Protein AF-0000000074149170 (afdb_homodimer)

Sequence (848 aa):
MKIGILGGGQVGQALWNTIYAEKENILNILGEPLEIKKVLVRDLNKKRDIPRDFLTNNPDEIIYDKEISLVVEVMGGEEPAHTYIKKALEEQKFIVTANKEVIALHGDELYKIARKKGVDIAFEASVGGGIPLIKTIKEAMAVDKVKEIWAIVNGTTNYILTKMEEEHRDFEEVLKEAQKLGYAEPDPSKDILGLDTRFKLAILSSFAHHTTIKPNDIYTEGIEKISLRDIQYAKELGYKIKLLAISKFYNGEIEVRVHPTMISLSSPLSSVNGVYNAILLKAEKRGDVLLYGEGAGPYPTAMALLSDILEASHTILYSVPRYYSFAYLYPSKIKKSDEIYTRYYMRLWVKDQPGVLAQIAKILGENNISISSVVQKETSEKEGKAELVILTHKTYEKNMIKAIKEIKLLPILEEWGSLIRIEGMKIGILGGGQVGQALWNTIYAEKENILNILGEPLEIKKVLVRDLNKKRDIPRDFLTNNPDEIIYDKEISLVVEVMGGEEPAHTYIKKALEEQKFIVTANKEVIALHGDELYKIARKKGVDIAFEASVGGGIPLIKTIKEAMAVDKVKEIWAIVNGTTNYILTKMEEEHRDFEEVLKEAQKLGYAEPDPSKDILGLDTRFKLAILSSFAHHTTIKPNDIYTEGIEKISLRDIQYAKELGYKIKLLAISKFYNGEIEVRVHPTMISLSSPLSSVNGVYNAILLKAEKRGDVLLYGEGAGPYPTAMALLSDILEASHTILYSVPRYYSFAYLYPSKIKKSDEIYTRYYMRLWVKDQPGVLAQIAKILGENNISISSVVQKETSEKEGKAELVILTHKTYEKNMIKAIKEIKLLPILEEWGSLIRIEG

Secondary structure (DSSP, 8-state):
-EEEEE--SHHHHHHHHHHHHTHHHHHHHHSS--EEEEEE-S-TTS--SS-GGGEES-THHHHT-TTEEEEEE---SSTTHHHHHHHHHHTT-EEEE--HHHHHHHHHHHHHHHHHHT--EE-GGGSSTTS-HHHIIIIITTTSPEEEEEEE--HHHHHHHHHHHHHT--HHHHHHHHHHHTSS-SS-HHHHTSHHHHHHHHHHHHHHHTS---GGGSEE--STT--HHHHHHHHHTTEEEEEEEEEEEETTEEEEEEEEEEEETTSGGGG--TTEEEEEEEETTTEEEEEEEE---HHHHHHHHHHHHHHHHHHHHHTPPPS--TT-PPP-EEPPGGG-EEEEEEEEEEESSTTHHHHHHHHHHHTT--EEEEEEEE-TTSTTEEEEEEEE-SEEHHHHHHHHHHHHT-TTEEEEEEEEEEE-/-EEEEE--SHHHHHHHHHHHHTHHHHHHHHSS--EEEEEE-S-TTS--SS-GGGEES-THHHHT-TTEEEEEE---SSTTHHHHHHHHHHTT-EEEE--HHHHHHHHHHHHHHHHHHT--EE-GGGSSTTS-HHHIIIIITTTSPEEEEEEE--HHHHHHHHHHHHHT--HHHHHHHHHHHTSS-SS-HHHHTSHHHHHHHHHHHHHHHTS---GGGSEE--STT--HHHHHHHHHTTEEEEEEEEEEEETTEEEEEEEEEEEETTSGGGG--TTEEEEEEEETTTEEEEEEEE---HHHHHHHHHHHHHHHHHHHHHTPPPS--TT-PPP-EEPPGGG-EEEEEEEEEEESSTTHHHHHHHHHHHTT--EEEEEEEE-TTSTTEEEEEEEE-SEEHHHHHHHHHHHHT-TTEEEEEEEEEEE-

Radius of gyration: 28.92 Å; Cα contacts (8 Å, |Δi|>4): 1871; chains: 2; bounding box: 64×80×70 Å

InterPro domains:
  IPR001342 Homoserine dehydrogenase, catalytic [PF00742] (132-310)
  IPR002912 ACT domain [PF01842] (346-407)
  IPR002912 ACT domain [PS51671] (345-424)
  IPR005106 Aspartate/homoserine dehydrogenase, NAD-binding [PF03447] (7-124)
  IPR016204 Homoserine dehydrogenase [PIRSF000098] (1-423)
  IPR019811 Homoserine dehydrogenase, conserved site [PS01042] (178-200)
  IPR036291 NAD(P)-binding domain superfamily [SSF51735] (1-153)
  IPR045865 ACT-like domain [SSF55021] (342-408)

pLDDT: mean 93.55, std 7.26, range [51.25, 98.88]

Solvent-accessible surface area (backbone atoms only — not comparable to full-atom values): 42842 Å² total; per-residue (Å²): 87,35,28,25,32,40,23,60,50,66,42,31,40,35,34,52,52,47,52,62,73,38,43,66,61,46,24,69,41,64,73,43,57,80,42,78,64,40,31,28,36,92,57,88,79,59,90,63,91,64,61,70,90,35,52,39,75,52,66,60,70,47,52,68,32,86,73,39,49,34,38,34,39,54,65,51,62,46,73,65,45,46,60,54,52,51,52,22,27,73,61,51,20,29,38,36,32,42,37,34,57,33,45,21,75,41,34,72,61,52,50,52,48,18,57,75,51,74,36,48,77,40,51,41,22,28,40,43,9,32,32,66,50,55,58,42,48,53,53,63,32,62,88,46,51,51,34,34,39,47,25,35,68,44,26,48,52,36,26,41,49,37,46,28,64,77,66,70,39,47,56,69,61,45,50,52,49,33,34,73,74,64,62,30,53,95,75,40,57,49,55,41,45,28,49,54,43,36,29,38,42,16,42,48,46,16,64,61,62,28,30,89,43,48,44,88,70,38,52,66,40,37,56,80,80,59,46,54,66,56,50,52,52,32,47,76,72,48,24,38,70,41,61,33,33,38,34,38,52,56,94,59,33,32,41,49,38,30,30,46,28,34,28,38,63,77,40,68,71,54,57,61,50,38,52,39,20,35,40,36,36,34,28,75,57,46,37,49,38,34,43,30,23,37,32,53,56,36,42,10,25,21,42,26,43,48,35,46,48,52,55,51,47,48,30,65,77,64,67,50,77,75,61,74,67,84,73,59,65,44,82,67,46,73,55,57,74,52,65,39,73,40,24,38,38,37,35,34,32,26,49,64,54,91,62,47,68,57,55,54,49,49,47,31,48,76,41,65,39,50,75,69,47,76,48,74,45,85,45,87,86,41,84,66,36,26,41,39,37,39,32,36,41,68,30,41,38,48,36,50,53,53,34,49,58,55,51,72,68,36,85,54,50,73,42,85,64,49,78,38,40,40,50,131,88,35,29,26,31,41,24,61,48,67,42,32,39,35,33,52,54,46,53,61,74,39,43,66,61,46,24,68,41,64,74,43,57,79,42,80,62,39,31,26,35,93,58,88,81,59,89,64,91,63,61,69,88,36,52,39,73,53,66,60,70,48,51,69,31,86,72,38,51,33,38,35,39,54,67,52,60,48,73,65,45,45,58,52,51,51,53,22,26,74,62,51,21,29,37,37,32,42,37,34,56,33,46,23,74,41,35,72,62,52,50,54,48,17,58,75,50,74,36,49,78,41,49,41,21,28,42,43,10,32,33,66,52,55,58,42,48,54,51,63,32,61,88,46,50,50,34,34,39,46,26,36,67,46,28,49,51,36,26,41,49,36,46,27,64,77,67,71,38,47,59,69,60,43,50,52,49,32,33,73,73,62,63,30,53,94,75,39,58,49,56,41,43,26,49,54,42,36,30,37,42,17,42,48,48,17,64,61,61,26,31,90,44,46,46,86,70,39,51,67,40,36,56,81,79,58,46,54,66,54,50,52,51,32,47,76,70,48,24,38,71,42,62,35,33,39,34,39,51,56,94,58,32,32,41,49,37,29,30,46,27,34,29,38,61,78,39,68,71,55,56,61,50,38,51,38,20,36,39,37,36,34,28,75,57,46,35,50,38,34,44,30,22,37,34,54,55,38,43,10,25,21,41,26,44,48,35,44,48,50,53,50,47,47,30,66,77,64,67,49,76,73,62,73,70,85,74,58,66,44,82,66,46,73,55,55,72,53,66,41,72,40,23,38,39,38,35,34,32,28,50,64,53,91,62,48,67,56,55,53,49,48,46,32,49,77,42,66,40,49,75,68,48,77,48,75,45,85,45,88,86,40,85,66,36,26,41,39,37,38,31,36,42,68,30,43,41,47,36,52,54,54,33,49,59,55,49,72,67,38,85,53,51,73,40,84,66,48,78,37,41,39,49,131

Organism: Dictyoglomus thermophilum (strain ATCC 35947 / DSM 3960 / H-6-12) (NCBI:txid309799)

Foldseek 3Di:
DEAEEEDQPLLNQLLVVVCVVCQVVLCVLQVDGYYYQAYADCDLPDDGPDDSNRYDPDLCCHLVPPVHQEYEYEHEDQPPRLVSLQSSLQNNHAYEYLYLVNCQACVVVSQVSNVVSVYYYHHQNVFQQLWRQLVCLQPVCQPWAWFKKKKQTFQLQQAQLQCCLPVVDWNVVSNVVCCVVPSAPPPRCCRQQCVSVLSNLQNNQCSRRLAHDHSVLEATGGCVQPTSVNQVVLVVVQWHWGFIWMWGDDPQAIETYTDIATEGCPDPVVPQHHRKMKMWTAIDPVGIDMIIDHNDDSNSSSNSSVVVVSVSSNCVVPVDPDDRPSPDHRRGHYDDLQADKFKKKFKFKFFPDPCLVVVLVVLCVVLVWAWPDKDKDDDPPDPRIIMIITMTGIDGNNSVVVSVVVSVPDPGTDGGRDMHTYDD/DEAEEEDQPLQNQLLVVVCVVCQVVLCVLQVDGYYYQAYADCDLPDDGPDDSNRYDPDLCCHLVPPVHQEYEYEHEDQPPRLVSLQSSLQNNHAYEYLYLQNCQACVVVSQVSNVVSVYYYHHQNVFQQLWRQLVCLQPVCQPWAWFKKKKQTFQLQQAQLQCCLPVVDWNVVSNVVCCVVPSAPPPRCCRQQCVSVLSNLQNNQCSRRLAHDHSVLEATGGCVQPTSVNQVVLVVVQWGWGFIWMWGDDPQAIETYTDIATEGCPDPVVPQHHRKMKMWTAIDPVGIDMIIDHNDDSNSSSNSSVVVVSVSSSCVVPVDPDDHPSPDHRRGHYDDLQADKFKKKFKFKFFPDPCLVVVLVVLCVVLVWAWPDKDKDDDPPDPRIIMIITMTGIDGNNSVVVSVVVSVPDPGTDGGRDMHTYDD

Structure (mmCIF, N/CA/C/O backbone):
data_AF-0000000074149170-model_v1
#
loop_
_entity.id
_entity.type
_entity.pdbx_description
1 polymer 'Homoserine dehydrogenase'
#
loop_
_atom_site.group_PDB
_atom_site.id
_atom_site.type_symbol
_atom_site.label_atom_id
_atom_site.label_alt_id
_atom_site.label_comp_id
_atom_site.label_asym_id
_atom_site.label_entity_id
_atom_site.label_seq_id
_atom_site.pdbx_PDB_ins_code
_atom_site.Cartn_x
_atom_site.Cartn_y
_atom_site.Cartn_z
_atom_site.occupancy
_atom_site.B_iso_or_equiv
_atom_site.auth_seq_id
_atom_site.auth_comp_id
_atom_site.auth_asym_id
_atom_site.auth_atom_id
_atom_site.pdbx_PDB_model_num
ATOM 1 N N . MET A 1 1 ? -7.594 -20.453 -24.484 1 93.75 1 MET A N 1
ATOM 2 C CA . MET A 1 1 ? -8.602 -20.578 -23.438 1 93.75 1 MET A CA 1
ATOM 3 C C . MET A 1 1 ? -9.75 -19.594 -23.656 1 93.75 1 MET A C 1
ATOM 5 O O . MET A 1 1 ? -9.523 -18.453 -24.047 1 93.75 1 MET A O 1
ATOM 9 N N . LYS A 1 2 ? -10.977 -20.094 -23.453 1 97.38 2 LYS A N 1
ATOM 10 C CA . LYS A 1 2 ? -12.156 -19.266 -23.672 1 97.38 2 LYS A CA 1
ATOM 11 C C . LYS A 1 2 ? -12.844 -18.938 -22.344 1 97.38 2 LYS A C 1
ATOM 13 O O . LYS A 1 2 ? -12.961 -19.812 -21.469 1 97.38 2 LYS A O 1
ATOM 18 N N . ILE A 1 3 ? -13.242 -17.656 -22.266 1 98.5 3 ILE A N 1
ATOM 19 C CA . ILE A 1 3 ? -13.93 -17.25 -21.047 1 98.5 3 ILE A CA 1
ATOM 20 C C . ILE A 1 3 ? -15.273 -16.609 -21.391 1 98.5 3 ILE A C 1
ATOM 22 O O . ILE A 1 3 ? -15.492 -16.203 -22.531 1 98.5 3 ILE A O 1
ATOM 26 N N . GLY A 1 4 ? -16.219 -16.656 -20.469 1 98.81 4 GLY A N 1
ATOM 27 C CA . GLY A 1 4 ? -17.469 -15.93 -20.547 1 98.81 4 GLY A CA 1
ATOM 28 C C . GLY A 1 4 ? -17.609 -14.836 -19.516 1 98.81 4 GLY A C 1
ATOM 29 O O . GLY A 1 4 ? -17.094 -14.961 -18.391 1 98.81 4 GLY A O 1
ATOM 30 N N . ILE A 1 5 ? -18.281 -13.75 -19.922 1 98.88 5 ILE A N 1
ATOM 31 C CA . ILE A 1 5 ? -18.469 -12.633 -19 1 98.88 5 ILE A CA 1
ATOM 32 C C . ILE A 1 5 ? -19.969 -12.445 -18.734 1 98.88 5 ILE A C 1
ATOM 34 O O . ILE A 1 5 ? -20.766 -12.367 -19.656 1 98.88 5 ILE A O 1
ATOM 38 N N . LEU A 1 6 ? -20.312 -12.484 -17.453 1 98.88 6 LEU A N 1
ATOM 39 C CA . LEU A 1 6 ? -21.672 -12.133 -17.047 1 98.88 6 LEU A CA 1
ATOM 40 C C . LEU A 1 6 ? -21.75 -10.648 -16.672 1 98.88 6 LEU A C 1
ATOM 42 O O . LEU A 1 6 ? -21.5 -10.281 -15.531 1 98.88 6 LEU A O 1
ATOM 46 N N . GLY A 1 7 ? -22.141 -9.812 -17.625 1 98.31 7 GLY A N 1
ATOM 47 C CA . GLY A 1 7 ? -22.234 -8.375 -17.422 1 98.31 7 GLY A CA 1
ATOM 48 C C . GLY A 1 7 ? -21.469 -7.574 -18.453 1 98.31 7 GLY A C 1
ATOM 49 O O . GLY A 1 7 ? -20.25 -7.711 -18.562 1 98.31 7 GLY A O 1
ATOM 50 N N . GLY A 1 8 ? -22.125 -6.727 -19.172 1 97.38 8 GLY A N 1
ATOM 51 C CA . GLY A 1 8 ? -21.5 -5.887 -20.188 1 97.38 8 GLY A CA 1
ATOM 52 C C . GLY A 1 8 ? -21.625 -4.402 -19.891 1 97.38 8 GLY A C 1
ATOM 53 O O . GLY A 1 8 ? -21.781 -3.592 -20.797 1 97.38 8 GLY A O 1
ATOM 54 N N . GLY A 1 9 ? -21.656 -4.098 -18.578 1 95.88 9 GLY A N 1
ATOM 55 C CA . GLY A 1 9 ? -21.656 -2.703 -18.172 1 95.88 9 GLY A CA 1
ATOM 56 C C . GLY A 1 9 ? -20.297 -2.055 -18.25 1 95.88 9 GLY A C 1
ATOM 57 O O . GLY A 1 9 ? -19.453 -2.447 -19.078 1 95.88 9 GLY A O 1
ATOM 58 N N . GLN A 1 10 ? -20.078 -1.058 -17.453 1 94.44 10 GLN A N 1
ATOM 59 C CA . GLN A 1 10 ? -18.844 -0.275 -17.516 1 94.44 10 GLN A CA 1
ATOM 60 C C . GLN A 1 10 ? -17.625 -1.147 -17.234 1 94.44 10 GLN A C 1
ATOM 62 O O . GLN A 1 10 ? -16.641 -1.102 -17.984 1 94.44 10 GLN A O 1
ATOM 67 N N . VAL A 1 11 ? -17.688 -1.934 -16.203 1 96.5 11 VAL A N 1
ATOM 68 C CA . VAL A 1 11 ? -16.562 -2.783 -15.828 1 96.5 11 VAL A CA 1
ATOM 69 C C . VAL A 1 11 ? -16.375 -3.881 -16.875 1 96.5 11 VAL A C 1
ATOM 71 O O . VAL A 1 11 ? -15.258 -4.176 -17.281 1 96.5 11 VAL A O 1
ATOM 74 N N . GLY A 1 12 ? -17.5 -4.48 -17.281 1 98 12 GLY A N 1
ATOM 75 C CA . GLY A 1 12 ? -17.422 -5.496 -18.328 1 98 12 GLY A CA 1
ATOM 76 C C . GLY A 1 12 ? -16.797 -4.988 -19.609 1 98 12 GLY A C 1
ATOM 77 O O . GLY A 1 12 ? -15.977 -5.676 -20.219 1 98 12 GLY A O 1
ATOM 78 N N . GLN A 1 13 ? -17.172 -3.832 -20.016 1 98 13 GLN A N 1
ATOM 79 C CA . GLN A 1 13 ? -16.625 -3.232 -21.219 1 98 13 GLN A CA 1
ATOM 80 C C . GLN A 1 13 ? -15.148 -2.891 -21.047 1 98 13 GLN A C 1
ATOM 82 O O . GLN A 1 13 ? -14.352 -3.092 -21.969 1 98 13 GLN A O 1
ATOM 87 N N . ALA A 1 14 ? -14.82 -2.365 -19.859 1 97.19 14 ALA A N 1
ATOM 88 C CA . ALA A 1 14 ? -13.422 -2.068 -19.578 1 97.19 14 ALA A CA 1
ATOM 89 C C . ALA A 1 14 ? -12.562 -3.332 -19.672 1 97.19 14 ALA A C 1
ATOM 91 O O . ALA A 1 14 ? -11.453 -3.305 -20.203 1 97.19 14 ALA A O 1
ATOM 92 N N . LEU A 1 15 ? -13.086 -4.391 -19.141 1 97.81 15 LEU A N 1
ATOM 93 C CA . LEU A 1 15 ? -12.391 -5.668 -19.203 1 97.81 15 LEU A CA 1
ATOM 94 C C . LEU A 1 15 ? -12.242 -6.145 -20.641 1 97.81 15 LEU A C 1
ATOM 96 O O . LEU A 1 15 ? -11.156 -6.559 -21.062 1 97.81 15 LEU A O 1
ATOM 100 N N . TRP A 1 16 ? -13.344 -6.043 -21.391 1 97.81 16 TRP A N 1
ATOM 101 C CA . TRP A 1 16 ? -13.32 -6.398 -22.812 1 97.81 16 TRP A CA 1
ATOM 102 C C . TRP A 1 16 ? -12.234 -5.625 -23.547 1 97.81 16 TRP A C 1
ATOM 104 O O . TRP A 1 16 ? -11.398 -6.219 -24.234 1 97.81 16 TRP A O 1
ATOM 114 N N . ASN A 1 17 ? -12.258 -4.348 -23.391 1 97.38 17 ASN A N 1
ATOM 115 C CA . ASN A 1 17 ? -11.305 -3.479 -24.062 1 97.38 17 ASN A CA 1
ATOM 116 C C . ASN A 1 17 ?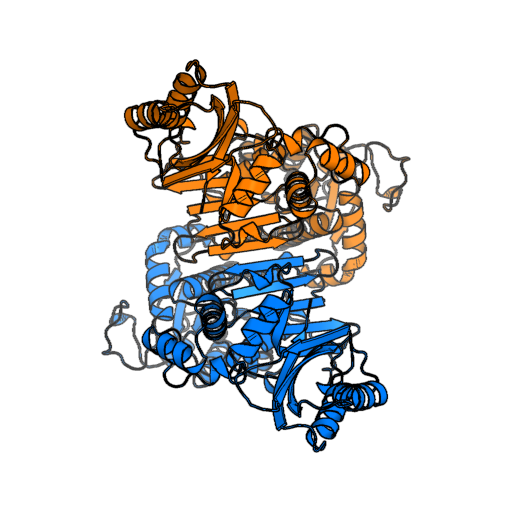 -9.867 -3.797 -23.656 1 97.38 17 ASN A C 1
ATOM 118 O O . ASN A 1 17 ? -8.969 -3.785 -24.5 1 97.38 17 ASN A O 1
ATOM 122 N N . THR A 1 18 ? -9.68 -4.102 -22.438 1 96.06 18 THR A N 1
ATOM 123 C CA . THR A 1 18 ? -8.344 -4.363 -21.922 1 96.06 18 THR A CA 1
ATOM 124 C C . THR A 1 18 ? -7.801 -5.688 -22.469 1 96.06 18 THR A C 1
ATOM 126 O O . THR A 1 18 ? -6.648 -5.762 -22.891 1 96.06 18 THR A O 1
ATOM 129 N N . ILE A 1 19 ? -8.578 -6.711 -22.438 1 96.75 19 ILE A N 1
ATOM 130 C CA . ILE A 1 19 ? -8.148 -8.023 -22.922 1 96.75 19 ILE A CA 1
ATOM 131 C C . ILE A 1 19 ? -7.789 -7.941 -24.406 1 96.75 19 ILE A C 1
ATOM 133 O O . ILE A 1 19 ? -6.785 -8.508 -24.844 1 96.75 19 ILE A O 1
ATOM 137 N N . TYR A 1 20 ? -8.57 -7.199 -25.109 1 95.5 20 TYR A N 1
ATOM 138 C CA . TYR A 1 20 ? -8.297 -7.047 -26.531 1 95.5 20 TYR A CA 1
ATOM 139 C C . TYR A 1 20 ? -7.027 -6.23 -26.766 1 95.5 20 TYR A C 1
ATOM 141 O O . TYR A 1 20 ? -6.184 -6.602 -27.578 1 95.5 20 TYR A O 1
ATOM 149 N N . ALA A 1 21 ? -6.891 -5.176 -26.062 1 94.44 21 ALA A N 1
ATOM 150 C CA . ALA A 1 21 ? -5.738 -4.293 -26.219 1 94.44 21 ALA A CA 1
ATOM 151 C C . ALA A 1 21 ? -4.445 -5 -25.828 1 94.44 21 ALA A C 1
ATOM 153 O O . ALA A 1 21 ? -3.389 -4.746 -26.406 1 94.44 21 ALA A O 1
ATOM 154 N N . GLU A 1 22 ? -4.527 -5.938 -24.859 1 93.44 22 GLU A N 1
ATOM 155 C CA . GLU A 1 22 ? -3.332 -6.559 -24.312 1 93.44 22 GLU A CA 1
ATOM 156 C C . GLU A 1 22 ? -3.207 -8.016 -24.75 1 93.44 22 GLU A C 1
ATOM 158 O O . GLU A 1 22 ? -2.613 -8.836 -24.047 1 93.44 22 GLU A O 1
ATOM 163 N N . LYS A 1 23 ? -3.719 -8.336 -25.859 1 94.69 23 LYS A N 1
ATOM 164 C CA . LYS A 1 23 ? -3.793 -9.719 -26.344 1 94.69 23 LYS A CA 1
ATOM 165 C C . LYS A 1 23 ? -2.402 -10.336 -26.453 1 94.69 23 LYS A C 1
ATOM 167 O O . LYS A 1 23 ? -2.199 -11.492 -26.094 1 94.69 23 LYS A O 1
ATOM 172 N N . GLU A 1 24 ? -1.424 -9.609 -26.906 1 90.62 24 GLU A N 1
ATOM 173 C CA . GLU A 1 24 ? -0.069 -10.117 -27.094 1 90.62 24 GLU A CA 1
ATOM 174 C C . GLU A 1 24 ? 0.613 -10.375 -25.75 1 90.62 24 GLU A C 1
ATOM 176 O O . GLU A 1 24 ? 1.274 -11.398 -25.578 1 90.62 24 GLU A O 1
ATOM 181 N N . ASN A 1 25 ? 0.453 -9.438 -24.891 1 87.62 25 ASN A N 1
ATOM 182 C CA . ASN A 1 25 ? 1.024 -9.602 -23.547 1 87.62 25 ASN A CA 1
ATOM 183 C C . ASN A 1 25 ? 0.426 -10.812 -22.828 1 87.62 25 ASN A C 1
ATOM 185 O O . ASN A 1 25 ? 1.146 -11.57 -22.188 1 87.62 25 ASN A O 1
ATOM 189 N N . ILE A 1 26 ? -0.843 -10.961 -23 1 92.44 26 ILE A N 1
ATOM 190 C CA . ILE A 1 26 ? -1.543 -12.07 -22.359 1 92.44 26 ILE A CA 1
ATOM 191 C C . ILE A 1 26 ? -1.059 -13.391 -22.953 1 92.44 26 ILE A C 1
ATOM 193 O O . ILE A 1 26 ? -0.809 -14.352 -22.219 1 92.44 26 ILE A O 1
ATOM 197 N N . LEU A 1 27 ? -0.872 -13.406 -24.25 1 91.81 27 LEU A N 1
ATOM 198 C CA . LEU A 1 27 ? -0.343 -14.586 -24.922 1 91.81 27 LEU A CA 1
ATOM 199 C C . LEU A 1 27 ? 1.039 -14.945 -24.391 1 91.81 27 LEU A C 1
ATOM 201 O O . LEU A 1 27 ? 1.333 -16.125 -24.156 1 91.81 27 LEU A O 1
ATOM 205 N N . ASN A 1 28 ? 1.82 -13.969 -24.156 1 84.5 28 ASN A N 1
ATOM 206 C CA . ASN A 1 28 ? 3.174 -14.18 -23.656 1 84.5 28 ASN A CA 1
ATOM 207 C C . ASN A 1 28 ? 3.166 -14.734 -22.234 1 84.5 28 ASN A C 1
ATOM 209 O O . ASN A 1 28 ? 4.039 -15.523 -21.859 1 84.5 28 ASN A O 1
ATOM 213 N N . ILE A 1 29 ? 2.24 -14.352 -21.5 1 86.06 29 ILE A N 1
ATOM 214 C CA . ILE A 1 29 ? 2.168 -14.75 -20.094 1 86.06 29 ILE A CA 1
ATOM 215 C C . ILE A 1 29 ? 1.597 -16.172 -20 1 86.06 29 ILE A C 1
ATOM 217 O O . ILE A 1 29 ? 2.135 -17.016 -19.266 1 86.06 29 ILE A O 1
ATOM 221 N N . LEU A 1 30 ? 0.557 -16.406 -20.75 1 89.31 30 LEU A N 1
ATOM 222 C CA . LEU A 1 30 ? -0.173 -17.656 -20.609 1 89.31 30 LEU A CA 1
ATOM 223 C C . LEU A 1 30 ? 0.375 -18.734 -21.547 1 89.31 30 LEU A C 1
ATOM 225 O O . LEU A 1 30 ? 0.136 -19.922 -21.344 1 89.31 30 LEU A O 1
ATOM 229 N N . GLY A 1 31 ? 1.022 -18.312 -22.578 1 88.38 31 GLY A N 1
ATOM 230 C CA . GLY A 1 31 ? 1.447 -19.25 -23.609 1 88.38 31 GLY A CA 1
ATOM 231 C C . GLY A 1 31 ? 0.328 -19.656 -24.547 1 88.38 31 GLY A C 1
ATOM 232 O O . GLY A 1 31 ? 0.55 -20.406 -25.5 1 88.38 31 GLY A O 1
ATOM 233 N N . GLU A 1 32 ? -0.857 -19.219 -24.266 1 91.56 32 GLU A N 1
ATOM 234 C CA . GLU A 1 32 ? -2.047 -19.469 -25.078 1 91.56 32 GLU A CA 1
ATOM 235 C C . GLU A 1 32 ? -2.926 -18.219 -25.156 1 91.56 32 GLU A C 1
ATOM 237 O O . GLU A 1 32 ? -2.934 -17.406 -24.234 1 91.56 32 GLU A O 1
ATOM 242 N N . PRO A 1 33 ? -3.641 -18.125 -26.25 1 94.44 33 PRO A N 1
ATOM 243 C CA . PRO A 1 33 ? -4.543 -16.969 -26.344 1 94.44 33 PRO A CA 1
ATOM 244 C C . PRO A 1 33 ? -5.715 -17.047 -25.359 1 94.44 33 PRO A C 1
ATOM 246 O O . PRO A 1 33 ? -6.199 -18.156 -25.078 1 94.44 33 PRO A O 1
ATOM 249 N N . LEU A 1 34 ? -6.082 -15.875 -24.875 1 96.12 34 LEU A N 1
ATOM 250 C CA . LEU A 1 34 ? -7.285 -15.711 -24.078 1 96.12 34 LEU A CA 1
ATOM 251 C C . LEU A 1 34 ? -8.398 -15.062 -24.891 1 96.12 34 LEU A C 1
ATOM 253 O O . LEU A 1 34 ? -8.242 -13.938 -25.391 1 96.12 34 LEU A O 1
ATOM 257 N N . GLU A 1 35 ? -9.516 -15.789 -25.031 1 96.5 35 GLU A N 1
ATOM 258 C CA . GLU A 1 35 ? -10.594 -15.281 -25.875 1 96.5 35 GLU A CA 1
ATOM 259 C C . GLU A 1 35 ? -11.898 -15.172 -25.078 1 96.5 35 GLU A C 1
ATOM 261 O O . GLU A 1 35 ? -12.258 -16.078 -24.328 1 96.5 35 GLU A O 1
ATOM 266 N N . ILE A 1 36 ? -12.578 -14.031 -25.266 1 98.19 36 ILE A N 1
ATOM 267 C CA . ILE A 1 36 ? -13.93 -13.891 -24.734 1 98.19 36 ILE A CA 1
ATOM 268 C C . ILE A 1 36 ? -14.938 -14.461 -25.734 1 98.19 36 ILE A C 1
ATOM 270 O O . ILE A 1 36 ? -15.055 -13.969 -26.859 1 98.19 36 ILE A O 1
ATOM 274 N N . LYS A 1 37 ? -15.656 -15.414 -25.312 1 98.38 37 LYS A N 1
ATOM 275 C CA . LYS A 1 37 ? -16.578 -16.078 -26.234 1 98.38 37 LYS A CA 1
ATOM 276 C C . LYS A 1 37 ? -17.938 -15.391 -26.25 1 98.38 37 LYS A C 1
ATOM 278 O O . LYS A 1 37 ? -18.516 -15.188 -27.328 1 98.38 37 LYS A O 1
ATOM 283 N N . LYS A 1 38 ? -18.422 -15.133 -25.062 1 98.44 38 LYS A N 1
ATOM 284 C CA . LYS A 1 38 ? -19.734 -14.5 -24.953 1 98.44 38 LYS A CA 1
ATOM 285 C C . LYS A 1 38 ? -19.797 -13.562 -23.75 1 98.44 38 LYS A C 1
ATOM 287 O O . LYS A 1 38 ? -19.125 -13.789 -22.75 1 98.44 38 LYS A O 1
ATOM 292 N N . VAL A 1 39 ? -20.641 -12.531 -23.906 1 98.81 39 VAL A N 1
ATOM 293 C CA . VAL A 1 39 ? -20.906 -11.57 -22.844 1 98.81 39 VAL A CA 1
ATOM 294 C C . VAL A 1 39 ? -22.406 -11.445 -22.609 1 98.81 39 VAL A C 1
ATOM 296 O O . VAL A 1 39 ? -23.172 -11.156 -23.547 1 98.81 39 VAL A O 1
ATOM 299 N N . LEU A 1 40 ? -22.828 -11.641 -21.391 1 98.81 40 LEU A N 1
ATOM 300 C CA . LEU A 1 40 ? -24.234 -11.547 -21.016 1 98.81 40 LEU A CA 1
ATOM 301 C C . LEU A 1 40 ? -24.625 -10.102 -20.766 1 98.81 40 LEU A C 1
ATOM 303 O O . LEU A 1 40 ? -23.938 -9.375 -20.031 1 98.81 40 LEU A O 1
ATOM 307 N N . VAL A 1 41 ? -25.688 -9.664 -21.391 1 98.25 41 VAL A N 1
ATOM 308 C CA . VAL A 1 41 ? -26.266 -8.352 -21.125 1 98.25 41 VAL A CA 1
ATOM 309 C C . VAL A 1 41 ? -27.781 -8.469 -20.984 1 98.25 41 VAL A C 1
ATOM 311 O O . VAL A 1 41 ? -28.375 -9.469 -21.406 1 98.25 41 VAL A O 1
ATOM 314 N N . ARG A 1 42 ? -28.422 -7.5 -20.375 1 95.25 42 ARG A N 1
ATOM 315 C CA . ARG A 1 42 ? -29.875 -7.48 -20.219 1 95.25 42 ARG A CA 1
ATOM 316 C C . ARG A 1 42 ? -30.547 -7 -21.5 1 95.25 42 ARG A C 1
ATOM 318 O O . ARG A 1 42 ? -31.578 -7.535 -21.906 1 95.25 42 ARG A O 1
ATOM 325 N N . ASP A 1 43 ? -29.875 -5.961 -22.047 1 96.56 43 ASP A N 1
ATOM 326 C CA . ASP A 1 43 ? -30.406 -5.324 -23.25 1 96.56 43 ASP A CA 1
ATOM 327 C C . ASP A 1 43 ? -29.375 -5.387 -24.391 1 96.56 43 ASP A C 1
ATOM 329 O O . ASP A 1 43 ? -28.375 -4.68 -24.359 1 96.56 43 ASP A O 1
ATOM 333 N N . LEU A 1 44 ? -29.734 -6.055 -25.422 1 96.25 44 LEU A N 1
ATOM 334 C CA . LEU A 1 44 ? -28.828 -6.281 -26.531 1 96.25 44 LEU A CA 1
ATOM 335 C C . LEU A 1 44 ? -28.688 -5.016 -27.375 1 96.25 44 LEU A C 1
ATOM 337 O O . LEU A 1 44 ? -27.734 -4.898 -28.156 1 96.25 44 LEU A O 1
ATOM 341 N N . ASN A 1 45 ? -29.594 -4.098 -27.219 1 94.25 45 ASN A N 1
ATOM 342 C CA . ASN A 1 45 ? -29.641 -2.967 -28.141 1 94.25 45 ASN A CA 1
ATOM 343 C C . ASN A 1 45 ? -28.938 -1.738 -27.562 1 94.25 45 ASN A C 1
ATOM 345 O O . ASN A 1 45 ? -28.75 -0.746 -28.266 1 94.25 45 ASN A O 1
ATOM 349 N N . LYS A 1 46 ? -28.594 -1.827 -26.328 1 95.25 46 LYS A N 1
ATOM 350 C CA . LYS A 1 46 ? -27.859 -0.711 -25.734 1 95.25 46 LYS A CA 1
ATOM 351 C C . LYS A 1 46 ? -26.469 -0.563 -26.359 1 95.25 46 LYS A C 1
ATOM 353 O O . LYS A 1 46 ? -25.797 -1.559 -26.625 1 95.25 46 LYS A O 1
ATOM 358 N N . LYS A 1 47 ? -26.078 0.595 -26.625 1 93.69 47 LYS A N 1
ATOM 359 C CA . LYS A 1 47 ? -24.766 0.86 -27.203 1 93.69 47 LYS A CA 1
ATOM 360 C C . LYS A 1 47 ? -23.641 0.444 -26.25 1 93.69 47 LYS A C 1
ATOM 362 O O . LYS A 1 47 ? -23.688 0.752 -25.062 1 93.69 47 LYS A O 1
ATOM 367 N N . ARG A 1 48 ? -22.688 -0.343 -26.812 1 95.25 48 ARG A N 1
ATOM 368 C CA . ARG A 1 48 ? -21.531 -0.828 -26.078 1 95.25 48 ARG A CA 1
ATOM 369 C C . ARG A 1 48 ? -20.297 -0.919 -26.969 1 95.25 48 ARG A C 1
ATOM 371 O O . ARG A 1 48 ? -20.422 -0.879 -28.203 1 95.25 48 ARG A O 1
ATOM 378 N N . ASP A 1 49 ? -19.109 -0.975 -26.312 1 94.12 49 ASP A N 1
ATOM 379 C CA . ASP A 1 49 ? -17.875 -1.198 -27.047 1 94.12 49 ASP A CA 1
ATOM 380 C C . ASP A 1 49 ? -17.781 -2.639 -27.547 1 94.12 49 ASP A C 1
ATOM 382 O O . ASP A 1 49 ? -17.016 -2.93 -28.469 1 94.12 49 ASP A O 1
ATOM 386 N N . ILE A 1 50 ? -18.594 -3.498 -27.016 1 96.94 50 ILE A N 1
ATOM 387 C CA . ILE A 1 50 ? -18.547 -4.922 -27.344 1 96.94 50 ILE A CA 1
ATOM 388 C C . ILE A 1 50 ? -19.391 -5.199 -28.578 1 96.94 50 ILE A C 1
ATOM 390 O O . ILE A 1 50 ? -20.578 -4.832 -28.641 1 96.94 50 ILE A O 1
ATOM 394 N N . PRO A 1 51 ? -18.828 -5.84 -29.578 1 96.75 51 PRO A N 1
ATOM 395 C CA . PRO A 1 51 ? -19.594 -6.16 -30.781 1 96.75 51 PRO A CA 1
ATOM 396 C C . PRO A 1 51 ? -20.812 -7.031 -30.5 1 96.75 51 PRO A C 1
ATOM 398 O O . PRO A 1 51 ? -20.75 -7.922 -29.656 1 96.75 51 PRO A O 1
ATOM 401 N N . ARG A 1 52 ? -21.797 -6.871 -31.266 1 96.25 52 ARG A N 1
ATOM 402 C CA . ARG A 1 52 ? -23.094 -7.512 -31.062 1 96.25 52 ARG A CA 1
ATOM 403 C C . ARG A 1 52 ? -22.969 -9.031 -31.141 1 96.25 52 ARG A C 1
ATOM 405 O O . ARG A 1 52 ? -23.672 -9.75 -30.422 1 96.25 52 ARG A O 1
ATOM 412 N N . ASP A 1 53 ? -22.172 -9.57 -31.922 1 96.38 53 ASP A N 1
ATOM 413 C CA . ASP A 1 53 ? -22.031 -11.008 -32.156 1 96.38 53 ASP A CA 1
ATOM 414 C C . ASP A 1 53 ? -21.531 -11.711 -30.891 1 96.38 53 ASP A C 1
ATOM 416 O O . ASP A 1 53 ? -21.672 -12.922 -30.75 1 96.38 53 ASP A O 1
ATOM 420 N N . PHE A 1 54 ? -20.969 -10.938 -29.969 1 97.94 54 PHE A N 1
ATOM 421 C CA . PHE A 1 54 ? -20.438 -11.508 -28.734 1 97.94 54 PHE A CA 1
ATOM 422 C C . PHE A 1 54 ? -21.453 -11.414 -27.609 1 97.94 54 PHE A C 1
ATOM 424 O O . PHE A 1 54 ? -21.266 -11.984 -26.531 1 97.94 54 PHE A O 1
ATOM 431 N N . LEU A 1 55 ? -22.547 -10.75 -27.844 1 98.38 55 LEU A N 1
ATOM 432 C CA . LEU A 1 55 ? -23.516 -10.477 -26.781 1 98.38 55 LEU A CA 1
ATOM 433 C C . LEU A 1 55 ? -24.594 -11.547 -26.75 1 98.38 55 LEU A C 1
ATOM 435 O O . LEU A 1 55 ? -24.938 -12.125 -27.781 1 98.38 55 LEU A O 1
ATOM 439 N N . THR A 1 56 ? -25.094 -11.828 -25.609 1 98.56 56 THR A N 1
ATOM 440 C CA . THR A 1 56 ? -26.25 -12.703 -25.422 1 98.56 56 THR A CA 1
ATOM 441 C C . THR A 1 56 ? -27.094 -12.234 -24.234 1 98.56 56 THR A C 1
ATOM 443 O O . THR A 1 56 ? -26.594 -11.539 -23.344 1 98.56 56 THR A O 1
ATOM 446 N N . ASN A 1 57 ? -28.344 -12.484 -24.266 1 98.19 57 ASN A N 1
ATOM 447 C CA . ASN A 1 57 ? -29.203 -12.227 -23.125 1 98.19 57 ASN A CA 1
ATOM 448 C C . ASN A 1 57 ? -29.641 -13.523 -22.438 1 98.19 57 ASN A C 1
ATOM 450 O O . ASN A 1 57 ? -30.531 -13.516 -21.578 1 98.19 57 ASN A O 1
ATOM 454 N N . ASN A 1 58 ? -28.969 -14.641 -22.859 1 98.44 58 ASN A N 1
ATOM 455 C CA . ASN A 1 58 ? -29.219 -15.953 -22.281 1 98.44 58 ASN A CA 1
ATOM 456 C C . ASN A 1 58 ? -28 -16.469 -21.516 1 98.44 58 ASN A C 1
ATOM 458 O O . ASN A 1 58 ? -27.016 -16.922 -22.109 1 98.44 58 ASN A O 1
ATOM 462 N N . PRO A 1 59 ? -28.109 -16.484 -20.156 1 98.56 59 PRO A N 1
ATOM 463 C CA . PRO A 1 59 ? -26.953 -16.891 -19.359 1 98.56 59 PRO A CA 1
ATOM 464 C C . PRO A 1 59 ? -26.547 -18.344 -19.609 1 98.56 59 PRO A C 1
ATOM 466 O O . PRO A 1 59 ? -25.375 -18.688 -19.438 1 98.56 59 PRO A O 1
ATOM 469 N N . ASP A 1 60 ? -27.438 -19.172 -20.078 1 98.56 60 ASP A N 1
ATOM 470 C CA . ASP A 1 60 ? -27.172 -20.594 -20.297 1 98.56 60 ASP A CA 1
ATOM 471 C C . ASP A 1 60 ? -26.141 -20.797 -21.406 1 98.56 60 ASP A C 1
ATOM 473 O O . ASP A 1 60 ? -25.422 -21.781 -21.406 1 98.56 60 ASP A O 1
ATOM 477 N N . GLU A 1 61 ? -26.078 -19.844 -22.297 1 98.56 61 GLU A N 1
ATOM 478 C CA . GLU A 1 61 ? -25.109 -19.906 -23.391 1 98.56 61 GLU A CA 1
ATOM 479 C C . GLU A 1 61 ? -23.688 -19.766 -22.875 1 98.56 61 GLU A C 1
ATOM 481 O O . GLU A 1 61 ? -22.734 -20.109 -23.578 1 98.56 61 GLU A O 1
ATOM 486 N N . ILE A 1 62 ? -23.547 -19.266 -21.703 1 98.75 62 ILE A N 1
ATOM 487 C CA . ILE A 1 62 ? -22.234 -19.141 -21.094 1 98.75 62 ILE A CA 1
ATOM 488 C C . ILE A 1 62 ? -22.031 -20.25 -20.062 1 98.75 62 ILE A C 1
ATOM 490 O O . ILE A 1 62 ? -21.031 -20.969 -20.125 1 98.75 62 ILE A O 1
ATOM 494 N N . ILE A 1 63 ? -23.016 -20.516 -19.234 1 98.69 63 ILE A N 1
ATOM 495 C CA . ILE A 1 63 ? -22.922 -21.406 -18.094 1 98.69 63 ILE A CA 1
ATOM 496 C C . ILE A 1 63 ? -22.781 -22.844 -18.562 1 98.69 63 ILE A C 1
ATOM 498 O O . ILE A 1 63 ? -22 -23.625 -18 1 98.69 63 ILE A O 1
ATOM 502 N N . TYR A 1 64 ? -23.438 -23.188 -19.656 1 98.44 64 TYR A N 1
ATOM 503 C CA . TYR A 1 64 ? -23.469 -24.594 -20.078 1 98.44 64 TYR A CA 1
ATOM 504 C C . TYR A 1 64 ? -22.609 -24.812 -21.312 1 98.44 64 TYR A C 1
ATOM 506 O O . TYR A 1 64 ? -22.578 -25.906 -21.875 1 98.44 64 TYR A O 1
ATOM 514 N N . ASP A 1 65 ? -21.938 -23.781 -21.797 1 98.44 65 ASP A N 1
ATOM 515 C CA . ASP A 1 65 ? -21.016 -23.938 -22.906 1 98.44 65 ASP A CA 1
ATOM 516 C C . ASP A 1 65 ? -19.75 -24.672 -22.484 1 98.44 65 ASP A C 1
ATOM 518 O O . ASP A 1 65 ? -18.938 -24.125 -21.719 1 98.44 65 ASP A O 1
ATOM 522 N N . LYS A 1 66 ? -19.422 -25.812 -23.016 1 97.31 66 LYS A N 1
ATOM 523 C CA . LYS A 1 66 ? -18.328 -26.672 -22.594 1 97.31 66 LYS A CA 1
ATOM 524 C C . LYS A 1 66 ? -16.984 -26.094 -23.016 1 97.31 66 LYS A C 1
ATOM 526 O O . LYS A 1 66 ? -15.938 -26.5 -22.516 1 97.31 66 LYS A O 1
ATOM 531 N N . GLU A 1 67 ? -17 -25.125 -23.906 1 97.62 67 GLU A N 1
ATOM 532 C CA . GLU A 1 67 ? -15.75 -24.5 -24.344 1 97.62 67 GLU A CA 1
ATOM 533 C C . GLU A 1 67 ? -15.273 -23.453 -23.344 1 97.62 67 GLU A C 1
ATOM 535 O O . GLU A 1 67 ? -14.109 -23.047 -23.359 1 97.62 67 GLU A O 1
ATOM 540 N N . ILE A 1 68 ? -16.188 -22.984 -22.516 1 98.25 68 ILE A N 1
ATOM 541 C CA . ILE A 1 68 ? -15.859 -21.953 -21.531 1 98.25 68 ILE A CA 1
ATOM 542 C C . ILE A 1 68 ? -15.414 -22.594 -20.219 1 98.25 68 ILE A C 1
ATOM 544 O O . ILE A 1 68 ? -16.172 -23.359 -19.609 1 98.25 68 ILE A O 1
ATOM 548 N N . SER A 1 69 ? -14.227 -22.281 -19.797 1 96.81 69 SER A N 1
ATOM 549 C CA . SER A 1 69 ? -13.688 -22.875 -18.578 1 96.81 69 SER A CA 1
ATOM 550 C C . SER A 1 69 ? -13.719 -21.891 -17.422 1 96.81 69 SER A C 1
ATOM 552 O O . SER A 1 69 ? -13.555 -22.281 -16.266 1 96.81 69 SER A O 1
ATOM 554 N N . LEU A 1 70 ? -13.883 -20.641 -17.719 1 98.5 70 LEU A N 1
ATOM 555 C CA . LEU A 1 70 ? -13.828 -19.562 -16.734 1 98.5 70 LEU A CA 1
ATOM 556 C C . LEU A 1 70 ? -14.922 -18.531 -16.984 1 98.5 70 LEU A C 1
ATOM 558 O O . LEU A 1 70 ? -15.117 -18.109 -18.125 1 98.5 70 LEU A O 1
ATOM 562 N N . VAL A 1 71 ? -15.664 -18.266 -15.945 1 98.88 71 VAL A N 1
ATOM 563 C CA . VAL A 1 71 ? -16.734 -17.266 -16.031 1 98.88 71 VAL A CA 1
ATOM 564 C C . VAL A 1 71 ? -16.391 -16.062 -15.164 1 98.88 71 VAL A C 1
ATOM 566 O O . VAL A 1 71 ? -16.016 -16.219 -14 1 98.88 71 VAL A O 1
ATOM 569 N N . VAL A 1 72 ? -16.469 -14.891 -15.766 1 98.88 72 VAL A N 1
ATOM 570 C CA . VAL A 1 72 ? -16.281 -13.633 -15.047 1 98.88 72 VAL A CA 1
ATOM 571 C C . VAL A 1 72 ? -17.641 -13 -14.734 1 98.88 72 VAL A C 1
ATOM 573 O O . VAL A 1 72 ? -18.469 -12.836 -15.625 1 98.88 72 VAL A O 1
ATOM 576 N N . GLU A 1 73 ? -17.859 -12.664 -13.492 1 98.88 73 GLU A N 1
ATOM 577 C CA . GLU A 1 73 ? -19.125 -12.07 -13.102 1 98.88 73 GLU A CA 1
ATOM 578 C C . GLU A 1 73 ? -18.953 -10.625 -12.648 1 98.88 73 GLU A C 1
ATOM 580 O O . GLU A 1 73 ? -18.203 -10.352 -11.703 1 98.88 73 GLU A O 1
ATOM 585 N N . VAL A 1 74 ? -19.609 -9.672 -13.344 1 98.31 74 VAL A N 1
ATOM 586 C CA . VAL A 1 74 ? -19.531 -8.25 -13.023 1 98.31 74 VAL A CA 1
ATOM 587 C C . VAL A 1 74 ? -20.906 -7.602 -13.148 1 98.31 74 VAL A C 1
ATOM 589 O O . VAL A 1 74 ? -21.016 -6.441 -13.547 1 98.31 74 VAL A O 1
ATOM 592 N N . MET A 1 75 ? -21.953 -8.328 -12.852 1 96.88 75 MET A N 1
ATOM 593 C CA . MET A 1 75 ? -23.328 -7.836 -12.945 1 96.88 75 MET A CA 1
ATOM 594 C C . MET A 1 75 ? -23.688 -6.969 -11.742 1 96.88 75 MET A C 1
ATOM 596 O O . MET A 1 75 ? -24.484 -6.035 -11.859 1 96.88 75 MET A O 1
ATOM 600 N N . GLY A 1 76 ? -23.203 -7.312 -10.648 1 92.12 76 GLY A N 1
ATOM 601 C CA . GLY A 1 76 ? -23.578 -6.633 -9.422 1 92.12 76 GLY A CA 1
ATOM 602 C C . GLY A 1 76 ? -24.859 -7.168 -8.812 1 92.12 76 GLY A C 1
ATOM 603 O O . GLY A 1 76 ? -25.609 -7.891 -9.469 1 92.12 76 GLY A O 1
ATOM 604 N N . GLY A 1 77 ? -25.047 -6.891 -7.574 1 93.69 77 GLY A N 1
ATOM 605 C CA . GLY A 1 77 ? -26.234 -7.336 -6.879 1 93.69 77 GLY A CA 1
ATOM 606 C C . GLY A 1 77 ? -26.188 -8.789 -6.461 1 93.69 77 GLY A C 1
ATOM 607 O O . GLY A 1 77 ? -25.312 -9.539 -6.918 1 93.69 77 GLY A O 1
ATOM 608 N N . GLU A 1 78 ? -27.094 -9.188 -5.707 1 96.62 78 GLU A N 1
ATOM 609 C CA . GLU A 1 78 ? -27.125 -10.547 -5.176 1 96.62 78 GLU A CA 1
ATOM 610 C C . GLU A 1 78 ? -27.688 -11.531 -6.199 1 96.62 78 GLU A C 1
ATOM 612 O O . GLU A 1 78 ? -27.047 -12.531 -6.527 1 96.62 78 GLU A O 1
ATOM 617 N N . GLU A 1 79 ? -28.922 -11.273 -6.664 1 97.81 79 GLU A N 1
ATOM 618 C CA . GLU A 1 79 ? -29.531 -12.109 -7.695 1 97.81 79 GLU A CA 1
ATOM 619 C C . GLU A 1 79 ? -29.734 -11.32 -8.992 1 97.81 79 GLU A C 1
ATOM 621 O O . GLU A 1 79 ? -30.047 -10.133 -8.961 1 97.81 79 GLU A O 1
ATOM 626 N N . PRO A 1 80 ? -29.562 -11.969 -10.078 1 98.06 80 PRO A N 1
ATOM 627 C CA . PRO A 1 80 ? -29.359 -13.398 -10.312 1 98.06 80 PRO A CA 1
ATOM 628 C C . PRO A 1 80 ? -27.891 -13.805 -10.273 1 98.06 80 PRO A C 1
ATOM 630 O O . PRO A 1 80 ? -27.547 -14.914 -10.68 1 98.06 80 PRO A O 1
ATOM 633 N N . ALA A 1 81 ? -27.062 -12.945 -9.867 1 98.44 81 ALA A N 1
ATOM 634 C CA . ALA A 1 81 ? -25.625 -13.203 -9.875 1 98.44 81 ALA A CA 1
ATOM 635 C C . ALA A 1 81 ? -25.281 -14.438 -9.055 1 98.44 81 ALA A C 1
ATOM 637 O O . ALA A 1 81 ? -24.531 -15.312 -9.516 1 98.44 81 ALA A O 1
ATOM 638 N N . HIS A 1 82 ? -25.828 -14.508 -7.891 1 98.62 82 HIS A N 1
ATOM 639 C CA . HIS A 1 82 ? -25.578 -15.648 -7.02 1 98.62 82 HIS A CA 1
ATOM 640 C C . HIS A 1 82 ? -25.969 -16.953 -7.703 1 98.62 82 HIS A C 1
ATOM 642 O O . HIS A 1 82 ? -25.188 -17.906 -7.715 1 98.62 82 HIS A O 1
ATOM 648 N N . THR A 1 83 ? -27.125 -16.953 -8.281 1 98.69 83 THR A N 1
ATOM 649 C CA . THR A 1 83 ? -27.625 -18.141 -8.953 1 98.69 83 THR A CA 1
ATOM 650 C C . THR A 1 83 ? -26.719 -18.531 -10.109 1 98.69 83 THR A C 1
ATOM 652 O O . THR A 1 83 ? -26.375 -19.703 -10.273 1 98.69 83 THR A O 1
ATOM 655 N N . TYR A 1 84 ? -26.328 -17.562 -10.914 1 98.81 84 TYR A N 1
ATOM 656 C CA . TYR A 1 84 ? -25.5 -17.828 -12.078 1 98.81 84 TYR A CA 1
ATOM 657 C C . TYR A 1 84 ? -24.125 -18.344 -11.656 1 98.81 84 TYR A C 1
ATOM 659 O O . TYR A 1 84 ? -23.578 -19.281 -12.266 1 98.81 84 TYR A O 1
ATOM 667 N N . ILE A 1 85 ? -23.547 -17.766 -10.625 1 98.81 85 ILE A N 1
ATOM 668 C CA . ILE A 1 85 ? -22.25 -18.203 -10.109 1 98.81 85 ILE A CA 1
ATOM 669 C C . ILE A 1 85 ? -22.344 -19.656 -9.625 1 98.81 85 ILE A C 1
ATOM 671 O O . ILE A 1 85 ? -21.5 -20.484 -9.969 1 98.81 85 ILE A O 1
ATOM 675 N N . LYS A 1 86 ? -23.391 -19.891 -8.883 1 98.62 86 LYS A N 1
ATOM 676 C CA . LYS A 1 86 ? -23.594 -21.234 -8.344 1 98.62 86 LYS A CA 1
ATOM 677 C C . LYS A 1 86 ? -23.703 -22.266 -9.453 1 98.62 86 LYS A C 1
ATOM 679 O O . LYS A 1 86 ? -23.031 -23.297 -9.414 1 98.62 86 LYS A O 1
ATOM 684 N N . LYS A 1 87 ? -24.484 -21.984 -10.445 1 98.69 87 LYS A N 1
ATOM 685 C CA . LYS A 1 87 ? -24.672 -22.906 -11.57 1 98.69 87 LYS A CA 1
ATOM 686 C C . LYS A 1 87 ? -23.344 -23.109 -12.32 1 98.69 87 LYS A C 1
ATOM 688 O O . LYS A 1 87 ? -23.031 -24.234 -12.711 1 98.69 87 LYS A O 1
ATOM 693 N N . ALA A 1 88 ? -22.625 -22.062 -12.516 1 98.81 88 ALA A N 1
ATOM 694 C CA . ALA A 1 88 ? -21.344 -22.156 -13.219 1 98.81 88 ALA A CA 1
ATOM 695 C C . ALA A 1 88 ? -20.359 -23.047 -12.453 1 98.81 88 ALA A C 1
ATOM 697 O O . ALA A 1 88 ? -19.656 -23.844 -13.055 1 98.81 88 ALA A O 1
ATOM 698 N N . LEU A 1 89 ? -20.328 -22.859 -11.148 1 98.44 89 LEU A N 1
ATOM 699 C CA . LEU A 1 89 ? -19.484 -23.703 -10.32 1 98.44 89 LEU A CA 1
ATOM 700 C C . LEU A 1 89 ? -19.891 -25.172 -10.438 1 98.44 89 LEU A C 1
ATOM 702 O O . LEU A 1 89 ? -19.031 -26.047 -10.555 1 98.44 89 LEU A O 1
ATOM 706 N N . GLU A 1 90 ? -21.172 -25.422 -10.438 1 98.19 90 GLU A N 1
ATOM 707 C CA . GLU A 1 90 ? -21.688 -26.781 -10.57 1 98.19 90 GLU A CA 1
ATOM 708 C C . GLU A 1 90 ? -21.281 -27.391 -11.906 1 98.19 90 GLU A C 1
ATOM 710 O O . GLU A 1 90 ? -21.109 -28.609 -12.008 1 98.19 90 GLU A O 1
ATOM 715 N N . GLU A 1 91 ? -21.109 -26.594 -12.891 1 98.25 91 GLU A N 1
ATOM 716 C CA . GLU A 1 91 ? -20.672 -27.031 -14.219 1 98.25 91 GLU A CA 1
ATOM 717 C C . GLU A 1 91 ? -19.156 -27.031 -14.328 1 98.25 91 GLU A C 1
ATOM 719 O O . GLU A 1 91 ? -18.609 -27.094 -15.43 1 98.25 91 GLU A O 1
ATOM 724 N N . GLN A 1 92 ? -18.438 -26.891 -13.188 1 97.44 92 GLN A N 1
ATOM 725 C CA . GLN A 1 92 ? -17 -27 -13.062 1 97.44 92 GLN A CA 1
ATOM 726 C C . GLN A 1 92 ? -16.281 -25.875 -13.805 1 97.44 92 GLN A C 1
ATOM 728 O O . GLN A 1 92 ? -15.305 -26.109 -14.508 1 97.44 92 GLN A O 1
ATOM 733 N N . LYS A 1 93 ? -16.844 -24.734 -13.719 1 98.25 93 LYS A N 1
ATOM 734 C CA . LYS A 1 93 ? -16.172 -23.547 -14.25 1 98.25 93 LYS A CA 1
ATOM 735 C C . LYS A 1 93 ? -15.531 -22.734 -13.141 1 98.25 93 LYS A C 1
ATOM 737 O O . LYS A 1 93 ? -16.109 -22.578 -12.055 1 98.25 93 LYS A O 1
ATOM 742 N N . PHE A 1 94 ? -14.32 -22.219 -13.367 1 97.69 94 PHE A N 1
ATOM 743 C CA . PHE A 1 94 ? -13.719 -21.25 -12.461 1 97.69 94 PHE A CA 1
ATOM 744 C C . PHE A 1 94 ? -14.5 -19.938 -12.477 1 97.69 94 PHE A C 1
ATOM 746 O O . PHE A 1 94 ? -15.086 -19.562 -13.5 1 97.69 94 PHE A O 1
ATOM 753 N N . ILE A 1 95 ? -14.516 -19.281 -11.312 1 98.62 95 ILE A N 1
ATOM 754 C CA . ILE A 1 95 ? -15.234 -18.016 -11.227 1 98.62 95 ILE A CA 1
ATOM 755 C C . ILE A 1 95 ? -14.266 -16.906 -10.844 1 98.62 95 ILE A C 1
ATOM 757 O O . ILE A 1 95 ? -13.422 -17.078 -9.961 1 98.62 95 ILE A O 1
ATOM 761 N N . VAL A 1 96 ? -14.305 -15.812 -11.562 1 98.44 96 VAL A N 1
ATOM 762 C CA . VAL A 1 96 ? -13.711 -14.539 -11.172 1 98.44 96 VAL A CA 1
ATOM 763 C C . VAL A 1 96 ? -14.812 -13.484 -11.031 1 98.44 96 VAL A C 1
ATOM 765 O O . VAL A 1 96 ? -15.617 -13.289 -11.945 1 98.44 96 VAL A O 1
ATOM 768 N N . THR A 1 97 ? -14.859 -12.805 -9.898 1 98.5 97 THR A N 1
ATOM 769 C CA . THR A 1 97 ? -16 -11.914 -9.703 1 98.5 97 THR A CA 1
ATOM 770 C C . THR A 1 97 ? -15.578 -10.625 -9.023 1 98.5 97 THR A C 1
ATOM 772 O O . THR A 1 97 ? -14.586 -10.602 -8.289 1 98.5 97 THR A O 1
ATOM 775 N N . ALA A 1 98 ? -16.328 -9.547 -9.281 1 97.69 98 ALA A N 1
ATOM 776 C CA . ALA A 1 98 ? -16.188 -8.281 -8.57 1 97.69 98 ALA A CA 1
ATOM 777 C C . ALA A 1 98 ? -17.359 -8.055 -7.621 1 97.69 98 ALA A C 1
ATOM 779 O O . ALA A 1 98 ? -17.578 -6.934 -7.152 1 97.69 98 ALA A O 1
ATOM 780 N N . ASN A 1 99 ? -18.125 -9.078 -7.367 1 97.38 99 ASN A N 1
ATOM 781 C CA . ASN A 1 99 ? -19.391 -8.93 -6.66 1 97.38 99 ASN A CA 1
ATOM 782 C C . ASN A 1 99 ? -19.203 -9.055 -5.148 1 97.38 99 ASN A C 1
ATOM 784 O O . ASN A 1 99 ? -19.203 -10.156 -4.605 1 97.38 99 ASN A O 1
ATOM 788 N N . LYS A 1 100 ? -19.188 -7.93 -4.539 1 96.06 100 LYS A N 1
ATOM 789 C CA . LYS A 1 100 ? -18.953 -7.906 -3.098 1 96.06 100 LYS A CA 1
ATOM 790 C C . LYS A 1 100 ? -20.141 -8.469 -2.336 1 96.06 100 LYS A C 1
ATOM 792 O O . LYS A 1 100 ? -19.984 -9.141 -1.317 1 96.06 100 LYS A O 1
ATOM 797 N N . GLU A 1 101 ? -21.312 -8.234 -2.768 1 96.5 101 GLU A N 1
ATOM 798 C CA . GLU A 1 101 ? -22.516 -8.672 -2.062 1 96.5 101 GLU A CA 1
ATOM 799 C C . GLU A 1 101 ? -22.625 -10.195 -2.047 1 96.5 101 GLU A C 1
ATOM 801 O O . GLU A 1 101 ? -22.859 -10.789 -0.993 1 96.5 101 GLU A O 1
ATOM 806 N N . VAL A 1 102 ? -22.422 -10.773 -3.219 1 97.62 102 VAL A N 1
ATOM 807 C CA . VAL A 1 102 ? -22.531 -12.219 -3.324 1 97.62 102 VAL A CA 1
ATOM 808 C C . VAL A 1 102 ? -21.469 -12.891 -2.457 1 97.62 102 VAL A C 1
ATOM 810 O O . VAL A 1 102 ? -21.766 -13.828 -1.716 1 97.62 102 VAL A O 1
ATOM 813 N N . ILE A 1 103 ? -20.266 -12.398 -2.49 1 96.94 103 ILE A N 1
ATOM 814 C CA . ILE A 1 103 ? -19.156 -13.023 -1.758 1 96.94 103 ILE A CA 1
ATOM 815 C C . ILE A 1 103 ? -19.375 -12.844 -0.257 1 96.94 103 ILE A C 1
ATOM 817 O O . ILE A 1 103 ? -19.156 -13.773 0.523 1 96.94 103 ILE A O 1
ATOM 821 N N . ALA A 1 104 ? -19.828 -11.68 0.152 1 96.62 104 ALA A N 1
ATOM 822 C CA . ALA A 1 104 ? -20.016 -11.406 1.572 1 96.62 104 ALA A CA 1
ATOM 823 C C . ALA A 1 104 ? -21.141 -12.273 2.146 1 96.62 104 ALA A C 1
ATOM 825 O O . ALA A 1 104 ? -21.047 -12.75 3.279 1 96.62 104 ALA A O 1
ATOM 826 N N . LEU A 1 105 ? -22.172 -12.477 1.388 1 96.44 105 LEU A N 1
ATOM 827 C CA . LEU A 1 105 ? -23.375 -13.141 1.892 1 96.44 105 LEU A CA 1
ATOM 828 C C . LEU A 1 105 ? -23.281 -14.648 1.707 1 96.44 105 LEU A C 1
ATOM 830 O O . LEU A 1 105 ? -23.75 -15.414 2.549 1 96.44 105 LEU A O 1
ATOM 834 N N . HIS A 1 106 ? -22.641 -15.07 0.588 1 95.81 106 HIS A N 1
ATOM 835 C CA . HIS A 1 106 ? -22.75 -16.469 0.202 1 95.81 106 HIS A CA 1
ATOM 836 C C . HIS A 1 106 ? -21.375 -17.094 -0.024 1 95.81 106 HIS A C 1
ATOM 838 O O . HIS A 1 106 ? -21.281 -18.203 -0.548 1 95.81 106 HIS A O 1
ATOM 844 N N . GLY A 1 107 ? -20.375 -16.453 0.329 1 93.56 107 GLY A N 1
ATOM 845 C CA . GLY A 1 107 ? -19.016 -16.938 0.062 1 93.56 107 GLY A CA 1
ATOM 846 C C . GLY A 1 107 ? -18.766 -18.344 0.584 1 93.56 107 GLY A C 1
ATOM 847 O O . GLY A 1 107 ? -18.219 -19.172 -0.124 1 93.56 107 GLY A O 1
ATOM 848 N N . ASP A 1 108 ? -19.203 -18.609 1.77 1 89.31 108 ASP A N 1
ATOM 849 C CA . ASP A 1 108 ? -18.969 -19.891 2.412 1 89.31 108 ASP A CA 1
ATOM 850 C C . ASP A 1 108 ? -19.594 -21.031 1.601 1 89.31 108 ASP A C 1
ATOM 852 O O . ASP A 1 108 ? -18.953 -22.062 1.368 1 89.31 108 ASP A O 1
ATOM 856 N N . GLU A 1 109 ? -20.766 -20.812 1.187 1 93.44 109 GLU A N 1
ATOM 857 C CA . GLU A 1 109 ? -21.469 -21.797 0.364 1 93.44 109 GLU A CA 1
ATOM 858 C C . GLU A 1 109 ? -20.766 -22 -0.975 1 93.44 109 GLU A C 1
ATOM 860 O O . GLU A 1 109 ? -20.562 -23.125 -1.408 1 93.44 109 GLU A O 1
ATOM 865 N N . LEU A 1 110 ? -20.422 -20.953 -1.58 1 95.94 110 LEU A N 1
ATOM 866 C CA . LEU A 1 110 ? -19.844 -21 -2.918 1 95.94 110 LEU A CA 1
ATOM 867 C C . LEU A 1 110 ? -18.469 -21.641 -2.887 1 95.94 110 LEU A C 1
ATOM 869 O O . LEU A 1 110 ? -18.109 -22.391 -3.791 1 95.94 110 LEU A O 1
ATOM 873 N N . TYR A 1 111 ? -17.734 -21.375 -1.85 1 91.62 111 TYR A N 1
ATOM 874 C CA . TYR A 1 111 ? -16.406 -21.969 -1.709 1 91.62 111 TYR A CA 1
ATOM 875 C C . TYR A 1 111 ? -16.5 -23.484 -1.539 1 91.62 111 TYR A C 1
ATOM 877 O O . TYR A 1 111 ? -15.68 -24.234 -2.076 1 91.62 111 TYR A O 1
ATOM 885 N N . LYS A 1 112 ? -17.453 -23.906 -0.807 1 91.12 112 LYS A N 1
ATOM 886 C CA . LYS A 1 112 ? -17.672 -25.344 -0.611 1 91.12 112 LYS A CA 1
ATOM 887 C C . LYS A 1 112 ? -17.984 -26.031 -1.934 1 91.12 112 LYS A C 1
ATOM 889 O O . LYS A 1 112 ? -17.453 -27.109 -2.217 1 91.12 112 LYS A O 1
ATOM 894 N N . ILE A 1 113 ? -18.812 -25.422 -2.689 1 95.94 113 ILE A N 1
ATOM 895 C CA . ILE A 1 113 ? -19.156 -25.984 -3.992 1 95.94 113 ILE A CA 1
ATOM 896 C C . ILE A 1 113 ? -17.906 -26.031 -4.879 1 95.94 113 ILE A C 1
ATOM 898 O O . ILE A 1 113 ? -17.641 -27.031 -5.535 1 95.94 113 ILE A O 1
ATOM 902 N N . ALA A 1 114 ? -17.172 -24.938 -4.93 1 94.81 114 ALA A N 1
ATOM 903 C CA . ALA A 1 114 ? -15.969 -24.859 -5.742 1 94.81 114 ALA A CA 1
ATOM 904 C C . ALA A 1 114 ? -15 -25.984 -5.383 1 94.81 114 ALA A C 1
ATOM 906 O O . ALA A 1 114 ? -14.477 -26.672 -6.266 1 94.81 114 ALA A O 1
ATOM 907 N N . ARG A 1 115 ? -14.805 -26.234 -4.117 1 89.69 115 ARG A N 1
ATOM 908 C CA . ARG A 1 115 ? -13.914 -27.281 -3.643 1 89.69 115 ARG A CA 1
ATOM 909 C C . ARG A 1 115 ? -14.406 -28.656 -4.086 1 89.69 115 ARG A C 1
ATOM 911 O O . ARG A 1 115 ? -13.625 -29.469 -4.574 1 89.69 115 ARG A O 1
ATOM 918 N N . LYS A 1 116 ? -15.641 -28.875 -3.902 1 93.06 116 LYS A N 1
ATOM 919 C CA . LYS A 1 116 ? -16.234 -30.156 -4.258 1 93.06 116 LYS A CA 1
ATOM 920 C C . LYS A 1 116 ? -16.109 -30.422 -5.754 1 93.06 116 LYS A C 1
ATOM 922 O O . LYS A 1 116 ? -15.914 -31.578 -6.168 1 93.06 116 LYS A O 1
ATOM 927 N N . LYS A 1 117 ? -16.172 -29.422 -6.531 1 95.06 117 LYS A N 1
ATOM 928 C CA . LYS A 1 117 ? -16.188 -29.562 -7.984 1 95.06 117 LYS A CA 1
ATOM 929 C C . LYS A 1 117 ? -14.773 -29.422 -8.555 1 95.06 117 LYS A C 1
ATOM 931 O O . LYS A 1 117 ? -14.57 -29.562 -9.766 1 95.06 117 LYS A O 1
ATOM 936 N N . GLY A 1 118 ? -13.758 -29.125 -7.723 1 91.19 118 GLY A N 1
ATOM 937 C CA . GLY A 1 118 ? -12.367 -29.031 -8.141 1 91.19 118 GLY A CA 1
ATOM 938 C C . GLY A 1 118 ? -12.055 -27.766 -8.891 1 91.19 118 GLY A C 1
ATOM 939 O O . GLY A 1 118 ? -11.211 -27.75 -9.797 1 91.19 118 GLY A O 1
ATOM 940 N N . VAL A 1 119 ? -12.852 -26.688 -8.68 1 94.81 119 VAL A N 1
ATOM 941 C CA . VAL A 1 119 ? -12.609 -25.391 -9.281 1 94.81 119 VAL A CA 1
ATOM 942 C C . VAL A 1 119 ? -12.414 -24.344 -8.188 1 94.81 119 VAL A C 1
ATOM 944 O O . VAL A 1 119 ? -12.266 -24.688 -7.012 1 94.81 119 VAL A O 1
ATOM 947 N N . ASP A 1 120 ? -12.297 -23.016 -8.594 1 93.62 120 ASP A N 1
ATOM 948 C CA . ASP A 1 120 ? -12.008 -21.984 -7.602 1 93.62 120 ASP A CA 1
ATOM 949 C C . ASP A 1 120 ? -12.758 -20.688 -7.914 1 93.62 120 ASP A C 1
ATOM 951 O O . ASP A 1 120 ? -13.312 -20.531 -9 1 93.62 120 ASP A O 1
ATOM 955 N N . ILE A 1 121 ? -12.797 -19.859 -6.867 1 95.69 121 ILE A N 1
ATOM 956 C CA . ILE A 1 121 ? -13.391 -18.531 -6.98 1 95.69 121 ILE A CA 1
ATOM 957 C C . ILE A 1 121 ? -12.359 -17.469 -6.602 1 95.69 121 ILE A C 1
ATOM 959 O O . ILE A 1 121 ? -11.75 -17.547 -5.531 1 95.69 121 ILE A O 1
ATOM 963 N N . ALA A 1 122 ? -12.133 -16.562 -7.531 1 95.56 122 ALA A N 1
ATOM 964 C CA . ALA A 1 122 ? -11.289 -15.414 -7.258 1 95.56 122 ALA A CA 1
ATOM 965 C C . ALA A 1 122 ? -12.117 -14.133 -7.191 1 95.56 122 ALA A C 1
ATOM 967 O O . ALA A 1 122 ? -13.062 -13.953 -7.969 1 95.56 122 ALA A O 1
ATOM 968 N N . PHE A 1 123 ? -11.758 -13.234 -6.242 1 96.94 123 PHE A N 1
ATOM 969 C CA . PHE A 1 123 ? -12.633 -12.086 -6.004 1 96.94 123 PHE A CA 1
ATOM 970 C C . PHE A 1 123 ? -11.812 -10.859 -5.625 1 96.94 123 PHE A C 1
ATOM 972 O O . PHE A 1 123 ? -12.227 -10.07 -4.77 1 96.94 123 PHE A O 1
ATOM 979 N N . GLU A 1 124 ? -10.641 -10.672 -6.176 1 95.75 124 GLU A N 1
ATOM 980 C CA . GLU A 1 124 ? -9.789 -9.516 -5.926 1 95.75 124 GLU A CA 1
ATOM 981 C C . GLU A 1 124 ? -10.562 -8.211 -6.129 1 95.75 124 GLU A C 1
ATOM 983 O O . GLU A 1 124 ? -10.438 -7.281 -5.328 1 95.75 124 GLU A O 1
ATOM 988 N N . ALA A 1 125 ? -11.383 -8.188 -7.102 1 95.94 125 ALA A N 1
ATOM 989 C CA . ALA A 1 125 ? -12.055 -6.957 -7.523 1 95.94 125 ALA A CA 1
ATOM 990 C C . ALA A 1 125 ? -13.258 -6.652 -6.633 1 95.94 125 ALA A C 1
ATOM 992 O O . ALA A 1 125 ? -13.867 -5.59 -6.75 1 95.94 125 ALA A O 1
ATOM 993 N N . SER A 1 126 ? -13.547 -7.566 -5.723 1 96.06 126 SER A N 1
ATOM 994 C CA . SER A 1 126 ? -14.727 -7.379 -4.883 1 96.06 126 SER A CA 1
ATOM 995 C C . SER A 1 126 ? -14.438 -6.418 -3.734 1 96.06 126 SER A C 1
ATOM 997 O O . SER A 1 126 ? -15.359 -5.91 -3.098 1 96.06 126 SER A O 1
ATOM 999 N N . VAL A 1 127 ? -13.164 -6.273 -3.438 1 94.44 127 VAL A N 1
ATOM 1000 C CA . VAL A 1 127 ? -12.797 -5.379 -2.344 1 94.44 127 VAL A CA 1
ATOM 1001 C C . VAL A 1 127 ? -11.633 -4.488 -2.771 1 94.44 127 VAL A C 1
ATOM 1003 O O . VAL A 1 127 ? -10.617 -4.98 -3.26 1 94.44 127 VAL A O 1
ATOM 1006 N N . GLY A 1 128 ? -11.758 -3.213 -2.73 1 91.5 128 GLY A N 1
ATOM 1007 C CA . GLY A 1 128 ? -10.656 -2.285 -2.916 1 91.5 128 GLY A CA 1
ATOM 1008 C C . GLY A 1 128 ? -10.422 -1.92 -4.371 1 91.5 128 GLY A C 1
ATOM 1009 O O . GLY A 1 128 ? -9.352 -1.42 -4.727 1 91.5 128 GLY A O 1
ATOM 1010 N N . GLY A 1 129 ? -11.297 -2.297 -5.258 1 90.62 129 GLY A N 1
ATOM 1011 C CA . GLY A 1 129 ? -11.141 -1.913 -6.652 1 90.62 129 GLY A CA 1
ATOM 1012 C C . GLY A 1 129 ? -9.883 -2.48 -7.289 1 90.62 129 GLY A C 1
ATOM 1013 O O . GLY A 1 129 ? -9.711 -3.699 -7.344 1 90.62 129 GLY A O 1
ATOM 1014 N N . GLY A 1 130 ? -8.992 -1.533 -7.617 1 91.38 130 GLY A N 1
ATOM 1015 C CA . GLY A 1 130 ? -7.758 -1.942 -8.273 1 91.38 130 GLY A CA 1
ATOM 1016 C C . GLY A 1 130 ? -6.637 -2.25 -7.305 1 91.38 130 GLY A C 1
ATOM 1017 O O . GLY A 1 130 ? -5.559 -2.684 -7.711 1 91.38 130 GLY A O 1
ATOM 1018 N N . ILE A 1 131 ? -6.836 -2.062 -6.016 1 94.75 131 ILE A N 1
ATOM 1019 C CA . ILE A 1 131 ? -5.816 -2.322 -5.008 1 94.75 131 ILE A CA 1
ATOM 1020 C C . ILE A 1 131 ? -5.617 -3.826 -4.852 1 94.75 131 ILE A C 1
ATOM 1022 O O . ILE A 1 131 ? -6.578 -4.57 -4.641 1 94.75 131 ILE A O 1
ATOM 1026 N N . PRO A 1 132 ? -4.438 -4.316 -5.016 1 94.19 132 PRO A N 1
ATOM 1027 C CA . PRO A 1 132 ? -4.195 -5.758 -4.902 1 94.19 132 PRO A CA 1
ATOM 1028 C C . PRO A 1 132 ? -4.199 -6.246 -3.453 1 94.19 132 PRO A C 1
ATOM 1030 O O . PRO A 1 132 ? -3.164 -6.68 -2.941 1 94.19 132 PRO A O 1
ATOM 1033 N N . LEU A 1 133 ? -5.348 -6.293 -2.924 1 94.44 133 LEU A N 1
ATOM 1034 C CA . LEU A 1 133 ? -5.516 -6.562 -1.5 1 94.44 133 LEU A CA 1
ATOM 1035 C C . LEU A 1 133 ? -5.547 -8.062 -1.228 1 94.44 133 LEU A C 1
ATOM 1037 O O . LEU A 1 133 ? -4.754 -8.57 -0.43 1 94.44 133 LEU A O 1
ATOM 1041 N N . ILE A 1 134 ? -6.422 -8.781 -1.904 1 92.62 134 ILE A N 1
ATOM 1042 C CA . ILE A 1 134 ? -6.613 -10.211 -1.675 1 92.62 134 ILE A CA 1
ATOM 1043 C C . ILE A 1 134 ? -5.332 -10.969 -2.021 1 92.62 134 ILE A C 1
ATOM 1045 O O . ILE A 1 134 ? -4.891 -11.836 -1.268 1 92.62 134 ILE A O 1
ATOM 1049 N N . LYS A 1 135 ? -4.746 -10.578 -3.047 1 90.38 135 LYS A N 1
ATOM 1050 C CA . LYS A 1 135 ? -3.508 -11.227 -3.48 1 90.38 135 LYS A CA 1
ATOM 1051 C C . LYS A 1 135 ? -2.387 -11 -2.471 1 90.38 135 LYS A C 1
ATOM 1053 O O . LYS A 1 135 ? -1.562 -11.883 -2.242 1 90.38 135 LYS A O 1
ATOM 1058 N N . THR A 1 136 ? -2.326 -9.789 -1.962 1 91.19 136 THR A N 1
ATOM 1059 C CA . THR A 1 136 ? -1.314 -9.484 -0.956 1 91.19 136 THR A CA 1
ATOM 1060 C C . THR A 1 136 ? -1.491 -10.375 0.274 1 91.19 136 THR A C 1
ATOM 1062 O O . THR A 1 136 ? -0.526 -10.961 0.766 1 91.19 136 THR A O 1
ATOM 1065 N N . ILE A 1 137 ? -2.693 -10.508 0.695 1 90.44 137 ILE A N 1
ATOM 1066 C CA . ILE A 1 137 ? -2.955 -11.328 1.869 1 90.44 137 ILE A CA 1
ATOM 1067 C C . ILE A 1 137 ? -2.645 -12.789 1.554 1 90.44 137 ILE A C 1
ATOM 1069 O O . ILE A 1 137 ? -1.977 -13.477 2.334 1 90.44 137 ILE A O 1
ATOM 1073 N N . LYS A 1 138 ? -3.002 -13.211 0.393 1 87.19 138 LYS A N 1
ATOM 1074 C CA . LYS A 1 138 ? -2.867 -14.602 -0.025 1 87.19 138 LYS A CA 1
ATOM 1075 C C . LYS A 1 138 ? -1.401 -14.984 -0.196 1 87.19 138 LYS A C 1
ATOM 1077 O O . LYS A 1 138 ? -0.979 -16.062 0.244 1 87.19 138 LYS A O 1
ATOM 1082 N N . GLU A 1 139 ? -0.632 -14.148 -0.739 1 84.12 139 GLU A N 1
ATOM 1083 C CA . GLU A 1 139 ? 0.722 -14.523 -1.137 1 84.12 139 GLU A CA 1
ATOM 1084 C C . GLU A 1 139 ? 1.749 -14.039 -0.115 1 84.12 139 GLU A C 1
ATOM 1086 O O . GLU A 1 139 ? 2.635 -14.797 0.284 1 84.12 139 GLU A O 1
ATOM 1091 N N . ALA A 1 140 ? 1.584 -12.797 0.289 1 85.38 140 ALA A N 1
ATOM 1092 C CA . ALA A 1 140 ? 2.602 -12.211 1.154 1 85.38 140 ALA A CA 1
ATOM 1093 C C . ALA A 1 140 ? 2.359 -12.578 2.615 1 85.38 140 ALA A C 1
ATOM 1095 O O . ALA A 1 140 ? 3.293 -12.578 3.424 1 85.38 140 ALA A O 1
ATOM 1096 N N . MET A 1 141 ? 1.156 -12.906 2.949 1 86.06 141 MET A N 1
ATOM 1097 C CA . MET A 1 141 ? 0.841 -13.18 4.348 1 86.06 141 MET A CA 1
ATOM 1098 C C . MET A 1 141 ? 0.399 -14.625 4.531 1 86.06 141 MET A C 1
ATOM 1100 O O . MET A 1 141 ? -0.3 -14.953 5.492 1 86.06 141 MET A O 1
ATOM 1104 N N . ALA A 1 142 ? 0.865 -15.438 3.66 1 80.62 142 ALA A N 1
ATOM 1105 C CA . ALA A 1 142 ? 0.42 -16.828 3.635 1 80.62 142 ALA A CA 1
ATOM 1106 C C . ALA A 1 142 ? 0.747 -17.531 4.949 1 80.62 142 ALA A C 1
ATOM 1108 O O . ALA A 1 142 ? -0.03 -18.359 5.426 1 80.62 142 ALA A O 1
ATOM 1109 N N . VAL A 1 143 ? 1.89 -17.219 5.539 1 83.56 143 VAL A N 1
ATOM 1110 C CA . VAL A 1 143 ? 2.281 -17.906 6.762 1 83.56 143 VAL A CA 1
ATOM 1111 C C . VAL A 1 143 ? 2.334 -16.906 7.922 1 83.56 143 VAL A C 1
ATOM 1113 O O . VAL A 1 143 ? 2.836 -17.234 9 1 83.56 143 VAL A O 1
ATOM 1116 N N . ASP A 1 144 ? 1.911 -15.75 7.621 1 89.19 144 ASP A N 1
ATOM 1117 C CA . ASP A 1 144 ? 1.839 -14.742 8.672 1 89.19 144 ASP A CA 1
ATOM 1118 C C . ASP A 1 144 ? 0.404 -14.562 9.156 1 89.19 144 ASP A C 1
ATOM 1120 O O . ASP A 1 144 ? -0.547 -14.906 8.453 1 89.19 144 ASP A O 1
ATOM 1124 N N . LYS A 1 145 ? 0.262 -14.188 10.406 1 88.94 145 LYS A N 1
ATOM 1125 C CA . LYS A 1 145 ? -1.067 -13.961 10.961 1 88.94 145 LYS A CA 1
ATOM 1126 C C . LYS A 1 145 ? -1.428 -12.484 10.938 1 88.94 145 LYS A C 1
ATOM 1128 O O . LYS A 1 145 ? -0.756 -11.664 11.57 1 88.94 145 LYS A O 1
ATOM 1133 N N . VAL A 1 146 ? -2.475 -12.203 10.172 1 93.94 146 VAL A N 1
ATOM 1134 C CA . VAL A 1 146 ? -3.006 -10.844 10.211 1 93.94 146 VAL A CA 1
ATOM 1135 C C . VAL A 1 146 ? -3.814 -10.641 11.484 1 93.94 146 VAL A C 1
ATOM 1137 O O . VAL A 1 146 ? -4.832 -11.305 11.695 1 93.94 146 VAL A O 1
ATOM 1140 N N . LYS A 1 147 ? -3.404 -9.688 12.266 1 95.94 147 LYS A N 1
ATOM 1141 C CA . LYS A 1 147 ? -4.047 -9.477 13.562 1 95.94 147 LYS A CA 1
ATOM 1142 C C . LYS A 1 147 ? -5.102 -8.375 13.477 1 95.94 147 LYS A C 1
ATOM 1144 O O . LYS A 1 147 ? -6.129 -8.445 14.156 1 95.94 147 LYS A O 1
ATOM 1149 N N . GLU A 1 148 ? -4.852 -7.398 12.719 1 97.31 148 GLU A N 1
ATOM 1150 C CA . GLU A 1 148 ? -5.77 -6.27 12.609 1 97.31 148 GLU A CA 1
ATOM 1151 C C . GLU A 1 148 ? -5.875 -5.773 11.172 1 97.31 148 GLU A C 1
ATOM 1153 O O . GLU A 1 148 ? -4.914 -5.859 10.406 1 97.31 148 GLU A O 1
ATOM 1158 N N . ILE A 1 149 ? -7.027 -5.285 10.859 1 97.5 149 ILE A N 1
ATOM 1159 C CA . ILE A 1 149 ? -7.32 -4.598 9.609 1 97.5 149 ILE A CA 1
ATOM 1160 C C . ILE A 1 149 ? -7.938 -3.232 9.898 1 97.5 149 ILE A C 1
ATOM 1162 O O . ILE A 1 149 ? -8.891 -3.129 10.68 1 97.5 149 ILE A O 1
ATOM 1166 N N . TRP A 1 150 ? -7.418 -2.182 9.406 1 97.94 150 TRP A N 1
ATOM 1167 C CA . TRP A 1 150 ? -7.941 -0.821 9.43 1 97.94 150 TRP A CA 1
ATOM 1168 C C . TRP A 1 150 ? -8.109 -0.279 8.016 1 97.94 150 TRP A C 1
ATOM 1170 O O . TRP A 1 150 ? -7.121 -0.006 7.324 1 97.94 150 TRP A O 1
ATOM 1180 N N . ALA A 1 151 ? -9.383 -0.041 7.637 1 98 151 ALA A N 1
ATOM 1181 C CA . ALA A 1 151 ? -9.555 0.147 6.195 1 98 151 ALA A CA 1
ATOM 1182 C C . ALA A 1 151 ? -10.492 1.312 5.898 1 98 151 ALA A C 1
ATOM 1184 O O . ALA A 1 151 ? -11.5 1.495 6.586 1 98 151 ALA A O 1
ATOM 1185 N N . ILE A 1 152 ? -10.078 2.18 5.055 1 97.94 152 ILE A N 1
ATOM 1186 C CA . ILE A 1 152 ? -10.93 3.102 4.32 1 97.94 152 ILE A CA 1
ATOM 1187 C C . ILE A 1 152 ? -11.258 2.518 2.945 1 97.94 152 ILE A C 1
ATOM 1189 O O . ILE A 1 152 ? -10.422 2.539 2.041 1 97.94 152 ILE A O 1
ATOM 1193 N N . VAL A 1 153 ? -12.539 1.995 2.793 1 97.5 153 VAL A N 1
ATOM 1194 C CA . VAL A 1 153 ? -12.773 1.192 1.599 1 97.5 153 VAL A CA 1
ATOM 1195 C C . VAL A 1 153 ? -14.008 1.716 0.861 1 97.5 153 VAL A C 1
ATOM 1197 O O . VAL A 1 153 ? -14.578 1.017 0.022 1 97.5 153 VAL A O 1
ATOM 1200 N N . ASN A 1 154 ? -14.484 2.879 1.275 1 96.94 154 ASN A N 1
ATOM 1201 C CA . ASN A 1 154 ? -15.578 3.537 0.566 1 96.94 154 ASN A CA 1
ATOM 1202 C C . ASN A 1 154 ? -15.18 4.938 0.104 1 96.94 154 ASN A C 1
ATOM 1204 O O . ASN A 1 154 ? -15.109 5.863 0.913 1 96.94 154 ASN A O 1
ATOM 1208 N N . GLY A 1 155 ? -15.039 5.082 -1.189 1 95.31 155 GLY A N 1
ATOM 1209 C CA . GLY A 1 155 ? -14.57 6.336 -1.753 1 95.31 155 GLY A CA 1
ATOM 1210 C C . GLY A 1 155 ? -15.562 7.469 -1.595 1 95.31 155 GLY A C 1
ATOM 1211 O O . GLY A 1 155 ? -15.172 8.625 -1.42 1 95.31 155 GLY A O 1
ATOM 1212 N N . THR A 1 156 ? -16.812 7.195 -1.661 1 95.88 156 THR A N 1
ATOM 1213 C CA . THR A 1 156 ? -17.859 8.219 -1.573 1 95.88 156 THR A CA 1
ATOM 1214 C C . THR A 1 156 ? -17.828 8.906 -0.21 1 95.88 156 THR A C 1
ATOM 1216 O O . THR A 1 156 ? -17.766 10.133 -0.129 1 95.88 156 THR A O 1
ATOM 1219 N N . THR A 1 157 ? -17.844 8.117 0.831 1 97.81 157 THR A N 1
ATOM 1220 C CA . THR A 1 157 ? -17.844 8.703 2.166 1 97.81 157 THR A CA 1
ATOM 1221 C C . THR A 1 157 ? -16.516 9.422 2.436 1 97.81 157 THR A C 1
ATOM 1223 O O . THR A 1 157 ? -16.5 10.469 3.084 1 97.81 157 THR A O 1
ATOM 1226 N N . ASN A 1 158 ? -15.461 8.844 1.964 1 97.44 158 ASN A N 1
ATOM 1227 C CA . ASN A 1 158 ? -14.172 9.492 2.166 1 97.44 158 ASN A CA 1
ATOM 1228 C C . ASN A 1 158 ? -14.094 10.828 1.44 1 97.44 158 ASN A C 1
ATOM 1230 O O . ASN A 1 158 ? -13.508 11.781 1.95 1 97.44 158 ASN A O 1
ATOM 1234 N N . TYR A 1 159 ? -14.648 10.844 0.267 1 96.69 159 TYR A N 1
ATOM 1235 C CA . TYR A 1 159 ? -14.734 12.094 -0.483 1 96.69 159 TYR A CA 1
ATOM 1236 C C . TYR A 1 159 ? -15.531 13.141 0.291 1 96.69 159 TYR A C 1
ATOM 1238 O O . TYR A 1 159 ? -15.086 14.289 0.432 1 96.69 159 TYR A O 1
ATOM 1246 N N . ILE A 1 160 ? -16.641 12.773 0.72 1 97.88 160 ILE A N 1
ATOM 1247 C CA . ILE A 1 160 ? -17.531 13.695 1.427 1 97.88 160 ILE A CA 1
ATOM 1248 C C . ILE A 1 160 ? -16.812 14.242 2.664 1 97.88 160 ILE A C 1
ATOM 1250 O O . ILE A 1 160 ? -16.766 15.461 2.865 1 97.88 160 ILE A O 1
ATOM 1254 N N . LEU A 1 161 ? -16.25 13.367 3.488 1 98.12 161 LEU A N 1
ATOM 1255 C CA . LEU A 1 161 ? -15.562 13.797 4.703 1 98.12 161 LEU A CA 1
ATOM 1256 C C . LEU A 1 161 ? -14.375 14.695 4.367 1 98.12 161 LEU A C 1
ATOM 1258 O O . LEU A 1 161 ? -14.102 15.664 5.078 1 98.12 161 LEU A O 1
ATOM 1262 N N . THR A 1 162 ? -13.688 14.359 3.27 1 96.44 162 THR A N 1
ATOM 1263 C CA . THR A 1 162 ? -12.562 15.164 2.816 1 96.44 162 THR A CA 1
ATOM 1264 C C . THR A 1 162 ? -13.023 16.578 2.447 1 96.44 162 THR A C 1
ATOM 1266 O O . THR A 1 162 ? -12.43 17.562 2.893 1 96.44 162 THR A O 1
ATOM 1269 N N . LYS A 1 163 ? -14.062 16.656 1.681 1 97.19 163 LYS A N 1
ATOM 1270 C CA . LYS A 1 163 ? -14.57 17.938 1.207 1 97.19 163 LYS A CA 1
ATOM 1271 C C . LYS A 1 163 ? -15.117 18.766 2.363 1 97.19 163 LYS A C 1
ATOM 1273 O O . LYS A 1 163 ? -14.906 19.984 2.408 1 97.19 163 LYS A O 1
ATOM 1278 N N . MET A 1 164 ? -15.812 18.125 3.229 1 97.81 164 MET A N 1
ATOM 1279 C CA . MET A 1 164 ? -16.312 18.844 4.402 1 97.81 164 MET A CA 1
ATOM 1280 C C . MET A 1 164 ? -15.156 19.484 5.168 1 97.81 164 MET A C 1
ATOM 1282 O O . MET A 1 164 ? -15.273 20.641 5.605 1 97.81 164 MET A O 1
ATOM 1286 N N . GLU A 1 165 ? -14.117 18.766 5.328 1 96.25 165 GLU A N 1
ATOM 1287 C CA . GLU A 1 165 ? -12.969 19.25 6.094 1 96.25 165 GLU A CA 1
ATOM 1288 C C . GLU A 1 165 ? -12.227 20.359 5.34 1 96.25 165 GLU A C 1
ATOM 1290 O O . GLU A 1 165 ? -11.922 21.406 5.906 1 96.25 165 GLU A O 1
ATOM 1295 N N . GLU A 1 166 ? -11.977 20.172 4.082 1 94.06 166 GLU A N 1
ATOM 1296 C CA . GLU A 1 166 ? -11.133 21.078 3.295 1 94.06 166 GLU A CA 1
ATOM 1297 C C . GLU A 1 166 ? -11.875 22.359 2.947 1 94.06 166 GLU A C 1
ATOM 1299 O O . GLU A 1 166 ? -11.281 23.438 2.916 1 94.06 166 GLU A O 1
ATOM 1304 N N . GLU A 1 167 ? -13.156 22.234 2.73 1 96.25 167 GLU A N 1
ATOM 1305 C CA . GLU A 1 167 ? -13.898 23.391 2.227 1 96.25 167 GLU A CA 1
ATOM 1306 C C . GLU A 1 167 ? -14.852 23.938 3.285 1 96.25 167 GLU A C 1
ATOM 1308 O O . GLU A 1 167 ? -15.555 24.922 3.043 1 96.25 167 GLU A O 1
ATOM 1313 N N . HIS A 1 168 ? -14.922 23.297 4.398 1 96.56 168 HIS A N 1
ATOM 1314 C CA . HIS A 1 168 ? -15.766 23.75 5.5 1 96.56 168 HIS A CA 1
ATOM 1315 C C . HIS A 1 168 ? -17.219 23.859 5.074 1 96.56 168 HIS A C 1
ATOM 1317 O O . HIS A 1 168 ? -17.859 24.906 5.254 1 96.56 168 HIS A O 1
ATOM 1323 N N . ARG A 1 169 ? -17.703 22.781 4.504 1 96.69 169 ARG A N 1
ATOM 1324 C CA . ARG A 1 169 ? -19.078 22.688 4.043 1 96.69 169 ARG A CA 1
ATOM 1325 C C . ARG A 1 169 ? -19.844 21.594 4.797 1 96.69 169 ARG A C 1
ATOM 1327 O O . ARG A 1 169 ? -19.234 20.625 5.254 1 96.69 169 ARG A O 1
ATOM 1334 N N . ASP A 1 170 ? -21.125 21.797 4.828 1 96.44 170 ASP A N 1
ATOM 1335 C CA . ASP A 1 170 ? -21.953 20.844 5.562 1 96.44 170 ASP A CA 1
ATOM 1336 C C . ASP A 1 170 ? -22.172 19.562 4.758 1 96.44 170 ASP A C 1
ATOM 1338 O O . ASP A 1 170 ? -22.031 19.562 3.533 1 96.44 170 ASP A O 1
ATOM 1342 N N . PHE A 1 171 ? -22.641 18.594 5.492 1 96.81 171 PHE A N 1
ATOM 1343 C CA . PHE A 1 171 ? -22.828 17.25 4.945 1 96.81 171 PHE A CA 1
ATOM 1344 C C . PHE A 1 171 ? -23.781 17.266 3.766 1 96.81 171 PHE A C 1
ATOM 1346 O O . PHE A 1 171 ? -23.469 16.734 2.695 1 96.81 171 PHE A O 1
ATOM 1353 N N . GLU A 1 172 ? -24.828 17.859 3.9 1 96.5 172 GLU A N 1
ATOM 1354 C CA . GLU A 1 172 ? -25.875 17.844 2.887 1 96.5 172 GLU A CA 1
ATOM 1355 C C . GLU A 1 172 ? -25.422 18.516 1.596 1 96.5 172 GLU A C 1
ATOM 1357 O O . GLU A 1 172 ? -25.703 18.031 0.5 1 96.5 172 GLU A O 1
ATOM 1362 N N . GLU A 1 173 ? -24.75 19.531 1.757 1 96.62 173 GLU A N 1
ATOM 1363 C CA . GLU A 1 173 ? -24.25 20.266 0.598 1 96.62 173 GLU A CA 1
ATOM 1364 C C . GLU A 1 173 ? -23.234 19.422 -0.179 1 96.62 173 GLU A C 1
ATOM 1366 O O . GLU A 1 173 ? -23.297 19.344 -1.408 1 96.62 173 GLU A O 1
ATOM 1371 N N . VAL A 1 174 ? -22.359 18.859 0.542 1 97.06 174 VAL A N 1
ATOM 1372 C CA . VAL A 1 174 ? -21.297 18.078 -0.091 1 97.06 174 VAL A CA 1
ATOM 1373 C C . VAL A 1 174 ? -21.906 16.828 -0.723 1 97.06 174 VAL A C 1
ATOM 1375 O O . VAL A 1 174 ? -21.484 16.406 -1.802 1 97.06 174 VAL A O 1
ATOM 1378 N N . LEU A 1 175 ? -22.891 16.203 -0.057 1 97.12 175 LEU A N 1
ATOM 1379 C CA . LEU A 1 175 ? -23.562 15.031 -0.604 1 97.12 175 LEU A CA 1
ATOM 1380 C C . LEU A 1 175 ? -24.203 15.344 -1.946 1 97.12 175 LEU A C 1
ATOM 1382 O O . LEU A 1 175 ? -24.094 14.57 -2.895 1 97.12 175 LEU A O 1
ATOM 1386 N N . LYS A 1 176 ? -24.812 16.469 -2.018 1 96.69 176 LYS A N 1
ATOM 1387 C CA . LYS A 1 176 ? -25.453 16.891 -3.26 1 96.69 176 LYS A CA 1
ATOM 1388 C C . LYS A 1 176 ? -24.422 17.047 -4.375 1 96.69 176 LYS A C 1
ATOM 1390 O O . LYS A 1 176 ? -24.672 16.656 -5.516 1 96.69 176 LYS A O 1
ATOM 1395 N N . GLU A 1 177 ? -23.375 17.609 -4.027 1 96.25 177 GLU A N 1
ATOM 1396 C CA . GLU A 1 177 ? -22.281 17.766 -4.996 1 96.25 177 GLU A CA 1
ATOM 1397 C C . GLU A 1 177 ? -21.766 16.406 -5.453 1 96.25 177 GLU A C 1
ATOM 1399 O O . GLU A 1 177 ? -21.531 16.188 -6.641 1 96.25 177 GLU A O 1
ATOM 1404 N N . ALA A 1 178 ? -21.531 15.516 -4.473 1 94.81 178 ALA A N 1
ATOM 1405 C CA . ALA A 1 178 ? -21.078 14.172 -4.793 1 94.81 178 ALA A CA 1
ATOM 1406 C C . ALA A 1 178 ? -22.031 13.469 -5.746 1 94.81 178 ALA A C 1
ATOM 1408 O O . ALA A 1 178 ? -21.609 12.742 -6.645 1 94.81 178 ALA A O 1
ATOM 1409 N N . GLN A 1 179 ? -23.266 13.695 -5.551 1 95 179 GLN A N 1
ATOM 1410 C CA . GLN A 1 179 ? -24.281 13.117 -6.426 1 95 179 GLN A CA 1
ATOM 1411 C C . GLN A 1 179 ? -24.203 13.719 -7.824 1 95 179 GLN A C 1
ATOM 1413 O O . GLN A 1 179 ? -24.266 13 -8.82 1 95 179 GLN A O 1
ATOM 1418 N N . LYS A 1 180 ? -24 14.969 -7.91 1 94.88 180 LYS A N 1
ATOM 1419 C CA . LYS A 1 180 ? -23.891 15.672 -9.188 1 94.88 180 LYS A CA 1
ATOM 1420 C C . LYS A 1 180 ? -22.656 15.195 -9.961 1 94.88 180 LYS A C 1
ATOM 1422 O O . LYS A 1 180 ? -22.703 15.062 -11.188 1 94.88 180 LYS A O 1
ATOM 1427 N N . LEU A 1 181 ? -21.641 14.93 -9.25 1 91.81 181 LEU A N 1
ATOM 1428 C CA . LEU A 1 181 ? -20.375 14.531 -9.867 1 91.81 181 LEU A CA 1
ATOM 1429 C C . LEU A 1 181 ? -20.375 13.039 -10.195 1 91.81 181 LEU A C 1
ATOM 1431 O O . LEU A 1 181 ? -19.453 12.539 -10.844 1 91.81 181 LEU A O 1
ATOM 1435 N N . GLY A 1 182 ? -21.359 12.273 -9.641 1 88.62 182 GLY A N 1
ATOM 1436 C CA . GLY A 1 182 ? -21.469 10.852 -9.93 1 88.62 182 GLY A CA 1
ATOM 1437 C C . GLY A 1 182 ? -20.734 9.984 -8.922 1 88.62 182 GLY A C 1
ATOM 1438 O O . GLY A 1 182 ? -20.625 8.773 -9.117 1 88.62 182 GLY A O 1
ATOM 1439 N N . TYR A 1 183 ? -20.219 10.578 -7.914 1 88.19 183 TYR A N 1
ATOM 1440 C CA . TYR A 1 183 ? -19.562 9.812 -6.867 1 88.19 183 TYR A CA 1
ATOM 1441 C C . TYR A 1 183 ? -20.578 9.094 -5.988 1 88.19 183 TYR A C 1
ATOM 1443 O O . TYR A 1 183 ? -20.297 8.031 -5.441 1 88.19 183 TYR A O 1
ATOM 1451 N N . ALA A 1 184 ? -21.672 9.781 -5.82 1 92.12 184 ALA A N 1
ATOM 1452 C CA . ALA A 1 184 ? -22.766 9.195 -5.055 1 92.12 184 ALA A CA 1
ATOM 1453 C C . ALA A 1 184 ? -24 8.977 -5.93 1 92.12 184 ALA A C 1
ATOM 1455 O O . ALA A 1 184 ? -24.328 9.812 -6.777 1 92.12 184 ALA A O 1
ATOM 1456 N N . GLU A 1 185 ? -24.703 7.895 -5.68 1 91.19 185 GLU A N 1
ATOM 1457 C CA . GLU A 1 185 ? -25.953 7.617 -6.387 1 91.19 185 GLU A CA 1
ATOM 1458 C C . GLU A 1 185 ? -27.094 8.477 -5.855 1 91.19 185 GLU A C 1
ATOM 1460 O O . GLU A 1 185 ? -26.984 9.07 -4.777 1 91.19 185 GLU A O 1
ATOM 1465 N N . PRO A 1 186 ? -28.141 8.492 -6.688 1 91.88 186 PRO A N 1
ATOM 1466 C CA . PRO A 1 186 ? -29.281 9.234 -6.164 1 91.88 186 PRO A CA 1
ATOM 1467 C C . PRO A 1 186 ? -29.734 8.734 -4.797 1 91.88 186 PRO A C 1
ATOM 1469 O O . PRO A 1 186 ? -29.984 9.539 -3.891 1 91.88 186 PRO A O 1
ATOM 1472 N N . ASP A 1 187 ? -29.797 7.496 -4.648 1 94.69 187 ASP A N 1
ATOM 1473 C CA . ASP A 1 187 ? -29.922 6.91 -3.318 1 94.69 187 ASP A CA 1
ATOM 1474 C C . ASP A 1 187 ? -28.562 6.512 -2.758 1 94.69 187 ASP A C 1
ATOM 1476 O O . ASP A 1 187 ? -28.031 5.449 -3.092 1 94.69 187 ASP A O 1
ATOM 1480 N N . PRO A 1 188 ? -28.031 7.32 -1.918 1 95.31 188 PRO A N 1
ATOM 1481 C CA . PRO A 1 188 ? -26.656 7.098 -1.452 1 95.31 188 PRO A CA 1
ATOM 1482 C C . PRO A 1 188 ? -26.594 6.25 -0.182 1 95.31 188 PRO A C 1
ATOM 1484 O O . PRO A 1 188 ? -25.547 6.141 0.439 1 95.31 188 PRO A O 1
ATOM 1487 N N . SER A 1 189 ? -27.672 5.598 0.258 1 95.06 189 SER A N 1
ATOM 1488 C CA . SER A 1 189 ? -27.812 4.93 1.549 1 95.06 189 SER A CA 1
ATOM 1489 C C . SER A 1 189 ? -26.734 3.863 1.736 1 95.06 189 SER A C 1
ATOM 1491 O O . SER A 1 189 ? -26.156 3.746 2.814 1 95.06 189 SER A O 1
ATOM 1493 N N . LYS A 1 190 ? -26.422 3.104 0.729 1 93.94 190 LYS A N 1
ATOM 1494 C CA . LYS A 1 190 ? -25.453 2.027 0.828 1 93.94 190 LYS A CA 1
ATOM 1495 C C . LYS A 1 190 ? -24.078 2.566 1.225 1 93.94 190 LYS A C 1
ATOM 1497 O O . LYS A 1 190 ? -23.312 1.893 1.923 1 93.94 190 LYS A O 1
ATOM 1502 N N . ASP A 1 191 ? -23.844 3.785 0.74 1 95.69 191 ASP A N 1
ATOM 1503 C CA . ASP A 1 191 ? -22.562 4.406 1.046 1 95.69 191 ASP A CA 1
ATOM 1504 C C . ASP A 1 191 ? -22.609 5.133 2.391 1 95.69 191 ASP A C 1
ATOM 1506 O O . ASP A 1 191 ? -21.859 4.793 3.311 1 95.69 191 ASP A O 1
ATOM 1510 N N . ILE A 1 192 ? -23.531 6.004 2.627 1 97.44 192 ILE A N 1
ATOM 1511 C CA . ILE A 1 192 ? -23.469 6.965 3.723 1 97.44 192 ILE A CA 1
ATOM 1512 C C . ILE A 1 192 ? -23.859 6.281 5.031 1 97.44 192 ILE A C 1
ATOM 1514 O O . ILE A 1 192 ? -23.547 6.777 6.117 1 97.44 192 ILE A O 1
ATOM 1518 N N . LEU A 1 193 ? -24.531 5.09 4.914 1 97.62 193 LEU A N 1
ATOM 1519 C CA . LEU A 1 193 ? -24.906 4.352 6.113 1 97.62 193 LEU A CA 1
ATOM 1520 C C . LEU A 1 193 ? -23.859 3.281 6.438 1 97.62 193 LEU A C 1
ATOM 1522 O O . LEU A 1 193 ? -24 2.559 7.426 1 97.62 193 LEU A O 1
ATOM 1526 N N . GLY A 1 194 ? -22.844 3.129 5.598 1 97.75 194 GLY A N 1
ATOM 1527 C CA . GLY A 1 194 ? -21.734 2.232 5.871 1 97.75 194 GLY A CA 1
ATOM 1528 C C . GLY A 1 194 ? -21.984 0.811 5.406 1 97.75 194 GLY A C 1
ATOM 1529 O O . GLY A 1 194 ? -21.219 -0.101 5.742 1 97.75 194 GLY A O 1
ATOM 1530 N N . LEU A 1 195 ? -23.031 0.587 4.637 1 96.88 195 LEU A N 1
ATOM 1531 C CA . LEU A 1 195 ? -23.406 -0.766 4.242 1 96.88 195 LEU A CA 1
ATOM 1532 C C . LEU A 1 195 ? -22.406 -1.349 3.26 1 96.88 195 LEU A C 1
ATOM 1534 O O . LEU A 1 195 ? -22.031 -2.518 3.367 1 96.88 195 LEU A O 1
ATOM 1538 N N . ASP A 1 196 ? -22.031 -0.586 2.301 1 96.44 196 ASP A N 1
ATOM 1539 C CA . ASP A 1 196 ? -21 -1.023 1.36 1 96.44 196 ASP A CA 1
ATOM 1540 C C . ASP A 1 196 ? -19.719 -1.42 2.092 1 96.44 196 ASP A C 1
ATOM 1542 O O . ASP A 1 196 ? -19.125 -2.467 1.807 1 96.44 196 ASP A O 1
ATOM 1546 N N . THR A 1 197 ? -19.328 -0.585 3.008 1 97.94 197 THR A N 1
ATOM 1547 C CA . THR A 1 197 ? -18.141 -0.828 3.814 1 97.94 197 THR A CA 1
ATOM 1548 C C . THR A 1 197 ? -18.297 -2.105 4.637 1 97.94 197 THR A C 1
ATOM 1550 O O . THR A 1 197 ? -17.344 -2.873 4.781 1 97.94 197 THR A O 1
ATOM 1553 N N . ARG A 1 198 ? -19.453 -2.311 5.098 1 98.12 198 ARG A N 1
ATOM 1554 C CA . ARG A 1 198 ? -19.766 -3.498 5.891 1 98.12 198 ARG A CA 1
ATOM 1555 C C . ARG A 1 198 ? -19.562 -4.77 5.074 1 98.12 198 ARG A C 1
ATOM 1557 O O . ARG A 1 198 ? -18.969 -5.734 5.566 1 98.12 198 ARG A O 1
ATOM 1564 N N . PHE A 1 199 ? -20.031 -4.812 3.857 1 97.62 199 PHE A N 1
ATOM 1565 C CA . PHE A 1 199 ? -19.844 -5.965 2.982 1 97.62 199 PHE A CA 1
ATOM 1566 C C . PHE A 1 199 ? -18.375 -6.234 2.732 1 97.62 199 PHE A C 1
ATOM 1568 O O . PHE A 1 199 ? -17.922 -7.375 2.828 1 97.62 199 PHE A O 1
ATOM 1575 N N . LYS A 1 200 ? -17.656 -5.211 2.479 1 97.5 200 LYS A N 1
ATOM 1576 C CA . LYS A 1 200 ? -16.234 -5.344 2.166 1 97.5 200 LYS A CA 1
ATOM 1577 C C . LYS A 1 200 ? -15.453 -5.82 3.383 1 97.5 200 LYS A C 1
ATOM 1579 O O . LYS A 1 200 ? -14.539 -6.641 3.256 1 97.5 200 LYS A O 1
ATOM 1584 N N . LEU A 1 201 ? -15.844 -5.328 4.539 1 98.12 201 LEU A N 1
ATOM 1585 C CA . LEU A 1 201 ? -15.156 -5.77 5.75 1 98.12 201 LEU A CA 1
ATOM 1586 C C . LEU A 1 201 ? -15.438 -7.246 6.027 1 98.12 201 LEU A C 1
ATOM 1588 O O . LEU A 1 201 ? -14.555 -7.965 6.508 1 98.12 201 LEU A O 1
ATOM 1592 N N . ALA A 1 202 ? -16.625 -7.645 5.75 1 97.06 202 ALA A N 1
ATOM 1593 C CA . ALA A 1 202 ? -16.969 -9.055 5.941 1 97.06 202 ALA A CA 1
ATOM 1594 C C . ALA A 1 202 ? -16.062 -9.953 5.105 1 97.06 202 ALA A C 1
ATOM 1596 O O . ALA A 1 202 ? -15.531 -10.945 5.609 1 97.06 202 ALA A O 1
ATOM 1597 N N . ILE A 1 203 ? -15.859 -9.586 3.904 1 96.31 203 ILE A N 1
ATOM 1598 C CA . ILE A 1 203 ? -15.016 -10.352 2.992 1 96.31 203 ILE A CA 1
ATOM 1599 C C . ILE A 1 203 ? -13.57 -10.336 3.492 1 96.31 203 ILE A C 1
ATOM 1601 O O . ILE A 1 203 ? -12.953 -11.391 3.641 1 96.31 203 ILE A O 1
ATOM 1605 N N . LEU A 1 204 ? -13.109 -9.164 3.826 1 95.5 204 LEU A N 1
ATOM 1606 C CA . LEU A 1 204 ? -11.719 -8.992 4.23 1 95.5 204 LEU A CA 1
ATOM 1607 C C . LEU A 1 204 ? -11.422 -9.758 5.516 1 95.5 204 LEU A C 1
ATOM 1609 O O . LEU A 1 204 ? -10.406 -10.453 5.605 1 95.5 204 LEU A O 1
ATOM 1613 N N . SER A 1 205 ? -12.258 -9.602 6.469 1 95.12 205 SER A N 1
ATOM 1614 C CA . SER A 1 205 ? -12.055 -10.242 7.762 1 95.12 205 SER A CA 1
ATOM 1615 C C . SER A 1 205 ? -12.109 -11.758 7.645 1 95.12 205 SER A C 1
ATOM 1617 O O . SER A 1 205 ? -11.289 -12.469 8.234 1 95.12 205 SER A O 1
ATOM 1619 N N . SER A 1 206 ? -13.086 -12.227 6.871 1 92.75 206 SER A N 1
ATOM 1620 C CA . SER A 1 206 ? -13.203 -13.672 6.672 1 92.75 206 SER A CA 1
ATOM 1621 C C . SER A 1 206 ? -11.953 -14.242 6.008 1 92.75 206 SER A C 1
ATOM 1623 O O . SER A 1 206 ? -11.422 -15.266 6.445 1 92.75 206 SER A O 1
ATOM 1625 N N . PHE A 1 207 ? -11.531 -13.562 5.074 1 90.62 207 PHE A N 1
ATOM 1626 C CA . PHE A 1 207 ? -10.391 -14.047 4.305 1 90.62 207 PHE A CA 1
ATOM 1627 C C . PHE A 1 207 ? -9.109 -13.961 5.121 1 90.62 207 PHE A C 1
ATOM 1629 O O . PHE A 1 207 ? -8.352 -14.93 5.203 1 90.62 207 PHE A O 1
ATOM 1636 N N . ALA A 1 208 ? -8.906 -12.828 5.77 1 91.38 208 ALA A N 1
ATOM 1637 C CA . ALA A 1 208 ? -7.645 -12.555 6.445 1 91.38 208 ALA A CA 1
ATOM 1638 C C . ALA A 1 208 ? -7.516 -13.375 7.727 1 91.38 208 ALA A C 1
ATOM 1640 O O . ALA A 1 208 ? -6.418 -13.812 8.078 1 91.38 208 ALA A O 1
ATOM 1641 N N . HIS A 1 209 ? -8.609 -13.578 8.438 1 90.69 209 HIS A N 1
ATOM 1642 C CA . HIS A 1 209 ? -8.562 -14.266 9.727 1 90.69 209 HIS A CA 1
ATOM 1643 C C . HIS A 1 209 ? -8.953 -15.734 9.578 1 90.69 209 HIS A C 1
ATOM 1645 O O . HIS A 1 209 ? -9 -16.469 10.57 1 90.69 209 HIS A O 1
ATOM 1651 N N . HIS A 1 210 ? -9.258 -16.156 8.398 1 85.81 210 HIS A N 1
ATOM 1652 C CA . HIS A 1 210 ? -9.648 -17.531 8.109 1 85.81 210 HIS A CA 1
ATOM 1653 C C . HIS A 1 210 ? -10.844 -17.953 8.953 1 85.81 210 HIS A C 1
ATOM 1655 O O . HIS A 1 210 ? -10.805 -18.984 9.625 1 85.81 210 HIS A O 1
ATOM 1661 N N . THR A 1 211 ? -11.836 -17.125 8.867 1 88.12 211 THR A N 1
ATOM 1662 C CA . THR A 1 211 ? -13.094 -17.406 9.562 1 88.12 211 THR A CA 1
ATOM 1663 C C . THR A 1 211 ? -14.281 -16.906 8.75 1 88.12 211 THR A C 1
ATOM 1665 O O . THR A 1 211 ? -14.109 -16.344 7.66 1 88.12 211 THR A O 1
ATOM 1668 N N . THR A 1 212 ? -15.477 -17.25 9.242 1 88.62 212 THR A N 1
ATOM 1669 C CA . THR A 1 212 ? -16.672 -16.797 8.547 1 88.62 212 THR A CA 1
ATOM 1670 C C . THR A 1 212 ? -17.328 -15.633 9.289 1 88.62 212 THR A C 1
ATOM 1672 O O . THR A 1 212 ? -17.766 -15.781 10.43 1 88.62 212 THR A O 1
ATOM 1675 N N . ILE A 1 213 ? -17.328 -14.516 8.656 1 93.12 213 ILE A N 1
ATOM 1676 C CA . ILE A 1 213 ? -18 -13.328 9.164 1 93.12 213 ILE A CA 1
ATOM 1677 C C . ILE A 1 213 ? -19.109 -12.898 8.195 1 93.12 213 ILE A C 1
ATOM 1679 O O . ILE A 1 213 ? -18.859 -12.758 6.996 1 93.12 213 ILE A O 1
ATOM 1683 N N . LYS A 1 214 ? -20.297 -12.742 8.703 1 93.81 214 LYS A N 1
ATOM 1684 C CA . LYS A 1 214 ? -21.406 -12.242 7.895 1 93.81 214 LYS A CA 1
ATOM 1685 C C . LYS A 1 214 ? -21.609 -10.742 8.109 1 93.81 214 LYS A C 1
ATOM 1687 O O . LYS A 1 214 ? -21.266 -10.211 9.172 1 93.81 214 LYS A O 1
ATOM 1692 N N . PRO A 1 215 ? -22.156 -10.094 7.055 1 96.38 215 PRO A N 1
ATOM 1693 C CA . PRO A 1 215 ? -22.375 -8.656 7.184 1 96.38 215 PRO A CA 1
ATOM 1694 C C . PRO A 1 215 ? -23.203 -8.297 8.414 1 96.38 215 PRO A C 1
ATOM 1696 O O . PRO A 1 215 ? -22.906 -7.305 9.086 1 96.38 215 PRO A O 1
ATOM 1699 N N . ASN A 1 216 ? -24.109 -9.117 8.758 1 94.56 216 ASN A N 1
ATOM 1700 C CA . ASN A 1 216 ? -25.016 -8.812 9.867 1 94.56 216 ASN A CA 1
ATOM 1701 C C . ASN A 1 216 ? -24.297 -8.953 11.211 1 94.56 216 ASN A C 1
ATOM 1703 O O . ASN A 1 216 ? -24.812 -8.5 12.242 1 94.56 216 ASN A O 1
ATOM 1707 N N . ASP A 1 217 ? -23.141 -9.516 11.234 1 93.5 217 ASP A N 1
ATOM 1708 C CA . ASP A 1 217 ? -22.344 -9.656 12.445 1 93.5 217 ASP A CA 1
ATOM 1709 C C . ASP A 1 217 ? -21.562 -8.375 12.742 1 93.5 217 ASP A C 1
ATOM 1711 O O . ASP A 1 217 ? -21 -8.227 13.828 1 93.5 217 ASP A O 1
ATOM 1715 N N . ILE A 1 218 ? -21.578 -7.449 11.852 1 96.88 218 ILE A N 1
ATOM 1716 C CA . ILE A 1 218 ? -20.703 -6.293 11.93 1 96.88 218 ILE A CA 1
ATOM 1717 C C . ILE A 1 218 ? -21.484 -5.07 12.391 1 96.88 218 ILE A C 1
ATOM 1719 O O . ILE A 1 218 ? -22.438 -4.652 11.734 1 96.88 218 ILE A O 1
ATOM 1723 N N . TYR A 1 219 ? -21.109 -4.566 13.539 1 96.44 219 TYR A N 1
ATOM 1724 C CA . TYR A 1 219 ? -21.672 -3.285 13.961 1 96.44 219 TYR A CA 1
ATOM 1725 C C . TYR A 1 219 ? -21.375 -2.201 12.93 1 96.44 219 TYR A C 1
ATOM 1727 O O . TYR A 1 219 ? -20.25 -2.055 12.469 1 96.44 219 TYR A O 1
ATOM 1735 N N . THR A 1 220 ? -22.422 -1.4 12.562 1 97.62 220 THR A N 1
ATOM 1736 C CA . THR A 1 220 ? -22.25 -0.456 11.461 1 97.62 220 THR A CA 1
ATOM 1737 C C . THR A 1 220 ? -22.922 0.875 11.773 1 97.62 220 THR A C 1
ATOM 1739 O O . THR A 1 220 ? -24.094 0.91 12.125 1 97.62 220 THR A O 1
ATOM 1742 N N . GLU A 1 221 ? -22.141 1.876 11.75 1 97 221 GLU A N 1
ATOM 1743 C CA . GLU A 1 221 ? -22.609 3.258 11.797 1 97 221 GLU A CA 1
ATOM 1744 C C . GLU A 1 221 ? -22.094 4.059 10.609 1 97 221 GLU A C 1
ATOM 1746 O O . GLU A 1 221 ? -20.922 3.932 10.234 1 97 221 GLU A O 1
ATOM 1751 N N . GLY A 1 222 ? -22.953 4.824 9.977 1 97.56 222 GLY A N 1
ATOM 1752 C CA . GLY A 1 222 ? -22.562 5.621 8.828 1 97.56 222 GLY A CA 1
ATOM 1753 C C . GLY A 1 222 ? -22.094 7.016 9.203 1 97.56 222 GLY A C 1
ATOM 1754 O O . GLY A 1 222 ? -21.75 7.27 10.359 1 97.56 222 GLY A O 1
ATOM 1755 N N . ILE A 1 223 ? -21.984 7.902 8.18 1 98.31 223 ILE A N 1
ATOM 1756 C CA . ILE A 1 223 ? -21.406 9.219 8.414 1 98.31 223 ILE A CA 1
ATOM 1757 C C . ILE A 1 223 ? -22.5 10.281 8.406 1 98.31 223 ILE A C 1
ATOM 1759 O O . ILE A 1 223 ? -22.219 11.477 8.445 1 98.31 223 ILE A O 1
ATOM 1763 N N . GLU A 1 224 ? -23.734 9.867 8.359 1 95.44 224 GLU A N 1
ATOM 1764 C CA . GLU A 1 224 ? -24.859 10.797 8.172 1 95.44 224 GLU A CA 1
ATOM 1765 C C . GLU A 1 224 ? -25 11.734 9.367 1 95.44 224 GLU A C 1
ATOM 1767 O O . GLU A 1 224 ? -25.594 12.805 9.258 1 95.44 224 GLU A O 1
ATOM 1772 N N . LYS A 1 225 ? -24.469 11.375 10.5 1 94.69 225 LYS A N 1
ATOM 1773 C CA . LYS A 1 225 ? -24.641 12.18 11.703 1 94.69 225 LYS A CA 1
ATOM 1774 C C . LYS A 1 225 ? -23.406 13.039 11.977 1 94.69 225 LYS A C 1
ATOM 1776 O O . LYS A 1 225 ? -23.359 13.781 12.961 1 94.69 225 LYS A O 1
ATOM 1781 N N . ILE A 1 226 ? -22.422 12.945 11.203 1 97.25 226 ILE A N 1
ATOM 1782 C CA . ILE A 1 226 ? -21.203 13.719 11.406 1 97.25 226 ILE A CA 1
ATOM 1783 C C . ILE A 1 226 ? -21.453 15.172 10.984 1 97.25 226 ILE A C 1
ATOM 1785 O O . ILE A 1 226 ? -21.891 15.438 9.867 1 97.25 226 ILE A O 1
ATOM 1789 N N . SER A 1 227 ? -21.156 16.109 11.828 1 96.38 227 SER A N 1
ATOM 1790 C CA . SER A 1 227 ? -21.359 17.531 11.547 1 96.38 227 SER A CA 1
ATOM 1791 C C . SER A 1 227 ? -20.031 18.219 11.227 1 96.38 227 SER A C 1
ATOM 1793 O O . SER A 1 227 ? -18.969 17.703 11.539 1 96.38 227 SER A O 1
ATOM 1795 N N . LEU A 1 228 ? -20.219 19.344 10.617 1 96.31 228 LEU A N 1
ATOM 1796 C CA . LEU A 1 228 ? -19.062 20.172 10.352 1 96.31 228 LEU A CA 1
ATOM 1797 C C . LEU A 1 228 ? -18.344 20.547 11.648 1 96.31 228 LEU A C 1
ATOM 1799 O O . LEU A 1 228 ? -17.125 20.625 11.688 1 96.31 228 LEU A O 1
ATOM 1803 N N . ARG A 1 229 ? -19.125 20.75 12.664 1 94.31 229 ARG A N 1
ATOM 1804 C CA . ARG A 1 229 ? -18.578 21.094 13.969 1 94.31 229 ARG A CA 1
ATOM 1805 C C . ARG A 1 229 ? -17.672 19.984 14.492 1 94.31 229 ARG A C 1
ATOM 1807 O O . ARG A 1 229 ? -16.594 20.25 15.039 1 94.31 229 ARG A O 1
ATOM 1814 N N . ASP A 1 230 ? -18.094 18.797 14.328 1 96.94 230 ASP A N 1
ATOM 1815 C CA . ASP A 1 230 ? -17.281 17.656 14.758 1 96.94 230 ASP A CA 1
ATOM 1816 C C . ASP A 1 230 ? -15.945 17.641 14.016 1 96.94 230 ASP A C 1
ATOM 1818 O O . ASP A 1 230 ? -14.906 17.359 14.617 1 96.94 230 ASP A O 1
ATOM 1822 N N . ILE A 1 231 ? -15.992 17.891 12.781 1 97.56 231 ILE A N 1
ATOM 1823 C CA . ILE A 1 231 ? -14.797 17.859 11.938 1 97.56 231 ILE A CA 1
ATOM 1824 C C . ILE A 1 231 ? -13.836 18.953 12.391 1 97.56 231 ILE A C 1
ATOM 1826 O O . ILE A 1 231 ? -12.625 18.734 12.469 1 97.56 231 ILE A O 1
ATOM 1830 N N . GLN A 1 232 ? -14.344 20.094 12.672 1 95.38 232 GLN A N 1
ATOM 1831 C CA . GLN A 1 232 ? -13.523 21.219 13.109 1 95.38 232 GLN A CA 1
ATOM 1832 C C . GLN A 1 232 ? -12.844 20.922 14.445 1 95.38 232 GLN A C 1
ATOM 1834 O O . GLN A 1 232 ? -11.648 21.156 14.617 1 95.38 232 GLN A O 1
ATOM 1839 N N . TYR A 1 233 ? -13.625 20.406 15.398 1 95.56 233 TYR A N 1
ATOM 1840 C CA . TYR A 1 233 ? -13.055 20.047 16.688 1 95.56 233 TYR A CA 1
ATOM 1841 C C . TYR A 1 233 ? -12 18.953 16.531 1 95.56 233 TYR A C 1
ATOM 1843 O O . TYR A 1 233 ? -10.969 18.984 17.203 1 95.56 233 TYR A O 1
ATOM 1851 N N . ALA A 1 234 ? -12.305 17.922 15.695 1 96.56 234 ALA A N 1
ATOM 1852 C CA . ALA A 1 234 ? -11.32 16.859 15.461 1 96.56 234 ALA A CA 1
ATOM 1853 C C . ALA A 1 234 ? -9.992 17.453 14.992 1 96.56 234 ALA A C 1
ATOM 1855 O O . ALA A 1 234 ? -8.938 17.125 15.539 1 96.56 234 ALA A O 1
ATOM 1856 N N . LYS A 1 235 ? -10.078 18.297 14.062 1 94.25 235 LYS A N 1
ATOM 1857 C CA . LYS A 1 235 ? -8.875 18.922 13.523 1 94.25 235 LYS A CA 1
ATOM 1858 C C . LYS A 1 235 ? -8.117 19.688 14.617 1 94.25 235 LYS A C 1
ATOM 1860 O O . LYS A 1 235 ? -6.898 19.562 14.734 1 94.25 235 LYS A O 1
ATOM 1865 N N . GLU A 1 236 ? -8.844 20.484 15.344 1 93.44 236 GLU A N 1
ATOM 1866 C CA . GLU A 1 236 ? -8.242 21.281 16.422 1 93.44 236 GLU A CA 1
ATOM 1867 C C . GLU A 1 236 ? -7.555 20.375 17.438 1 93.44 236 GLU A C 1
ATOM 1869 O O . GLU A 1 236 ? -6.539 20.75 18.031 1 93.44 236 GLU A O 1
ATOM 1874 N N . LEU A 1 237 ? -8.117 19.219 17.594 1 94.19 237 LEU A N 1
ATOM 1875 C CA . LEU A 1 237 ? -7.625 18.297 18.625 1 94.19 237 LEU A CA 1
ATOM 1876 C C . LEU A 1 237 ? -6.566 17.359 18.047 1 94.19 237 LEU A C 1
ATOM 1878 O O . LEU A 1 237 ? -6.082 16.469 18.734 1 94.19 237 LEU A O 1
ATOM 1882 N N . GLY A 1 238 ? -6.215 17.453 16.781 1 92.25 238 GLY A N 1
ATOM 1883 C CA . GLY A 1 238 ? -5.141 16.688 16.172 1 92.25 238 GLY A CA 1
ATOM 1884 C C . GLY A 1 238 ? -5.617 15.383 15.562 1 92.25 238 GLY A C 1
ATOM 1885 O O . GLY A 1 238 ? -4.852 14.414 15.469 1 92.25 238 GLY A O 1
ATOM 1886 N N . TYR A 1 239 ? -6.902 15.406 15.172 1 96.12 239 TYR A N 1
ATOM 1887 C CA . TYR A 1 239 ? -7.473 14.195 14.586 1 96.12 239 TYR A CA 1
ATOM 1888 C C . TYR A 1 239 ? -8.141 14.492 13.25 1 96.12 239 TYR A C 1
ATOM 1890 O O . TYR A 1 239 ? -8.352 15.656 12.898 1 96.12 239 TYR A O 1
ATOM 1898 N N . LYS A 1 240 ? -8.367 13.484 12.547 1 96.06 240 LYS A N 1
ATOM 1899 C CA . LYS A 1 240 ? -9.211 13.469 11.359 1 96.06 240 LYS A CA 1
ATOM 1900 C C . LYS A 1 240 ? -10.312 12.422 11.477 1 96.06 240 LYS A C 1
ATOM 1902 O O . LYS A 1 240 ? -10.109 11.359 12.07 1 96.06 240 LYS A O 1
ATOM 1907 N N . ILE A 1 241 ? -11.477 12.703 10.891 1 98.19 241 ILE A N 1
ATOM 1908 C CA . ILE A 1 241 ? -12.578 11.742 10.953 1 98.19 241 ILE A CA 1
ATOM 1909 C C . ILE A 1 241 ? -12.625 10.938 9.656 1 98.19 241 ILE A C 1
ATOM 1911 O O . ILE A 1 241 ? -12.648 11.5 8.562 1 98.19 241 ILE A O 1
ATOM 1915 N N . LYS A 1 242 ? -12.617 9.672 9.781 1 98.25 242 LYS A N 1
ATOM 1916 C CA . LYS A 1 242 ? -12.75 8.734 8.672 1 98.25 242 LYS A CA 1
ATOM 1917 C C . LYS A 1 242 ? -13.797 7.664 8.969 1 98.25 242 LYS A C 1
ATOM 1919 O O . LYS A 1 242 ? -14.023 7.328 10.133 1 98.25 242 LYS A O 1
ATOM 1924 N N . LEU A 1 243 ? -14.492 7.223 7.961 1 98.69 243 LEU A N 1
ATOM 1925 C CA . LEU A 1 243 ? -15.25 5.984 8.125 1 98.69 243 LEU A CA 1
ATOM 1926 C C . LEU A 1 243 ? -14.336 4.77 8.039 1 98.69 243 LEU A C 1
ATOM 1928 O O . LEU A 1 243 ? -13.883 4.398 6.949 1 98.69 243 LEU A O 1
ATOM 1932 N N . LEU A 1 244 ? -14.109 4.105 9.141 1 98.31 244 LEU A N 1
ATOM 1933 C CA . LEU A 1 244 ? -13.156 3 9.18 1 98.31 244 LEU A CA 1
ATOM 1934 C C . LEU A 1 244 ? -13.883 1.663 9.297 1 98.31 244 LEU A C 1
ATOM 1936 O O . LEU A 1 244 ? -14.875 1.552 10.023 1 98.31 244 LEU A O 1
ATOM 1940 N N . ALA A 1 245 ? -13.438 0.76 8.539 1 98.56 245 ALA A N 1
ATOM 1941 C CA . ALA A 1 245 ? -13.688 -0.658 8.789 1 98.56 245 ALA A CA 1
ATOM 1942 C C . ALA A 1 245 ? -12.562 -1.273 9.617 1 98.56 245 ALA A C 1
ATOM 1944 O O . ALA A 1 245 ? -11.398 -1.244 9.219 1 98.56 245 ALA A O 1
ATOM 1945 N N . ILE A 1 246 ? -12.906 -1.806 10.742 1 98 246 ILE A N 1
ATOM 1946 C CA . ILE A 1 246 ? -11.906 -2.285 11.688 1 98 246 ILE A CA 1
ATOM 1947 C C . ILE A 1 246 ? -12.156 -3.758 12.008 1 98 246 ILE A C 1
ATOM 1949 O O . ILE A 1 246 ? -13.289 -4.148 12.297 1 98 246 ILE A O 1
ATOM 1953 N N . SER A 1 247 ? -11.172 -4.539 11.914 1 97.44 247 SER A N 1
ATOM 1954 C CA . SER A 1 247 ? -11.195 -5.938 12.328 1 97.44 247 SER A CA 1
ATOM 1955 C C . SER A 1 247 ? -9.977 -6.285 13.18 1 97.44 247 SER A C 1
ATOM 1957 O O . SER A 1 247 ? -8.852 -5.961 12.812 1 97.44 247 SER A O 1
ATOM 1959 N N . LYS A 1 248 ? -10.188 -6.875 14.336 1 96.19 248 LYS A N 1
ATOM 1960 C CA . LYS A 1 248 ? -9.141 -7.352 15.227 1 96.19 248 LYS A CA 1
ATOM 1961 C C . LYS A 1 248 ? -9.367 -8.805 15.617 1 96.19 248 LYS A C 1
ATOM 1963 O O . LYS A 1 248 ? -10.484 -9.188 15.984 1 96.19 248 LYS A O 1
ATOM 1968 N N . PHE A 1 249 ? -8.391 -9.586 15.523 1 93.62 249 PHE A N 1
ATOM 1969 C CA . PHE A 1 249 ? -8.492 -11 15.875 1 93.62 249 PHE A CA 1
ATOM 1970 C C . PHE A 1 249 ? -7.41 -11.391 16.875 1 93.62 249 PHE A C 1
ATOM 1972 O O . PHE A 1 249 ? -6.23 -11.445 16.516 1 93.62 249 PHE A O 1
ATOM 1979 N N . TYR A 1 250 ? -7.801 -11.594 18.109 1 90.38 250 TYR A N 1
ATOM 1980 C CA . TYR A 1 250 ? -6.895 -12 19.172 1 90.38 250 TYR A CA 1
ATOM 1981 C C . TYR A 1 250 ? -7.488 -13.141 19.984 1 90.38 250 TYR A C 1
ATOM 1983 O O . TYR A 1 250 ? -8.656 -13.086 20.375 1 90.38 250 TYR A O 1
ATOM 1991 N N . ASN A 1 251 ? -6.711 -14.133 20.219 1 87.75 251 ASN A N 1
ATOM 1992 C CA . ASN A 1 251 ? -7.051 -15.227 21.125 1 87.75 251 ASN A CA 1
ATOM 1993 C C . ASN A 1 251 ? -8.383 -15.867 20.75 1 87.75 251 ASN A C 1
ATOM 1995 O O . ASN A 1 251 ? -9.242 -16.062 21.609 1 87.75 251 ASN A O 1
ATOM 1999 N N . GLY A 1 252 ? -8.664 -16 19.484 1 87.25 252 GLY A N 1
ATOM 2000 C CA . GLY A 1 252 ? -9.852 -16.688 19 1 87.25 252 GLY A CA 1
ATOM 2001 C C . GLY A 1 252 ? -11.086 -15.812 19 1 87.25 252 GLY A C 1
ATOM 2002 O O . GLY A 1 252 ? -12.18 -16.281 18.672 1 87.25 252 GLY A O 1
ATOM 2003 N N . GLU A 1 253 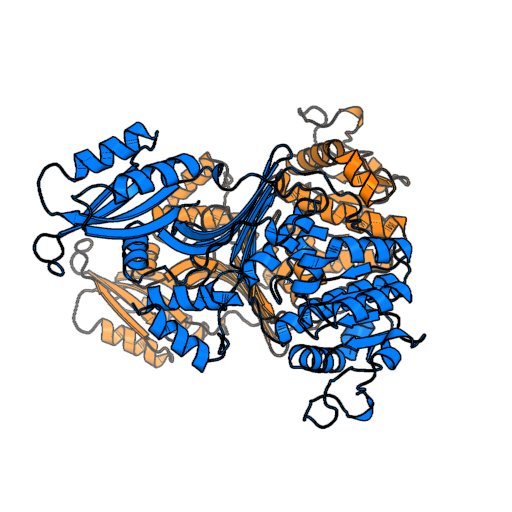? -10.938 -14.602 19.344 1 92.94 253 GLU A N 1
ATOM 2004 C CA . GLU A 1 253 ? -12.039 -13.641 19.328 1 92.94 253 GLU A CA 1
ATOM 2005 C C . GLU A 1 253 ? -11.828 -12.578 18.25 1 92.94 253 GLU A C 1
ATOM 2007 O O . GLU A 1 253 ? -10.711 -12.094 18.062 1 92.94 253 GLU A O 1
ATOM 2012 N N . ILE A 1 254 ? -12.992 -12.266 17.609 1 94.38 254 ILE A N 1
ATOM 2013 C CA . ILE A 1 254 ? -12.859 -11.312 16.516 1 94.38 254 ILE A CA 1
ATOM 2014 C C . ILE A 1 254 ? -13.75 -10.094 16.797 1 94.38 254 ILE A C 1
ATOM 2016 O O . ILE A 1 254 ? -14.883 -10.242 17.25 1 94.38 254 ILE A O 1
ATOM 2020 N N . GLU A 1 255 ? -13.164 -8.961 16.672 1 96.06 255 GLU A N 1
ATOM 2021 C CA . GLU A 1 255 ? -13.859 -7.676 16.672 1 96.06 255 GLU A CA 1
ATOM 2022 C C . GLU A 1 255 ? -14.031 -7.133 15.258 1 96.06 255 GLU A C 1
ATOM 2024 O O . GLU A 1 255 ? -13.062 -7.035 14.508 1 96.06 255 GLU A O 1
ATOM 2029 N N . VAL A 1 256 ? -15.25 -6.883 14.836 1 97.25 256 VAL A N 1
ATOM 2030 C CA . VAL A 1 256 ? -15.539 -6.332 13.516 1 97.25 256 VAL A CA 1
ATOM 2031 C C . VAL A 1 256 ? -16.531 -5.188 13.633 1 97.25 256 VAL A C 1
ATOM 2033 O O . VAL A 1 256 ? -17.609 -5.352 14.219 1 97.25 256 VAL A O 1
ATOM 2036 N N . ARG A 1 257 ? -16.188 -4.035 13.086 1 97.88 257 ARG A N 1
ATOM 2037 C CA . ARG A 1 257 ? -17.047 -2.867 13.219 1 97.88 257 ARG A CA 1
ATOM 2038 C C . ARG A 1 257 ? -16.734 -1.83 12.148 1 97.88 257 ARG A C 1
ATOM 2040 O O . ARG A 1 257 ? -15.594 -1.724 11.695 1 97.88 257 ARG A O 1
ATOM 2047 N N . VAL A 1 258 ? -17.75 -1.088 11.789 1 98.44 258 VAL A N 1
ATOM 2048 C CA . VAL A 1 258 ? -17.688 0.024 10.844 1 98.44 258 VAL A CA 1
ATOM 2049 C C . VAL A 1 258 ? -18.297 1.275 11.469 1 98.44 258 VAL A C 1
ATOM 2051 O O . VAL A 1 258 ? -19.453 1.264 11.891 1 98.44 258 VAL A O 1
ATOM 2054 N N . HIS A 1 259 ? -17.516 2.316 11.555 1 98 259 HIS A N 1
ATOM 2055 C CA . HIS A 1 259 ? -18.062 3.555 12.102 1 98 259 HIS A CA 1
ATOM 2056 C C . HIS A 1 259 ? -17.125 4.73 11.836 1 98 259 HIS A C 1
ATOM 2058 O O . HIS A 1 259 ? -15.938 4.535 11.562 1 98 259 HIS A O 1
ATOM 2064 N N . PRO A 1 260 ? -17.672 5.949 11.906 1 98.38 260 PRO A N 1
ATOM 2065 C CA . PRO A 1 260 ? -16.781 7.109 11.922 1 98.38 260 PRO A CA 1
ATOM 2066 C C . PRO A 1 260 ? -15.789 7.074 13.078 1 98.38 260 PRO A C 1
ATOM 2068 O O . PRO A 1 260 ? -16.156 6.699 14.195 1 98.38 260 PRO A O 1
ATOM 2071 N N . THR A 1 261 ? -14.602 7.391 12.758 1 98.44 261 THR A N 1
ATOM 2072 C CA . THR A 1 261 ? -13.516 7.277 13.727 1 98.44 261 THR A CA 1
ATOM 2073 C C . THR A 1 261 ? -12.586 8.477 13.633 1 98.44 261 THR A C 1
ATOM 2075 O O . THR A 1 261 ? -12.211 8.898 12.539 1 98.44 261 THR A O 1
ATOM 2078 N N . MET A 1 262 ? -12.289 9.039 14.781 1 98.06 262 MET A N 1
ATOM 2079 C CA . MET A 1 262 ? -11.203 10.016 14.852 1 98.06 262 MET A CA 1
ATOM 2080 C C . MET A 1 262 ? -9.852 9.312 14.906 1 98.06 262 MET A C 1
ATOM 2082 O O . MET A 1 262 ? -9.609 8.477 15.773 1 98.06 262 MET A O 1
ATOM 2086 N N . ILE A 1 263 ? -9.07 9.625 13.961 1 96.69 263 ILE A N 1
ATOM 2087 C CA . ILE A 1 263 ? -7.73 9.062 13.93 1 96.69 263 ILE A CA 1
ATOM 2088 C C . ILE A 1 263 ? -6.695 10.188 13.992 1 96.69 263 ILE A C 1
ATOM 2090 O O . ILE A 1 263 ? -6.914 11.266 13.445 1 96.69 263 ILE A O 1
ATOM 2094 N N . SER A 1 264 ? -5.594 9.867 14.617 1 93.38 264 SER A N 1
ATOM 2095 C CA . SER A 1 264 ? -4.539 10.867 14.75 1 93.38 264 SER A CA 1
ATOM 2096 C C . SER A 1 264 ? -4.055 11.352 13.391 1 93.38 264 SER A C 1
ATOM 2098 O O . SER A 1 264 ? -3.961 10.562 12.445 1 93.38 264 SER A O 1
ATOM 2100 N N . LEU A 1 265 ? -3.596 12.562 13.328 1 88.88 265 LEU A N 1
ATOM 2101 C CA . LEU A 1 265 ? -3.047 13.133 12.109 1 88.88 265 LEU A CA 1
ATOM 2102 C C . LEU A 1 265 ? -1.73 12.461 11.734 1 88.88 265 LEU A C 1
ATOM 2104 O O . LEU A 1 265 ? -1.283 12.555 10.586 1 88.88 265 LEU A O 1
ATOM 2108 N N . SER A 1 266 ? -1.12 11.805 12.617 1 83.56 266 SER A N 1
ATOM 2109 C CA . SER A 1 266 ? 0.146 11.125 12.359 1 83.56 266 SER A CA 1
ATOM 2110 C C . SER A 1 266 ? -0.08 9.742 11.758 1 83.56 266 SER A C 1
ATOM 2112 O O . SER A 1 266 ? 0.857 9.117 11.258 1 83.56 266 SER A O 1
ATOM 2114 N N . SER A 1 267 ? -1.3 9.32 11.797 1 89.5 267 SER A N 1
ATOM 2115 C CA . SER A 1 267 ? -1.623 8.031 11.203 1 89.5 267 SER A CA 1
ATOM 2116 C C . SER A 1 267 ? -1.492 8.078 9.68 1 89.5 267 SER A C 1
ATOM 2118 O O . SER A 1 267 ? -1.878 9.07 9.055 1 89.5 267 SER A O 1
ATOM 2120 N N . PRO A 1 268 ? -0.945 7.031 9.109 1 88.75 268 PRO A N 1
ATOM 2121 C CA . PRO A 1 268 ? -0.891 7 7.645 1 88.75 268 PRO A CA 1
ATOM 2122 C C . PRO A 1 268 ? -2.275 7.035 7 1 88.75 268 PRO A C 1
ATOM 2124 O O . PRO A 1 268 ? -2.414 7.461 5.852 1 88.75 268 PRO A O 1
ATOM 2127 N N . LEU A 1 269 ? -3.311 6.703 7.684 1 94.38 269 LEU A N 1
ATOM 2128 C CA . LEU A 1 269 ? -4.664 6.688 7.141 1 94.38 269 LEU A CA 1
ATOM 2129 C C . LEU A 1 269 ? -5.242 8.102 7.086 1 94.38 269 LEU A C 1
ATOM 2131 O O . LEU A 1 269 ? -6.227 8.344 6.387 1 94.38 269 LEU A O 1
ATOM 2135 N N . SER A 1 270 ? -4.652 9.008 7.875 1 92.25 270 SER A N 1
ATOM 2136 C CA . SER A 1 270 ? -5.184 10.367 7.941 1 92.25 270 SER A CA 1
ATOM 2137 C C . SER A 1 270 ? -4.969 11.102 6.621 1 92.25 270 SER A C 1
ATOM 2139 O O . SER A 1 270 ? -5.715 12.031 6.297 1 92.25 270 SER A O 1
ATOM 2141 N N . SER A 1 271 ? -3.98 10.688 5.805 1 89 271 SER A N 1
ATOM 2142 C CA . SER A 1 271 ? -3.629 11.391 4.574 1 89 271 SER A CA 1
ATOM 2143 C C . SER A 1 271 ? -4.348 10.789 3.369 1 89 271 SER A C 1
ATOM 2145 O O . SER A 1 271 ? -4.098 11.195 2.23 1 89 271 SER A O 1
ATOM 2147 N N . VAL A 1 272 ? -5.238 9.82 3.613 1 94.25 272 VAL A N 1
ATOM 2148 C CA . VAL A 1 272 ? -6.039 9.242 2.541 1 94.25 272 VAL A CA 1
ATOM 2149 C C . VAL A 1 272 ? -7.25 10.125 2.262 1 94.25 272 VAL A C 1
ATOM 2151 O O . VAL A 1 272 ? -8.18 10.188 3.068 1 94.25 272 VAL A O 1
ATOM 2154 N N . ASN A 1 273 ? -7.285 10.812 1.146 1 94.06 273 ASN A N 1
ATOM 2155 C CA . ASN A 1 273 ? -8.32 11.805 0.884 1 94.06 273 ASN A CA 1
ATOM 2156 C C . ASN A 1 273 ? -9.039 11.531 -0.434 1 94.06 273 ASN A C 1
ATOM 2158 O O . ASN A 1 273 ? -8.602 10.703 -1.226 1 94.06 273 ASN A O 1
ATOM 2162 N N . GLY A 1 274 ? -10.109 12.242 -0.575 1 93.31 274 GLY A N 1
ATOM 2163 C CA . GLY A 1 274 ? -10.875 12.102 -1.805 1 93.31 274 GLY A CA 1
ATOM 2164 C C . GLY A 1 274 ? -11.5 10.727 -1.969 1 93.31 274 GLY A C 1
ATOM 2165 O O . GLY A 1 274 ? -12.109 10.203 -1.037 1 93.31 274 GLY A O 1
ATOM 2166 N N . VAL A 1 275 ? -11.32 10.164 -3.172 1 93.06 275 VAL A N 1
ATOM 2167 C CA . VAL A 1 275 ? -12.023 8.922 -3.479 1 93.06 275 VAL A CA 1
ATOM 2168 C C . VAL A 1 275 ? -11.094 7.73 -3.242 1 93.06 275 VAL A C 1
ATOM 2170 O O . VAL A 1 275 ? -11.453 6.59 -3.553 1 93.06 275 VAL A O 1
ATOM 2173 N N . TYR A 1 276 ? -9.922 7.922 -2.682 1 94.06 276 TYR A N 1
ATOM 2174 C CA . TYR A 1 276 ? -8.922 6.871 -2.523 1 94.06 276 TYR A CA 1
ATOM 2175 C C . TYR A 1 276 ? -9.266 5.969 -1.346 1 94.06 276 TYR A C 1
ATOM 2177 O O . TYR A 1 276 ? -9.914 6.402 -0.391 1 94.06 276 TYR A O 1
ATOM 2185 N N . ASN A 1 277 ? -8.883 4.719 -1.466 1 96.94 277 ASN A N 1
ATOM 2186 C CA . ASN A 1 277 ? -8.984 3.701 -0.424 1 96.94 277 ASN A CA 1
ATOM 2187 C C . ASN A 1 277 ? -7.621 3.363 0.163 1 96.94 277 ASN A C 1
ATOM 2189 O O . ASN A 1 277 ? -6.594 3.588 -0.477 1 96.94 277 ASN A O 1
ATOM 2193 N N . ALA A 1 278 ? -7.656 2.92 1.329 1 97.12 278 ALA A N 1
ATOM 2194 C CA . ALA A 1 278 ? -6.445 2.422 1.978 1 97.12 278 ALA A CA 1
ATOM 2195 C C . ALA A 1 278 ? -6.773 1.322 2.982 1 97.12 278 ALA A C 1
ATOM 2197 O O . ALA A 1 278 ? -7.777 1.404 3.695 1 97.12 278 ALA A O 1
ATOM 2198 N N . ILE A 1 279 ? -5.949 0.323 3.035 1 97.62 279 ILE A N 1
ATOM 2199 C CA . ILE A 1 279 ? -6.105 -0.786 3.969 1 97.62 279 ILE A CA 1
ATOM 2200 C C . ILE A 1 279 ? -4.785 -1.042 4.691 1 97.62 279 ILE A C 1
ATOM 2202 O O . ILE A 1 279 ? -3.777 -1.363 4.059 1 97.62 279 ILE A O 1
ATOM 2206 N N . LEU A 1 280 ? -4.789 -0.862 5.957 1 96.75 280 LEU A N 1
ATOM 2207 C CA . LEU A 1 280 ? -3.648 -1.16 6.816 1 96.75 280 LEU A CA 1
ATOM 2208 C C . LEU A 1 280 ? -3.793 -2.541 7.449 1 96.75 280 LEU A C 1
ATOM 2210 O O . LEU A 1 280 ? -4.754 -2.795 8.18 1 96.75 280 LEU A O 1
ATOM 2214 N N . LEU A 1 281 ? -2.893 -3.416 7.117 1 96.5 281 LEU A N 1
ATOM 2215 C CA . LEU A 1 281 ? -2.809 -4.746 7.707 1 96.5 281 LEU A CA 1
ATOM 2216 C C . LEU A 1 281 ? -1.704 -4.809 8.758 1 96.5 281 LEU A C 1
ATOM 2218 O O . LEU A 1 281 ? -0.567 -4.41 8.492 1 96.5 281 LEU A O 1
ATOM 2222 N N . LYS A 1 282 ? -2.08 -5.258 9.906 1 95.75 282 LYS A N 1
ATOM 2223 C CA . LYS A 1 282 ? -1.084 -5.516 10.938 1 95.75 282 LYS A CA 1
ATOM 2224 C C . LYS A 1 282 ? -0.845 -7.012 11.109 1 95.75 282 LYS A C 1
ATOM 2226 O O . LYS A 1 282 ? -1.713 -7.734 11.609 1 95.75 282 LYS A O 1
ATOM 2231 N N . ALA A 1 283 ? 0.316 -7.414 10.727 1 94.38 283 ALA A N 1
ATOM 2232 C CA . ALA A 1 283 ? 0.659 -8.828 10.781 1 94.38 283 ALA A CA 1
ATOM 2233 C C . ALA A 1 283 ? 1.619 -9.117 11.938 1 94.38 283 ALA A C 1
ATOM 2235 O O . ALA A 1 283 ? 2.377 -8.234 12.352 1 94.38 283 ALA A O 1
ATOM 2236 N N . GLU A 1 284 ? 1.619 -10.289 12.406 1 92.94 284 GLU A N 1
ATOM 2237 C CA . GLU A 1 284 ? 2.365 -10.688 13.594 1 92.94 284 GLU A CA 1
ATOM 2238 C C . GLU A 1 284 ? 3.871 -10.57 13.367 1 92.94 284 GLU A C 1
ATOM 2240 O O . GLU A 1 284 ? 4.59 -10.023 14.203 1 92.94 284 GLU A O 1
ATOM 2245 N N . LYS A 1 285 ? 4.422 -11 12.289 1 92.31 285 LYS A N 1
ATOM 2246 C CA . LYS A 1 285 ? 5.863 -11.047 12.055 1 92.31 285 LYS A CA 1
ATOM 2247 C C . LYS A 1 285 ? 6.293 -9.984 11.055 1 92.31 285 LYS A C 1
ATOM 2249 O O . LYS A 1 285 ? 7.305 -9.305 11.258 1 92.31 285 LYS A O 1
ATOM 2254 N N . ARG A 1 286 ? 5.535 -9.758 10.07 1 92.38 286 ARG A N 1
ATOM 2255 C CA . ARG A 1 286 ? 5.867 -8.828 8.992 1 92.38 286 ARG A CA 1
ATOM 2256 C C . ARG A 1 286 ? 5.688 -7.383 9.453 1 92.38 286 ARG A C 1
ATOM 2258 O O . ARG A 1 286 ? 6.359 -6.48 8.945 1 92.38 286 ARG A O 1
ATOM 2265 N N . GLY A 1 287 ? 4.766 -7.203 10.391 1 92.62 287 GLY A N 1
ATOM 2266 C CA . GLY A 1 287 ? 4.445 -5.848 10.812 1 92.62 287 GLY A CA 1
ATOM 2267 C C . GLY A 1 287 ? 3.387 -5.188 9.945 1 92.62 287 GLY A C 1
ATOM 2268 O O . GLY A 1 287 ? 2.531 -5.867 9.383 1 92.62 287 GLY A O 1
ATOM 2269 N N . ASP A 1 288 ? 3.43 -3.865 9.859 1 93.56 288 ASP A N 1
ATOM 2270 C CA . ASP A 1 288 ? 2.4 -3.082 9.18 1 93.56 288 ASP A CA 1
ATOM 2271 C C . ASP A 1 288 ? 2.629 -3.066 7.672 1 93.56 288 ASP A C 1
ATOM 2273 O O . ASP A 1 288 ? 3.754 -2.873 7.211 1 93.56 288 ASP A O 1
ATOM 2277 N N . VAL A 1 289 ? 1.585 -3.332 6.988 1 94.81 289 VAL A N 1
ATOM 2278 C CA . VAL A 1 289 ? 1.56 -3.168 5.539 1 94.81 289 VAL A CA 1
ATOM 2279 C C . VAL A 1 289 ? 0.336 -2.352 5.133 1 94.81 289 VAL A C 1
ATOM 2281 O O . VAL A 1 289 ? -0.794 -2.693 5.488 1 94.81 289 VAL A O 1
ATOM 2284 N N . LEU A 1 290 ? 0.562 -1.253 4.484 1 96.19 290 LEU A N 1
ATOM 2285 C CA . LEU A 1 290 ? -0.528 -0.412 4.004 1 96.19 290 LEU A CA 1
ATOM 2286 C C . LEU A 1 290 ? -0.602 -0.436 2.482 1 96.19 290 LEU A C 1
ATOM 2288 O O . LEU A 1 290 ? 0.421 -0.316 1.805 1 96.19 290 LEU A O 1
ATOM 2292 N N . LEU A 1 291 ? -1.796 -0.694 1.978 1 96.19 291 LEU A N 1
ATOM 2293 C CA . LEU A 1 291 ? -2.109 -0.597 0.556 1 96.19 291 LEU A CA 1
ATOM 2294 C C . LEU A 1 291 ? -3.055 0.569 0.287 1 96.19 291 LEU A C 1
ATOM 2296 O O . LEU A 1 291 ? -4.02 0.775 1.026 1 96.19 291 LEU A O 1
ATOM 2300 N N . TYR A 1 292 ? -2.707 1.325 -0.709 1 95.31 292 TYR A N 1
ATOM 2301 C CA . TYR A 1 292 ? -3.439 2.537 -1.055 1 95.31 292 TYR A CA 1
ATOM 2302 C C . TYR A 1 292 ? -3.652 2.637 -2.561 1 95.31 292 TYR A C 1
ATOM 2304 O O . TYR A 1 292 ? -2.758 2.307 -3.342 1 95.31 292 TYR A O 1
ATOM 2312 N N . GLY A 1 293 ? -4.84 3.127 -2.973 1 93.5 293 GLY A N 1
ATOM 2313 C CA . GLY A 1 293 ? -5.133 3.33 -4.383 1 93.5 293 GLY A CA 1
ATOM 2314 C C . GLY A 1 293 ? -6.578 3.713 -4.641 1 93.5 293 GLY A C 1
ATOM 2315 O O . GLY A 1 293 ? -7.324 4.016 -3.707 1 93.5 293 GLY A O 1
ATOM 2316 N N . GLU A 1 294 ? -6.867 3.65 -5.895 1 89.5 294 GLU A N 1
ATOM 2317 C CA . GLU A 1 294 ? -8.25 3.926 -6.277 1 89.5 294 GLU A CA 1
ATOM 2318 C C . GLU A 1 294 ? -9.156 2.746 -5.945 1 89.5 294 GLU A C 1
ATOM 2320 O O . GLU A 1 294 ? -8.938 1.631 -6.422 1 89.5 294 GLU A O 1
ATOM 2325 N N . GLY A 1 295 ? -10.188 3.039 -5.242 1 86.38 295 GLY A N 1
ATOM 2326 C CA . GLY A 1 295 ? -11.039 1.974 -4.742 1 86.38 295 GLY A CA 1
ATOM 2327 C C . GLY A 1 295 ? -12.141 1.591 -5.711 1 86.38 295 GLY A C 1
ATOM 2328 O O . GLY A 1 295 ? -12.906 0.655 -5.453 1 86.38 295 GLY A O 1
ATOM 2329 N N . ALA A 1 296 ? -12.227 2.363 -6.758 1 85.5 296 ALA A N 1
ATOM 2330 C CA . ALA A 1 296 ? -13.266 2.105 -7.754 1 85.5 296 ALA A CA 1
ATOM 2331 C C . ALA A 1 296 ? -12.836 2.598 -9.133 1 85.5 296 ALA A C 1
ATOM 2333 O O . ALA A 1 296 ? -11.664 2.912 -9.352 1 85.5 296 ALA A O 1
ATOM 2334 N N . GLY A 1 297 ? -13.773 2.355 -10.109 1 89.75 297 GLY A N 1
ATOM 2335 C CA . GLY A 1 297 ? -13.523 2.738 -11.492 1 89.75 297 GLY A CA 1
ATOM 2336 C C . GLY A 1 297 ? -13.492 1.557 -12.438 1 89.75 297 GLY A C 1
ATOM 2337 O O . GLY A 1 297 ? -13.039 0.469 -12.07 1 89.75 297 GLY A O 1
ATOM 2338 N N . PRO A 1 298 ? -13.883 1.772 -13.555 1 94.06 298 PRO A N 1
ATOM 2339 C CA . PRO A 1 298 ? -13.992 0.656 -14.5 1 94.06 298 PRO A CA 1
ATOM 2340 C C . PRO A 1 298 ? -12.648 0.004 -14.805 1 94.06 298 PRO A C 1
ATOM 2342 O O . PRO A 1 298 ? -12.523 -1.221 -14.742 1 94.06 298 PRO A O 1
ATOM 2345 N N . TYR A 1 299 ? -11.625 0.738 -15.047 1 94.88 299 TYR A N 1
ATOM 2346 C CA . TYR A 1 299 ? -10.352 0.162 -15.477 1 94.88 299 TYR A CA 1
ATOM 2347 C C . TYR A 1 299 ? -9.594 -0.408 -14.281 1 94.88 299 TYR A C 1
ATOM 2349 O O . TYR A 1 299 ? -9.07 -1.522 -14.352 1 94.88 299 TYR A O 1
ATOM 2357 N N . PRO A 1 300 ? -9.539 0.362 -13.164 1 94.25 300 PRO A N 1
ATOM 2358 C CA . PRO A 1 300 ? -8.914 -0.271 -11.992 1 94.25 300 PRO A CA 1
ATOM 2359 C C . PRO A 1 300 ? -9.555 -1.612 -11.641 1 94.25 300 PRO A C 1
ATOM 2361 O O . PRO A 1 300 ? -8.844 -2.588 -11.391 1 94.25 300 PRO A O 1
ATOM 2364 N N . THR A 1 301 ? -10.844 -1.689 -11.664 1 95.31 301 THR A N 1
ATOM 2365 C CA . THR A 1 301 ? -11.562 -2.926 -11.367 1 95.31 301 THR A CA 1
ATOM 2366 C C . THR A 1 301 ? -11.266 -3.99 -12.422 1 95.31 301 THR A C 1
ATOM 2368 O O . THR A 1 301 ? -11.047 -5.156 -12.086 1 95.31 301 THR A O 1
ATOM 2371 N N . ALA A 1 302 ? -11.234 -3.551 -13.672 1 96.75 302 ALA A N 1
ATOM 2372 C CA . ALA A 1 302 ? -10.938 -4.473 -14.758 1 96.75 302 ALA A CA 1
ATOM 2373 C C . ALA A 1 302 ? -9.547 -5.082 -14.602 1 96.75 302 ALA A C 1
ATOM 2375 O O . ALA A 1 302 ? -9.344 -6.266 -14.883 1 96.75 302 ALA A O 1
ATOM 2376 N N . MET A 1 303 ? -8.648 -4.305 -14.148 1 95.62 303 MET A N 1
ATOM 2377 C CA . MET A 1 303 ? -7.285 -4.797 -13.977 1 95.62 303 MET A CA 1
ATOM 2378 C C . MET A 1 303 ? -7.219 -5.824 -12.852 1 95.62 303 MET A C 1
ATOM 2380 O O . MET A 1 303 ? -6.461 -6.793 -12.938 1 95.62 303 MET A O 1
ATOM 2384 N N . ALA A 1 304 ? -7.938 -5.562 -11.805 1 95.81 304 ALA A N 1
ATOM 2385 C CA . ALA A 1 304 ? -8.016 -6.551 -10.734 1 95.81 304 ALA A CA 1
ATOM 2386 C C . ALA A 1 304 ? -8.609 -7.863 -11.242 1 95.81 304 ALA A C 1
ATOM 2388 O O . ALA A 1 304 ? -8.117 -8.945 -10.906 1 95.81 304 ALA A O 1
ATOM 2389 N N . LEU A 1 305 ? -9.641 -7.75 -12.047 1 97.56 305 LEU A N 1
ATOM 2390 C CA . LEU A 1 305 ? -10.258 -8.922 -12.648 1 97.56 305 LEU A CA 1
ATOM 2391 C C . LEU A 1 305 ? -9.266 -9.664 -13.539 1 97.56 305 LEU A C 1
ATOM 2393 O O . LEU A 1 305 ? -9.148 -10.891 -13.461 1 97.56 305 LEU A O 1
ATOM 2397 N N . LEU A 1 306 ? -8.617 -8.914 -14.352 1 96.69 306 LEU A N 1
ATOM 2398 C CA . LEU A 1 306 ? -7.688 -9.531 -15.289 1 96.69 306 LEU A CA 1
ATOM 2399 C C . LEU A 1 306 ? -6.57 -10.258 -14.555 1 96.69 306 LEU A C 1
ATOM 2401 O O . LEU A 1 306 ? -6.141 -11.336 -14.977 1 96.69 306 LEU A O 1
ATOM 2405 N N . SER A 1 307 ? -6.113 -9.672 -13.484 1 94 307 SER A N 1
ATOM 2406 C CA . SER A 1 307 ? -5.109 -10.344 -12.672 1 94 307 SER A CA 1
ATOM 2407 C C . SER A 1 307 ? -5.609 -11.703 -12.188 1 94 307 SER A C 1
ATOM 2409 O O . SER A 1 307 ? -4.883 -12.695 -12.242 1 94 307 SER A O 1
ATOM 2411 N N . ASP A 1 308 ? -6.809 -11.742 -11.734 1 95.75 308 ASP A N 1
ATOM 2412 C CA . ASP A 1 308 ? -7.418 -12.992 -11.289 1 95.75 308 ASP A CA 1
ATOM 2413 C C . ASP A 1 308 ? -7.613 -13.953 -12.461 1 95.75 308 ASP A C 1
ATOM 2415 O O . ASP A 1 308 ? -7.418 -15.164 -12.312 1 95.75 308 ASP A O 1
ATOM 2419 N N . ILE A 1 309 ? -8 -13.398 -13.562 1 97.12 309 ILE A N 1
ATOM 2420 C CA . ILE A 1 309 ? -8.227 -14.211 -14.75 1 97.12 309 ILE A CA 1
ATOM 2421 C C . ILE A 1 309 ? -6.926 -14.891 -15.172 1 97.12 309 ILE A C 1
ATOM 2423 O O . ILE A 1 309 ? -6.91 -16.078 -15.477 1 97.12 309 ILE A O 1
ATOM 2427 N N . LEU A 1 310 ? -5.879 -14.18 -15.18 1 93.62 310 LEU A N 1
ATOM 2428 C CA . LEU A 1 310 ? -4.582 -14.719 -15.578 1 93.62 310 LEU A CA 1
ATOM 2429 C C . LEU A 1 310 ? -4.152 -15.836 -14.633 1 93.62 310 LEU A C 1
ATOM 2431 O O . LEU A 1 310 ? -3.709 -16.891 -15.078 1 93.62 310 LEU A O 1
ATOM 2435 N N . GLU A 1 311 ? -4.281 -15.609 -13.391 1 90.94 311 GLU A N 1
ATOM 2436 C CA . GLU A 1 311 ? -3.914 -16.625 -12.406 1 90.94 311 GLU A CA 1
ATOM 2437 C C . GLU A 1 311 ? -4.777 -17.875 -12.57 1 90.94 311 GLU A C 1
ATOM 2439 O O . GLU A 1 311 ? -4.262 -19 -12.555 1 90.94 311 GLU A O 1
ATOM 2444 N N . ALA A 1 312 ? -6.062 -17.656 -12.68 1 93.75 312 ALA A N 1
ATOM 2445 C CA . ALA A 1 312 ? -6.98 -18.781 -12.867 1 93.75 312 ALA A CA 1
ATOM 2446 C C . ALA A 1 312 ? -6.668 -19.531 -14.164 1 93.75 312 ALA A C 1
ATOM 2448 O O . ALA A 1 312 ? -6.676 -20.766 -14.18 1 93.75 312 ALA A O 1
ATOM 2449 N N . SER A 1 313 ? -6.43 -18.812 -15.211 1 94.38 313 SER A N 1
ATOM 2450 C CA . SER A 1 313 ? -6.102 -19.422 -16.5 1 94.38 313 SER A CA 1
ATOM 2451 C C . SER A 1 313 ? -4.828 -20.25 -16.406 1 94.38 313 SER A C 1
ATOM 2453 O O . SER A 1 313 ? -4.758 -21.344 -16.953 1 94.38 313 SER A O 1
ATOM 2455 N N . HIS A 1 314 ? -3.904 -19.703 -15.75 1 90.44 314 HIS A N 1
ATOM 2456 C CA . HIS A 1 314 ? -2.664 -20.453 -15.531 1 90.44 314 HIS A CA 1
ATOM 2457 C C . HIS A 1 314 ? -2.924 -21.766 -14.797 1 90.44 314 HIS A C 1
ATOM 2459 O O . HIS A 1 314 ? -2.375 -22.797 -15.164 1 90.44 314 HIS A O 1
ATOM 2465 N N . THR A 1 315 ? -3.738 -21.703 -13.789 1 89.88 315 THR A N 1
ATOM 2466 C CA . THR A 1 315 ? -4.102 -22.875 -13.008 1 89.88 315 THR A CA 1
ATOM 2467 C C . THR A 1 315 ? -4.812 -23.906 -13.891 1 89.88 315 THR A C 1
ATOM 2469 O O . THR A 1 315 ? -4.523 -25.109 -13.82 1 89.88 315 THR A O 1
ATOM 2472 N N . ILE A 1 316 ? -5.672 -23.438 -14.727 1 92.62 316 ILE A N 1
ATOM 2473 C CA . ILE A 1 316 ? -6.473 -24.312 -15.578 1 92.62 316 ILE A CA 1
ATOM 2474 C C . ILE A 1 316 ? -5.582 -24.953 -16.641 1 92.62 316 ILE A C 1
ATOM 2476 O O . ILE A 1 316 ? -5.613 -26.172 -16.828 1 92.62 316 ILE A O 1
ATOM 2480 N N . LEU A 1 317 ? -4.797 -24.188 -17.266 1 90.62 317 LEU A N 1
ATOM 2481 C CA . LEU A 1 317 ? -3.996 -24.625 -18.391 1 90.62 317 LEU A CA 1
ATOM 2482 C C . LEU A 1 317 ? -2.918 -25.609 -17.953 1 90.62 317 LEU A C 1
ATOM 2484 O O . LEU A 1 317 ? -2.609 -26.562 -18.672 1 90.62 317 LEU A O 1
ATOM 2488 N N . TYR A 1 318 ? -2.395 -25.438 -16.703 1 87.94 318 TYR A N 1
ATOM 2489 C CA . TYR A 1 318 ? -1.229 -26.219 -16.312 1 87.94 318 TYR A CA 1
ATOM 2490 C C . TYR A 1 318 ? -1.546 -27.094 -15.109 1 87.94 318 TYR A C 1
ATOM 2492 O O . TYR A 1 318 ? -0.65 -27.719 -14.531 1 87.94 318 TYR A O 1
ATOM 2500 N N . SER A 1 319 ? -2.75 -27.203 -14.688 1 85.81 319 SER A N 1
ATOM 2501 C CA . SER A 1 319 ? -3.219 -28.031 -13.586 1 85.81 319 SER A CA 1
ATOM 2502 C C . SER A 1 319 ? -2.393 -27.797 -12.328 1 85.81 319 SER A C 1
ATOM 2504 O O . SER A 1 319 ? -1.906 -28.75 -11.711 1 85.81 319 SER A O 1
ATOM 2506 N N . VAL A 1 320 ? -2.205 -26.594 -12.062 1 81.19 320 VAL A N 1
ATOM 2507 C CA . VAL A 1 320 ? -1.396 -26.219 -10.914 1 81.19 320 VAL A CA 1
ATOM 2508 C C . VAL A 1 320 ? -2.193 -26.438 -9.625 1 81.19 320 VAL A C 1
ATOM 2510 O O . VAL A 1 320 ? -3.32 -25.953 -9.5 1 81.19 320 VAL A O 1
ATOM 2513 N N . PRO A 1 321 ? -1.595 -27.203 -8.734 1 75 321 PRO A N 1
ATOM 2514 C CA . PRO A 1 321 ? -2.297 -27.312 -7.449 1 75 321 PRO A CA 1
ATOM 2515 C C . PRO A 1 321 ? -2.393 -25.969 -6.727 1 75 321 PRO A C 1
ATOM 2517 O O . PRO A 1 321 ? -1.495 -25.125 -6.852 1 75 321 PRO A O 1
ATOM 2520 N N . ARG A 1 322 ? -3.418 -25.844 -6.074 1 67.25 322 ARG A N 1
ATOM 2521 C CA . ARG A 1 322 ? -3.645 -24.547 -5.441 1 67.25 322 ARG A CA 1
ATOM 2522 C C . ARG A 1 322 ? -2.707 -24.344 -4.258 1 67.25 322 ARG A C 1
ATOM 2524 O O . ARG A 1 322 ? -2.457 -25.281 -3.49 1 67.25 322 ARG A O 1
ATOM 2531 N N . TYR A 1 323 ? -2.088 -23.172 -4.309 1 61.5 323 TYR A N 1
ATOM 2532 C CA . TYR A 1 323 ? -1.137 -22.688 -3.314 1 61.5 323 TYR A CA 1
ATOM 2533 C C . TYR A 1 323 ? -1.827 -22.438 -1.979 1 61.5 323 TYR A C 1
ATOM 2535 O O . TYR A 1 323 ? -1.293 -22.781 -0.922 1 61.5 323 TYR A O 1
ATOM 2543 N N . TYR A 1 324 ? -2.926 -21.594 -1.938 1 57.97 324 TYR A N 1
ATOM 2544 C CA . TYR A 1 324 ? -3.564 -21.031 -0.752 1 57.97 324 TYR A CA 1
ATOM 2545 C C . TYR A 1 324 ? -4.961 -21.609 -0.56 1 57.97 324 TYR A C 1
ATOM 2547 O O . TYR A 1 324 ? -5.75 -21.672 -1.506 1 57.97 324 TYR A O 1
ATOM 2555 N N . SER A 1 325 ? -5.027 -22.734 0.324 1 52.41 325 SER A N 1
ATOM 2556 C CA . SER A 1 325 ? -6.367 -23.281 0.541 1 52.41 325 SER A CA 1
ATOM 2557 C C . SER A 1 325 ? -7.062 -22.578 1.702 1 52.41 325 SER A C 1
ATOM 2559 O O . SER A 1 325 ? -6.496 -22.453 2.791 1 52.41 325 SER A O 1
ATOM 2561 N N . PHE A 1 326 ? -7.93 -21.594 1.428 1 53.91 326 PHE A N 1
ATOM 2562 C CA . PHE A 1 326 ? -8.891 -21.203 2.451 1 53.91 326 PHE A CA 1
ATOM 2563 C C . PHE A 1 326 ? -9.414 -22.406 3.209 1 53.91 326 PHE A C 1
ATOM 2565 O O . PHE A 1 326 ? -10.531 -22.391 3.729 1 53.91 326 PHE A O 1
ATOM 2572 N N . ALA A 1 327 ? -8.641 -23.422 3.189 1 51.25 327 ALA A N 1
ATOM 2573 C CA . ALA A 1 327 ? -9.203 -24.719 3.562 1 51.25 327 ALA A CA 1
ATOM 2574 C C . ALA A 1 327 ? -9.555 -24.75 5.047 1 51.25 327 ALA A C 1
ATOM 2576 O O . ALA A 1 327 ? -10.422 -25.516 5.465 1 51.25 327 ALA A O 1
ATOM 2577 N N . TYR A 1 328 ? -8.836 -23.797 5.762 1 58.41 328 TYR A 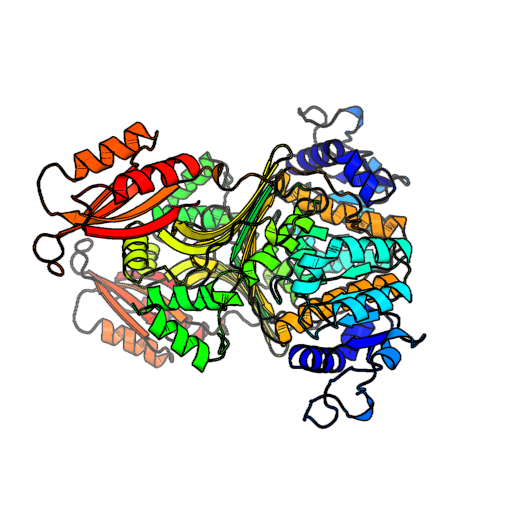N 1
ATOM 2578 C CA . TYR A 1 328 ? -9.164 -24.031 7.164 1 58.41 328 TYR A CA 1
ATOM 2579 C C . TYR A 1 328 ? -9.828 -22.797 7.781 1 58.41 328 TYR A C 1
ATOM 2581 O O . TYR A 1 328 ? -9.281 -21.703 7.727 1 58.41 328 TYR A O 1
ATOM 2589 N N . LEU A 1 329 ? -11.047 -23.047 7.988 1 65.5 329 LEU A N 1
ATOM 2590 C CA . LEU A 1 329 ? -11.766 -22.016 8.734 1 65.5 329 LEU A CA 1
ATOM 2591 C C . LEU A 1 329 ? -11.633 -22.25 10.242 1 65.5 329 LEU A C 1
ATOM 2593 O O . LEU A 1 329 ? -11.758 -23.375 10.711 1 65.5 329 LEU A O 1
ATOM 2597 N N . TYR A 1 330 ? -11.125 -21.188 10.883 1 71 330 TYR A N 1
ATOM 2598 C CA . TYR A 1 330 ? -11.055 -21.203 12.336 1 71 330 TYR A CA 1
ATOM 2599 C C . TYR A 1 330 ? -12.375 -20.75 12.953 1 71 330 TYR A C 1
ATOM 2601 O O . TYR A 1 330 ? -12.984 -19.797 12.484 1 71 330 TYR A O 1
ATOM 2609 N N . PRO A 1 331 ? -12.805 -21.609 13.859 1 73.69 331 PRO A N 1
ATOM 2610 C CA . PRO A 1 331 ? -13.945 -21.078 14.617 1 73.69 331 PRO A CA 1
ATOM 2611 C C . PRO A 1 331 ? -13.609 -19.797 15.367 1 73.69 331 PRO A C 1
ATOM 2613 O O . PRO A 1 331 ? -12.5 -19.641 15.875 1 73.69 331 PRO A O 1
ATOM 2616 N N . SER A 1 332 ? -14.422 -18.828 15.242 1 81.56 332 SER A N 1
ATOM 2617 C CA . SER A 1 332 ? -14.188 -17.578 15.977 1 81.56 332 SER A CA 1
ATOM 2618 C C . SER A 1 332 ? -15.461 -17.078 16.641 1 81.56 332 SER A C 1
ATOM 2620 O O . SER A 1 332 ? -16.562 -17.344 16.172 1 81.56 332 SER A O 1
ATOM 2622 N N . LYS A 1 333 ? -15.211 -16.516 17.844 1 90.5 333 LYS A N 1
ATOM 2623 C CA . LYS A 1 333 ? -16.281 -15.82 18.547 1 90.5 333 LYS A CA 1
ATOM 2624 C C . LYS A 1 333 ? -16.297 -14.336 18.219 1 90.5 333 LYS A C 1
ATOM 2626 O O . LYS A 1 333 ? -15.266 -13.664 18.328 1 90.5 333 LYS A O 1
ATOM 2631 N N . ILE A 1 334 ? -17.406 -13.906 17.781 1 92.88 334 ILE A N 1
ATOM 2632 C CA . ILE A 1 334 ? -17.516 -12.484 17.453 1 92.88 334 ILE A CA 1
ATOM 2633 C C . ILE A 1 334 ? -17.781 -11.68 18.734 1 92.88 334 ILE A C 1
ATOM 2635 O O . ILE A 1 334 ? -18.719 -11.992 19.484 1 92.88 334 ILE A O 1
ATOM 2639 N N . LYS A 1 335 ? -17.031 -10.695 18.938 1 93.31 335 LYS A N 1
ATOM 2640 C CA . LYS A 1 335 ? -17.188 -9.812 20.094 1 93.31 335 LYS A CA 1
ATOM 2641 C C . LYS A 1 335 ? -18.453 -8.969 19.953 1 93.31 335 LYS A C 1
ATOM 2643 O O . LYS A 1 335 ? -18.75 -8.461 18.859 1 93.31 335 LYS A O 1
ATOM 2648 N N . LYS A 1 336 ? -19.141 -8.875 21.125 1 91.19 336 LYS A N 1
ATOM 2649 C CA . LYS A 1 336 ? -20.312 -8 21.141 1 91.19 336 LYS A CA 1
ATOM 2650 C C . LYS A 1 336 ? -19.891 -6.531 21.109 1 91.19 336 LYS A C 1
ATOM 2652 O O . LYS A 1 336 ? -18.844 -6.164 21.625 1 91.19 336 LYS A O 1
ATOM 2657 N N . SER A 1 337 ? -20.734 -5.75 20.469 1 88.75 337 SER A N 1
ATOM 2658 C CA . SER A 1 337 ? -20.438 -4.332 20.312 1 88.75 337 SER A CA 1
ATOM 2659 C C . SER A 1 337 ? -20.219 -3.656 21.656 1 88.75 337 SER A C 1
ATOM 2661 O O . SER A 1 337 ? -19.406 -2.736 21.781 1 88.75 337 SER A O 1
ATOM 2663 N N . ASP A 1 338 ? -20.906 -4.086 22.656 1 92.69 338 ASP A N 1
ATOM 2664 C CA . ASP A 1 338 ? -20.812 -3.471 23.969 1 92.69 338 ASP A CA 1
ATOM 2665 C C . ASP A 1 338 ? -19.469 -3.773 24.625 1 92.69 338 ASP A C 1
ATOM 2667 O O . ASP A 1 338 ? -19.109 -3.146 25.625 1 92.69 338 ASP A O 1
ATOM 2671 N N . GLU A 1 339 ? -18.719 -4.621 24.047 1 93.06 339 GLU A N 1
ATOM 2672 C CA . GLU A 1 339 ? -17.438 -5.023 24.609 1 93.06 339 GLU A CA 1
ATOM 2673 C C . GLU A 1 339 ? -16.281 -4.297 23.938 1 93.06 339 GLU A C 1
ATOM 2675 O O . GLU A 1 339 ? -15.117 -4.484 24.297 1 93.06 339 GLU A O 1
ATOM 2680 N N . ILE A 1 340 ? -16.656 -3.482 23.062 1 91.44 340 ILE A N 1
ATOM 2681 C CA . ILE A 1 340 ? -15.617 -2.699 22.406 1 91.44 340 ILE A CA 1
ATOM 2682 C C . ILE A 1 340 ? -14.93 -1.792 23.422 1 91.44 340 ILE A C 1
ATOM 2684 O O . ILE A 1 340 ? -15.586 -1.157 24.234 1 91.44 340 ILE A O 1
ATOM 2688 N N . TYR A 1 341 ? -13.562 -1.799 23.391 1 95.19 341 TYR A N 1
ATOM 2689 C CA . TYR A 1 341 ? -12.734 -1.02 24.312 1 95.19 341 TYR A CA 1
ATOM 2690 C C . TYR A 1 341 ? -11.914 0.018 23.562 1 95.19 341 TYR A C 1
ATOM 2692 O O . TYR A 1 341 ? -10.93 -0.322 22.891 1 95.19 341 TYR A O 1
ATOM 2700 N N . THR A 1 342 ? -12.344 1.237 23.625 1 96.12 342 THR A N 1
ATOM 2701 C CA . THR A 1 342 ? -11.688 2.303 22.875 1 96.12 342 THR A CA 1
ATOM 2702 C C . THR A 1 342 ? -11.898 3.652 23.562 1 96.12 342 THR A C 1
ATOM 2704 O O . THR A 1 342 ? -12.406 3.713 24.688 1 96.12 342 THR A O 1
ATOM 2707 N N . ARG A 1 343 ? -11.375 4.762 22.969 1 97.75 343 ARG A N 1
ATOM 2708 C CA . ARG A 1 343 ? -11.57 6.129 23.422 1 97.75 343 ARG A CA 1
ATOM 2709 C C . ARG A 1 343 ? -12.75 6.785 22.703 1 97.75 343 ARG A C 1
ATOM 2711 O O . ARG A 1 343 ? -13.164 6.324 21.641 1 97.75 343 ARG A O 1
ATOM 2718 N N . TYR A 1 344 ? -13.219 7.898 23.344 1 97.88 344 TYR A N 1
ATOM 2719 C CA . TYR A 1 344 ? -14.398 8.531 22.766 1 97.88 344 TYR A CA 1
ATOM 2720 C C . TYR A 1 344 ? -14.258 10.047 22.766 1 97.88 344 TYR A C 1
ATOM 2722 O O . TYR A 1 344 ? -13.641 10.625 23.672 1 97.88 344 TYR A O 1
ATOM 2730 N N . TYR A 1 345 ? -14.781 10.609 21.734 1 97.81 345 TYR A N 1
ATOM 2731 C CA . TYR A 1 345 ? -15.125 12.023 21.609 1 97.81 345 TYR A CA 1
ATOM 2732 C C . TYR A 1 345 ? -16.609 12.25 21.844 1 97.81 345 TYR A C 1
ATOM 2734 O O . TYR A 1 345 ? -17.453 11.578 21.219 1 97.81 345 TYR A O 1
ATOM 2742 N N . MET A 1 346 ? -16.906 13.188 22.719 1 97.19 346 MET A N 1
ATOM 2743 C CA . MET A 1 346 ? -18.297 13.531 23.016 1 97.19 346 MET A CA 1
ATOM 2744 C C . MET A 1 346 ? -18.5 15.039 22.969 1 97.19 346 MET A C 1
ATOM 2746 O O . MET A 1 346 ? -17.734 15.805 23.547 1 97.19 346 MET A O 1
ATOM 2750 N N . ARG A 1 347 ? -19.516 15.422 22.266 1 96.81 347 ARG A N 1
ATOM 2751 C CA . ARG A 1 347 ? -19.875 16.828 22.156 1 96.81 347 ARG A CA 1
ATOM 2752 C C . ARG A 1 347 ? -21.312 17.078 22.609 1 96.81 347 ARG A C 1
ATOM 2754 O O . ARG A 1 347 ? -22.219 16.344 22.203 1 96.81 347 ARG A O 1
ATOM 2761 N N . LEU A 1 348 ? -21.516 18.078 23.469 1 94.81 348 LEU A N 1
ATOM 2762 C CA . LEU A 1 348 ? -22.844 18.391 23.953 1 94.81 348 LEU A CA 1
ATOM 2763 C C . LEU A 1 348 ? -22.984 19.891 24.203 1 94.81 348 LEU A C 1
ATOM 2765 O O . LEU A 1 348 ? -21.984 20.578 24.438 1 94.81 348 LEU A O 1
ATOM 2769 N N . TRP A 1 349 ? -24.172 20.297 24.094 1 93.5 349 TRP A N 1
ATOM 2770 C CA . TRP A 1 349 ? -24.547 21.656 24.5 1 93.5 349 TRP A CA 1
ATOM 2771 C C . TRP A 1 349 ? -25.188 21.641 25.875 1 93.5 349 TRP A C 1
ATOM 2773 O O . TRP A 1 349 ? -26.156 20.922 26.125 1 93.5 349 TRP A O 1
ATOM 2783 N N . VAL A 1 350 ? -24.656 22.531 26.734 1 93.56 350 VAL A N 1
ATOM 2784 C CA . VAL A 1 350 ? -25.141 22.562 28.109 1 93.56 350 VAL A CA 1
ATOM 2785 C C . VAL A 1 350 ? -25.438 24 28.516 1 93.56 350 VAL A C 1
ATOM 2787 O O . VAL A 1 350 ? -25.016 24.953 27.844 1 93.56 350 VAL A O 1
ATOM 2790 N N . LYS A 1 351 ? -26.203 24.078 29.594 1 92.06 351 LYS A N 1
ATOM 2791 C CA . LYS A 1 351 ? -26.422 25.406 30.172 1 92.06 351 LYS A CA 1
ATOM 2792 C C . LYS A 1 351 ? -25.109 26.016 30.656 1 92.06 351 LYS A C 1
ATOM 2794 O O . LYS A 1 351 ? -24.281 25.328 31.219 1 92.06 351 LYS A O 1
ATOM 2799 N N . ASP A 1 352 ? -24.953 27.266 30.359 1 89.31 352 ASP A N 1
ATOM 2800 C CA . ASP A 1 352 ? -23.75 27.969 30.797 1 89.31 352 ASP A CA 1
ATOM 2801 C C . ASP A 1 352 ? -23.875 28.422 32.25 1 89.31 352 ASP A C 1
ATOM 2803 O O . ASP A 1 352 ? -24.094 29.609 32.531 1 89.31 352 ASP A O 1
ATOM 2807 N N . GLN A 1 353 ? -23.719 27.5 33.219 1 88.19 353 GLN A N 1
ATOM 2808 C CA . GLN A 1 353 ? -23.812 27.766 34.625 1 88.19 353 GLN A CA 1
ATOM 2809 C C . GLN A 1 353 ? -22.797 26.938 35.406 1 88.19 353 GLN A C 1
ATOM 2811 O O . GLN A 1 353 ? -22.359 25.891 34.969 1 88.19 353 GLN A O 1
ATOM 2816 N N . PRO A 1 354 ? -22.422 27.453 36.5 1 89.06 354 PRO A N 1
ATOM 2817 C CA . PRO A 1 354 ? -21.438 26.734 37.344 1 89.06 354 PRO A CA 1
ATOM 2818 C C . PRO A 1 354 ? -21.922 25.344 37.719 1 89.06 354 PRO A C 1
ATOM 2820 O O . PRO A 1 354 ? -23.109 25.141 38 1 89.06 354 PRO A O 1
ATOM 2823 N N . GLY A 1 355 ? -21 24.406 37.719 1 90.69 355 GLY A N 1
ATOM 2824 C CA . GLY A 1 355 ? -21.312 23.078 38.219 1 90.69 355 GLY A CA 1
ATOM 2825 C C . GLY A 1 355 ? -21.672 22.094 37.125 1 90.69 355 GLY A C 1
ATOM 2826 O O . GLY A 1 355 ? -21.734 20.891 37.375 1 90.69 355 GLY A O 1
ATOM 2827 N N . VAL A 1 356 ? -21.875 22.547 36 1 90 356 VAL A N 1
ATOM 2828 C CA . VAL A 1 356 ? -22.328 21.719 34.875 1 90 356 VAL A CA 1
ATOM 2829 C C . VAL A 1 356 ? -21.281 20.641 34.562 1 90 356 VAL A C 1
ATOM 2831 O O . VAL A 1 356 ? -21.609 19.453 34.5 1 90 356 VAL A O 1
ATOM 2834 N N . LEU A 1 357 ? -20.062 21.062 34.406 1 91.31 357 LEU A N 1
ATOM 2835 C CA . LEU A 1 357 ? -19 20.109 34.125 1 91.31 357 LEU A CA 1
ATOM 2836 C C . LEU A 1 357 ? -18.875 19.062 35.219 1 91.31 357 LEU A C 1
ATOM 2838 O O . LEU A 1 357 ? -18.625 17.891 34.969 1 91.31 357 LEU A O 1
ATOM 2842 N N . ALA A 1 358 ? -19.062 19.516 36.406 1 93.44 358 ALA A N 1
ATOM 2843 C CA . ALA A 1 358 ? -18.953 18.609 37.562 1 93.44 358 ALA A CA 1
ATOM 2844 C C . ALA A 1 358 ? -20.031 17.516 37.5 1 93.44 358 ALA A C 1
ATOM 2846 O O . ALA A 1 358 ? -19.766 16.359 37.844 1 93.44 358 ALA A O 1
ATOM 2847 N N . GLN A 1 359 ? -21.203 17.828 37.094 1 95.12 359 GLN A N 1
ATOM 2848 C CA . GLN A 1 359 ? -22.297 16.875 36.969 1 95.12 359 GLN A CA 1
ATOM 2849 C C . GLN A 1 359 ? -22 15.828 35.906 1 95.12 359 GLN A C 1
ATOM 2851 O O . GLN A 1 359 ? -22.219 14.633 36.125 1 95.12 359 GLN A O 1
ATOM 2856 N N . ILE A 1 360 ? -21.516 16.297 34.844 1 95.75 360 ILE A N 1
ATOM 2857 C CA . ILE A 1 360 ? -21.188 15.391 33.75 1 95.75 360 ILE A CA 1
ATOM 2858 C C . ILE A 1 360 ? -20.031 14.484 34.156 1 95.75 360 ILE A C 1
ATOM 2860 O O . ILE A 1 360 ? -20.078 13.273 33.938 1 95.75 360 ILE A O 1
ATOM 2864 N N . ALA A 1 361 ? -19 15.062 34.75 1 95.62 361 ALA A N 1
ATOM 2865 C CA . ALA A 1 361 ? -17.828 14.312 35.188 1 95.62 361 ALA A CA 1
ATOM 2866 C C . ALA A 1 361 ? -18.203 13.25 36.219 1 95.62 361 ALA A C 1
ATOM 2868 O O . ALA A 1 361 ? -17.641 12.156 36.219 1 95.62 361 ALA A O 1
ATOM 2869 N N . LYS A 1 362 ? -19.094 13.633 37.031 1 96.5 362 LYS A N 1
ATOM 2870 C CA . LYS A 1 362 ? -19.562 12.688 38.031 1 96.5 362 LYS A CA 1
ATOM 2871 C C . LYS A 1 362 ? -20.188 11.453 37.406 1 96.5 362 LYS A C 1
ATOM 2873 O O . LYS A 1 362 ? -19.875 10.32 37.781 1 96.5 362 LYS A O 1
ATOM 2878 N N . ILE A 1 363 ? -21.047 11.656 36.438 1 97.5 363 ILE A N 1
ATOM 2879 C CA . ILE A 1 363 ? -21.703 10.555 35.75 1 97.5 363 ILE A CA 1
ATOM 2880 C C . ILE A 1 363 ? -20.656 9.68 35.062 1 97.5 363 ILE A C 1
ATOM 2882 O O . ILE A 1 363 ? -20.703 8.453 35.156 1 97.5 363 ILE A O 1
ATOM 2886 N N . LEU A 1 364 ? -19.703 10.273 34.375 1 97.94 364 LEU A N 1
ATOM 2887 C CA . LEU A 1 364 ? -18.641 9.531 33.688 1 97.94 364 LEU A CA 1
ATOM 2888 C C . LEU A 1 364 ? -17.828 8.719 34.688 1 97.94 364 LEU A C 1
ATOM 2890 O O . LEU A 1 364 ? -17.547 7.535 34.469 1 97.94 364 LEU A O 1
ATOM 2894 N N . GLY A 1 365 ? -17.5 9.32 35.781 1 97.56 365 GLY A N 1
ATOM 2895 C CA . GLY A 1 365 ? -16.75 8.633 36.812 1 97.56 365 GLY A CA 1
ATOM 2896 C C . GLY A 1 365 ? -17.5 7.43 37.375 1 97.56 365 GLY A C 1
ATOM 2897 O O . GLY A 1 365 ? -16.906 6.371 37.594 1 97.56 365 GLY A O 1
ATOM 2898 N N . GLU A 1 366 ? -18.734 7.66 37.594 1 97.69 366 GLU A N 1
ATOM 2899 C CA . GLU A 1 366 ? -19.578 6.605 38.156 1 97.69 366 GLU A CA 1
ATOM 2900 C C . GLU A 1 366 ? -19.703 5.434 37.188 1 97.69 366 GLU A C 1
ATOM 2902 O O . GLU A 1 366 ? -20.031 4.316 37.594 1 97.69 366 GLU A O 1
ATOM 2907 N N . ASN A 1 367 ? -19.5 5.699 36 1 98.06 367 ASN A N 1
ATOM 2908 C CA . ASN A 1 367 ? -19.562 4.656 34.969 1 98.06 367 ASN A CA 1
ATOM 2909 C C . ASN A 1 367 ? -18.172 4.211 34.531 1 98.06 367 ASN A C 1
ATOM 2911 O O . ASN A 1 367 ? -18.016 3.678 33.438 1 98.06 367 ASN A O 1
ATOM 2915 N N . ASN A 1 368 ? -17.156 4.551 35.25 1 97.44 368 ASN A N 1
ATOM 2916 C CA . ASN A 1 368 ? -15.781 4.109 35.031 1 97.44 368 ASN A CA 1
ATOM 2917 C C . ASN A 1 368 ? -15.195 4.672 33.75 1 97.44 368 ASN A C 1
ATOM 2919 O O . ASN A 1 368 ? -14.57 3.947 32.969 1 97.44 368 ASN A O 1
ATOM 2923 N N . ILE A 1 369 ? -15.555 5.855 33.5 1 98 369 ILE A N 1
ATOM 2924 C CA . ILE A 1 369 ? -15.008 6.555 32.312 1 98 369 ILE A CA 1
ATOM 2925 C C . ILE A 1 369 ? -14.094 7.688 32.781 1 98 369 ILE A C 1
ATOM 2927 O O . ILE A 1 369 ? -14.531 8.586 33.5 1 98 369 ILE A O 1
ATOM 2931 N N . SER A 1 370 ? -12.836 7.625 32.406 1 97.38 370 SER A N 1
ATOM 2932 C CA . SER A 1 370 ? -11.875 8.672 32.719 1 97.38 370 SER A CA 1
ATOM 2933 C C . SER A 1 370 ? -11.781 9.703 31.609 1 97.38 370 SER A C 1
ATOM 2935 O O . SER A 1 370 ? -11.719 9.352 30.438 1 97.38 370 SER A O 1
ATOM 2937 N N . ILE A 1 371 ? -11.758 10.945 32.031 1 95.94 371 ILE A N 1
ATOM 2938 C CA . ILE A 1 371 ? -11.664 12.047 31.062 1 95.94 371 ILE A CA 1
ATOM 2939 C C . ILE A 1 371 ? -10.195 12.312 30.734 1 95.94 371 ILE A C 1
ATOM 2941 O O . ILE A 1 371 ? -9.359 12.422 31.641 1 95.94 371 ILE A O 1
ATOM 2945 N N . SER A 1 372 ? -9.898 12.367 29.5 1 95.62 372 SER A N 1
ATOM 2946 C CA . SER A 1 372 ? -8.539 12.664 29.062 1 95.62 372 SER A CA 1
ATOM 2947 C C . SER A 1 372 ? -8.367 14.156 28.797 1 95.62 372 SER A C 1
ATOM 2949 O O . SER A 1 372 ? -7.297 14.719 29.062 1 95.62 372 SER A O 1
ATOM 2951 N N . SER A 1 373 ? -9.414 14.812 28.25 1 93.94 373 SER A N 1
ATOM 2952 C CA . SER A 1 373 ? -9.367 16.234 27.922 1 93.94 373 SER A CA 1
ATOM 2953 C C . SER A 1 373 ? -10.766 16.828 27.875 1 93.94 373 SER A C 1
ATOM 2955 O O . SER A 1 373 ? -11.742 16.125 27.609 1 93.94 373 SER A O 1
ATOM 2957 N N . VAL A 1 374 ? -10.898 18.141 28.234 1 93.69 374 VAL A N 1
ATOM 2958 C CA . VAL A 1 374 ? -12.156 18.875 28.172 1 93.69 374 VAL A CA 1
ATOM 2959 C C . VAL A 1 374 ? -11.922 20.234 27.531 1 93.69 374 VAL A C 1
ATOM 2961 O O . VAL A 1 374 ? -10.93 20.906 27.828 1 93.69 374 VAL A O 1
ATOM 2964 N N . VAL A 1 375 ? -12.703 20.484 26.562 1 90.5 375 VAL A N 1
ATOM 2965 C CA . VAL A 1 375 ? -12.711 21.812 25.953 1 90.5 375 VAL A CA 1
ATOM 2966 C C . VAL A 1 375 ? -14.102 22.422 26.062 1 90.5 375 VAL A C 1
ATOM 2968 O O . VAL A 1 375 ? -15.094 21.797 25.688 1 90.5 375 VAL A O 1
ATOM 2971 N N . GLN A 1 376 ? -14.133 23.562 26.625 1 87.75 376 GLN A N 1
ATOM 2972 C CA . GLN A 1 376 ? -15.383 24.328 26.688 1 87.75 376 GLN A CA 1
ATOM 2973 C C . GLN A 1 376 ? -15.266 25.641 25.922 1 87.75 376 GLN A C 1
ATOM 2975 O O . GLN A 1 376 ? -14.312 26.391 26.125 1 87.75 376 GLN A O 1
ATOM 2980 N N . LYS A 1 377 ? -16.062 25.797 24.984 1 82 377 LYS A N 1
ATOM 2981 C CA . LYS A 1 377 ? -16.047 27.031 24.219 1 82 377 LYS A CA 1
ATOM 2982 C C . LYS A 1 377 ? -17.344 27.812 24.406 1 82 377 LYS A C 1
ATOM 2984 O O . LYS A 1 377 ? -18.438 27.234 24.391 1 82 377 LYS A O 1
ATOM 2989 N N . GLU A 1 378 ? -17.109 29.156 24.75 1 72.25 378 GLU A N 1
ATOM 2990 C CA . GLU A 1 378 ? -18.266 30.047 24.766 1 72.25 378 GLU A CA 1
ATOM 2991 C C . GLU A 1 378 ? -18.672 30.438 23.344 1 72.25 378 GLU A C 1
ATOM 2993 O O . GLU A 1 378 ? -17.828 30.719 22.5 1 72.25 378 GLU A O 1
ATOM 2998 N N . THR A 1 379 ? -19.828 29.938 22.969 1 65 379 THR A N 1
ATOM 2999 C CA . THR A 1 379 ? -20.188 30.344 21.625 1 65 379 THR A CA 1
ATOM 3000 C C . THR A 1 379 ? -21.266 31.422 21.656 1 65 379 THR A C 1
ATOM 3002 O O . THR A 1 379 ? -22.109 31.438 22.562 1 65 379 THR A O 1
ATOM 3005 N N . SER A 1 380 ? -21.078 32.438 20.906 1 59.34 380 SER A N 1
ATOM 3006 C CA . SER A 1 380 ? -22.078 33.5 20.734 1 59.34 380 SER A CA 1
ATOM 3007 C C . SER A 1 380 ? -23.359 32.969 20.125 1 59.34 380 SER A C 1
ATOM 3009 O O . SER A 1 380 ? -24.375 33.656 20.094 1 59.34 380 SER A O 1
ATOM 3011 N N . GLU A 1 381 ? -23.281 31.781 19.594 1 59.59 381 GLU A N 1
ATOM 3012 C CA . GLU A 1 381 ? -24.375 31.266 18.766 1 59.59 381 GLU A CA 1
ATOM 3013 C C . GLU A 1 381 ? -25.625 31.016 19.609 1 59.59 381 GLU A C 1
ATOM 3015 O O . GLU A 1 381 ? -26.75 31.203 19.125 1 59.59 381 GLU A O 1
ATOM 3020 N N . LYS A 1 382 ? -25.516 30.609 20.844 1 65.81 382 LYS A N 1
ATOM 3021 C CA . LYS A 1 382 ? -26.672 30.312 21.688 1 65.81 382 LYS A CA 1
ATOM 3022 C C . LYS A 1 382 ? -26.562 31.016 23.031 1 65.81 382 LYS A C 1
ATOM 3024 O O . LYS A 1 382 ? -25.719 30.656 23.859 1 65.81 382 LYS A O 1
ATOM 3029 N N . GLU A 1 383 ? -27.25 31.984 23.141 1 73 383 GLU A N 1
ATOM 3030 C CA . GLU A 1 383 ? -27.234 32.75 24.391 1 73 383 GLU A CA 1
ATOM 3031 C C . GLU A 1 383 ? -27.469 31.828 25.594 1 73 383 GLU A C 1
ATOM 3033 O O . GLU A 1 383 ? -28.391 31 25.578 1 73 383 GLU A O 1
ATOM 3038 N N . GLY A 1 384 ? -26.594 31.781 26.531 1 80.81 384 GLY A N 1
ATOM 3039 C CA . GLY A 1 384 ? -26.75 31.047 27.781 1 80.81 384 GLY A CA 1
ATOM 3040 C C . GLY A 1 384 ? -26.359 29.594 27.656 1 80.81 384 GLY A C 1
ATOM 3041 O O . GLY A 1 384 ? -26.641 28.797 28.562 1 80.81 384 GLY A O 1
ATOM 3042 N N . LYS A 1 385 ? -25.812 29.25 26.469 1 88.44 385 LYS A N 1
ATOM 3043 C CA . LYS A 1 385 ? -25.406 27.859 26.25 1 88.44 385 LYS A CA 1
ATOM 3044 C C . LYS A 1 385 ? -23.906 27.766 26 1 88.44 385 LYS A C 1
ATOM 3046 O O . LYS A 1 385 ? -23.281 28.703 25.5 1 88.44 385 LYS A O 1
ATOM 3051 N N . ALA A 1 386 ? -23.344 26.703 26.484 1 91.19 386 ALA A N 1
ATOM 3052 C CA . ALA A 1 386 ? -21.938 26.422 26.25 1 91.19 386 ALA A CA 1
ATOM 3053 C C . ALA A 1 386 ? -21.766 25.062 25.562 1 91.19 386 ALA A C 1
ATOM 3055 O O . ALA A 1 386 ? -22.5 24.125 25.828 1 91.19 386 ALA A O 1
ATOM 3056 N N . GLU A 1 387 ? -20.844 25.062 24.656 1 92.75 387 GLU A N 1
ATOM 3057 C CA . GLU A 1 387 ? -20.5 23.812 24.016 1 92.75 387 GLU A CA 1
ATOM 3058 C C . GLU A 1 387 ? -19.375 23.094 24.766 1 92.75 387 GLU A C 1
ATOM 3060 O O . GLU A 1 387 ? -18.344 23.688 25.078 1 92.75 387 GLU A O 1
ATOM 3065 N N . LEU A 1 388 ? -19.641 21.875 25.109 1 93.94 388 LEU A N 1
ATOM 3066 C CA . LEU A 1 388 ? -18.688 21.062 25.844 1 93.94 388 LEU A CA 1
ATOM 3067 C C . LEU A 1 388 ? -18.188 19.891 25 1 93.94 388 LEU A C 1
ATOM 3069 O O . LEU A 1 388 ? -18.984 19.156 24.406 1 93.94 388 LEU A O 1
ATOM 3073 N N . VAL A 1 389 ? -16.859 19.797 24.875 1 96.38 389 VAL A N 1
ATOM 3074 C CA . VAL A 1 389 ? -16.219 18.688 24.188 1 96.38 389 VAL A CA 1
ATOM 3075 C C . VAL A 1 389 ? -15.352 17.906 25.156 1 96.38 389 VAL A C 1
ATOM 3077 O O . VAL A 1 389 ? -14.469 18.469 25.812 1 96.38 389 VAL A O 1
ATOM 3080 N N . ILE A 1 390 ? -15.602 16.594 25.219 1 96.81 390 ILE A N 1
ATOM 3081 C CA . ILE A 1 390 ? -14.883 15.742 26.156 1 96.81 390 ILE A CA 1
ATOM 3082 C C . ILE A 1 390 ? -14.242 14.578 25.422 1 96.81 390 ILE A C 1
ATOM 3084 O O . ILE A 1 390 ? -14.891 13.93 24.594 1 96.81 390 ILE A O 1
ATOM 3088 N N . LEU A 1 391 ? -12.992 14.312 25.656 1 97.62 391 LEU A N 1
ATOM 3089 C CA . LEU A 1 391 ? -12.312 13.094 25.234 1 97.62 391 LEU A CA 1
ATOM 3090 C C . LEU A 1 391 ? -12.094 12.164 26.422 1 97.62 391 LEU A C 1
ATOM 3092 O O . LEU A 1 391 ? -11.766 12.617 27.531 1 97.62 391 LEU A O 1
ATOM 3096 N N . THR A 1 392 ? -12.258 10.938 26.188 1 97.81 392 THR A N 1
ATOM 3097 C CA . THR A 1 392 ? -12.094 9.984 27.281 1 97.81 392 THR A CA 1
ATOM 3098 C C . THR A 1 392 ? -10.828 9.156 27.094 1 97.81 392 THR A C 1
ATOM 3100 O O . THR A 1 392 ? -10.273 9.094 25.984 1 97.81 392 THR A O 1
ATOM 3103 N N . HIS A 1 393 ? -10.336 8.547 28.172 1 96.94 393 HIS A N 1
ATOM 3104 C CA . HIS A 1 393 ? -9.461 7.387 28.047 1 96.94 393 HIS A CA 1
ATOM 3105 C C . HIS A 1 393 ? -10.234 6.164 27.562 1 96.94 393 HIS A C 1
ATOM 3107 O O . HIS A 1 393 ? -11.43 6.254 27.281 1 96.94 393 HIS A O 1
ATOM 3113 N N . LYS A 1 394 ? -9.5 5.07 27.375 1 97.62 394 LYS A N 1
ATOM 3114 C CA . LYS A 1 394 ? -10.172 3.865 26.906 1 97.62 394 LYS A CA 1
ATOM 3115 C C . LYS A 1 394 ? -11.211 3.379 27.906 1 97.62 394 LYS A C 1
ATOM 3117 O O . LYS A 1 394 ? -10.969 3.418 29.125 1 97.62 394 LYS A O 1
ATOM 3122 N N . THR A 1 395 ? -12.312 3.045 27.438 1 97.44 395 THR A N 1
ATOM 3123 C CA . THR A 1 395 ? -13.398 2.475 28.234 1 97.44 395 THR A CA 1
ATOM 3124 C C . THR A 1 395 ? -14.25 1.538 27.375 1 97.44 395 THR A C 1
ATOM 3126 O O . THR A 1 395 ? -14.133 1.521 26.156 1 97.44 395 THR A O 1
ATOM 3129 N N . TYR A 1 396 ? -15.023 0.758 28.047 1 96.94 396 TYR A N 1
ATOM 3130 C CA . TYR A 1 396 ? -15.922 -0.133 27.328 1 96.94 396 TYR A CA 1
ATOM 3131 C C . TYR A 1 396 ? -17.125 0.633 26.781 1 96.94 396 TYR A C 1
ATOM 3133 O O . TYR A 1 396 ? -17.641 1.542 27.422 1 96.94 396 TYR A O 1
ATOM 3141 N N . GLU A 1 397 ? -17.594 0.202 25.609 1 96.12 397 GLU A N 1
ATOM 3142 C CA . GLU A 1 397 ? -18.734 0.866 24.969 1 96.12 397 GLU A CA 1
ATOM 3143 C C . GLU A 1 397 ? -19.969 0.804 25.859 1 96.12 397 GLU A C 1
ATOM 3145 O O . GLU A 1 397 ? -20.766 1.747 25.875 1 96.12 397 GLU A O 1
ATOM 3150 N N . LYS A 1 398 ? -20.172 -0.302 26.547 1 96.75 398 LYS A N 1
ATOM 3151 C CA . LYS A 1 398 ? -21.328 -0.437 27.422 1 96.75 398 LYS A CA 1
ATOM 3152 C C . LYS A 1 398 ? -21.328 0.659 28.484 1 96.75 398 LYS A C 1
ATOM 3154 O O . LYS A 1 398 ? -22.391 1.172 28.844 1 96.75 398 LYS A O 1
ATOM 3159 N N . ASN A 1 399 ? -20.172 0.999 28.984 1 97.88 399 ASN A N 1
ATOM 3160 C CA . ASN A 1 399 ? -20.078 2.07 29.969 1 97.88 399 ASN A CA 1
ATOM 3161 C C . ASN A 1 399 ? -20.453 3.42 29.375 1 97.88 399 ASN A C 1
ATOM 3163 O O . ASN A 1 399 ? -21.172 4.203 30 1 97.88 399 ASN A O 1
ATOM 3167 N N . MET A 1 400 ? -20.016 3.67 28.234 1 97.19 400 MET A N 1
ATOM 3168 C CA . MET A 1 400 ? -20.297 4.93 27.547 1 97.19 400 MET A CA 1
ATOM 3169 C C . MET A 1 400 ? -21.781 5.07 27.266 1 97.19 400 MET A C 1
ATOM 3171 O O . MET A 1 400 ? -22.359 6.141 27.453 1 97.19 400 MET A O 1
ATOM 3175 N N . ILE A 1 401 ? -22.359 4.02 26.781 1 95.94 401 ILE A N 1
ATOM 3176 C CA . ILE A 1 401 ? -23.766 4.039 26.422 1 95.94 401 ILE A CA 1
ATOM 3177 C C . ILE A 1 401 ? -24.609 4.316 27.672 1 95.94 401 ILE A C 1
ATOM 3179 O O . ILE A 1 401 ? -25.531 5.121 27.641 1 95.94 401 ILE A O 1
ATOM 3183 N N . LYS A 1 402 ? -24.25 3.658 28.703 1 97.56 402 LYS A N 1
ATOM 3184 C CA . LYS A 1 402 ? -24.938 3.887 29.969 1 97.56 402 LYS A CA 1
ATOM 3185 C C . LYS A 1 402 ? -24.797 5.336 30.422 1 97.56 402 LYS A C 1
ATOM 3187 O O . LYS A 1 402 ? -25.766 5.973 30.812 1 97.56 402 LYS A O 1
ATOM 3192 N N . ALA A 1 403 ? -23.641 5.801 30.375 1 98 403 ALA A N 1
ATOM 3193 C CA . ALA A 1 403 ? -23.359 7.176 30.781 1 98 403 ALA A CA 1
ATOM 3194 C C . ALA A 1 403 ? -24.156 8.172 29.938 1 98 403 ALA A C 1
ATOM 3196 O O . ALA A 1 403 ? -24.719 9.141 30.469 1 98 403 ALA A O 1
ATOM 3197 N N . ILE A 1 404 ? -24.203 7.949 28.688 1 97.12 404 ILE A N 1
ATOM 3198 C CA . ILE A 1 404 ? -24.906 8.844 27.766 1 97.12 404 ILE A CA 1
ATOM 3199 C C . ILE A 1 404 ? -26.391 8.883 28.109 1 97.12 404 ILE A C 1
ATOM 3201 O O . ILE A 1 404 ? -27 9.945 28.094 1 97.12 404 ILE A O 1
ATOM 3205 N N . LYS A 1 405 ? -26.906 7.707 28.406 1 97.19 405 LYS A N 1
ATOM 3206 C CA . LYS A 1 405 ? -28.312 7.648 28.797 1 97.19 405 LYS A CA 1
ATOM 3207 C C . LYS A 1 405 ? -28.578 8.5 30.031 1 97.19 405 LYS A C 1
ATOM 3209 O O . LYS A 1 405 ? -29.578 9.203 30.109 1 97.19 405 LYS A O 1
ATOM 3214 N N . GLU A 1 406 ? -27.719 8.461 30.922 1 97.62 406 GLU A N 1
ATOM 3215 C CA . GLU A 1 406 ? -27.844 9.242 32.156 1 97.62 406 GLU A CA 1
ATOM 3216 C C . GLU A 1 406 ? -27.656 10.727 31.875 1 97.62 406 GLU A C 1
ATOM 3218 O O . GLU A 1 406 ? -28.391 11.555 32.438 1 97.62 406 GLU A O 1
ATOM 3223 N N . ILE A 1 407 ? -26.75 11.062 31.078 1 97.06 407 ILE A N 1
ATOM 3224 C CA . ILE A 1 407 ? -26.469 12.453 30.75 1 97.06 407 ILE A CA 1
ATOM 3225 C C . ILE A 1 407 ? -27.672 13.078 30.047 1 97.06 407 ILE A C 1
ATOM 3227 O O . ILE A 1 407 ? -28.016 14.234 30.297 1 97.06 407 ILE A O 1
ATOM 3231 N N . LYS A 1 408 ? -28.25 12.305 29.188 1 96.19 408 LYS A N 1
ATOM 3232 C CA . LYS A 1 408 ? -29.375 12.805 28.391 1 96.19 408 LYS A CA 1
ATOM 3233 C C . LYS A 1 408 ? -30.578 13.125 29.297 1 96.19 408 LYS A C 1
ATOM 3235 O O . LYS A 1 408 ? -31.469 13.875 28.891 1 96.19 408 LYS A O 1
ATOM 3240 N N . LEU A 1 409 ? -30.547 12.664 30.531 1 95.5 409 LEU A N 1
ATOM 3241 C CA . LEU A 1 409 ? -31.625 12.898 31.484 1 95.5 409 LEU A CA 1
ATOM 3242 C C . LEU A 1 409 ? -31.344 14.133 32.344 1 95.5 409 LEU A C 1
ATOM 3244 O O . LEU A 1 409 ? -32.219 14.617 33.062 1 95.5 409 LEU A O 1
ATOM 3248 N N . LEU A 1 410 ? -30.25 14.672 32.219 1 94.75 410 LEU A N 1
ATOM 3249 C CA . LEU A 1 410 ? -29.875 15.828 33.031 1 94.75 410 LEU A CA 1
ATOM 3250 C C . LEU A 1 410 ? -30.594 17.094 32.531 1 94.75 410 LEU A C 1
ATOM 3252 O O . LEU A 1 410 ? -30.562 17.375 31.344 1 94.75 410 LEU A O 1
ATOM 3256 N N . PRO A 1 411 ? -31.078 17.859 33.406 1 94.25 411 PRO A N 1
ATOM 3257 C CA . PRO A 1 411 ? -31.75 19.109 33 1 94.25 411 PRO A CA 1
ATOM 3258 C C . PRO A 1 411 ? -30.781 20.125 32.406 1 94.25 411 PRO A C 1
ATOM 3260 O O . PRO A 1 411 ? -31.188 21.016 31.656 1 94.25 411 PRO A O 1
ATOM 3263 N N . ILE A 1 412 ? -29.594 19.984 32.719 1 92.81 412 ILE A N 1
ATOM 3264 C CA . ILE A 1 412 ? -28.594 20.953 32.25 1 92.81 412 ILE A CA 1
ATOM 3265 C C . ILE A 1 412 ? -28.266 20.703 30.781 1 92.81 412 ILE A C 1
ATOM 3267 O O . ILE A 1 412 ? -27.625 21.547 30.141 1 92.81 412 ILE A O 1
ATOM 3271 N N . LEU A 1 413 ? -28.594 19.547 30.281 1 94.56 413 LEU A N 1
ATOM 3272 C CA . LEU A 1 413 ? -28.312 19.234 28.891 1 94.56 413 LEU A CA 1
ATOM 3273 C C . LEU A 1 413 ? -29.297 19.969 27.969 1 94.56 413 LEU A C 1
ATOM 3275 O O . LEU A 1 413 ? -30.5 19.797 28.094 1 94.56 413 LEU A O 1
ATOM 3279 N N . GLU A 1 414 ? -28.828 20.719 27.094 1 93.56 414 GLU A N 1
ATOM 3280 C CA . GLU A 1 414 ? -29.672 21.453 26.141 1 93.56 414 GLU A CA 1
ATOM 3281 C C . GLU A 1 414 ? -29.844 20.656 24.844 1 93.56 414 GLU A C 1
ATOM 3283 O O . GLU A 1 414 ? -30.953 20.578 24.312 1 93.56 414 GLU A O 1
ATOM 3288 N N . GLU A 1 415 ? -28.703 20.156 24.391 1 93.56 415 GLU A N 1
ATOM 3289 C CA . GLU A 1 415 ? -28.734 19.406 23.125 1 93.56 415 GLU A CA 1
ATOM 3290 C C . GLU A 1 415 ? -27.578 18.406 23.062 1 93.56 415 GLU A C 1
ATOM 3292 O O . GLU A 1 415 ? -26.438 18.734 23.406 1 93.56 415 GLU A O 1
ATOM 3297 N N . TRP A 1 416 ? -27.953 17.203 22.656 1 94.12 416 TRP A N 1
ATOM 3298 C CA . TRP A 1 416 ? -26.922 16.203 22.406 1 94.12 416 TRP A CA 1
ATOM 3299 C C . TRP A 1 416 ? -26.219 16.453 21.078 1 94.12 416 TRP A C 1
ATOM 3301 O O . TRP A 1 416 ? -26.875 16.703 20.062 1 94.12 416 TRP A O 1
ATOM 3311 N N . GLY A 1 417 ? -24.953 16.406 21.047 1 93.81 417 GLY A N 1
ATOM 3312 C CA . GLY A 1 417 ? -24.188 16.625 19.828 1 93.81 417 GLY A CA 1
ATOM 3313 C C . GLY A 1 417 ? -23.812 15.344 19.109 1 93.81 417 GLY A C 1
ATOM 3314 O O . GLY A 1 417 ? -24.531 14.891 18.219 1 93.81 417 GLY A O 1
ATOM 3315 N N . SER A 1 418 ? -22.641 14.781 19.609 1 96.25 418 SER A N 1
ATOM 3316 C CA . SER A 1 418 ? -22.156 13.609 18.891 1 96.25 418 SER A CA 1
ATOM 3317 C C . SER A 1 418 ? -21.281 12.734 19.797 1 96.25 418 SER A C 1
ATOM 3319 O O . SER A 1 418 ? -20.797 13.195 20.828 1 96.25 418 SER A O 1
ATOM 3321 N N . LEU A 1 419 ? -21.266 11.531 19.438 1 96.94 419 LEU A N 1
ATOM 3322 C CA . LEU A 1 419 ? -20.328 10.555 19.984 1 96.94 419 LEU A CA 1
ATOM 3323 C C . LEU A 1 419 ? -19.516 9.906 18.859 1 96.94 419 LEU A C 1
ATOM 3325 O O . LEU A 1 419 ? -20.078 9.312 17.938 1 96.94 419 LEU A O 1
ATOM 3329 N N . ILE A 1 420 ? -18.188 10.039 18.906 1 98.06 420 ILE A N 1
ATOM 3330 C CA . ILE A 1 420 ? -17.328 9.453 17.891 1 98.06 420 ILE A CA 1
ATOM 3331 C C . ILE A 1 420 ? -16.172 8.703 18.562 1 98.06 420 ILE A C 1
ATOM 3333 O O . ILE A 1 420 ? -15.555 9.203 19.484 1 98.06 420 ILE A O 1
ATOM 3337 N N . ARG A 1 421 ? -15.938 7.523 18.125 1 97.94 421 ARG A N 1
ATOM 3338 C CA . ARG A 1 421 ? -14.828 6.73 18.656 1 97.94 421 ARG A CA 1
ATOM 3339 C C . ARG A 1 421 ? -13.484 7.289 18.188 1 97.94 421 ARG A C 1
ATOM 3341 O O . ARG A 1 421 ? -13.383 7.824 17.078 1 97.94 421 ARG A O 1
ATOM 3348 N N . ILE A 1 422 ? -12.445 7.164 19 1 97.56 422 ILE A N 1
ATOM 3349 C CA . ILE A 1 422 ? -11.078 7.559 18.688 1 97.56 422 ILE A CA 1
ATOM 3350 C C . ILE A 1 422 ? -10.18 6.328 18.641 1 97.56 422 ILE A C 1
ATOM 3352 O O . ILE A 1 422 ? -10.195 5.508 19.547 1 97.56 422 ILE A O 1
ATOM 3356 N N . GLU A 1 423 ? -9.523 6.227 17.484 1 93.38 423 GLU A N 1
ATOM 3357 C CA . GLU A 1 423 ? -8.617 5.094 17.344 1 93.38 423 GLU A CA 1
ATOM 3358 C C . GLU A 1 423 ? -7.203 5.559 17 1 93.38 423 GLU A C 1
ATOM 3360 O O . GLU A 1 423 ? -7.016 6.652 16.469 1 93.38 423 GLU A O 1
ATOM 3365 N N . GLY A 1 424 ? -6.199 4.707 17.109 1 74.56 424 GLY A N 1
ATOM 3366 C CA . GLY A 1 424 ? -4.809 4.957 16.766 1 74.56 424 GLY A CA 1
ATOM 3367 C C . GLY A 1 424 ? -3.93 5.242 17.969 1 74.56 424 GLY A C 1
ATOM 3368 O O . GLY A 1 424 ? -4.434 5.5 19.062 1 74.56 424 GLY A O 1
ATOM 3369 N N . MET B 1 1 ? 10.914 -31.094 0.889 1 93.69 1 MET B N 1
ATOM 3370 C CA . MET B 1 1 ? 11.883 -30.281 0.15 1 93.69 1 MET B CA 1
ATOM 3371 C C . MET B 1 1 ? 12.953 -29.719 1.084 1 93.69 1 MET B C 1
ATOM 3373 O O . MET B 1 1 ? 12.641 -29.297 2.197 1 93.69 1 MET B O 1
ATOM 3377 N N . LYS B 1 2 ? 14.203 -29.781 0.621 1 97.31 2 LYS B N 1
ATOM 3378 C CA . LYS B 1 2 ? 15.32 -29.297 1.436 1 97.31 2 LYS B CA 1
ATOM 3379 C C . LYS B 1 2 ? 15.922 -28.031 0.843 1 97.31 2 LYS B C 1
ATOM 3381 O O . LYS B 1 2 ? 16.078 -27.922 -0.375 1 97.31 2 LYS B O 1
ATOM 3386 N N . ILE B 1 3 ? 16.203 -27.094 1.783 1 98.5 3 ILE B N 1
ATOM 3387 C CA . ILE B 1 3 ? 16.797 -25.844 1.323 1 98.5 3 ILE B CA 1
ATOM 3388 C C . ILE B 1 3 ? 18.094 -25.594 2.09 1 98.5 3 ILE B C 1
ATOM 3390 O O . ILE B 1 3 ? 18.312 -26.172 3.154 1 98.5 3 ILE B O 1
ATOM 3394 N N . GLY B 1 4 ? 19 -24.812 1.481 1 98.81 4 GLY B N 1
ATOM 3395 C CA . GLY B 1 4 ? 20.188 -24.297 2.135 1 98.81 4 GLY B CA 1
ATOM 3396 C C . GLY B 1 4 ? 20.172 -22.797 2.295 1 98.81 4 GLY B C 1
ATOM 3397 O O . GLY B 1 4 ? 19.625 -22.078 1.451 1 98.81 4 GLY B O 1
ATOM 3398 N N . ILE B 1 5 ? 20.766 -22.344 3.412 1 98.88 5 ILE B N 1
ATOM 3399 C CA . ILE B 1 5 ? 20.828 -20.906 3.666 1 98.88 5 ILE B CA 1
ATOM 3400 C C . ILE B 1 5 ? 22.281 -20.453 3.691 1 98.88 5 ILE B C 1
ATOM 3402 O O . ILE B 1 5 ? 23.109 -21.031 4.387 1 98.88 5 ILE B O 1
ATOM 3406 N N . LEU B 1 6 ? 22.578 -19.484 2.838 1 98.88 6 LEU B N 1
ATOM 3407 C CA . LEU B 1 6 ? 23.875 -18.812 2.893 1 98.88 6 LEU B CA 1
ATOM 3408 C C . LEU B 1 6 ? 23.812 -17.578 3.773 1 98.88 6 LEU B C 1
ATOM 3410 O O . LEU B 1 6 ? 23.469 -16.484 3.295 1 98.88 6 LEU B O 1
ATOM 3414 N N . GLY B 1 7 ? 24.172 -17.719 5.047 1 98.31 7 GLY B N 1
ATOM 3415 C CA . GLY B 1 7 ? 24.125 -16.625 6.004 1 98.31 7 GLY B CA 1
ATOM 3416 C C . GLY B 1 7 ? 23.328 -16.953 7.25 1 98.31 7 GLY B C 1
ATOM 3417 O O . GLY B 1 7 ? 22.125 -17.234 7.172 1 98.31 7 GLY B O 1
ATOM 3418 N N . GLY B 1 8 ? 23.938 -16.891 8.391 1 97.38 8 GLY B N 1
ATOM 3419 C CA . GLY B 1 8 ? 23.297 -17.172 9.656 1 97.38 8 GLY B CA 1
ATOM 3420 C C . GLY B 1 8 ? 23.266 -15.977 10.594 1 97.38 8 GLY B C 1
ATOM 3421 O O . GLY B 1 8 ? 23.391 -16.125 11.805 1 97.38 8 GLY B O 1
ATOM 3422 N N . GLY B 1 9 ? 23.219 -14.789 9.961 1 95.88 9 GLY B N 1
ATOM 3423 C CA . GLY B 1 9 ? 23.078 -13.578 10.758 1 95.88 9 GLY B CA 1
ATOM 3424 C C . GLY B 1 9 ? 21.656 -13.336 11.242 1 95.88 9 GLY B C 1
ATOM 3425 O O . GLY B 1 9 ? 20.906 -14.281 11.445 1 95.88 9 GLY B O 1
ATOM 3426 N N . GLN B 1 10 ? 21.328 -12.102 11.469 1 94.44 10 GLN B N 1
ATOM 3427 C CA . GLN B 1 10 ? 20.031 -11.75 12.047 1 94.44 10 GLN B CA 1
ATOM 3428 C C . GLN B 1 10 ? 18.891 -12.211 11.156 1 94.44 10 GLN B C 1
ATOM 3430 O O . GLN B 1 10 ? 17.938 -12.828 11.633 1 94.44 10 GLN B O 1
ATOM 3435 N N . VAL B 1 11 ? 18.984 -11.938 9.883 1 96.5 11 VAL B N 1
ATOM 3436 C CA . VAL B 1 11 ? 17.922 -12.305 8.953 1 96.5 11 VAL B CA 1
ATOM 3437 C C . VAL B 1 11 ? 17.875 -13.828 8.797 1 96.5 11 VAL B C 1
ATOM 3439 O O . VAL B 1 11 ? 16.797 -14.422 8.797 1 96.5 11 VAL B O 1
ATOM 3442 N N . GLY B 1 12 ? 19.047 -14.422 8.656 1 98 12 GLY B N 1
ATOM 3443 C CA . GLY B 1 12 ? 19.109 -15.875 8.562 1 98 12 GLY B CA 1
ATOM 3444 C C . GLY B 1 12 ? 18.5 -16.578 9.766 1 98 12 GLY B C 1
ATOM 3445 O O . GLY B 1 12 ? 17.766 -17.547 9.609 1 98 12 GLY B O 1
ATOM 3446 N N . GLN B 1 13 ? 18.797 -16.094 10.914 1 98 13 GLN B N 1
ATOM 3447 C CA . GLN B 1 13 ? 18.25 -16.672 12.133 1 98 13 GLN B CA 1
ATOM 3448 C C . GLN B 1 13 ? 16.75 -16.453 12.227 1 98 13 GLN B C 1
ATOM 3450 O O . GLN B 1 13 ? 16 -17.344 12.641 1 98 13 GLN B O 1
ATOM 3455 N N . ALA B 1 14 ? 16.328 -15.234 11.828 1 97.19 14 ALA B N 1
ATOM 3456 C CA . ALA B 1 14 ? 14.891 -14.961 11.82 1 97.19 14 ALA B CA 1
ATOM 3457 C C . ALA B 1 14 ? 14.156 -15.922 10.883 1 97.19 14 ALA B C 1
ATOM 3459 O O . ALA B 1 14 ? 13.07 -16.406 11.203 1 97.19 14 ALA B O 1
ATOM 3460 N N . LEU B 1 15 ? 14.75 -16.172 9.758 1 97.81 15 LEU B N 1
ATOM 3461 C CA . LEU B 1 15 ? 14.164 -17.109 8.805 1 97.81 15 LEU B CA 1
ATOM 3462 C C . LEU B 1 15 ? 14.117 -18.516 9.383 1 97.81 15 LEU B C 1
ATOM 3464 O O . LEU B 1 15 ? 13.094 -19.188 9.297 1 97.81 15 LEU B O 1
ATOM 3468 N N . TRP B 1 16 ? 15.242 -18.922 9.992 1 97.88 16 TRP B N 1
ATOM 3469 C CA . TRP B 1 16 ? 15.312 -20.219 10.641 1 97.88 16 TRP B CA 1
ATOM 3470 C C . TRP B 1 16 ? 14.195 -20.375 11.672 1 97.88 16 TRP B C 1
ATOM 3472 O O . TRP B 1 16 ? 13.445 -21.359 11.633 1 97.88 16 TRP B O 1
ATOM 3482 N N . ASN B 1 17 ? 14.094 -19.422 12.531 1 97.31 17 ASN B N 1
ATOM 3483 C CA . ASN B 1 17 ? 13.102 -19.453 13.594 1 97.31 17 ASN B CA 1
ATOM 3484 C C . ASN B 1 17 ? 11.68 -19.484 13.031 1 97.31 17 ASN B C 1
ATOM 3486 O O . ASN B 1 17 ? 10.812 -20.188 13.555 1 97.31 17 ASN B O 1
ATOM 3490 N N . THR B 1 18 ? 11.469 -18.781 11.992 1 96.06 18 THR B N 1
ATOM 3491 C CA . THR B 1 18 ? 10.133 -18.672 11.398 1 96.06 18 THR B CA 1
ATOM 3492 C C . THR B 1 18 ? 9.734 -19.984 10.734 1 96.06 18 THR B C 1
ATOM 3494 O O . THR B 1 18 ? 8.609 -20.453 10.914 1 96.06 18 THR B O 1
ATOM 3497 N N . ILE B 1 19 ? 10.602 -20.562 9.984 1 96.75 19 ILE B N 1
ATOM 3498 C CA . ILE B 1 19 ? 10.305 -21.812 9.289 1 96.75 19 ILE B CA 1
ATOM 3499 C C . ILE B 1 19 ? 10 -22.906 10.305 1 96.75 19 ILE B C 1
ATOM 3501 O O . ILE B 1 19 ? 9.07 -23.703 10.117 1 96.75 19 ILE B O 1
ATOM 3505 N N . TYR B 1 20 ? 10.75 -22.891 11.352 1 95.5 20 TYR B N 1
ATOM 3506 C CA . TYR B 1 20 ? 10.523 -23.891 12.391 1 95.5 20 TYR B CA 1
ATOM 3507 C C . TYR B 1 20 ? 9.195 -23.656 13.102 1 95.5 20 TYR B C 1
ATOM 3509 O O . TYR B 1 20 ? 8.422 -24.578 13.32 1 95.5 20 TYR B O 1
ATOM 3517 N N . ALA B 1 21 ? 8.93 -22.453 13.43 1 94.44 21 ALA B N 1
ATOM 3518 C CA . ALA B 1 21 ? 7.711 -22.109 14.156 1 94.44 21 ALA B CA 1
ATOM 3519 C C . ALA B 1 21 ? 6.469 -22.375 13.312 1 94.44 21 ALA B C 1
ATOM 3521 O O . ALA B 1 21 ? 5.418 -22.75 13.836 1 94.44 21 ALA B O 1
ATOM 3522 N N . GLU B 1 22 ? 6.598 -22.25 11.984 1 93.38 22 GLU B N 1
ATOM 3523 C CA . GLU B 1 22 ? 5.441 -22.344 11.102 1 93.38 22 GLU B CA 1
ATOM 3524 C C . GLU B 1 22 ? 5.465 -23.641 10.289 1 93.38 22 GLU B C 1
ATOM 3526 O O . GLU B 1 22 ? 4.914 -23.703 9.188 1 93.38 22 GLU B O 1
ATOM 3531 N N . LYS B 1 23 ? 6.043 -24.641 10.789 1 94.69 23 LYS B N 1
ATOM 3532 C CA . LYS B 1 23 ? 6.262 -25.891 10.062 1 94.69 23 LYS B CA 1
ATOM 3533 C C . LYS B 1 23 ? 4.938 -26.5 9.617 1 94.69 23 LYS B C 1
ATOM 3535 O O . LYS B 1 23 ? 4.82 -26.984 8.492 1 94.69 23 LYS B O 1
ATOM 3540 N N . GLU B 1 24 ? 3.92 -26.469 10.422 1 90.75 24 GLU B N 1
ATOM 3541 C CA . GLU B 1 24 ? 2.625 -27.062 10.102 1 90.75 24 GLU B CA 1
ATOM 3542 C C . GLU B 1 24 ? 1.913 -26.266 9.008 1 90.75 24 GLU B C 1
ATOM 3544 O O . GLU B 1 24 ? 1.34 -26.859 8.086 1 90.75 24 GLU B O 1
ATOM 3549 N N . ASN B 1 25 ? 1.952 -24.984 9.156 1 87.69 25 ASN B N 1
ATOM 3550 C CA . ASN B 1 25 ? 1.344 -24.141 8.141 1 87.69 25 ASN B CA 1
ATOM 3551 C C . ASN B 1 25 ? 2.016 -24.328 6.781 1 87.69 25 ASN B C 1
ATOM 3553 O O . ASN B 1 25 ? 1.341 -24.391 5.754 1 87.69 25 ASN B O 1
ATOM 3557 N N . ILE B 1 26 ? 3.297 -24.438 6.82 1 92.5 26 ILE B N 1
ATOM 3558 C CA . ILE B 1 26 ? 4.066 -24.609 5.594 1 92.5 26 ILE B CA 1
ATOM 3559 C C . ILE B 1 26 ? 3.727 -25.953 4.957 1 92.5 26 ILE B C 1
ATOM 3561 O O . ILE B 1 26 ? 3.531 -26.031 3.744 1 92.5 26 ILE B O 1
ATOM 3565 N N . LEU B 1 27 ? 3.605 -26.953 5.793 1 91.88 27 LEU B N 1
ATOM 3566 C CA . LEU B 1 27 ? 3.211 -28.281 5.316 1 91.88 27 LEU B CA 1
ATOM 3567 C C . LEU B 1 27 ? 1.845 -28.234 4.641 1 91.88 27 LEU B C 1
ATOM 3569 O O . LEU B 1 27 ? 1.646 -28.828 3.584 1 91.88 27 LEU B O 1
ATOM 3573 N N . ASN B 1 28 ? 0.969 -27.484 5.191 1 84.62 28 ASN B N 1
ATOM 3574 C CA . ASN B 1 28 ? -0.379 -27.375 4.648 1 84.62 28 ASN B CA 1
ATOM 3575 C C . ASN B 1 28 ? -0.381 -26.656 3.303 1 84.62 28 ASN B C 1
ATOM 3577 O O . ASN B 1 28 ? -1.192 -26.969 2.428 1 84.62 28 ASN B O 1
ATOM 3581 N N . ILE B 1 29 ? 0.477 -25.766 3.156 1 86.06 29 ILE B N 1
ATOM 3582 C CA . ILE B 1 29 ? 0.527 -24.969 1.942 1 86.06 29 ILE B CA 1
ATOM 3583 C C . ILE B 1 29 ? 1.216 -25.75 0.829 1 86.06 29 ILE B C 1
ATOM 3585 O O . ILE B 1 29 ? 0.725 -25.797 -0.302 1 86.06 29 ILE B O 1
ATOM 3589 N N . LEU B 1 30 ? 2.303 -26.391 1.181 1 89.44 30 LEU B N 1
ATOM 3590 C CA . LEU B 1 30 ? 3.133 -27.031 0.16 1 89.44 30 LEU B CA 1
ATOM 3591 C C . LEU B 1 30 ? 2.719 -28.484 -0.058 1 89.44 30 LEU B C 1
ATOM 3593 O O . LEU B 1 30 ? 3.053 -29.078 -1.083 1 89.44 30 LEU B O 1
ATOM 3597 N N . GLY B 1 31 ? 2.08 -29.047 0.905 1 88.5 31 GLY B N 1
ATOM 3598 C CA . GLY B 1 31 ? 1.78 -30.469 0.846 1 88.5 31 GLY B CA 1
ATOM 3599 C C . GLY B 1 31 ? 2.967 -31.344 1.206 1 88.5 31 GLY B C 1
ATOM 3600 O O . GLY B 1 31 ? 2.85 -32.562 1.25 1 88.5 31 GLY B O 1
ATOM 3601 N N . GLU B 1 32 ? 4.098 -30.75 1.41 1 91.5 32 GLU B N 1
ATOM 3602 C CA . GLU B 1 32 ? 5.332 -31.406 1.812 1 91.5 32 GLU B CA 1
ATOM 3603 C C . GLU B 1 32 ? 6.098 -30.578 2.838 1 91.5 32 GLU B C 1
ATOM 3605 O O . GLU B 1 32 ? 5.992 -29.359 2.854 1 91.5 32 GLU B O 1
ATOM 3610 N N . PRO B 1 33 ? 6.852 -31.266 3.648 1 94.38 33 PRO B N 1
ATOM 3611 C CA . PRO B 1 33 ? 7.648 -30.516 4.617 1 94.38 33 PRO B CA 1
ATOM 3612 C C . PRO B 1 33 ? 8.781 -29.734 3.961 1 94.38 33 PRO B C 1
ATOM 3614 O O . PRO B 1 33 ? 9.344 -30.172 2.961 1 94.38 33 PRO B O 1
ATOM 3617 N N . LEU B 1 34 ? 9.023 -28.578 4.555 1 96.12 34 LEU B N 1
ATOM 3618 C CA . LEU B 1 34 ? 10.18 -27.75 4.199 1 96.12 34 LEU B CA 1
ATOM 3619 C C . LEU B 1 34 ? 11.258 -27.844 5.266 1 96.12 34 LEU B C 1
ATOM 3621 O O . LEU B 1 34 ? 11.023 -27.5 6.43 1 96.12 34 LEU B O 1
ATOM 3625 N N . GLU B 1 35 ? 12.445 -28.312 4.844 1 96.44 35 GLU B N 1
ATOM 3626 C CA . GLU B 1 35 ? 13.516 -28.531 5.816 1 96.44 35 GLU B CA 1
ATOM 3627 C C . GLU B 1 35 ? 14.766 -27.734 5.441 1 96.44 35 GLU B C 1
ATOM 3629 O O . GLU B 1 35 ? 15.164 -27.719 4.273 1 96.44 35 GLU B O 1
ATOM 3634 N N . ILE B 1 36 ? 15.344 -27.094 6.453 1 98.12 36 ILE B N 1
ATOM 3635 C CA . ILE B 1 36 ? 16.656 -26.469 6.27 1 98.12 36 ILE B CA 1
ATOM 3636 C C . ILE B 1 36 ? 17.75 -27.516 6.531 1 98.12 36 ILE B C 1
ATOM 3638 O O . ILE B 1 36 ? 17.875 -28.031 7.645 1 98.12 36 ILE B O 1
ATOM 3642 N N . LYS B 1 37 ? 18.531 -27.75 5.559 1 98.38 37 LYS B N 1
ATOM 3643 C CA . LYS B 1 37 ? 19.531 -28.797 5.688 1 98.38 37 LYS B CA 1
ATOM 3644 C C . LYS B 1 37 ? 20.828 -28.234 6.281 1 98.38 37 LYS B C 1
ATOM 3646 O O . LYS B 1 37 ? 21.438 -28.859 7.152 1 98.38 37 LYS B O 1
ATOM 3651 N N . LYS B 1 38 ? 21.25 -27.125 5.723 1 98.44 38 LYS B N 1
ATOM 3652 C CA . LYS B 1 38 ? 22.5 -26.516 6.18 1 98.44 38 LYS B CA 1
ATOM 3653 C C . LYS B 1 38 ? 22.422 -25 6.113 1 98.44 38 LYS B C 1
ATOM 3655 O O . LYS B 1 38 ? 21.734 -24.438 5.254 1 98.44 38 LYS B O 1
ATOM 3660 N N . VAL B 1 39 ? 23.188 -24.375 7.035 1 98.81 39 VAL B N 1
ATOM 3661 C CA . VAL B 1 39 ? 23.312 -22.922 7.07 1 98.81 39 VAL B CA 1
ATOM 3662 C C . VAL B 1 39 ? 24.797 -22.531 7.078 1 98.81 39 VAL B C 1
ATOM 3664 O O . VAL B 1 39 ? 25.562 -22.984 7.938 1 98.81 39 VAL B O 1
ATOM 3667 N N . LEU B 1 40 ? 25.156 -21.688 6.145 1 98.81 40 LEU B N 1
ATOM 3668 C CA . LEU B 1 40 ? 26.547 -21.219 6.035 1 98.81 40 LEU B CA 1
ATOM 3669 C C . LEU B 1 40 ? 26.812 -20.062 6.977 1 98.81 40 LEU B C 1
ATOM 3671 O O . LEU B 1 40 ? 26.031 -19.094 7.02 1 98.81 40 LEU B O 1
ATOM 3675 N N . VAL B 1 41 ? 27.859 -20.156 7.75 1 98.25 41 VAL B N 1
ATOM 3676 C CA . VAL B 1 41 ? 28.297 -19.062 8.594 1 98.25 41 VAL B CA 1
ATOM 3677 C C . VAL B 1 41 ? 29.812 -18.891 8.469 1 98.25 41 VAL B C 1
ATOM 3679 O O . VAL B 1 41 ? 30.5 -19.797 8 1 98.25 41 VAL B O 1
ATOM 3682 N N . ARG B 1 42 ? 30.328 -17.734 8.828 1 95.25 42 ARG B N 1
ATOM 3683 C CA . ARG B 1 42 ? 31.766 -17.484 8.805 1 95.25 42 ARG B CA 1
ATOM 3684 C C . ARG B 1 42 ? 32.438 -18.078 10.031 1 95.25 42 ARG B C 1
ATOM 3686 O O . ARG B 1 42 ? 33.562 -18.625 9.93 1 95.25 42 ARG B O 1
ATOM 3693 N N . ASP B 1 43 ? 31.703 -17.891 11.141 1 96.56 43 ASP B N 1
ATOM 3694 C CA . ASP B 1 43 ? 32.219 -18.344 12.43 1 96.56 43 ASP B CA 1
ATOM 3695 C C . ASP B 1 43 ? 31.266 -19.328 13.086 1 96.56 43 ASP B C 1
ATOM 3697 O O . ASP B 1 43 ? 30.188 -18.953 13.562 1 96.56 43 ASP B O 1
ATOM 3701 N N . LEU B 1 44 ? 31.719 -20.516 13.266 1 96.25 44 LEU B N 1
ATOM 3702 C CA . LEU B 1 44 ? 30.891 -21.594 13.789 1 96.25 44 LEU B CA 1
ATOM 3703 C C . LEU B 1 44 ? 30.656 -21.422 15.289 1 96.25 44 LEU B C 1
ATOM 3705 O O . LEU B 1 44 ? 29.734 -22.016 15.852 1 96.25 44 LEU B O 1
ATOM 3709 N N . ASN B 1 45 ? 31.469 -20.609 15.914 1 94.25 45 ASN B N 1
ATOM 3710 C CA . ASN B 1 45 ? 31.469 -20.578 17.375 1 94.25 45 ASN B CA 1
ATOM 3711 C C . ASN B 1 45 ? 30.641 -19.406 17.906 1 94.25 45 ASN B C 1
ATOM 3713 O O . ASN B 1 45 ? 30.375 -19.312 19.109 1 94.25 45 ASN B O 1
ATOM 3717 N N . LYS B 1 46 ? 30.219 -18.562 17.016 1 95.25 46 LYS B N 1
ATOM 3718 C CA . LYS B 1 46 ? 29.375 -17.453 17.453 1 95.25 46 LYS B CA 1
ATOM 3719 C C . LYS B 1 46 ? 28.016 -17.953 17.906 1 95.25 46 LYS B C 1
ATOM 3721 O O . LYS B 1 46 ? 27.438 -18.859 17.297 1 95.25 46 LYS B O 1
ATOM 3726 N N . LYS B 1 47 ? 27.531 -17.438 18.938 1 93.75 47 LYS B N 1
ATOM 3727 C CA . LYS B 1 47 ? 26.219 -17.828 19.469 1 93.75 47 LYS B CA 1
ATOM 3728 C C . LYS B 1 47 ? 25.109 -17.469 18.484 1 93.75 47 LYS B C 1
ATOM 3730 O O . LYS B 1 47 ? 25.078 -16.359 17.938 1 93.75 47 LYS B O 1
ATOM 3735 N N . ARG B 1 48 ? 24.25 -18.5 18.234 1 95.25 48 ARG B N 1
ATOM 3736 C CA . ARG B 1 48 ? 23.109 -18.359 17.328 1 95.25 48 ARG B CA 1
ATOM 3737 C C . ARG B 1 48 ? 21.922 -19.203 17.797 1 95.25 48 ARG B C 1
ATOM 3739 O O . ARG B 1 48 ? 22.094 -20.094 18.641 1 95.25 48 ARG B O 1
ATOM 3746 N N . ASP B 1 49 ? 20.734 -18.859 17.281 1 94.25 49 ASP B N 1
ATOM 3747 C CA . ASP B 1 49 ? 19.547 -19.656 17.531 1 94.25 49 ASP B CA 1
ATOM 3748 C C . ASP B 1 49 ? 19.609 -20.984 16.766 1 94.25 49 ASP B C 1
ATOM 3750 O O . ASP B 1 49 ? 18.922 -21.938 17.125 1 94.25 49 ASP B O 1
ATOM 3754 N N . ILE B 1 50 ? 20.469 -21.062 15.812 1 97 50 ILE B N 1
ATOM 3755 C CA . ILE B 1 50 ? 20.562 -22.219 14.938 1 97 50 ILE B CA 1
ATOM 3756 C C . ILE B 1 50 ? 21.484 -23.266 15.57 1 97 50 ILE B C 1
ATOM 3758 O O . ILE B 1 50 ? 22.625 -22.969 15.93 1 97 50 ILE B O 1
ATOM 3762 N N . PRO B 1 51 ? 21.016 -24.484 15.703 1 96.75 51 PRO B N 1
ATOM 3763 C CA . PRO B 1 51 ? 21.859 -25.547 16.281 1 96.75 51 PRO B CA 1
ATOM 3764 C C . PRO B 1 51 ? 23.141 -25.781 15.484 1 96.75 51 PRO B C 1
ATOM 3766 O O . PRO B 1 51 ? 23.125 -25.719 14.258 1 96.75 51 PRO B O 1
ATOM 3769 N N . ARG B 1 52 ? 24.141 -26.172 16.156 1 96.25 52 ARG B N 1
ATOM 3770 C CA . ARG B 1 52 ? 25.469 -26.312 15.586 1 96.25 52 ARG B CA 1
ATOM 3771 C C . ARG B 1 52 ? 25.484 -27.375 14.484 1 96.25 52 ARG B C 1
ATOM 3773 O O . ARG B 1 52 ? 26.219 -27.234 13.5 1 96.25 52 ARG B O 1
ATOM 3780 N N . ASP B 1 53 ? 24.766 -28.375 14.555 1 96.31 53 ASP B N 1
ATOM 3781 C CA . ASP B 1 53 ? 24.766 -29.484 13.609 1 96.31 53 ASP B CA 1
ATOM 3782 C C . ASP B 1 53 ? 24.266 -29.031 12.242 1 96.31 53 ASP B C 1
ATOM 3784 O O . ASP B 1 53 ? 24.516 -29.703 11.234 1 96.31 53 ASP B O 1
ATOM 3788 N N . PHE B 1 54 ? 23.609 -27.875 12.203 1 97.94 54 PHE B N 1
ATOM 3789 C CA . PHE B 1 54 ? 23.078 -27.359 10.945 1 97.94 54 PHE B CA 1
ATOM 3790 C C . PHE B 1 54 ? 24.047 -26.359 10.32 1 97.94 54 PHE B C 1
ATOM 3792 O O . PHE B 1 54 ? 23.859 -25.953 9.18 1 97.94 54 PHE B O 1
ATOM 3799 N N . LEU B 1 55 ? 25.078 -26.016 11.016 1 98.38 55 LEU B N 1
ATOM 3800 C CA . LEU B 1 55 ? 25.984 -24.953 10.578 1 98.38 55 LEU B CA 1
ATOM 3801 C C . LEU B 1 55 ? 27.156 -25.531 9.789 1 98.38 55 LEU B C 1
ATOM 3803 O O . LEU B 1 55 ? 27.594 -26.656 10.047 1 98.38 55 LEU B O 1
ATOM 3807 N N . THR B 1 56 ? 27.625 -24.797 8.844 1 98.56 56 THR B N 1
ATOM 3808 C CA . THR B 1 56 ? 28.844 -25.125 8.109 1 98.56 56 THR B CA 1
ATOM 3809 C C . THR B 1 56 ? 29.594 -23.844 7.73 1 98.56 56 THR B C 1
ATOM 3811 O O . THR B 1 56 ? 29 -22.766 7.66 1 98.56 56 THR B O 1
ATOM 3814 N N . ASN B 1 57 ? 30.859 -23.922 7.594 1 98.25 57 ASN B N 1
ATOM 3815 C CA . ASN B 1 57 ? 31.656 -22.812 7.074 1 98.25 57 ASN B CA 1
ATOM 3816 C C . ASN B 1 57 ? 32.156 -23.094 5.668 1 98.25 57 ASN B C 1
ATOM 3818 O O . ASN B 1 57 ? 33 -22.359 5.152 1 98.25 57 ASN B O 1
ATOM 3822 N N . ASN B 1 58 ? 31.609 -24.203 5.074 1 98.44 58 ASN B N 1
ATOM 3823 C CA . ASN B 1 58 ? 31.938 -24.594 3.709 1 98.44 58 ASN B CA 1
ATOM 3824 C C . ASN B 1 58 ? 30.75 -24.453 2.773 1 98.44 58 ASN B C 1
ATOM 3826 O O . ASN B 1 58 ? 29.844 -25.281 2.783 1 98.44 58 ASN B O 1
ATOM 3830 N N . PRO B 1 59 ? 30.812 -23.422 1.881 1 98.56 59 PRO B N 1
ATOM 3831 C CA . PRO B 1 59 ? 29.656 -23.188 1.005 1 98.56 59 PRO B CA 1
ATOM 3832 C C . PRO B 1 59 ? 29.391 -24.359 0.056 1 98.56 59 PRO B C 1
ATOM 3834 O O . PRO B 1 59 ? 28.25 -24.562 -0.376 1 98.56 59 PRO B O 1
ATOM 3837 N N . ASP B 1 60 ? 30.375 -25.172 -0.224 1 98.56 60 ASP B N 1
ATOM 3838 C CA . ASP B 1 60 ? 30.234 -26.281 -1.169 1 98.56 60 ASP B CA 1
ATOM 3839 C C . ASP B 1 60 ? 29.281 -27.344 -0.641 1 98.56 60 ASP B C 1
ATOM 3841 O O . ASP B 1 60 ? 28.641 -28.047 -1.421 1 98.56 60 ASP B O 1
ATOM 3845 N N . GLU B 1 61 ? 29.156 -27.391 0.654 1 98.56 61 GLU B N 1
ATOM 3846 C CA . GLU B 1 61 ? 28.25 -28.359 1.272 1 98.56 61 GLU B CA 1
ATOM 3847 C C . GLU B 1 61 ? 26.797 -28.016 0.987 1 98.56 61 GLU B C 1
ATOM 3849 O O . GLU B 1 61 ? 25.906 -28.844 1.136 1 98.56 61 GLU B O 1
ATOM 3854 N N . ILE B 1 62 ? 26.562 -26.812 0.598 1 98.75 62 ILE B N 1
ATOM 3855 C CA . ILE B 1 62 ? 25.219 -26.375 0.242 1 98.75 62 ILE B CA 1
ATOM 3856 C C . ILE B 1 62 ? 25.078 -26.344 -1.277 1 98.75 62 ILE B C 1
ATOM 3858 O O . ILE B 1 62 ? 24.141 -26.922 -1.829 1 98.75 62 ILE B O 1
ATOM 3862 N N . ILE B 1 63 ? 26.047 -25.797 -1.968 1 98.69 63 ILE B N 1
ATOM 3863 C CA . ILE B 1 63 ? 25.984 -25.516 -3.398 1 98.69 63 ILE B CA 1
ATOM 3864 C C . ILE B 1 63 ? 25.984 -26.828 -4.184 1 98.69 63 ILE B C 1
ATOM 3866 O O . ILE B 1 63 ? 25.266 -26.969 -5.168 1 98.69 63 ILE B O 1
ATOM 3870 N N . TYR B 1 64 ? 26.719 -27.828 -3.697 1 98.44 64 TYR B N 1
ATOM 3871 C CA . TYR B 1 64 ? 26.891 -29.047 -4.488 1 98.44 64 TYR B CA 1
ATOM 3872 C C . TYR B 1 64 ? 26.094 -30.203 -3.879 1 98.44 64 TYR B C 1
ATOM 3874 O O . TYR B 1 64 ? 26.203 -31.328 -4.344 1 98.44 64 TYR B O 1
ATOM 3882 N N . ASP B 1 65 ? 25.375 -29.938 -2.814 1 98.44 65 ASP B N 1
ATOM 3883 C CA . ASP B 1 65 ? 24.5 -30.969 -2.24 1 98.44 65 ASP B CA 1
ATOM 3884 C C . ASP B 1 65 ? 23.297 -31.234 -3.131 1 98.44 65 ASP B C 1
ATOM 3886 O O . ASP B 1 65 ? 22.406 -30.375 -3.25 1 98.44 65 ASP B O 1
ATOM 3890 N N . LYS B 1 66 ? 23.094 -32.406 -3.648 1 97.31 66 LYS B N 1
ATOM 3891 C CA . LYS B 1 66 ? 22.062 -32.75 -4.621 1 97.31 66 LYS B CA 1
ATOM 3892 C C . LYS B 1 66 ? 20.688 -32.812 -3.959 1 97.31 66 LYS B C 1
ATOM 3894 O O . LYS B 1 66 ? 19.656 -32.781 -4.641 1 97.31 66 LYS B O 1
ATOM 3899 N N . GLU B 1 67 ? 20.656 -32.844 -2.643 1 97.62 67 GLU B N 1
ATOM 3900 C CA . GLU B 1 67 ? 19.375 -32.875 -1.942 1 97.62 67 GLU B CA 1
ATOM 3901 C C . GLU B 1 67 ? 18.766 -31.484 -1.826 1 97.62 67 GLU B C 1
ATOM 3903 O O . GLU B 1 67 ? 17.578 -31.344 -1.554 1 97.62 67 GLU B O 1
ATOM 3908 N N . ILE B 1 68 ? 19.594 -30.484 -1.977 1 98.25 68 ILE B N 1
ATOM 3909 C CA . ILE B 1 68 ? 19.141 -29.109 -1.841 1 98.25 68 ILE B CA 1
ATOM 3910 C C . ILE B 1 68 ? 18.703 -28.562 -3.203 1 98.25 68 ILE B C 1
ATOM 3912 O O . ILE B 1 68 ? 19.5 -28.531 -4.148 1 98.25 68 ILE B O 1
ATOM 3916 N N . SER B 1 69 ? 17.469 -28.141 -3.289 1 96.75 69 SER B N 1
ATOM 3917 C CA . SER B 1 69 ? 16.938 -27.656 -4.559 1 96.75 69 SER B CA 1
ATOM 3918 C C . SER B 1 69 ? 16.844 -26.125 -4.57 1 96.75 69 SER B C 1
ATOM 3920 O O . SER B 1 69 ? 16.656 -25.531 -5.629 1 96.75 69 SER B O 1
ATOM 3922 N N . LEU B 1 70 ? 16.906 -25.531 -3.422 1 98.5 70 LEU B N 1
ATOM 3923 C CA . LEU B 1 70 ? 16.734 -24.094 -3.258 1 98.5 70 LEU B CA 1
ATOM 3924 C C . LEU B 1 70 ? 17.734 -23.531 -2.262 1 98.5 70 LEU B C 1
ATOM 3926 O O . LEU B 1 70 ? 17.938 -24.094 -1.188 1 98.5 70 LEU B O 1
ATOM 3930 N N . VAL B 1 71 ? 18.406 -22.484 -2.705 1 98.88 71 VAL B N 1
ATOM 3931 C CA . VAL B 1 71 ? 19.375 -21.828 -1.85 1 98.88 71 VAL B CA 1
ATOM 3932 C C . VAL B 1 71 ? 18.891 -20.406 -1.517 1 98.88 71 VAL B C 1
ATOM 3934 O O . VAL B 1 71 ? 18.484 -19.672 -2.406 1 98.88 71 VAL B O 1
ATOM 3937 N N . VAL B 1 72 ? 18.906 -20.109 -0.241 1 98.88 72 VAL B N 1
ATOM 3938 C CA . VAL B 1 72 ? 18.562 -18.766 0.235 1 98.88 72 VAL B CA 1
ATOM 3939 C C . VAL B 1 72 ? 19.844 -18 0.564 1 98.88 72 VAL B C 1
ATOM 3941 O O . VAL B 1 72 ? 20.703 -18.484 1.307 1 98.88 72 VAL B O 1
ATOM 3944 N N . GLU B 1 73 ? 19.984 -16.812 0.01 1 98.88 73 GLU B N 1
ATOM 3945 C CA . GLU B 1 73 ? 21.188 -16.031 0.257 1 98.88 73 GLU B CA 1
ATOM 3946 C C . GLU B 1 73 ? 20.859 -14.766 1.048 1 98.88 73 GLU B C 1
ATOM 3948 O O . GLU B 1 73 ? 20.047 -13.938 0.606 1 98.88 73 GLU B O 1
ATOM 3953 N N . VAL B 1 74 ? 21.469 -14.609 2.254 1 98.31 74 VAL B N 1
ATOM 3954 C CA . VAL B 1 74 ? 21.234 -13.453 3.115 1 98.31 74 VAL B CA 1
ATOM 3955 C C . VAL B 1 74 ? 22.562 -13.008 3.74 1 98.31 74 VAL B C 1
ATOM 3957 O O . VAL B 1 74 ? 22.578 -12.547 4.883 1 98.31 74 VAL B O 1
ATOM 3960 N N . MET B 1 75 ? 23.656 -13.148 3.033 1 96.88 75 MET B N 1
ATOM 3961 C CA . MET B 1 75 ? 24.984 -12.781 3.523 1 96.88 75 MET B CA 1
ATOM 3962 C C . MET B 1 75 ? 25.219 -11.281 3.402 1 96.88 75 MET B C 1
ATOM 3964 O O . MET B 1 75 ? 25.938 -10.695 4.207 1 96.88 75 MET B O 1
ATOM 3968 N N . GLY B 1 76 ? 24.703 -10.719 2.416 1 92.06 76 GLY B N 1
ATOM 3969 C CA . GLY B 1 76 ? 24.969 -9.32 2.139 1 92.06 76 GLY B CA 1
ATOM 3970 C C . GLY B 1 76 ? 26.266 -9.094 1.387 1 92.06 76 GLY B C 1
ATOM 3971 O O . GLY B 1 76 ? 27.109 -10 1.293 1 92.06 76 GLY B O 1
ATOM 3972 N N . GLY B 1 77 ? 26.391 -7.973 0.794 1 93.56 77 GLY B N 1
ATOM 3973 C CA . GLY B 1 77 ? 27.594 -7.629 0.058 1 93.56 77 GLY B CA 1
ATOM 3974 C C . GLY B 1 77 ? 27.656 -8.266 -1.32 1 93.56 77 GLY B C 1
ATOM 3975 O O . GLY B 1 77 ? 26.891 -9.18 -1.62 1 93.56 77 GLY B O 1
ATOM 3976 N N . GLU B 1 78 ? 28.547 -7.855 -2.072 1 96.56 78 GLU B N 1
ATOM 3977 C CA . GLU B 1 78 ? 28.688 -8.336 -3.445 1 96.56 78 GLU B CA 1
ATOM 3978 C C . GLU B 1 78 ? 29.375 -9.695 -3.492 1 96.56 78 GLU B C 1
ATOM 3980 O O . GLU B 1 78 ? 28.828 -10.648 -4.059 1 96.56 78 GLU B O 1
ATOM 3985 N N . GLU B 1 79 ? 30.594 -9.781 -2.941 1 97.81 79 GLU B N 1
ATOM 3986 C CA . GLU B 1 79 ? 31.312 -11.047 -2.871 1 97.81 79 GLU B CA 1
ATOM 3987 C C . GLU B 1 79 ? 31.5 -11.492 -1.425 1 97.81 79 GLU B C 1
ATOM 3989 O O . GLU B 1 79 ? 31.703 -10.664 -0.533 1 97.81 79 GLU B O 1
ATOM 3994 N N . PRO B 1 80 ? 31.438 -12.75 -1.217 1 98.06 80 PRO B N 1
ATOM 3995 C CA . PRO B 1 80 ? 31.375 -13.875 -2.156 1 98.06 80 PRO B CA 1
ATOM 3996 C C . PRO B 1 80 ? 29.953 -14.242 -2.547 1 98.06 80 PRO B C 1
ATOM 3998 O O . PRO B 1 80 ? 29.719 -15.297 -3.133 1 98.06 80 PRO B O 1
ATOM 4001 N N . ALA B 1 81 ? 29.016 -13.445 -2.195 1 98.44 81 ALA B N 1
ATOM 4002 C CA . ALA B 1 81 ? 27.609 -13.75 -2.439 1 98.44 81 ALA B CA 1
ATOM 4003 C C . ALA B 1 81 ? 27.344 -13.961 -3.926 1 98.44 81 ALA B C 1
ATOM 4005 O O . ALA B 1 81 ? 26.703 -14.945 -4.316 1 98.44 81 ALA B O 1
ATOM 4006 N N . HIS B 1 82 ? 27.844 -13.078 -4.711 1 98.62 82 HIS B N 1
ATOM 4007 C CA . HIS B 1 82 ? 27.672 -13.18 -6.156 1 98.62 82 HIS B CA 1
ATOM 4008 C C . HIS B 1 82 ? 28.188 -14.516 -6.684 1 98.62 82 HIS B C 1
ATOM 4010 O O . HIS B 1 82 ? 27.5 -15.211 -7.43 1 98.62 82 HIS B O 1
ATOM 4016 N N . THR B 1 83 ? 29.375 -14.844 -6.258 1 98.69 83 THR B N 1
ATOM 4017 C CA . THR B 1 83 ? 30.016 -16.078 -6.695 1 98.69 83 THR B CA 1
ATOM 4018 C C . THR B 1 83 ? 29.188 -17.297 -6.277 1 98.69 83 THR B C 1
ATOM 4020 O O . THR B 1 83 ? 28.953 -18.203 -7.074 1 98.69 83 THR B O 1
ATOM 4023 N N . TYR B 1 84 ? 28.75 -17.297 -5.039 1 98.81 84 TYR B N 1
ATOM 4024 C CA . TYR B 1 84 ? 27.984 -18.438 -4.516 1 98.81 84 TYR B CA 1
ATOM 4025 C C . TYR B 1 84 ? 26.641 -18.562 -5.238 1 98.81 84 TYR B C 1
ATOM 4027 O O . TYR B 1 84 ? 26.219 -19.672 -5.566 1 98.81 84 TYR B O 1
ATOM 4035 N N . ILE B 1 85 ? 25.984 -17.469 -5.496 1 98.81 85 ILE B N 1
ATOM 4036 C CA . ILE B 1 85 ? 24.703 -17.469 -6.211 1 98.81 85 ILE B CA 1
ATOM 4037 C C . ILE B 1 85 ? 24.906 -18.031 -7.613 1 98.81 85 ILE B C 1
ATOM 4039 O O . ILE B 1 85 ? 24.156 -18.891 -8.055 1 98.81 85 ILE B O 1
ATOM 4043 N N . LYS B 1 86 ? 25.938 -17.531 -8.242 1 98.62 86 LYS B N 1
ATOM 4044 C CA . LYS B 1 86 ? 26.25 -17.969 -9.602 1 98.62 86 LYS B CA 1
ATOM 4045 C C . LYS B 1 86 ? 26.484 -19.484 -9.648 1 98.62 86 LYS B C 1
ATOM 4047 O O . LYS B 1 86 ? 25.906 -20.172 -10.492 1 98.62 86 LYS B O 1
ATOM 4052 N N . LYS B 1 87 ? 27.281 -19.984 -8.766 1 98.69 87 LYS B N 1
ATOM 4053 C CA . LYS B 1 87 ? 27.594 -21.406 -8.711 1 98.69 87 LYS B CA 1
ATOM 4054 C C . LYS B 1 87 ? 26.328 -22.219 -8.438 1 98.69 87 LYS B C 1
ATOM 4056 O O . LYS B 1 87 ? 26.125 -23.281 -9.039 1 98.69 87 LYS B O 1
ATOM 4061 N N . ALA B 1 88 ? 25.516 -21.75 -7.535 1 98.81 88 ALA B N 1
ATOM 4062 C CA . ALA B 1 88 ? 24.281 -22.469 -7.203 1 98.81 88 ALA B CA 1
ATOM 4063 C C . ALA B 1 88 ? 23.359 -22.547 -8.414 1 98.81 88 ALA B C 1
ATOM 4065 O O . ALA B 1 88 ? 22.75 -23.578 -8.656 1 98.81 88 ALA B O 1
ATOM 4066 N N . LEU B 1 89 ? 23.266 -21.438 -9.133 1 98.38 89 LEU B N 1
ATOM 4067 C CA . LEU B 1 89 ? 22.453 -21.438 -10.344 1 98.38 89 LEU B CA 1
ATOM 4068 C C . LEU B 1 89 ? 22.984 -22.438 -11.359 1 98.38 89 LEU B C 1
ATOM 4070 O O . LEU B 1 89 ? 22.219 -23.172 -11.984 1 98.38 89 LEU B O 1
ATOM 4074 N N . GLU B 1 90 ? 24.297 -22.484 -11.484 1 98.19 90 GLU B N 1
ATOM 4075 C CA . GLU B 1 90 ? 24.922 -23.422 -12.414 1 98.19 90 GLU B CA 1
ATOM 4076 C C . GLU B 1 90 ? 24.641 -24.859 -12.023 1 98.19 90 GLU B C 1
ATOM 4078 O O . GLU B 1 90 ? 24.562 -25.75 -12.883 1 98.19 90 GLU B O 1
ATOM 4083 N N . GLU B 1 91 ? 24.422 -25.094 -10.781 1 98.25 91 GLU B N 1
ATOM 4084 C CA . GLU B 1 91 ? 24.094 -26.422 -10.266 1 98.25 91 GLU B CA 1
ATOM 4085 C C . GLU B 1 91 ? 22.578 -26.656 -10.266 1 98.25 91 GLU B C 1
ATOM 4087 O O . GLU B 1 91 ? 22.094 -27.578 -9.617 1 98.25 91 GLU B O 1
ATOM 4092 N N . GLN B 1 92 ? 21.812 -25.766 -10.922 1 97.44 92 GLN B N 1
ATOM 4093 C CA . GLN B 1 92 ? 20.375 -25.859 -11.148 1 97.44 92 GLN B CA 1
ATOM 4094 C C . GLN B 1 92 ? 19.609 -25.766 -9.844 1 97.44 92 GLN B C 1
ATOM 4096 O O . GLN B 1 92 ? 18.688 -26.547 -9.602 1 97.44 92 GLN B O 1
ATOM 4101 N N . LYS B 1 93 ? 20.062 -24.906 -9.008 1 98.25 93 LYS B N 1
ATOM 4102 C CA . LYS B 1 93 ? 19.312 -24.594 -7.793 1 98.25 93 LYS B CA 1
ATOM 4103 C C . LYS B 1 93 ? 18.547 -23.281 -7.93 1 98.25 93 LYS B C 1
ATOM 4105 O O . LYS B 1 93 ? 19.062 -22.312 -8.5 1 98.25 93 LYS B O 1
ATOM 4110 N N . PHE B 1 94 ? 17.312 -23.234 -7.438 1 97.69 94 PHE B N 1
ATOM 4111 C CA . PHE B 1 94 ? 16.594 -21.969 -7.316 1 97.69 94 PHE B CA 1
ATOM 4112 C C . PHE B 1 94 ? 17.25 -21.062 -6.285 1 97.69 94 PHE B C 1
ATOM 4114 O O . PHE B 1 94 ? 17.844 -21.547 -5.32 1 97.69 94 PHE B O 1
ATOM 4121 N N . ILE B 1 95 ? 17.156 -19.766 -6.551 1 98.69 95 ILE B N 1
ATOM 4122 C CA . ILE B 1 95 ? 17.75 -18.812 -5.621 1 98.69 95 ILE B CA 1
ATOM 4123 C C . ILE B 1 95 ? 16.672 -17.891 -5.062 1 98.69 95 ILE B C 1
ATOM 4125 O O . ILE B 1 95 ? 15.812 -17.406 -5.809 1 98.69 95 ILE B O 1
ATOM 4129 N N . VAL B 1 96 ? 16.656 -17.719 -3.764 1 98.44 96 VAL B N 1
ATOM 4130 C CA . VAL B 1 96 ? 15.938 -16.641 -3.08 1 98.44 96 VAL B CA 1
ATOM 4131 C C . VAL B 1 96 ? 16.922 -15.766 -2.332 1 98.44 96 VAL B C 1
ATOM 4133 O O . VAL B 1 96 ? 17.75 -16.25 -1.559 1 98.44 96 VAL B O 1
ATOM 4136 N N . THR B 1 97 ? 16.875 -14.461 -2.561 1 98.5 97 THR B N 1
ATOM 4137 C CA . THR B 1 97 ? 17.922 -13.641 -1.969 1 98.5 97 THR B CA 1
ATOM 4138 C C . THR B 1 97 ? 17.344 -12.32 -1.452 1 98.5 97 THR B C 1
ATOM 4140 O O . THR B 1 97 ? 16.328 -11.836 -1.956 1 98.5 97 THR B O 1
ATOM 4143 N N . ALA B 1 98 ? 18.016 -11.75 -0.445 1 97.69 98 ALA B N 1
ATOM 4144 C CA . ALA B 1 98 ? 17.734 -10.406 0.049 1 97.69 98 ALA B CA 1
ATOM 4145 C C . ALA B 1 98 ? 18.844 -9.438 -0.349 1 97.69 98 ALA B C 1
ATOM 4147 O O . ALA B 1 98 ? 18.938 -8.336 0.206 1 97.69 98 ALA B O 1
ATOM 4148 N N . ASN B 1 99 ? 19.672 -9.836 -1.267 1 97.31 99 ASN B N 1
ATOM 4149 C CA . ASN B 1 99 ? 20.891 -9.086 -1.562 1 97.31 99 ASN B CA 1
ATOM 4150 C C . ASN B 1 99 ? 20.656 -8.039 -2.646 1 97.31 99 ASN B C 1
ATOM 4152 O O . ASN B 1 99 ? 20.734 -8.344 -3.838 1 97.31 99 ASN B O 1
ATOM 4156 N N . LYS B 1 100 ? 20.5 -6.859 -2.193 1 96 100 LYS B N 1
ATOM 4157 C CA . LYS B 1 100 ? 20.219 -5.773 -3.125 1 96 100 LYS B CA 1
ATOM 4158 C C . LYS B 1 100 ? 21.422 -5.457 -3.998 1 96 100 LYS B C 1
ATOM 4160 O O . LYS B 1 100 ? 21.281 -5.133 -5.18 1 96 100 LYS B O 1
ATOM 4165 N N . GLU B 1 101 ? 22.594 -5.527 -3.498 1 96.44 101 GLU B N 1
ATOM 4166 C CA . GLU B 1 101 ? 23.797 -5.168 -4.242 1 96.44 101 GLU B CA 1
ATOM 4167 C C . GLU B 1 101 ? 24.031 -6.133 -5.398 1 96.44 101 GLU B C 1
ATOM 4169 O O . GLU B 1 101 ? 24.266 -5.707 -6.531 1 96.44 101 GLU B O 1
ATOM 4174 N N . VAL B 1 102 ? 23.922 -7.414 -5.082 1 97.62 102 VAL B N 1
ATOM 4175 C CA . VAL B 1 102 ? 24.172 -8.422 -6.105 1 97.62 102 VAL B CA 1
ATOM 4176 C C . VAL B 1 102 ? 23.125 -8.297 -7.219 1 97.62 102 VAL B C 1
ATOM 4178 O O . VAL B 1 102 ? 23.469 -8.312 -8.398 1 97.62 102 VAL B O 1
ATOM 4181 N N . ILE B 1 103 ? 21.891 -8.109 -6.875 1 96.88 103 ILE B N 1
ATOM 4182 C CA . ILE B 1 103 ? 20.828 -8.055 -7.867 1 96.88 103 ILE B CA 1
ATOM 4183 C C . ILE B 1 103 ? 20.969 -6.785 -8.703 1 96.88 103 ILE B C 1
ATOM 4185 O O . ILE B 1 103 ? 20.797 -6.82 -9.93 1 96.88 103 ILE B O 1
ATOM 4189 N N . ALA B 1 104 ? 21.297 -5.691 -8.078 1 96.56 104 ALA B N 1
ATOM 4190 C CA . ALA B 1 104 ? 21.406 -4.418 -8.789 1 96.56 104 ALA B CA 1
ATOM 4191 C C . ALA B 1 104 ? 22.578 -4.449 -9.773 1 96.56 104 ALA B C 1
ATOM 4193 O O . ALA B 1 104 ? 22.469 -3.91 -10.875 1 96.56 104 ALA B O 1
ATOM 4194 N N . LEU B 1 105 ? 23.656 -5.062 -9.391 1 96.38 105 LEU B N 1
ATOM 4195 C CA . LEU B 1 105 ? 24.875 -5.008 -10.172 1 96.38 105 LEU B CA 1
ATOM 4196 C C . LEU B 1 105 ? 24.922 -6.133 -11.195 1 96.38 105 LEU B C 1
ATOM 4198 O O . LEU B 1 105 ? 25.438 -5.949 -12.305 1 96.38 105 LEU B O 1
ATOM 4202 N N . HIS B 1 106 ? 24.375 -7.309 -10.805 1 95.75 106 HIS B N 1
ATOM 4203 C CA . HIS B 1 106 ? 24.625 -8.5 -11.609 1 95.75 106 HIS B CA 1
ATOM 4204 C C . HIS B 1 106 ? 23.328 -9.195 -11.992 1 95.75 106 HIS B C 1
ATOM 4206 O O . HIS B 1 106 ? 23.344 -10.32 -12.492 1 95.75 106 HIS B O 1
ATOM 4212 N N . GLY B 1 107 ? 22.25 -8.602 -11.781 1 93.5 107 GLY B N 1
ATOM 4213 C CA . GLY B 1 107 ? 20.953 -9.234 -12.023 1 93.5 107 GLY B CA 1
ATOM 4214 C C . GLY B 1 107 ? 20.812 -9.773 -13.438 1 93.5 107 GLY B C 1
ATOM 4215 O O . GLY B 1 107 ? 20.375 -10.906 -13.633 1 93.5 107 GLY B O 1
ATOM 4216 N N . ASP B 1 108 ? 21.234 -9.016 -14.398 1 89.25 108 ASP B N 1
ATOM 4217 C CA . ASP B 1 108 ? 21.094 -9.391 -15.797 1 89.25 108 ASP B CA 1
ATOM 4218 C C . ASP B 1 108 ? 21.844 -10.68 -16.109 1 89.25 108 ASP B C 1
ATOM 4220 O O . ASP B 1 108 ? 21.312 -11.578 -16.75 1 89.25 108 ASP B O 1
ATOM 4224 N N . GLU B 1 109 ? 23 -10.75 -15.609 1 93.31 109 GLU B N 1
ATOM 4225 C CA . GLU B 1 109 ? 23.828 -11.945 -15.789 1 93.31 109 GLU B CA 1
ATOM 4226 C C . GLU B 1 109 ? 23.203 -13.148 -15.094 1 93.31 109 GLU B C 1
ATOM 4228 O O . GLU B 1 109 ? 23.109 -14.234 -15.68 1 93.31 109 GLU B O 1
ATOM 4233 N N . LEU B 1 110 ? 22.781 -12.969 -13.93 1 95.81 110 LEU B N 1
ATOM 4234 C CA . LEU B 1 110 ? 22.266 -14.062 -13.117 1 95.81 110 LEU B CA 1
ATOM 4235 C C . LEU B 1 110 ? 20.938 -14.578 -13.672 1 95.81 110 LEU B C 1
ATOM 4237 O O . LEU B 1 110 ? 20.688 -15.781 -13.672 1 95.81 110 LEU B O 1
ATOM 4241 N N . TYR B 1 111 ? 20.156 -13.68 -14.188 1 91.62 111 TYR B N 1
ATOM 4242 C CA . TYR B 1 111 ? 18.891 -14.078 -14.781 1 91.62 111 TYR B CA 1
ATOM 4243 C C . TYR B 1 111 ? 19.109 -14.922 -16.031 1 91.62 111 TYR B C 1
ATOM 4245 O O . TYR B 1 111 ? 18.375 -15.883 -16.281 1 91.62 111 TYR B O 1
ATOM 4253 N N . LYS B 1 112 ? 20.078 -14.562 -16.797 1 91 112 LYS B N 1
ATOM 4254 C CA . LYS B 1 112 ? 20.406 -15.32 -18 1 91 112 LYS B CA 1
ATOM 4255 C C . LYS B 1 112 ? 20.828 -16.75 -17.641 1 91 112 LYS B C 1
ATOM 4257 O O . LYS B 1 112 ? 20.406 -17.703 -18.297 1 91 112 LYS B O 1
ATOM 4262 N N . ILE B 1 113 ? 21.625 -16.844 -16.656 1 95.81 113 ILE B N 1
ATOM 4263 C CA . ILE B 1 113 ? 22.062 -18.172 -16.203 1 95.81 113 ILE B CA 1
ATOM 4264 C C . ILE B 1 113 ? 20.875 -18.969 -15.719 1 95.81 113 ILE B C 1
ATOM 4266 O O . ILE B 1 113 ? 20.719 -20.141 -16.062 1 95.81 113 ILE B O 1
ATOM 4270 N N . ALA B 1 114 ? 20.047 -18.359 -14.883 1 94.69 114 ALA B N 1
ATOM 4271 C CA . ALA B 1 114 ? 18.859 -19.031 -14.352 1 94.69 114 ALA B CA 1
ATOM 4272 C C . ALA B 1 114 ? 17.984 -19.578 -15.484 1 94.69 114 ALA B C 1
ATOM 4274 O O . ALA B 1 114 ? 17.562 -20.734 -15.445 1 94.69 114 ALA B O 1
ATOM 4275 N N . ARG B 1 115 ? 17.766 -18.797 -16.5 1 89.56 115 ARG B N 1
ATOM 4276 C CA . ARG B 1 115 ? 16.969 -19.203 -17.641 1 89.56 115 ARG B CA 1
ATOM 4277 C C . ARG B 1 115 ? 17.594 -20.391 -18.375 1 89.56 115 ARG B C 1
ATOM 4279 O O . ARG B 1 115 ? 16.906 -21.344 -18.703 1 89.56 115 ARG B O 1
ATOM 4286 N N . LYS B 1 116 ? 18.844 -20.281 -18.594 1 92.81 116 LYS B N 1
ATOM 4287 C CA . LYS B 1 116 ? 19.562 -21.328 -19.297 1 92.81 116 LYS B CA 1
ATOM 4288 C C . LYS B 1 116 ? 19.516 -22.641 -18.531 1 92.81 116 LYS B C 1
ATOM 4290 O O . LYS B 1 116 ? 19.453 -23.719 -19.141 1 92.81 116 LYS B O 1
ATOM 4295 N N . LYS B 1 117 ? 19.516 -22.562 -17.266 1 94.88 117 LYS B N 1
ATOM 4296 C CA . LYS B 1 117 ? 19.594 -23.75 -16.422 1 94.88 117 LYS B CA 1
ATOM 4297 C C . LYS B 1 117 ? 18.203 -24.219 -16.016 1 94.88 117 LYS B C 1
ATOM 4299 O O . LYS B 1 117 ? 18.062 -25.25 -15.328 1 94.88 117 LYS B O 1
ATOM 4304 N N . GLY B 1 118 ? 17.141 -23.5 -16.375 1 90.94 118 GLY B N 1
ATOM 4305 C CA . GLY B 1 118 ? 15.766 -23.875 -16.094 1 90.94 118 GLY B CA 1
ATOM 4306 C C . GLY B 1 118 ? 15.367 -23.656 -14.641 1 90.94 118 GLY B C 1
ATOM 4307 O O . GLY B 1 118 ? 14.57 -24.406 -14.086 1 90.94 118 GLY B O 1
ATOM 4308 N N . VAL B 1 119 ? 16.062 -22.719 -13.938 1 94.75 119 VAL B N 1
ATOM 4309 C CA . VAL B 1 119 ? 15.719 -22.344 -12.57 1 94.75 119 VAL B CA 1
ATOM 4310 C C . VAL B 1 119 ? 15.391 -20.859 -12.508 1 94.75 119 VAL B C 1
ATOM 4312 O O . VAL B 1 119 ? 15.227 -20.203 -13.539 1 94.75 119 VAL B O 1
ATOM 4315 N N . ASP B 1 120 ? 15.172 -20.312 -11.234 1 93.56 120 ASP B N 1
ATOM 4316 C CA . ASP B 1 120 ? 14.758 -18.922 -11.117 1 93.56 120 ASP B CA 1
ATOM 4317 C C . ASP B 1 120 ? 15.398 -18.25 -9.898 1 93.56 120 ASP B C 1
ATOM 4319 O O . ASP B 1 120 ? 15.984 -18.938 -9.055 1 93.56 120 ASP B O 1
ATOM 4323 N N . ILE B 1 121 ? 15.32 -16.922 -9.961 1 95.69 121 ILE B N 1
ATOM 4324 C CA . ILE B 1 121 ? 15.797 -16.109 -8.852 1 95.69 121 ILE B CA 1
ATOM 4325 C C . ILE B 1 121 ? 14.656 -15.219 -8.344 1 95.69 121 ILE B C 1
ATOM 4327 O O . ILE B 1 121 ? 14.016 -14.516 -9.125 1 95.69 121 ILE B O 1
ATOM 4331 N N . ALA B 1 122 ? 14.391 -15.359 -7.062 1 95.5 122 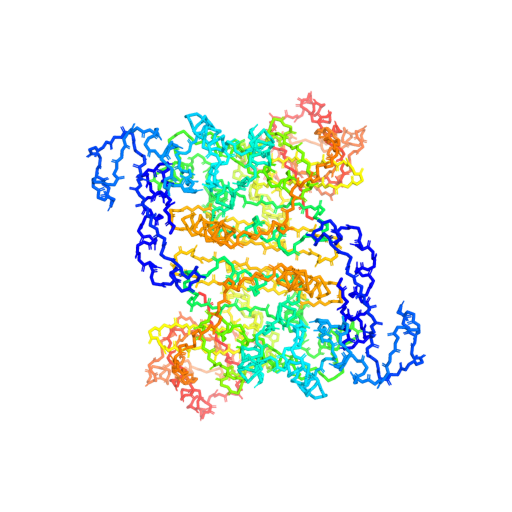ALA B N 1
ATOM 4332 C CA . ALA B 1 122 ? 13.438 -14.477 -6.402 1 95.5 122 ALA B CA 1
ATOM 4333 C C . ALA B 1 122 ? 14.141 -13.523 -5.441 1 95.5 122 ALA B C 1
ATOM 4335 O O . ALA B 1 122 ? 15.094 -13.914 -4.762 1 95.5 122 ALA B O 1
ATOM 4336 N N . PHE B 1 123 ? 13.672 -12.258 -5.402 1 96.88 123 PHE B N 1
ATOM 4337 C CA . PHE B 1 123 ? 14.422 -11.258 -4.652 1 96.88 123 PHE B CA 1
ATOM 4338 C C . PHE B 1 123 ? 13.484 -10.242 -4.004 1 96.88 123 PHE B C 1
ATOM 4340 O O . PHE B 1 123 ? 13.789 -9.055 -3.951 1 96.88 123 PHE B O 1
ATOM 4347 N N . GLU B 1 124 ? 12.32 -10.641 -3.547 1 95.75 124 GLU B N 1
ATOM 4348 C CA . GLU B 1 124 ? 11.359 -9.781 -2.865 1 95.75 124 GLU B CA 1
ATOM 4349 C C . GLU B 1 124 ? 12.023 -9.023 -1.716 1 95.75 124 GLU B C 1
ATOM 4351 O O . GLU B 1 124 ? 11.781 -7.824 -1.536 1 95.75 124 GLU B O 1
ATOM 4356 N N . ALA B 1 125 ? 12.883 -9.664 -1.033 1 95.94 125 ALA B N 1
ATOM 4357 C CA . ALA B 1 125 ? 13.461 -9.133 0.198 1 95.94 125 ALA B CA 1
ATOM 4358 C C . ALA B 1 125 ? 14.594 -8.156 -0.105 1 95.94 125 ALA B C 1
ATOM 4360 O O . ALA B 1 125 ? 15.109 -7.5 0.8 1 95.94 125 ALA B O 1
ATOM 4361 N N . SER B 1 126 ? 14.922 -8.031 -1.383 1 96.06 126 SER B N 1
ATOM 4362 C CA . SER B 1 126 ? 16.047 -7.168 -1.741 1 96.06 126 SER B CA 1
ATOM 4363 C C . SER B 1 126 ? 15.625 -5.703 -1.774 1 96.06 126 SER B C 1
ATOM 4365 O O . SER B 1 126 ? 16.469 -4.809 -1.768 1 96.06 126 SER B O 1
ATOM 4367 N N . VAL B 1 127 ? 14.336 -5.488 -1.9 1 94.56 127 VAL B N 1
ATOM 4368 C CA . VAL B 1 127 ? 13.844 -4.117 -1.949 1 94.56 127 VAL B CA 1
ATOM 4369 C C . VAL B 1 127 ? 12.625 -3.971 -1.042 1 94.56 127 VAL B C 1
ATOM 4371 O O . VAL B 1 127 ? 11.672 -4.75 -1.137 1 94.56 127 VAL B O 1
ATOM 4374 N N . GLY B 1 128 ? 12.633 -3.096 -0.097 1 91.69 128 GLY B N 1
ATOM 4375 C CA . GLY B 1 128 ? 11.461 -2.736 0.682 1 91.69 128 GLY B CA 1
ATOM 4376 C C . GLY B 1 128 ? 11.258 -3.625 1.895 1 91.69 128 GLY B C 1
ATOM 4377 O O . GLY B 1 128 ? 10.164 -3.672 2.459 1 91.69 128 GLY B O 1
ATOM 4378 N N . GLY B 1 129 ? 12.203 -4.457 2.221 1 90.69 129 GLY B N 1
ATOM 4379 C CA . GLY B 1 129 ? 12.07 -5.277 3.414 1 90.69 129 GLY B CA 1
ATOM 4380 C C . GLY B 1 129 ? 10.898 -6.242 3.344 1 90.69 129 GLY B C 1
ATOM 4381 O O . GLY B 1 129 ? 10.844 -7.098 2.455 1 90.69 129 GLY B O 1
ATOM 4382 N N . GLY B 1 130 ? 9.93 -5.953 4.242 1 91.31 130 GLY B N 1
ATOM 4383 C CA . GLY B 1 130 ? 8.773 -6.832 4.309 1 91.31 130 GLY B CA 1
ATOM 4384 C C . GLY B 1 130 ? 7.641 -6.395 3.396 1 91.31 130 GLY B C 1
ATOM 4385 O O . GLY B 1 130 ? 6.621 -7.082 3.285 1 91.31 130 GLY B O 1
ATOM 4386 N N . ILE B 1 131 ? 7.77 -5.289 2.711 1 94.75 131 ILE B N 1
ATOM 4387 C CA . ILE B 1 131 ? 6.734 -4.785 1.818 1 94.75 131 ILE B CA 1
ATOM 4388 C C . ILE B 1 131 ? 6.66 -5.656 0.568 1 94.75 131 ILE B C 1
ATOM 4390 O O . ILE B 1 131 ? 7.676 -5.895 -0.093 1 94.75 131 ILE B O 1
ATOM 4394 N N . PRO B 1 132 ? 5.539 -6.203 0.248 1 94.19 132 PRO B N 1
ATOM 4395 C CA . PRO B 1 132 ? 5.418 -7.07 -0.926 1 94.19 132 PRO B CA 1
ATOM 4396 C C . PRO B 1 132 ? 5.41 -6.289 -2.238 1 94.19 132 PRO B C 1
ATOM 4398 O O . PRO B 1 132 ? 4.395 -6.266 -2.939 1 94.19 132 PRO B O 1
ATOM 4401 N N . LEU B 1 133 ? 6.535 -5.82 -2.564 1 94.5 133 LEU B N 1
ATOM 4402 C CA . LEU B 1 133 ? 6.672 -4.898 -3.688 1 94.5 133 LEU B CA 1
ATOM 4403 C C . LEU B 1 133 ? 6.824 -5.66 -5 1 94.5 133 LEU B C 1
ATOM 4405 O O . LEU B 1 133 ? 6.047 -5.453 -5.938 1 94.5 133 LEU B O 1
ATOM 4409 N N . ILE B 1 134 ? 7.789 -6.562 -5.074 1 92.62 134 ILE B N 1
ATOM 4410 C CA . ILE B 1 134 ? 8.094 -7.297 -6.297 1 92.62 134 ILE B CA 1
ATOM 4411 C C . ILE B 1 134 ? 6.902 -8.164 -6.695 1 92.62 134 ILE B C 1
ATOM 4413 O O . ILE B 1 134 ? 6.512 -8.195 -7.863 1 92.62 134 ILE B O 1
ATOM 4417 N N . LYS B 1 135 ? 6.32 -8.734 -5.758 1 90.44 135 LYS B N 1
ATOM 4418 C CA . LYS B 1 135 ? 5.164 -9.586 -6.008 1 90.44 135 LYS B CA 1
ATOM 4419 C C . LYS B 1 135 ? 3.986 -8.781 -6.543 1 90.44 135 LYS B C 1
ATOM 4421 O O . LYS B 1 135 ? 3.238 -9.25 -7.402 1 90.44 135 LYS B O 1
ATOM 4426 N N . THR B 1 136 ? 3.805 -7.621 -5.969 1 91.31 136 THR B N 1
ATOM 4427 C CA . THR B 1 136 ? 2.73 -6.75 -6.438 1 91.31 136 THR B CA 1
ATOM 4428 C C . THR B 1 136 ? 2.936 -6.379 -7.902 1 91.31 136 THR B C 1
ATOM 4430 O O . THR B 1 136 ? 2.008 -6.477 -8.711 1 91.31 136 THR B O 1
ATOM 4433 N N . ILE B 1 137 ? 4.125 -6.031 -8.234 1 90.5 137 ILE B N 1
ATOM 4434 C CA . ILE B 1 137 ? 4.414 -5.656 -9.609 1 90.5 137 ILE B CA 1
ATOM 4435 C C . ILE B 1 137 ? 4.246 -6.871 -10.523 1 90.5 137 ILE B C 1
ATOM 4437 O O . ILE B 1 137 ? 3.615 -6.781 -11.578 1 90.5 137 ILE B O 1
ATOM 4441 N N . LYS B 1 138 ? 4.688 -7.988 -10.062 1 87.31 138 LYS B N 1
ATOM 4442 C CA . LYS B 1 138 ? 4.695 -9.219 -10.852 1 87.31 138 LYS B CA 1
ATOM 4443 C C . LYS B 1 138 ? 3.277 -9.727 -11.086 1 87.31 138 LYS B C 1
ATOM 4445 O O . LYS B 1 138 ? 2.938 -10.133 -12.203 1 87.31 138 LYS B O 1
ATOM 4450 N N . GLU B 1 139 ? 2.455 -9.664 -10.125 1 84.44 139 GLU B N 1
ATOM 4451 C CA . GLU B 1 139 ? 1.157 -10.328 -10.203 1 84.44 139 GLU B CA 1
ATOM 4452 C C . GLU B 1 139 ? 0.052 -9.336 -10.555 1 84.44 139 GLU B C 1
ATOM 4454 O O . GLU B 1 139 ? -0.763 -9.594 -11.445 1 84.44 139 GLU B O 1
ATOM 4459 N N . ALA B 1 140 ? 0.079 -8.219 -9.859 1 85.62 140 ALA B N 1
ATOM 4460 C CA . ALA B 1 140 ? -1.021 -7.27 -10.016 1 85.62 140 ALA B CA 1
ATOM 4461 C C . ALA B 1 140 ? -0.808 -6.383 -11.242 1 85.62 140 ALA B C 1
ATOM 4463 O O . ALA B 1 140 ? -1.769 -5.867 -11.82 1 85.62 140 ALA B O 1
ATOM 4464 N N . MET B 1 141 ? 0.41 -6.23 -11.656 1 86.31 141 MET B N 1
ATOM 4465 C CA . MET B 1 141 ? 0.692 -5.324 -12.766 1 86.31 141 MET B CA 1
ATOM 4466 C C . MET B 1 141 ? 1.252 -6.086 -13.961 1 86.31 141 MET B C 1
ATOM 4468 O O . MET B 1 141 ? 1.931 -5.508 -14.812 1 86.31 141 MET B O 1
ATOM 4472 N N . ALA B 1 142 ? 0.897 -7.309 -14.023 1 80.88 142 ALA B N 1
ATOM 4473 C CA . ALA B 1 142 ? 1.464 -8.195 -15.039 1 80.88 142 ALA B CA 1
ATOM 4474 C C . ALA B 1 142 ? 1.152 -7.684 -16.438 1 80.88 142 ALA B C 1
ATOM 4476 O O . ALA B 1 142 ? 1.982 -7.793 -17.344 1 80.88 142 ALA B O 1
ATOM 4477 N N . VAL B 1 143 ? -0.032 -7.133 -16.641 1 83.69 143 VAL B N 1
ATOM 4478 C CA . VAL B 1 143 ? -0.403 -6.691 -17.969 1 83.69 143 VAL B CA 1
ATOM 4479 C C . VAL B 1 143 ? -0.6 -5.176 -17.984 1 83.69 143 VAL B C 1
ATOM 4481 O O . VAL B 1 143 ? -1.119 -4.617 -18.953 1 83.69 143 VAL B O 1
ATOM 4484 N N . ASP B 1 144 ? -0.277 -4.617 -16.891 1 89.31 144 ASP B N 1
ATOM 4485 C CA . ASP B 1 144 ? -0.344 -3.162 -16.797 1 89.31 144 ASP B CA 1
ATOM 4486 C C . ASP B 1 144 ? 1.046 -2.541 -16.922 1 89.31 144 ASP B C 1
ATOM 4488 O O . ASP B 1 144 ? 2.053 -3.197 -16.656 1 89.31 144 ASP B O 1
ATOM 4492 N N . LYS B 1 145 ? 1.102 -1.361 -17.469 1 89.12 145 LYS B N 1
ATOM 4493 C CA . LYS B 1 145 ? 2.381 -0.672 -17.609 1 89.12 145 LYS B CA 1
ATOM 4494 C C . LYS B 1 145 ? 2.607 0.305 -16.453 1 89.12 145 LYS B C 1
ATOM 4496 O O . LYS B 1 145 ? 1.84 1.253 -16.281 1 89.12 145 LYS B O 1
ATOM 4501 N N . VAL B 1 146 ? 3.662 -0.001 -15.703 1 94 146 VAL B N 1
ATOM 4502 C CA . VAL B 1 146 ? 4.066 0.956 -14.68 1 94 146 VAL B CA 1
ATOM 4503 C C . VAL B 1 146 ? 4.805 2.127 -15.328 1 94 146 VAL B C 1
ATOM 4505 O O . VAL B 1 146 ? 5.867 1.944 -15.922 1 94 146 VAL B O 1
ATOM 4508 N N . LYS B 1 147 ? 4.281 3.297 -15.133 1 96 147 LYS B N 1
ATOM 4509 C CA . LYS B 1 147 ? 4.848 4.473 -15.789 1 96 147 LYS B CA 1
ATOM 4510 C C . LYS B 1 147 ? 5.801 5.215 -14.859 1 96 147 LYS B C 1
ATOM 4512 O O . LYS B 1 147 ? 6.801 5.777 -15.312 1 96 147 LYS B O 1
ATOM 4517 N N . GLU B 1 148 ? 5.492 5.254 -13.641 1 97.31 148 GLU B N 1
ATOM 4518 C CA . GLU B 1 148 ? 6.309 5.988 -12.68 1 97.31 148 GLU B CA 1
ATOM 4519 C C . GLU B 1 148 ? 6.43 5.23 -11.359 1 97.31 148 GLU B C 1
ATOM 4521 O O . GLU B 1 148 ? 5.512 4.512 -10.969 1 97.31 148 GLU B O 1
ATOM 4526 N N . ILE B 1 149 ? 7.551 5.414 -10.742 1 97.5 149 ILE B N 1
ATOM 4527 C CA . ILE B 1 149 ? 7.832 4.938 -9.391 1 97.5 149 ILE B CA 1
ATOM 4528 C C . ILE B 1 149 ? 8.312 6.102 -8.523 1 97.5 149 ILE B C 1
ATOM 4530 O O . ILE B 1 149 ? 9.219 6.84 -8.914 1 97.5 149 ILE B O 1
ATOM 4534 N N . TRP B 1 150 ? 7.715 6.367 -7.43 1 97.94 150 TRP B N 1
ATOM 4535 C CA . TRP B 1 150 ? 8.117 7.312 -6.395 1 97.94 150 TRP B CA 1
ATOM 4536 C C . TRP B 1 150 ? 8.297 6.609 -5.051 1 97.94 150 TRP B C 1
ATOM 4538 O O . TRP B 1 150 ? 7.316 6.18 -4.438 1 97.94 150 TRP B O 1
ATOM 4548 N N . ALA B 1 151 ? 9.57 6.586 -4.574 1 98 151 ALA B N 1
ATOM 4549 C CA . ALA B 1 151 ? 9.773 5.637 -3.486 1 98 151 ALA B CA 1
ATOM 4550 C C . ALA B 1 151 ? 10.617 6.25 -2.373 1 98 151 ALA B C 1
ATOM 4552 O O . ALA B 1 151 ? 11.578 6.977 -2.643 1 98 151 ALA B O 1
ATOM 4553 N N . ILE B 1 152 ? 10.156 6.141 -1.182 1 98 152 ILE B N 1
ATOM 4554 C CA . ILE B 1 152 ? 10.961 6.258 0.031 1 98 152 ILE B CA 1
ATOM 4555 C C . ILE B 1 152 ? 11.398 4.871 0.5 1 98 152 ILE B C 1
ATOM 4557 O O . ILE B 1 152 ? 10.602 4.125 1.077 1 98 152 ILE B O 1
ATOM 4561 N N . VAL B 1 153 ? 12.719 4.523 0.259 1 97.56 153 VAL B N 1
ATOM 4562 C CA . VAL B 1 153 ? 13.078 3.121 0.442 1 97.56 153 VAL B CA 1
ATOM 4563 C C . VAL B 1 153 ? 14.289 3.012 1.37 1 97.56 153 VAL B C 1
ATOM 4565 O O . VAL B 1 153 ? 14.953 1.976 1.414 1 97.56 153 VAL B O 1
ATOM 4568 N N . ASN B 1 154 ? 14.648 4.129 2 1 97 154 ASN B N 1
ATOM 4569 C CA . ASN B 1 154 ? 15.711 4.117 3.006 1 97 154 ASN B CA 1
ATOM 4570 C C . ASN B 1 154 ? 15.211 4.641 4.352 1 97 154 ASN B C 1
ATOM 4572 O O . ASN B 1 154 ? 15.016 5.844 4.52 1 97 154 ASN B O 1
ATOM 4576 N N . GLY B 1 155 ? 15.109 3.734 5.305 1 95.38 155 GLY B N 1
ATOM 4577 C CA . GLY B 1 155 ? 14.555 4.082 6.602 1 95.38 155 GLY B CA 1
ATOM 4578 C C . GLY B 1 155 ? 15.438 5.023 7.395 1 95.38 155 GLY B C 1
ATOM 4579 O O . GLY B 1 155 ? 14.938 5.871 8.141 1 95.38 155 GLY B O 1
ATOM 4580 N N . THR B 1 156 ? 16.719 4.914 7.273 1 95.94 156 THR B N 1
ATOM 4581 C CA . THR B 1 156 ? 17.656 5.734 8.031 1 95.94 156 THR B CA 1
ATOM 4582 C C . THR B 1 156 ? 17.5 7.207 7.66 1 95.94 156 THR B C 1
ATOM 4584 O O . THR B 1 156 ? 17.328 8.062 8.531 1 95.94 156 THR B O 1
ATOM 4587 N N . THR B 1 157 ? 17.547 7.492 6.387 1 97.88 157 THR B N 1
ATOM 4588 C CA . THR B 1 157 ? 17.438 8.883 5.957 1 97.88 157 THR B CA 1
ATOM 4589 C C . THR B 1 157 ? 16.047 9.43 6.27 1 97.88 157 THR B C 1
ATOM 4591 O O . THR B 1 157 ? 15.898 10.594 6.637 1 97.88 157 THR B O 1
ATOM 4594 N N . ASN B 1 158 ? 15.062 8.594 6.094 1 97.44 158 ASN B N 1
ATOM 4595 C CA . ASN B 1 158 ? 13.711 9.055 6.398 1 97.44 158 ASN B CA 1
ATOM 4596 C C . ASN B 1 158 ? 13.547 9.367 7.883 1 97.44 158 ASN B C 1
ATOM 4598 O O . ASN B 1 158 ? 12.859 10.32 8.25 1 97.44 158 ASN B O 1
ATOM 4602 N N . TYR B 1 159 ? 14.156 8.539 8.688 1 96.75 159 TYR B N 1
ATOM 4603 C CA . TYR B 1 159 ? 14.156 8.789 10.125 1 96.75 159 TYR B CA 1
ATOM 4604 C C . TYR B 1 159 ? 14.82 10.125 10.445 1 96.75 159 TYR B C 1
ATOM 4606 O O . TYR B 1 159 ? 14.273 10.938 11.195 1 96.75 159 TYR B O 1
ATOM 4614 N N . ILE B 1 160 ? 15.938 10.312 9.93 1 97.94 160 ILE B N 1
ATOM 4615 C CA . ILE B 1 160 ? 16.703 11.523 10.195 1 97.94 160 ILE B CA 1
ATOM 4616 C C . ILE B 1 160 ? 15.906 12.75 9.781 1 97.94 160 ILE B C 1
ATOM 4618 O O . ILE B 1 160 ? 15.734 13.688 10.57 1 97.94 160 ILE B O 1
ATOM 4622 N N . LEU B 1 161 ? 15.375 12.758 8.555 1 98.19 161 LEU B N 1
ATOM 4623 C CA . LEU B 1 161 ? 14.602 13.891 8.062 1 98.19 161 LEU B CA 1
ATOM 4624 C C . LEU B 1 161 ? 13.352 14.109 8.914 1 98.19 161 LEU B C 1
ATOM 4626 O O . LEU B 1 161 ? 12.969 15.25 9.172 1 98.19 161 LEU B O 1
ATOM 4630 N N . THR B 1 162 ? 12.742 13 9.344 1 96.5 162 THR B N 1
ATOM 4631 C CA . THR B 1 162 ? 11.57 13.078 10.211 1 96.5 162 THR B CA 1
ATOM 4632 C C . THR B 1 162 ? 11.922 13.75 11.531 1 96.5 162 THR B C 1
ATOM 4634 O O . THR B 1 162 ? 11.227 14.68 11.969 1 96.5 162 THR B O 1
ATOM 4637 N N . LYS B 1 163 ? 12.992 13.312 12.133 1 97.19 163 LYS B N 1
ATOM 4638 C CA . LYS B 1 163 ? 13.406 13.836 13.43 1 97.19 163 LYS B CA 1
ATOM 4639 C C . LYS B 1 163 ? 13.82 15.297 13.328 1 97.19 163 LYS B C 1
ATOM 4641 O O . LYS B 1 163 ? 13.5 16.109 14.211 1 97.19 163 LYS B O 1
ATOM 4646 N N . MET B 1 164 ? 14.531 15.602 12.305 1 97.88 164 MET B N 1
ATOM 4647 C CA . MET B 1 164 ? 14.906 17 12.094 1 97.88 164 MET B CA 1
ATOM 4648 C C . MET B 1 164 ? 13.68 17.891 12.039 1 97.88 164 MET B C 1
ATOM 4650 O O . MET B 1 164 ? 13.664 18.984 12.617 1 97.88 164 MET B O 1
ATOM 4654 N N . GLU B 1 165 ? 12.695 17.453 11.352 1 96.31 165 GLU B N 1
ATOM 4655 C CA . GLU B 1 165 ? 11.484 18.234 11.172 1 96.31 165 GLU B CA 1
ATOM 4656 C C . GLU B 1 165 ? 10.68 18.312 12.461 1 96.31 165 GLU B C 1
ATOM 4658 O O . GLU B 1 165 ? 10.258 19.391 12.875 1 96.31 165 GLU B O 1
ATOM 4663 N N . GLU B 1 166 ? 10.492 17.219 13.141 1 94.12 166 GLU B N 1
ATOM 4664 C CA . GLU B 1 166 ? 9.609 17.141 14.297 1 94.12 166 GLU B CA 1
ATOM 4665 C C . GLU B 1 166 ? 10.25 17.781 15.531 1 94.12 166 GLU B C 1
ATOM 4667 O O . GLU B 1 166 ? 9.555 18.391 16.344 1 94.12 166 GLU B O 1
ATOM 4672 N N . GLU B 1 167 ? 11.547 17.625 15.625 1 96.25 167 GLU B N 1
ATOM 4673 C CA . GLU B 1 167 ? 12.203 18.062 16.859 1 96.25 167 GLU B CA 1
ATOM 4674 C C . GLU B 1 167 ? 13.055 19.312 16.625 1 96.25 167 GLU B C 1
ATOM 4676 O O . GLU B 1 167 ? 13.672 19.828 17.547 1 96.25 167 GLU B O 1
ATOM 4681 N N . HIS B 1 168 ? 13.125 19.75 15.422 1 96.62 168 HIS B N 1
ATOM 4682 C CA . HIS B 1 168 ? 13.875 20.953 15.078 1 96.62 168 HIS B CA 1
ATOM 4683 C C . HIS B 1 168 ? 15.336 20.828 15.5 1 96.62 168 HIS B C 1
ATOM 4685 O O . HIS B 1 168 ? 15.867 21.703 16.203 1 96.62 168 HIS B O 1
ATOM 4691 N N . ARG B 1 169 ? 15.93 19.734 15.078 1 96.75 169 ARG B N 1
ATOM 4692 C CA . ARG B 1 169 ? 17.328 19.453 15.367 1 96.75 169 ARG B CA 1
ATOM 4693 C C . ARG B 1 169 ? 18.156 19.391 14.078 1 96.75 169 ARG B C 1
ATOM 4695 O O . ARG B 1 169 ? 17.625 19.047 13.016 1 96.75 169 ARG B O 1
ATOM 4702 N N . ASP B 1 170 ? 19.422 19.656 14.258 1 96.38 170 ASP B N 1
ATOM 4703 C CA . ASP B 1 170 ? 20.297 19.672 13.094 1 96.38 170 ASP B CA 1
ATOM 4704 C C . ASP B 1 170 ? 20.656 18.266 12.656 1 96.38 170 ASP B C 1
ATOM 4706 O O . ASP B 1 170 ? 20.578 17.328 13.453 1 96.38 170 ASP B O 1
ATOM 4710 N N . PHE B 1 171 ? 21.188 18.234 11.461 1 96.88 171 PHE B N 1
ATOM 4711 C CA . PHE B 1 171 ? 21.5 16.969 10.805 1 96.88 171 PHE B CA 1
ATOM 4712 C C . PHE B 1 171 ? 22.516 16.172 11.625 1 96.88 171 PHE B C 1
ATOM 4714 O O . PHE B 1 171 ? 22.297 14.992 11.914 1 96.88 171 PHE B O 1
ATOM 4721 N N . GLU B 1 172 ? 23.5 16.75 12.039 1 96.56 172 GLU B N 1
ATOM 4722 C CA . GLU B 1 172 ? 24.594 16.062 12.727 1 96.56 172 GLU B CA 1
ATOM 4723 C C . GLU B 1 172 ? 24.125 15.469 14.055 1 96.56 172 GLU B C 1
ATOM 4725 O O . GLU B 1 172 ? 24.5 14.359 14.414 1 96.56 172 GLU B O 1
ATOM 4730 N N . GLU B 1 173 ? 23.359 16.203 14.703 1 96.69 173 GLU B N 1
ATOM 4731 C CA . GLU B 1 173 ? 22.844 15.75 15.984 1 96.69 173 GLU B CA 1
ATOM 4732 C C . GLU B 1 173 ? 21.938 14.523 15.812 1 96.69 173 GLU B C 1
ATOM 4734 O O . GLU B 1 173 ? 22.062 13.547 16.562 1 96.69 173 GLU B O 1
ATOM 4739 N N . VAL B 1 174 ? 21.094 14.633 14.891 1 97 174 VAL B N 1
ATOM 4740 C CA . VAL B 1 174 ? 20.141 13.547 14.664 1 97 174 VAL B CA 1
ATOM 4741 C C . VAL B 1 174 ? 20.875 12.312 14.148 1 97 174 VAL B C 1
ATOM 4743 O O . VAL B 1 174 ? 20.531 11.188 14.516 1 97 174 VAL B O 1
ATOM 4746 N N . LEU B 1 175 ? 21.875 12.5 13.289 1 97.12 175 LEU B N 1
ATOM 4747 C CA . LEU B 1 175 ? 22.672 11.391 12.781 1 97.12 175 LEU B CA 1
ATOM 4748 C C . LEU B 1 175 ? 23.344 10.633 13.922 1 97.12 175 LEU B C 1
ATOM 4750 O O . LEU B 1 175 ? 23.344 9.398 13.945 1 97.12 175 LEU B O 1
ATOM 4754 N N . LYS B 1 176 ? 23.844 11.367 14.836 1 96.69 176 LYS B N 1
ATOM 4755 C CA . LYS B 1 176 ? 24.484 10.758 16 1 96.69 176 LYS B CA 1
ATOM 4756 C C . LYS B 1 176 ? 23.5 9.922 16.797 1 96.69 176 LYS B C 1
ATOM 4758 O O . LYS B 1 176 ? 23.828 8.828 17.266 1 96.69 176 LYS B O 1
ATOM 4763 N N . GLU B 1 177 ? 22.391 10.461 16.953 1 96.25 177 GLU B N 1
ATOM 4764 C CA . GLU B 1 177 ? 21.344 9.727 17.656 1 96.25 177 GLU B CA 1
ATOM 4765 C C . GLU B 1 177 ? 20.969 8.453 16.906 1 96.25 177 GLU B C 1
ATOM 4767 O O . GLU B 1 177 ? 20.797 7.395 17.516 1 96.25 177 GLU B O 1
ATOM 4772 N N . ALA B 1 178 ? 20.781 8.602 15.594 1 94.88 178 ALA B N 1
ATOM 4773 C CA . ALA B 1 178 ? 20.438 7.441 14.766 1 94.88 178 ALA B CA 1
ATOM 4774 C C . ALA B 1 178 ? 21.5 6.352 14.898 1 94.88 178 ALA B C 1
ATOM 4776 O O . ALA B 1 178 ? 21.172 5.16 14.914 1 94.88 178 ALA B O 1
ATOM 4777 N N . GLN B 1 179 ? 22.703 6.762 14.977 1 95.12 179 GLN B N 1
ATOM 4778 C CA . GLN B 1 179 ? 23.797 5.812 15.156 1 95.12 179 GLN B CA 1
ATOM 4779 C C . GLN B 1 179 ? 23.734 5.145 16.531 1 95.12 179 GLN B C 1
ATOM 4781 O O . GLN B 1 179 ? 23.891 3.928 16.641 1 95.12 179 GLN B O 1
ATOM 4786 N N . LYS B 1 180 ? 23.422 5.867 17.516 1 94.94 180 LYS B N 1
ATOM 4787 C CA . LYS B 1 180 ? 23.297 5.352 18.875 1 94.94 180 LYS B CA 1
ATOM 4788 C C . LYS B 1 180 ? 22.156 4.344 18.969 1 94.94 180 LYS B C 1
ATOM 4790 O O . LYS B 1 180 ? 22.266 3.336 19.672 1 94.94 180 LYS B O 1
ATOM 4795 N N . LEU B 1 181 ? 21.125 4.613 18.266 1 91.88 181 LEU B N 1
ATOM 4796 C CA . LEU B 1 181 ? 19.938 3.77 18.312 1 91.88 181 LEU B CA 1
ATOM 4797 C C . LEU B 1 181 ? 20.094 2.555 17.406 1 91.88 181 LEU B C 1
ATOM 4799 O O . LEU B 1 181 ? 19.25 1.657 17.422 1 91.88 181 LEU B O 1
ATOM 4803 N N . GLY B 1 182 ? 21.109 2.578 16.516 1 88.81 182 GLY B N 1
ATOM 4804 C CA . GLY B 1 182 ? 21.359 1.449 15.633 1 88.81 182 GLY B CA 1
ATOM 4805 C C . GLY B 1 182 ? 20.656 1.581 14.289 1 88.81 182 GLY B C 1
ATOM 4806 O O . GLY B 1 182 ? 20.656 0.64 13.492 1 88.81 182 GLY B O 1
ATOM 4807 N N . TYR B 1 183 ? 20.062 2.684 14.055 1 88.31 183 TYR B N 1
ATOM 4808 C CA . TYR B 1 183 ? 19.422 2.916 12.758 1 88.31 183 TYR B CA 1
ATOM 4809 C C . TYR B 1 183 ? 20.469 3.209 11.688 1 88.31 183 TYR B C 1
ATOM 4811 O O . TYR B 1 183 ? 20.266 2.893 10.516 1 88.31 183 TYR B O 1
ATOM 4819 N N . ALA B 1 184 ? 21.484 3.887 12.133 1 92.06 184 ALA B N 1
ATOM 4820 C CA . ALA B 1 184 ? 22.594 4.188 11.234 1 92.06 184 ALA B CA 1
ATOM 4821 C C . ALA B 1 184 ? 23.875 3.496 11.695 1 92.06 184 ALA B C 1
ATOM 4823 O O . ALA B 1 184 ? 24.156 3.424 12.898 1 92.06 184 ALA B O 1
ATOM 4824 N N . GLU B 1 185 ? 24.656 3.039 10.742 1 91.25 185 GLU B N 1
ATOM 4825 C CA . GLU B 1 185 ? 25.953 2.438 11.047 1 91.25 185 GLU B CA 1
ATOM 4826 C C . GLU B 1 185 ? 26.984 3.5 11.391 1 91.25 185 GLU B C 1
ATOM 4828 O O . GLU B 1 185 ? 26.781 4.688 11.133 1 91.25 185 GLU B O 1
ATOM 4833 N N . PRO B 1 186 ? 28.062 2.973 11.992 1 91.75 186 PRO B N 1
ATOM 4834 C CA . PRO B 1 186 ? 29.109 3.957 12.258 1 91.75 186 PRO B CA 1
ATOM 4835 C C . PRO B 1 186 ? 29.547 4.707 11.008 1 91.75 186 PRO B C 1
ATOM 4837 O O . PRO B 1 186 ? 29.688 5.934 11.031 1 91.75 186 PRO B O 1
ATOM 4840 N N . ASP B 1 187 ? 29.719 4.012 9.977 1 94.62 187 ASP B N 1
ATOM 4841 C CA . ASP B 1 187 ? 29.844 4.648 8.672 1 94.62 187 ASP B CA 1
ATOM 4842 C C . ASP B 1 187 ? 28.5 4.691 7.949 1 94.62 187 ASP B C 1
ATOM 4844 O O . ASP B 1 187 ? 28.094 3.701 7.34 1 94.62 187 ASP B O 1
ATOM 4848 N N . PRO B 1 188 ? 27.859 5.805 7.988 1 95.25 188 PRO B N 1
ATOM 4849 C CA . PRO B 1 188 ? 26.5 5.887 7.465 1 95.25 188 PRO B CA 1
ATOM 4850 C C . PRO B 1 188 ? 26.453 6.297 5.996 1 95.25 188 PRO B C 1
ATOM 4852 O O . PRO B 1 188 ? 25.391 6.598 5.465 1 95.25 188 PRO B O 1
ATOM 4855 N N . SER B 1 189 ? 27.562 6.305 5.25 1 95.06 189 SER B N 1
ATOM 4856 C CA . SER B 1 189 ? 27.703 6.859 3.908 1 95.06 189 SER B CA 1
ATOM 4857 C C . SER B 1 189 ? 26.719 6.211 2.936 1 95.06 189 SER B C 1
ATOM 4859 O O . SER B 1 189 ? 26.109 6.898 2.117 1 95.06 189 SER B O 1
ATOM 4861 N N . LYS B 1 190 ? 26.531 4.926 3.012 1 94 190 LYS B N 1
ATOM 4862 C CA . LYS B 1 190 ? 25.641 4.215 2.094 1 94 190 LYS B CA 1
ATOM 4863 C C . LYS B 1 190 ? 24.219 4.738 2.188 1 94 190 LYS B C 1
ATOM 4865 O O . LYS B 1 190 ? 23.484 4.758 1.19 1 94 190 LYS B O 1
ATOM 4870 N N . ASP B 1 191 ? 23.891 5.156 3.414 1 95.69 191 ASP B N 1
ATOM 4871 C CA . ASP B 1 191 ? 22.547 5.676 3.633 1 95.69 191 ASP B CA 1
ATOM 4872 C C . ASP B 1 191 ? 22.469 7.164 3.305 1 95.69 191 ASP B C 1
ATOM 4874 O O . ASP B 1 191 ? 21.719 7.574 2.416 1 95.69 191 ASP B O 1
ATOM 4878 N N . ILE B 1 192 ? 23.312 7.988 3.844 1 97.5 192 ILE B N 1
ATOM 4879 C CA . ILE B 1 192 ? 23.125 9.438 3.852 1 97.5 192 ILE B CA 1
ATOM 4880 C C . ILE B 1 192 ? 23.531 10.016 2.496 1 97.5 192 ILE B C 1
ATOM 4882 O O . ILE B 1 192 ? 23.125 11.133 2.152 1 97.5 192 ILE B O 1
ATOM 4886 N N . LEU B 1 193 ? 24.281 9.219 1.697 1 97.62 193 LEU B N 1
ATOM 4887 C CA . LEU B 1 193 ? 24.672 9.68 0.369 1 97.62 193 LEU B CA 1
ATOM 4888 C C . LEU B 1 193 ? 23.719 9.133 -0.693 1 97.62 193 LEU B C 1
ATOM 4890 O O . LEU B 1 193 ? 23.891 9.43 -1.881 1 97.62 193 LEU B O 1
ATOM 4894 N N . GLY B 1 194 ? 22.75 8.312 -0.301 1 97.81 194 GLY B N 1
ATOM 4895 C CA . GLY B 1 194 ? 21.719 7.84 -1.203 1 97.81 194 GLY B CA 1
ATOM 4896 C C . GLY B 1 194 ? 22.109 6.586 -1.965 1 97.81 194 GLY B C 1
ATOM 4897 O O . GLY B 1 194 ? 21.422 6.18 -2.902 1 97.81 194 GLY B O 1
ATOM 4898 N N . LEU B 1 195 ? 23.219 5.953 -1.58 1 96.88 195 LEU B N 1
ATOM 4899 C CA . LEU B 1 195 ? 23.719 4.812 -2.33 1 96.88 195 LEU B CA 1
ATOM 4900 C C . LEU B 1 195 ? 22.812 3.602 -2.168 1 96.88 195 LEU B C 1
ATOM 4902 O O . LEU B 1 195 ? 22.531 2.895 -3.139 1 96.88 195 LEU B O 1
ATOM 4906 N N . ASP B 1 196 ? 22.406 3.336 -0.978 1 96.44 196 ASP B N 1
ATOM 4907 C CA . ASP B 1 196 ? 21.469 2.25 -0.737 1 96.44 196 ASP B CA 1
ATOM 4908 C C . ASP B 1 196 ? 20.203 2.432 -1.567 1 96.44 196 ASP B C 1
ATOM 4910 O O . ASP B 1 196 ? 19.719 1.486 -2.197 1 96.44 196 ASP B O 1
ATOM 4914 N N . THR B 1 197 ? 19.703 3.631 -1.559 1 97.94 197 THR B N 1
ATOM 4915 C CA . THR B 1 197 ? 18.5 3.977 -2.318 1 97.94 197 THR B CA 1
ATOM 4916 C C . THR B 1 197 ? 18.734 3.781 -3.814 1 97.94 197 THR B C 1
ATOM 4918 O O . THR B 1 197 ? 17.844 3.311 -4.531 1 97.94 197 THR B O 1
ATOM 4921 N N . ARG B 1 198 ? 19.891 4.102 -4.223 1 98.12 198 ARG B N 1
ATOM 4922 C CA . ARG B 1 198 ? 20.281 3.959 -5.625 1 98.12 198 ARG B CA 1
ATOM 4923 C C . ARG B 1 198 ? 20.203 2.5 -6.062 1 98.12 198 ARG B C 1
ATOM 4925 O O . ARG B 1 198 ? 19.688 2.193 -7.137 1 98.12 198 ARG B O 1
ATOM 4932 N N . PHE B 1 199 ? 20.734 1.593 -5.285 1 97.62 199 PHE B N 1
ATOM 4933 C CA . PHE B 1 199 ? 20.703 0.168 -5.594 1 97.62 199 PHE B CA 1
ATOM 4934 C C . PHE B 1 199 ? 19.266 -0.328 -5.688 1 97.62 199 PHE B C 1
ATOM 4936 O O . PHE B 1 199 ? 18.906 -1.04 -6.629 1 97.62 199 PHE B O 1
ATOM 4943 N N . LYS B 1 200 ? 18.469 0.078 -4.785 1 97.56 200 LYS B N 1
ATOM 4944 C CA . LYS B 1 200 ? 17.078 -0.37 -4.742 1 97.56 200 LYS B CA 1
ATOM 4945 C C . LYS B 1 200 ? 16.281 0.17 -5.93 1 97.56 200 LYS B C 1
ATOM 4947 O O . LYS B 1 200 ? 15.461 -0.54 -6.504 1 97.56 200 LYS B O 1
ATOM 4952 N N . LEU B 1 201 ? 16.578 1.398 -6.289 1 98.12 201 LEU B N 1
ATOM 4953 C CA . LEU B 1 201 ? 15.891 1.968 -7.441 1 98.12 201 LEU B CA 1
ATOM 4954 C C . LEU B 1 201 ? 16.281 1.245 -8.727 1 98.12 201 LEU B C 1
ATOM 4956 O O . LEU B 1 201 ? 15.461 1.062 -9.625 1 98.12 201 LEU B O 1
ATOM 4960 N N . ALA B 1 202 ? 17.531 0.886 -8.797 1 97.06 202 ALA B N 1
ATOM 4961 C CA . ALA B 1 202 ? 17.984 0.149 -9.977 1 97.06 202 ALA B CA 1
ATOM 4962 C C . ALA B 1 202 ? 17.203 -1.146 -10.148 1 97.06 202 ALA B C 1
ATOM 4964 O O . ALA B 1 202 ? 16.734 -1.454 -11.25 1 97.06 202 ALA B O 1
ATOM 4965 N N . ILE B 1 203 ? 17 -1.839 -9.094 1 96.31 203 ILE B N 1
ATOM 4966 C CA . ILE B 1 203 ? 16.266 -3.1 -9.109 1 96.31 203 ILE B CA 1
ATOM 4967 C C . ILE B 1 203 ? 14.812 -2.842 -9.492 1 96.31 203 ILE B C 1
ATOM 4969 O O . ILE B 1 203 ? 14.289 -3.469 -10.414 1 96.31 203 ILE B O 1
ATOM 4973 N N . LEU B 1 204 ? 14.242 -1.872 -8.844 1 95.56 204 LEU B N 1
ATOM 4974 C CA . LEU B 1 204 ? 12.82 -1.579 -9.031 1 95.56 204 LEU B CA 1
ATOM 4975 C C . LEU B 1 204 ? 12.547 -1.132 -10.461 1 95.56 204 LEU B C 1
ATOM 4977 O O . LEU B 1 204 ? 11.602 -1.604 -11.086 1 95.56 204 LEU B O 1
ATOM 4981 N N . SER B 1 205 ? 13.328 -0.23 -10.93 1 95.12 205 SER B N 1
ATOM 4982 C CA . SER B 1 205 ? 13.125 0.316 -12.266 1 95.12 205 SER B CA 1
ATOM 4983 C C . SER B 1 205 ? 13.328 -0.752 -13.336 1 95.12 205 SER B C 1
ATOM 4985 O O . SER B 1 205 ? 12.547 -0.841 -14.281 1 95.12 205 SER B O 1
ATOM 4987 N N . SER B 1 206 ? 14.367 -1.555 -13.148 1 92.75 206 SER B N 1
ATOM 4988 C CA . SER B 1 206 ? 14.625 -2.627 -14.102 1 92.75 206 SER B CA 1
ATOM 4989 C C . SER B 1 206 ? 13.461 -3.611 -14.156 1 92.75 206 SER B C 1
ATOM 4991 O O . SER B 1 206 ? 13.008 -3.992 -15.234 1 92.75 206 SER B O 1
ATOM 4993 N N . PHE B 1 207 ? 13.008 -3.924 -13.055 1 90.62 207 PHE B N 1
ATOM 4994 C CA . PHE B 1 207 ? 11.953 -4.922 -12.961 1 90.62 207 PHE B CA 1
ATOM 4995 C C . PHE B 1 207 ? 10.633 -4.363 -13.484 1 90.62 207 PHE B C 1
ATOM 4997 O O . PHE B 1 207 ? 9.961 -5 -14.297 1 90.62 207 PHE B O 1
ATOM 5004 N N . ALA B 1 208 ? 10.312 -3.16 -13.047 1 91.44 208 ALA B N 1
ATOM 5005 C CA . ALA B 1 208 ? 9 -2.584 -13.336 1 91.44 208 ALA B CA 1
ATOM 5006 C C . ALA B 1 208 ? 8.891 -2.158 -14.797 1 91.44 208 ALA B C 1
ATOM 5008 O O . ALA B 1 208 ? 7.828 -2.273 -15.406 1 91.44 208 ALA B O 1
ATOM 5009 N N . HIS B 1 209 ? 9.969 -1.658 -15.375 1 90.69 209 HIS B N 1
ATOM 5010 C CA . HIS B 1 209 ? 9.93 -1.135 -16.734 1 90.69 209 HIS B CA 1
ATOM 5011 C C . HIS B 1 209 ? 10.453 -2.158 -17.734 1 90.69 209 HIS B C 1
ATOM 5013 O O . HIS B 1 209 ? 10.523 -1.88 -18.938 1 90.69 209 HIS B O 1
ATOM 5019 N N . HIS B 1 210 ? 10.836 -3.297 -17.266 1 85.88 210 HIS B N 1
ATOM 5020 C CA . HIS B 1 210 ? 11.359 -4.367 -18.109 1 85.88 210 HIS B CA 1
ATOM 5021 C C . HIS B 1 210 ? 12.555 -3.893 -18.922 1 85.88 210 HIS B C 1
ATOM 5023 O O . HIS B 1 210 ? 12.578 -4.059 -20.141 1 85.88 210 HIS B O 1
ATOM 5029 N N . THR B 1 211 ? 13.477 -3.33 -18.219 1 88.06 211 THR B N 1
ATOM 5030 C CA . THR B 1 211 ? 14.719 -2.863 -18.812 1 88.06 211 THR B CA 1
ATOM 5031 C C . THR B 1 211 ? 15.891 -3.053 -17.859 1 88.06 211 THR B C 1
ATOM 5033 O O . THR B 1 211 ? 15.711 -3.543 -16.75 1 88.06 211 THR B O 1
ATOM 5036 N N . THR B 1 212 ? 17.094 -2.795 -18.391 1 88.56 212 THR B N 1
ATOM 5037 C CA . THR B 1 212 ? 18.266 -2.924 -17.547 1 88.56 212 THR B CA 1
ATOM 5038 C C . THR B 1 212 ? 18.797 -1.552 -17.125 1 88.56 212 THR B C 1
ATOM 5040 O O . THR B 1 212 ? 19.188 -0.747 -17.969 1 88.56 212 THR B O 1
ATOM 5043 N N . ILE B 1 213 ? 18.734 -1.313 -15.867 1 93.06 213 ILE B N 1
ATOM 5044 C CA . ILE B 1 213 ? 19.266 -0.095 -15.281 1 93.06 213 ILE B CA 1
ATOM 5045 C C . ILE B 1 213 ? 20.359 -0.451 -14.273 1 93.06 213 ILE B C 1
ATOM 5047 O O . ILE B 1 213 ? 20.156 -1.287 -13.391 1 93.06 213 ILE B O 1
ATOM 5051 N N . LYS B 1 214 ? 21.516 0.138 -14.43 1 93.81 214 LYS B N 1
ATOM 5052 C CA . LYS B 1 214 ? 22.609 -0.048 -13.484 1 93.81 214 LYS B CA 1
ATOM 5053 C C . LYS B 1 214 ? 22.672 1.101 -12.477 1 93.81 214 LYS B C 1
ATOM 5055 O O . LYS B 1 214 ? 22.25 2.219 -12.781 1 93.81 214 LYS B O 1
ATOM 5060 N N . PRO B 1 215 ? 23.188 0.767 -11.289 1 96.31 215 PRO B N 1
ATOM 5061 C CA . PRO B 1 215 ? 23.281 1.819 -10.273 1 96.31 215 PRO B CA 1
ATOM 5062 C C . PRO B 1 215 ? 24.016 3.059 -10.766 1 96.31 215 PRO B C 1
ATOM 5064 O O . PRO B 1 215 ? 23.609 4.184 -10.469 1 96.31 215 PRO B O 1
ATOM 5067 N N . ASN B 1 216 ? 24.984 2.873 -11.57 1 94.62 216 ASN B N 1
ATOM 5068 C CA . ASN B 1 216 ? 25.797 3.992 -12.023 1 94.62 216 ASN B CA 1
ATOM 5069 C C . ASN B 1 216 ? 25.047 4.855 -13.039 1 94.62 216 ASN B C 1
ATOM 5071 O O . ASN B 1 216 ? 25.469 5.973 -13.344 1 94.62 216 ASN B O 1
ATOM 5075 N N . ASP B 1 217 ? 23.953 4.398 -13.539 1 93.5 217 ASP B N 1
ATOM 5076 C CA . ASP B 1 217 ? 23.125 5.152 -14.469 1 93.5 217 ASP B CA 1
ATOM 5077 C C . ASP B 1 217 ? 22.219 6.141 -13.719 1 93.5 217 ASP B C 1
ATOM 5079 O O . ASP B 1 217 ? 21.609 7.012 -14.336 1 93.5 217 ASP B O 1
ATOM 5083 N N . ILE B 1 218 ? 22.188 6.07 -12.438 1 96.88 218 ILE B N 1
ATOM 5084 C CA . ILE B 1 218 ? 21.203 6.801 -11.648 1 96.88 218 ILE B CA 1
ATOM 5085 C C . ILE B 1 218 ? 21.859 8.016 -11 1 96.88 218 ILE B C 1
ATOM 5087 O O . ILE B 1 218 ? 22.797 7.875 -10.211 1 96.88 218 ILE B O 1
ATOM 5091 N N . TYR B 1 219 ? 21.391 9.18 -11.375 1 96.44 219 TYR B N 1
ATOM 5092 C CA . TYR B 1 219 ? 21.812 10.375 -10.664 1 96.44 219 TYR B CA 1
ATOM 5093 C C . TYR B 1 219 ? 21.469 10.273 -9.18 1 96.44 219 TYR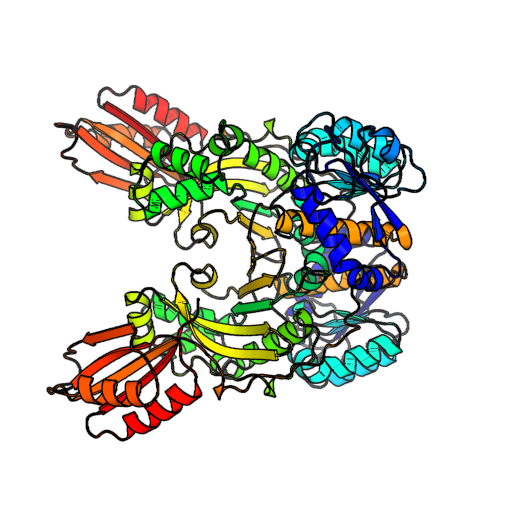 B C 1
ATOM 5095 O O . TYR B 1 219 ? 20.344 9.914 -8.82 1 96.44 219 TYR B O 1
ATOM 5103 N N . THR B 1 220 ? 22.469 10.602 -8.281 1 97.62 220 THR B N 1
ATOM 5104 C CA . THR B 1 220 ? 22.234 10.367 -6.859 1 97.62 220 THR B CA 1
ATOM 5105 C C . THR B 1 220 ? 22.781 11.523 -6.027 1 97.62 220 THR B C 1
ATOM 5107 O O . THR B 1 220 ? 23.938 11.922 -6.18 1 97.62 220 THR B O 1
ATOM 5110 N N . GLU B 1 221 ? 21.922 12.078 -5.285 1 97 221 GLU B N 1
ATOM 5111 C CA . GLU B 1 221 ? 22.266 13.055 -4.25 1 97 221 GLU B CA 1
ATOM 5112 C C . GLU B 1 221 ? 21.719 12.625 -2.891 1 97 221 GLU B C 1
ATOM 5114 O O . GLU B 1 221 ? 20.594 12.141 -2.787 1 97 221 GLU B O 1
ATOM 5119 N N . GLY B 1 222 ? 22.531 12.734 -1.863 1 97.62 222 GLY B N 1
ATOM 5120 C CA . GLY B 1 222 ? 22.125 12.352 -0.524 1 97.62 222 GLY B CA 1
ATOM 5121 C C . GLY B 1 222 ? 21.516 13.492 0.265 1 97.62 222 GLY B C 1
ATOM 5122 O O . GLY B 1 222 ? 21.094 14.5 -0.313 1 97.62 222 GLY B O 1
ATOM 5123 N N . ILE B 1 223 ? 21.375 13.273 1.594 1 98.31 223 ILE B N 1
ATOM 5124 C CA . ILE B 1 223 ? 20.672 14.258 2.414 1 98.31 223 ILE B CA 1
ATOM 5125 C C . ILE B 1 223 ? 21.672 15.031 3.268 1 98.31 223 ILE B C 1
ATOM 5127 O O . ILE B 1 223 ? 21.281 15.812 4.137 1 98.31 223 ILE B O 1
ATOM 5131 N N . GLU B 1 224 ? 22.938 14.844 3.037 1 95.38 224 GLU B N 1
ATOM 5132 C CA . GLU B 1 224 ? 23.969 15.406 3.9 1 95.38 224 GLU B CA 1
ATOM 5133 C C . GLU B 1 224 ? 23.984 16.922 3.836 1 95.38 224 GLU B C 1
ATOM 5135 O O . GLU B 1 224 ? 24.484 17.594 4.742 1 95.38 224 GLU B O 1
ATOM 5140 N N . LYS B 1 225 ? 23.438 17.516 2.807 1 94.62 225 LYS B N 1
ATOM 5141 C CA . LYS B 1 225 ? 23.5 18.953 2.635 1 94.62 225 LYS B CA 1
ATOM 5142 C C . LYS B 1 225 ? 22.172 19.609 3.059 1 94.62 225 LYS B C 1
ATOM 5144 O O . LYS B 1 225 ? 22.031 20.828 2.977 1 94.62 225 LYS B O 1
ATOM 5149 N N . ILE B 1 226 ? 21.234 18.859 3.451 1 97.25 226 ILE B N 1
ATOM 5150 C CA . ILE B 1 226 ? 19.938 19.406 3.861 1 97.25 226 ILE B CA 1
ATOM 5151 C C . ILE B 1 226 ? 20.078 20.062 5.238 1 97.25 226 ILE B C 1
ATOM 5153 O O . ILE B 1 226 ? 20.547 19.422 6.188 1 97.25 226 ILE B O 1
ATOM 5157 N N . SER B 1 227 ? 19.656 21.281 5.391 1 96.38 227 SER B N 1
ATOM 5158 C CA . SER B 1 227 ? 19.75 22 6.652 1 96.38 227 SER B CA 1
ATOM 5159 C C . SER B 1 227 ? 18.391 22.094 7.336 1 96.38 227 SER B C 1
ATOM 5161 O O . SER B 1 227 ? 17.359 21.891 6.699 1 96.38 227 SER B O 1
ATOM 5163 N N . LEU B 1 228 ? 18.5 22.375 8.586 1 96.31 228 LEU B N 1
ATOM 5164 C CA . LEU B 1 228 ? 17.281 22.609 9.344 1 96.31 228 LEU B CA 1
ATOM 5165 C C . LEU B 1 228 ? 16.484 23.766 8.75 1 96.31 228 LEU B C 1
ATOM 5167 O O . LEU B 1 228 ? 15.25 23.75 8.742 1 96.31 228 LEU B O 1
ATOM 5171 N N . ARG B 1 229 ? 17.203 24.734 8.273 1 94.38 229 ARG B N 1
ATOM 5172 C CA . ARG B 1 229 ? 16.562 25.891 7.656 1 94.38 229 ARG B CA 1
ATOM 5173 C C . ARG B 1 229 ? 15.742 25.5 6.438 1 94.38 229 ARG B C 1
ATOM 5175 O O . ARG B 1 229 ? 14.625 25.984 6.25 1 94.38 229 ARG B O 1
ATOM 5182 N N . ASP B 1 230 ? 16.281 24.641 5.668 1 97 230 ASP B N 1
ATOM 5183 C CA . ASP B 1 230 ? 15.555 24.156 4.496 1 97 230 ASP B CA 1
ATOM 5184 C C . ASP B 1 230 ? 14.258 23.453 4.906 1 97 230 ASP B C 1
ATOM 5186 O O . ASP B 1 230 ? 13.219 23.641 4.266 1 97 230 ASP B O 1
ATOM 5190 N N . ILE B 1 231 ? 14.328 22.688 5.902 1 97.62 231 ILE B N 1
ATOM 5191 C CA . ILE B 1 231 ? 13.188 21.938 6.391 1 97.62 231 ILE B CA 1
ATOM 5192 C C . ILE B 1 231 ? 12.102 22.891 6.887 1 97.62 231 ILE B C 1
ATOM 5194 O O . ILE B 1 231 ? 10.914 22.688 6.617 1 97.62 231 ILE B O 1
ATOM 5198 N N . GLN B 1 232 ? 12.5 23.891 7.586 1 95.38 232 GLN B N 1
ATOM 5199 C CA . GLN B 1 232 ? 11.562 24.875 8.117 1 95.38 232 GLN B CA 1
ATOM 5200 C C . GLN B 1 232 ? 10.859 25.625 6.988 1 95.38 232 GLN B C 1
ATOM 5202 O O . GLN B 1 232 ? 9.641 25.797 7.016 1 95.38 232 GLN B O 1
ATOM 5207 N N . TYR B 1 233 ? 11.648 26.078 6.016 1 95.56 233 TYR B N 1
ATOM 5208 C CA . TYR B 1 233 ? 11.062 26.781 4.879 1 95.56 233 TYR B CA 1
ATOM 5209 C C . TYR B 1 233 ? 10.109 25.859 4.113 1 95.56 233 TYR B C 1
ATOM 5211 O O . TYR B 1 233 ? 9.047 26.297 3.664 1 95.56 233 TYR B O 1
ATOM 5219 N N . ALA B 1 234 ? 10.539 24.578 3.881 1 96.62 234 ALA B N 1
ATOM 5220 C CA . ALA B 1 234 ? 9.664 23.641 3.199 1 96.62 234 ALA B CA 1
ATOM 5221 C C . ALA B 1 234 ? 8.305 23.531 3.895 1 96.62 234 ALA B C 1
ATOM 5223 O O . ALA B 1 234 ? 7.262 23.656 3.25 1 96.62 234 ALA B O 1
ATOM 5224 N N . LYS B 1 235 ? 8.352 23.391 5.145 1 94.31 235 LYS B N 1
ATOM 5225 C CA . LYS B 1 235 ? 7.121 23.281 5.926 1 94.31 235 LYS B CA 1
ATOM 5226 C C . LYS B 1 235 ? 6.258 24.531 5.762 1 94.31 235 LYS B C 1
ATOM 5228 O O . LYS B 1 235 ? 5.047 24.422 5.539 1 94.31 235 LYS B O 1
ATOM 5233 N N . GLU B 1 236 ? 6.879 25.656 5.922 1 93.5 236 GLU B N 1
ATOM 5234 C CA . GLU B 1 236 ? 6.168 26.922 5.793 1 93.5 236 GLU B CA 1
ATOM 5235 C C . GLU B 1 236 ? 5.52 27.062 4.418 1 93.5 236 GLU B C 1
ATOM 5237 O O . GLU B 1 236 ? 4.449 27.656 4.281 1 93.5 236 GLU B O 1
ATOM 5242 N N . LEU B 1 237 ? 6.172 26.484 3.459 1 94.25 237 LEU B N 1
ATOM 5243 C CA . LEU B 1 237 ? 5.723 26.625 2.078 1 94.25 237 LEU B CA 1
ATOM 5244 C C . LEU B 1 237 ? 4.781 25.484 1.697 1 94.25 237 LEU B C 1
ATOM 5246 O O . LEU B 1 237 ? 4.348 25.391 0.546 1 94.25 237 LEU B O 1
ATOM 5250 N N . GLY B 1 238 ? 4.477 24.562 2.576 1 92.31 238 GLY B N 1
ATOM 5251 C CA . GLY B 1 238 ? 3.502 23.516 2.342 1 92.31 238 GLY B CA 1
ATOM 5252 C C . GLY B 1 238 ? 4.117 22.234 1.779 1 92.31 238 GLY B C 1
ATOM 5253 O O . GLY B 1 238 ? 3.445 21.484 1.08 1 92.31 238 GLY B O 1
ATOM 5254 N N . TYR B 1 239 ? 5.418 22.078 2.098 1 96.12 239 TYR B N 1
ATOM 5255 C CA . TYR B 1 239 ? 6.117 20.906 1.587 1 96.12 239 TYR B CA 1
ATOM 5256 C C . TYR B 1 239 ? 6.816 20.156 2.713 1 96.12 239 TYR B C 1
ATOM 5258 O O . TYR B 1 239 ? 6.938 20.672 3.828 1 96.12 239 TYR B O 1
ATOM 5266 N N . LYS B 1 240 ? 7.145 18.984 2.416 1 96.12 240 LYS B N 1
ATOM 5267 C CA . LYS B 1 240 ? 8.039 18.141 3.215 1 96.12 240 LYS B CA 1
ATOM 5268 C C . LYS B 1 240 ? 9.227 17.656 2.389 1 96.12 240 LYS B C 1
ATOM 5270 O O . LYS B 1 240 ? 9.086 17.406 1.189 1 96.12 240 LYS B O 1
ATOM 5275 N N . ILE B 1 241 ? 10.383 17.5 3.035 1 98.25 241 ILE B N 1
ATOM 5276 C CA . ILE B 1 241 ? 11.555 17.016 2.312 1 98.25 241 ILE B CA 1
ATOM 5277 C C . ILE B 1 241 ? 11.734 15.523 2.547 1 98.25 241 ILE B C 1
ATOM 5279 O O . ILE B 1 241 ? 11.742 15.062 3.693 1 98.25 241 ILE B O 1
ATOM 5283 N N . LYS B 1 242 ? 11.828 14.797 1.514 1 98.25 242 LYS B N 1
ATOM 5284 C CA . LYS B 1 242 ? 12.086 13.359 1.534 1 98.25 242 LYS B CA 1
ATOM 5285 C C . LYS B 1 242 ? 13.211 12.992 0.567 1 98.25 242 LYS B C 1
ATOM 5287 O O . LYS B 1 242 ? 13.422 13.672 -0.439 1 98.25 242 LYS B O 1
ATOM 5292 N N . LEU B 1 243 ? 13.984 11.992 0.921 1 98.69 243 LEU B N 1
ATOM 5293 C CA . LEU B 1 243 ? 14.844 11.383 -0.09 1 98.69 243 LEU B CA 1
ATOM 5294 C C . LEU B 1 243 ? 14.039 10.453 -0.989 1 98.69 243 LEU B C 1
ATOM 5296 O O . LEU B 1 243 ? 13.68 9.344 -0.577 1 98.69 243 LEU B O 1
ATOM 5300 N N . LEU B 1 244 ? 13.828 10.836 -2.223 1 98.38 244 LEU B N 1
ATOM 5301 C CA . LEU B 1 244 ? 12.977 10.055 -3.119 1 98.38 244 LEU B CA 1
ATOM 5302 C C . LEU B 1 244 ? 13.812 9.344 -4.18 1 98.38 244 LEU B C 1
ATOM 5304 O O . LEU B 1 244 ? 14.773 9.914 -4.699 1 98.38 244 LEU B O 1
ATOM 5308 N N . ALA B 1 245 ? 13.484 8.148 -4.391 1 98.56 245 ALA B N 1
ATOM 5309 C CA . ALA B 1 245 ? 13.852 7.441 -5.613 1 98.56 245 ALA B CA 1
ATOM 5310 C C . ALA B 1 245 ? 12.758 7.57 -6.668 1 98.56 245 ALA B C 1
ATOM 5312 O O . ALA B 1 245 ? 11.609 7.184 -6.434 1 98.56 245 ALA B O 1
ATOM 5313 N N . ILE B 1 246 ? 13.102 8.109 -7.793 1 98.06 246 ILE B N 1
ATOM 5314 C CA . ILE B 1 246 ? 12.102 8.422 -8.812 1 98.06 246 ILE B CA 1
ATOM 5315 C C . ILE B 1 246 ? 12.469 7.73 -10.125 1 98.06 246 ILE B C 1
ATOM 5317 O O . ILE B 1 246 ? 13.625 7.801 -10.562 1 98.06 246 ILE B O 1
ATOM 5321 N N . SER B 1 247 ? 11.562 7.066 -10.703 1 97.38 247 SER B N 1
ATOM 5322 C CA . SER B 1 247 ? 11.695 6.477 -12.031 1 97.38 247 SER B CA 1
ATOM 5323 C C . SER B 1 247 ? 10.477 6.785 -12.898 1 97.38 247 SER B C 1
ATOM 5325 O O . SER B 1 247 ? 9.344 6.617 -12.453 1 97.38 247 SER B O 1
ATOM 5327 N N . LYS B 1 248 ? 10.695 7.301 -14.086 1 96.19 248 LYS B N 1
ATOM 5328 C CA . LYS B 1 248 ? 9.656 7.574 -15.07 1 96.19 248 LYS B CA 1
ATOM 5329 C C . LYS B 1 248 ? 10 6.949 -16.422 1 96.19 248 LYS B C 1
ATOM 5331 O O . LYS B 1 248 ? 11.125 7.082 -16.906 1 96.19 248 LYS B O 1
ATOM 5336 N N . PHE B 1 249 ? 9.102 6.277 -16.984 1 93.69 249 PHE B N 1
ATOM 5337 C CA . PHE B 1 249 ? 9.312 5.637 -18.266 1 93.69 249 PHE B CA 1
ATOM 5338 C C . PHE B 1 249 ? 8.227 6.043 -19.266 1 93.69 249 PHE B C 1
ATOM 5340 O O . PHE B 1 249 ? 7.074 5.637 -19.125 1 93.69 249 PHE B O 1
ATOM 5347 N N . TYR B 1 250 ? 8.586 6.867 -20.203 1 90.5 250 TYR B N 1
ATOM 5348 C CA . TYR B 1 250 ? 7.676 7.332 -21.25 1 90.5 250 TYR B CA 1
ATOM 5349 C C . TYR B 1 250 ? 8.336 7.27 -22.625 1 90.5 250 TYR B C 1
ATOM 5351 O O . TYR B 1 250 ? 9.484 7.699 -22.781 1 90.5 250 TYR B O 1
ATOM 5359 N N . ASN B 1 251 ? 7.645 6.723 -23.562 1 87.81 251 ASN B N 1
ATOM 5360 C CA . ASN B 1 251 ? 8.047 6.734 -24.953 1 87.81 251 ASN B CA 1
ATOM 5361 C C . ASN B 1 251 ? 9.445 6.152 -25.141 1 87.81 251 ASN B C 1
ATOM 5363 O O . ASN B 1 251 ? 10.281 6.75 -25.828 1 87.81 251 ASN B O 1
ATOM 5367 N N . GLY B 1 252 ? 9.773 5.141 -24.422 1 87.38 252 GLY B N 1
ATOM 5368 C CA . GLY B 1 252 ? 11.039 4.438 -24.578 1 87.38 252 GLY B CA 1
ATOM 5369 C C . GLY B 1 252 ? 12.188 5.109 -23.859 1 87.38 252 GLY B C 1
ATOM 5370 O O . GLY B 1 252 ? 13.336 4.664 -23.953 1 87.38 252 GLY B O 1
ATOM 5371 N N . GLU B 1 253 ? 11.922 6.148 -23.172 1 92.94 253 GLU B N 1
ATOM 5372 C CA . GLU B 1 253 ? 12.93 6.859 -22.391 1 92.94 253 GLU B CA 1
ATOM 5373 C C . GLU B 1 253 ? 12.672 6.715 -20.891 1 92.94 253 GLU B C 1
ATOM 5375 O O . GLU B 1 253 ? 11.523 6.777 -20.453 1 92.94 253 GLU B O 1
ATOM 5380 N N . ILE B 1 254 ? 13.828 6.523 -20.188 1 94.44 254 ILE B N 1
ATOM 5381 C CA . ILE B 1 254 ? 13.664 6.309 -18.75 1 94.44 254 ILE B CA 1
ATOM 5382 C C . ILE B 1 254 ? 14.43 7.383 -17.984 1 94.44 254 ILE B C 1
ATOM 5384 O O . ILE B 1 254 ? 15.547 7.742 -18.344 1 94.44 254 ILE B O 1
ATOM 5388 N N . GLU B 1 255 ? 13.75 7.973 -17.062 1 96.06 255 GLU B N 1
ATOM 5389 C CA . GLU B 1 255 ? 14.328 8.875 -16.078 1 96.06 255 GLU B CA 1
ATOM 5390 C C . GLU B 1 255 ? 14.508 8.172 -14.727 1 96.06 255 GLU B C 1
ATOM 5392 O O . GLU B 1 255 ? 13.562 7.582 -14.203 1 96.06 255 GLU B O 1
ATOM 5397 N N . VAL B 1 256 ? 15.719 8.117 -14.211 1 97.25 256 VAL B N 1
ATOM 5398 C CA . VAL B 1 256 ? 16 7.504 -12.922 1 97.25 256 VAL B CA 1
ATOM 5399 C C . VAL B 1 256 ? 16.891 8.43 -12.094 1 97.25 256 VAL B C 1
ATOM 5401 O O . VAL B 1 256 ? 17.953 8.859 -12.547 1 97.25 256 VAL B O 1
ATOM 5404 N N . ARG B 1 257 ? 16.453 8.734 -10.875 1 97.88 257 ARG B N 1
ATOM 5405 C CA . ARG B 1 257 ? 17.203 9.664 -10.039 1 97.88 257 ARG B CA 1
ATOM 5406 C C . ARG B 1 257 ? 16.844 9.5 -8.57 1 97.88 257 ARG B C 1
ATOM 5408 O O . ARG B 1 257 ? 15.719 9.125 -8.242 1 97.88 257 ARG B O 1
ATOM 5415 N N . VAL B 1 258 ? 17.812 9.797 -7.734 1 98.44 258 VAL B N 1
ATOM 5416 C CA . VAL B 1 258 ? 17.688 9.805 -6.281 1 98.44 258 VAL B CA 1
ATOM 5417 C C . VAL B 1 258 ? 18.156 11.141 -5.719 1 98.44 258 VAL B C 1
ATOM 5419 O O . VAL B 1 258 ? 19.281 11.562 -5.961 1 98.44 258 VAL B O 1
ATOM 5422 N N . HIS B 1 259 ? 17.281 11.812 -5.016 1 98 259 HIS B N 1
ATOM 5423 C CA . HIS B 1 259 ? 17.703 13.07 -4.414 1 98 259 HIS B CA 1
ATOM 5424 C C . HIS B 1 259 ? 16.672 13.555 -3.391 1 98 259 HIS B C 1
ATOM 5426 O O . HIS B 1 259 ? 15.516 13.117 -3.408 1 98 259 HIS B O 1
ATOM 5432 N N . PRO B 1 260 ? 17.109 14.445 -2.494 1 98.38 260 PRO B N 1
ATOM 5433 C CA . PRO B 1 260 ? 16.109 15.125 -1.661 1 98.38 260 PRO B CA 1
ATOM 5434 C C . PRO B 1 260 ? 15.086 15.891 -2.484 1 98.38 260 PRO B C 1
ATOM 5436 O O . PRO B 1 260 ? 15.43 16.531 -3.482 1 98.38 260 PRO B O 1
ATOM 5439 N N . THR B 1 261 ? 13.883 15.734 -2.084 1 98.5 261 THR B N 1
ATOM 5440 C CA . THR B 1 261 ? 12.773 16.297 -2.846 1 98.5 261 THR B CA 1
ATOM 5441 C C . THR B 1 261 ? 11.742 16.922 -1.912 1 98.5 261 THR B C 1
ATOM 5443 O O . THR B 1 261 ? 11.383 16.344 -0.89 1 98.5 261 THR B O 1
ATOM 5446 N N . MET B 1 262 ? 11.344 18.141 -2.25 1 98.06 262 MET B N 1
ATOM 5447 C CA . MET B 1 262 ? 10.18 18.719 -1.601 1 98.06 262 MET B CA 1
ATOM 5448 C C . MET B 1 262 ? 8.891 18.188 -2.217 1 98.06 262 MET B C 1
ATOM 5450 O O . MET B 1 262 ? 8.688 18.281 -3.428 1 98.06 262 MET B O 1
ATOM 5454 N N . ILE B 1 263 ? 8.133 17.609 -1.396 1 96.75 263 ILE B N 1
ATOM 5455 C CA . ILE B 1 263 ? 6.844 17.094 -1.855 1 96.75 263 ILE B CA 1
ATOM 5456 C C . ILE B 1 263 ? 5.715 17.781 -1.09 1 96.75 263 ILE B C 1
ATOM 5458 O O . ILE B 1 263 ? 5.855 18.094 0.096 1 96.75 263 ILE B O 1
ATOM 5462 N N . SER B 1 264 ? 4.617 17.953 -1.772 1 93.5 264 SER B N 1
ATOM 5463 C CA . SER B 1 264 ? 3.473 18.609 -1.148 1 93.5 264 SER B CA 1
ATOM 5464 C C . SER B 1 264 ? 3.006 17.844 0.087 1 93.5 264 SER B C 1
ATOM 5466 O O . SER B 1 264 ? 3.027 16.625 0.109 1 93.5 264 SER B O 1
ATOM 5468 N N . LEU B 1 265 ? 2.445 18.547 1.025 1 89.06 265 LEU B N 1
ATOM 5469 C CA . LEU B 1 265 ? 1.899 17.938 2.238 1 89.06 265 LEU B CA 1
ATOM 5470 C C . LEU B 1 265 ? 0.664 17.109 1.921 1 89.06 265 LEU B C 1
ATOM 5472 O O . LEU B 1 265 ? 0.261 16.266 2.721 1 89.06 265 LEU B O 1
ATOM 5476 N N . SER B 1 266 ? 0.079 17.297 0.822 1 83.69 266 SER B N 1
ATOM 5477 C CA . SER B 1 266 ? -1.11 16.547 0.424 1 83.69 266 SER B CA 1
ATOM 5478 C C . SER B 1 266 ? -0.739 15.219 -0.22 1 83.69 266 SER B C 1
ATOM 5480 O O . SER B 1 266 ? -1.596 14.352 -0.4 1 83.69 266 SER B O 1
ATOM 5482 N N . SER B 1 267 ? 0.508 15.086 -0.521 1 89.62 267 SER B N 1
ATOM 5483 C CA . SER B 1 267 ? 0.967 13.828 -1.094 1 89.62 267 SER B CA 1
ATOM 5484 C C . SER B 1 267 ? 0.895 12.695 -0.072 1 89.62 267 SER B C 1
ATOM 5486 O O . SER B 1 267 ? 1.218 12.891 1.102 1 89.62 267 SER B O 1
ATOM 5488 N N . PRO B 1 268 ? 0.471 11.531 -0.513 1 88.75 268 PRO B N 1
ATOM 5489 C CA . PRO B 1 268 ? 0.481 10.398 0.412 1 88.75 268 PRO B CA 1
ATOM 5490 C C . PRO B 1 268 ? 1.883 10.062 0.916 1 88.75 268 PRO B C 1
ATOM 5492 O O . PRO B 1 268 ? 2.031 9.477 1.993 1 88.75 268 PRO B O 1
ATOM 5495 N N . LEU B 1 269 ? 2.91 10.453 0.253 1 94.44 269 LEU B N 1
ATOM 5496 C CA . LEU B 1 269 ? 4.281 10.156 0.651 1 94.44 269 LEU B CA 1
ATOM 5497 C C . LEU B 1 269 ? 4.73 11.078 1.78 1 94.44 269 LEU B C 1
ATOM 5499 O O . LEU B 1 269 ? 5.723 10.797 2.459 1 94.44 269 LEU B O 1
ATOM 5503 N N . SER B 1 270 ? 4.031 12.211 1.938 1 92.31 270 SER B N 1
ATOM 5504 C CA . SER B 1 270 ? 4.434 13.18 2.947 1 92.31 270 SER B CA 1
ATOM 5505 C C . SER B 1 270 ? 4.211 12.641 4.355 1 92.31 270 SER B C 1
ATOM 5507 O O . SER B 1 270 ? 4.879 13.062 5.301 1 92.31 270 SER B O 1
ATOM 5509 N N . SER B 1 271 ? 3.299 11.664 4.527 1 88.94 271 SER B N 1
ATOM 5510 C CA . SER B 1 271 ? 2.938 11.156 5.848 1 88.94 271 SER B CA 1
ATOM 5511 C C . SER B 1 271 ? 3.76 9.922 6.211 1 88.94 271 SER B C 1
ATOM 5513 O O . SER B 1 271 ? 3.525 9.297 7.246 1 88.94 271 SER B O 1
ATOM 5515 N N . VAL B 1 272 ? 4.715 9.562 5.352 1 94.25 272 VAL B N 1
ATOM 5516 C CA . VAL B 1 272 ? 5.609 8.445 5.641 1 94.25 272 VAL B CA 1
ATOM 5517 C C . VAL B 1 272 ? 6.746 8.922 6.543 1 94.25 272 VAL B C 1
ATOM 5519 O O . VAL B 1 272 ? 7.633 9.656 6.105 1 94.25 272 VAL B O 1
ATOM 5522 N N . ASN B 1 273 ? 6.781 8.516 7.789 1 94.06 273 ASN B N 1
ATOM 5523 C CA . ASN B 1 273 ? 7.734 9.055 8.758 1 94.06 273 ASN B CA 1
ATOM 5524 C C . ASN B 1 273 ? 8.531 7.945 9.438 1 94.06 273 ASN B C 1
ATOM 5526 O O . ASN B 1 273 ? 8.195 6.766 9.312 1 94.06 273 ASN B O 1
ATOM 5530 N N . GLY B 1 274 ? 9.531 8.398 10.109 1 93.38 274 GLY B N 1
ATOM 5531 C CA . GLY B 1 274 ? 10.352 7.445 10.836 1 93.38 274 GLY B CA 1
ATOM 5532 C C . GLY B 1 274 ? 11.102 6.48 9.93 1 93.38 274 GLY B C 1
ATOM 5533 O O . GLY B 1 274 ? 11.719 6.898 8.945 1 93.38 274 GLY B O 1
ATOM 5534 N N . VAL B 1 275 ? 11.031 5.188 10.289 1 93.06 275 VAL B N 1
ATOM 5535 C CA . VAL B 1 275 ? 11.852 4.215 9.586 1 93.06 275 VAL B CA 1
ATOM 5536 C C . VAL B 1 275 ? 11.031 3.533 8.492 1 93.06 275 VAL B C 1
ATOM 5538 O O . VAL B 1 275 ? 11.5 2.59 7.852 1 93.06 275 VAL B O 1
ATOM 5541 N N . TYR B 1 276 ? 9.82 3.977 8.219 1 94.12 276 TYR B N 1
ATOM 5542 C CA . TYR B 1 276 ? 8.914 3.324 7.277 1 94.12 276 TYR B CA 1
ATOM 5543 C C . TYR B 1 276 ? 9.281 3.664 5.84 1 94.12 276 TYR B C 1
ATOM 5545 O O . TYR B 1 276 ? 9.852 4.727 5.57 1 94.12 276 TYR B O 1
ATOM 5553 N N . ASN B 1 277 ? 9.023 2.732 4.949 1 96.94 277 ASN B N 1
ATOM 5554 C CA . ASN B 1 277 ? 9.164 2.875 3.504 1 96.94 277 ASN B CA 1
ATOM 5555 C C . ASN B 1 277 ? 7.809 2.982 2.812 1 96.94 277 ASN B C 1
ATOM 5557 O O . ASN B 1 277 ? 6.793 2.553 3.361 1 96.94 277 ASN B O 1
ATOM 5561 N N . ALA B 1 278 ? 7.836 3.58 1.724 1 97.19 278 ALA B N 1
ATOM 5562 C CA . ALA B 1 278 ? 6.648 3.643 0.874 1 97.19 278 ALA B CA 1
ATOM 5563 C C . ALA B 1 278 ? 7.031 3.719 -0.601 1 97.19 278 ALA B C 1
ATOM 5565 O O . ALA B 1 278 ? 7.996 4.398 -0.963 1 97.19 278 ALA B O 1
ATOM 5566 N N . ILE B 1 279 ? 6.297 3.039 -1.431 1 97.62 279 ILE B N 1
ATOM 5567 C CA . ILE B 1 279 ? 6.516 3.043 -2.873 1 97.62 279 ILE B CA 1
ATOM 5568 C C . ILE B 1 279 ? 5.195 3.305 -3.594 1 97.62 279 ILE B C 1
ATOM 5570 O O . ILE B 1 279 ? 4.246 2.525 -3.465 1 97.62 279 ILE B O 1
ATOM 5574 N N . LEU B 1 280 ? 5.125 4.379 -4.285 1 96.81 280 LEU B N 1
ATOM 5575 C CA . LEU B 1 280 ? 3.98 4.734 -5.117 1 96.81 280 LEU B CA 1
ATOM 5576 C C . LEU B 1 280 ? 4.219 4.328 -6.566 1 96.81 280 LEU B C 1
ATOM 5578 O O . LEU B 1 280 ? 5.168 4.801 -7.199 1 96.81 280 LEU B O 1
ATOM 5582 N N . LEU B 1 281 ? 3.416 3.428 -7.043 1 96.56 281 LEU B N 1
ATOM 5583 C CA . LEU B 1 281 ? 3.428 3 -8.438 1 96.56 281 LEU B CA 1
ATOM 5584 C C . LEU B 1 281 ? 2.293 3.658 -9.219 1 96.56 281 LEU B C 1
ATOM 5586 O O . LEU B 1 281 ? 1.137 3.621 -8.789 1 96.56 281 LEU B O 1
ATOM 5590 N N . LYS B 1 282 ? 2.664 4.266 -10.289 1 95.81 282 LYS B N 1
ATOM 5591 C CA . LYS B 1 282 ? 1.654 4.793 -11.203 1 95.81 282 LYS B CA 1
ATOM 5592 C C . LYS B 1 282 ? 1.544 3.932 -12.461 1 95.81 282 LYS B C 1
ATOM 55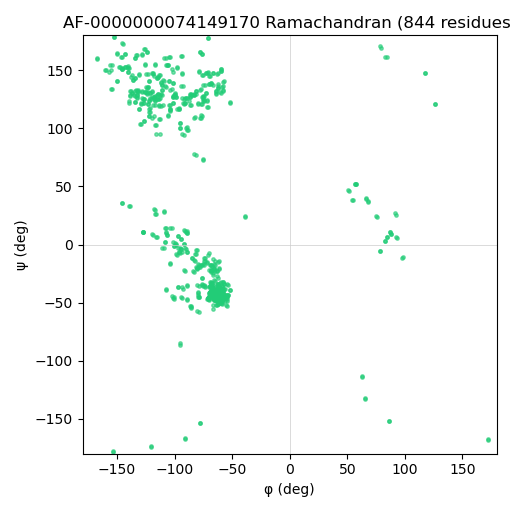94 O O . LYS B 1 282 ? 2.449 3.928 -13.297 1 95.81 282 LYS B O 1
ATOM 5599 N N . ALA B 1 283 ? 0.441 3.273 -12.555 1 94.5 283 ALA B N 1
ATOM 5600 C CA . ALA B 1 283 ? 0.225 2.371 -13.68 1 94.5 283 ALA B CA 1
ATOM 5601 C C . ALA B 1 283 ? -0.751 2.973 -14.688 1 94.5 283 ALA B C 1
ATOM 5603 O O . ALA B 1 283 ? -1.593 3.799 -14.328 1 94.5 283 ALA B O 1
ATOM 5604 N N . GLU B 1 284 ? -0.665 2.572 -15.891 1 93 284 GLU B N 1
ATOM 5605 C CA . GLU B 1 284 ? -1.42 3.146 -17 1 93 284 GLU B CA 1
ATOM 5606 C C . GLU B 1 284 ? -2.918 2.918 -16.828 1 93 284 GLU B C 1
ATOM 5608 O O . GLU B 1 284 ? -3.717 3.844 -16.984 1 93 284 GLU B O 1
ATOM 5613 N N . LYS B 1 285 ? -3.387 1.771 -16.469 1 92.44 285 LYS B N 1
ATOM 5614 C CA . LYS B 1 285 ? -4.809 1.439 -16.406 1 92.44 285 LYS B CA 1
ATOM 5615 C C . LYS B 1 285 ? -5.293 1.334 -14.969 1 92.44 285 LYS B C 1
ATOM 5617 O O . LYS B 1 285 ? -6.367 1.834 -14.625 1 92.44 285 LYS B O 1
ATOM 5622 N N . ARG B 1 286 ? -4.52 0.806 -14.125 1 92.44 286 ARG B N 1
ATOM 5623 C CA . ARG B 1 286 ? -4.887 0.569 -12.727 1 92.44 286 ARG B CA 1
ATOM 5624 C C . ARG B 1 286 ? -4.855 1.865 -11.93 1 92.44 286 ARG B C 1
ATOM 5626 O O . ARG B 1 286 ? -5.582 2.01 -10.945 1 92.44 286 ARG B O 1
ATOM 5633 N N . GLY B 1 287 ? -3.992 2.771 -12.367 1 92.75 287 GLY B N 1
ATOM 5634 C CA . GLY B 1 287 ? -3.809 3.996 -11.602 1 92.75 287 GLY B CA 1
ATOM 5635 C C . GLY B 1 287 ? -2.781 3.861 -10.5 1 92.75 287 GLY B C 1
ATOM 5636 O O . GLY B 1 287 ? -1.844 3.068 -10.602 1 92.75 287 GLY B O 1
ATOM 5637 N N . ASP B 1 288 ? -2.936 4.652 -9.438 1 93.75 288 ASP B N 1
ATOM 5638 C CA . ASP B 1 288 ? -1.955 4.734 -8.359 1 93.75 288 ASP B CA 1
ATOM 5639 C C . ASP B 1 288 ? -2.123 3.582 -7.371 1 93.75 288 ASP B C 1
ATOM 5641 O O . ASP B 1 288 ? -3.244 3.258 -6.973 1 93.75 288 ASP B O 1
ATOM 5645 N N . VAL B 1 289 ? -1.037 2.982 -7.082 1 94.94 289 VAL B N 1
ATOM 5646 C CA . VAL B 1 289 ? -0.969 1.997 -6.008 1 94.94 289 VAL B CA 1
ATOM 5647 C C . VAL B 1 289 ? 0.194 2.328 -5.074 1 94.94 289 VAL B C 1
ATOM 5649 O O . VAL B 1 289 ? 1.334 2.473 -5.523 1 94.94 289 VAL B O 1
ATOM 5652 N N . LEU B 1 290 ? -0.104 2.535 -3.828 1 96.19 290 LEU B N 1
ATOM 5653 C CA . LEU B 1 290 ? 0.926 2.814 -2.834 1 96.19 290 LEU B CA 1
ATOM 5654 C C . LEU B 1 290 ? 1.066 1.653 -1.855 1 96.19 290 LEU B C 1
ATOM 5656 O O . LEU B 1 290 ? 0.067 1.128 -1.36 1 96.19 290 LEU B O 1
ATOM 5660 N N . LEU B 1 291 ? 2.303 1.206 -1.68 1 96.31 291 LEU B N 1
ATOM 5661 C CA . LEU B 1 291 ? 2.666 0.221 -0.667 1 96.31 291 LEU B CA 1
ATOM 5662 C C . LEU B 1 291 ? 3.512 0.858 0.431 1 96.31 291 LEU B C 1
ATOM 5664 O O . LEU B 1 291 ? 4.422 1.639 0.145 1 96.31 291 LEU B O 1
ATOM 5668 N N . TYR B 1 292 ? 3.137 0.562 1.63 1 95.31 292 TYR B N 1
ATOM 5669 C CA . TYR B 1 292 ? 3.77 1.151 2.805 1 95.31 292 TYR B CA 1
ATOM 5670 C C . TYR B 1 292 ? 4.031 0.094 3.871 1 95.31 292 TYR B C 1
ATOM 5672 O O . TYR B 1 292 ? 3.203 -0.791 4.094 1 95.31 292 TYR B O 1
ATOM 5680 N N . GLY B 1 293 ? 5.191 0.208 4.566 1 93.56 293 GLY B N 1
ATOM 5681 C CA . GLY B 1 293 ? 5.52 -0.702 5.652 1 93.56 293 GLY B CA 1
ATOM 5682 C C . GLY B 1 293 ? 6.938 -0.526 6.168 1 93.56 293 GLY B C 1
ATOM 5683 O O . GLY B 1 293 ? 7.613 0.443 5.82 1 93.56 293 GLY B O 1
ATOM 5684 N N . GLU B 1 294 ? 7.285 -1.496 6.941 1 89.69 294 GLU B N 1
ATOM 5685 C CA . GLU B 1 294 ? 8.656 -1.489 7.457 1 89.69 294 GLU B CA 1
ATOM 5686 C C . GLU B 1 294 ? 9.648 -1.919 6.387 1 89.69 294 GLU B C 1
ATOM 5688 O O . GLU B 1 294 ? 9.555 -3.021 5.848 1 89.69 294 GLU B O 1
ATOM 5693 N N . GLY B 1 295 ? 10.617 -1.105 6.199 1 86.88 295 GLY B N 1
ATOM 5694 C CA . GLY B 1 295 ? 11.547 -1.341 5.102 1 86.88 295 GLY B CA 1
ATOM 5695 C C . GLY B 1 295 ? 12.719 -2.223 5.488 1 86.88 295 GLY B C 1
ATOM 5696 O O . GLY B 1 295 ? 13.539 -2.572 4.645 1 86.88 295 GLY B O 1
ATOM 5697 N N . ALA B 1 296 ? 12.773 -2.504 6.762 1 85.81 296 ALA B N 1
ATOM 5698 C CA . ALA B 1 296 ? 13.867 -3.33 7.258 1 85.81 296 ALA B CA 1
ATOM 5699 C C . ALA B 1 296 ? 13.453 -4.098 8.508 1 85.81 296 ALA B C 1
ATOM 5701 O O . ALA B 1 296 ? 12.266 -4.152 8.852 1 85.81 296 ALA B O 1
ATOM 5702 N N . GLY B 1 297 ? 14.445 -4.906 8.992 1 89.88 297 GLY B N 1
ATOM 5703 C CA . GLY B 1 297 ? 14.219 -5.723 10.172 1 89.88 297 GLY B CA 1
ATOM 5704 C C . GLY B 1 297 ? 14.328 -7.211 9.898 1 89.88 297 GLY B C 1
ATOM 5705 O O . GLY B 1 297 ? 13.969 -7.676 8.812 1 89.88 297 GLY B O 1
ATOM 5706 N N . PRO B 1 298 ? 14.75 -7.879 10.805 1 94.12 298 PRO B N 1
ATOM 5707 C CA . PRO B 1 298 ? 15 -9.305 10.586 1 94.12 298 PRO B CA 1
ATOM 5708 C C . PRO B 1 298 ? 13.727 -10.078 10.234 1 94.12 298 PRO B C 1
ATOM 5710 O O . PRO B 1 298 ? 13.711 -10.828 9.258 1 94.12 298 PRO B O 1
ATOM 5713 N N . TYR B 1 299 ? 12.656 -9.875 10.914 1 94.88 299 TYR B N 1
ATOM 5714 C CA . TYR B 1 299 ? 11.461 -10.688 10.703 1 94.88 299 TYR B CA 1
ATOM 5715 C C . TYR B 1 299 ? 10.703 -10.227 9.469 1 94.88 299 TYR B C 1
ATOM 5717 O O . TYR B 1 299 ? 10.281 -11.047 8.641 1 94.88 299 TYR B O 1
ATOM 5725 N N . PRO B 1 300 ? 10.531 -8.891 9.312 1 94.25 300 PRO B N 1
ATOM 5726 C CA . PRO B 1 300 ? 9.922 -8.469 8.047 1 94.25 300 PRO B CA 1
ATOM 5727 C C . PRO B 1 300 ? 10.664 -9.016 6.828 1 94.25 300 PRO B C 1
ATOM 5729 O O . PRO B 1 300 ? 10.031 -9.516 5.895 1 94.25 300 PRO B O 1
ATOM 5732 N N . THR B 1 301 ? 11.961 -8.969 6.84 1 95.31 301 THR B N 1
ATOM 5733 C CA . THR B 1 301 ? 12.766 -9.477 5.734 1 95.31 301 THR B CA 1
ATOM 5734 C C . THR B 1 301 ? 12.617 -10.992 5.605 1 95.31 301 THR B C 1
ATOM 5736 O O . THR B 1 301 ? 12.484 -11.516 4.5 1 95.31 301 THR B O 1
ATOM 5739 N N . ALA B 1 302 ? 12.594 -11.648 6.75 1 96.75 302 ALA B N 1
ATOM 5740 C CA . ALA B 1 302 ? 12.422 -13.102 6.754 1 96.75 302 ALA B CA 1
ATOM 5741 C C . ALA B 1 302 ? 11.086 -13.5 6.133 1 96.75 302 ALA B C 1
ATOM 5743 O O . ALA B 1 302 ? 11 -14.492 5.414 1 96.75 302 ALA B O 1
ATOM 5744 N N . MET B 1 303 ? 10.102 -12.734 6.391 1 95.62 303 MET B N 1
ATOM 5745 C CA . MET B 1 303 ? 8.781 -13.039 5.852 1 95.62 303 MET B CA 1
ATOM 5746 C C . MET B 1 303 ? 8.758 -12.867 4.336 1 95.62 303 MET B C 1
ATOM 5748 O O . MET B 1 303 ? 8.094 -13.625 3.629 1 95.62 303 MET B O 1
ATOM 5752 N N . ALA B 1 304 ? 9.414 -11.836 3.889 1 95.81 304 ALA B N 1
ATOM 5753 C CA . ALA B 1 304 ? 9.531 -11.664 2.445 1 95.81 304 ALA B CA 1
ATOM 5754 C C . ALA B 1 304 ? 10.266 -12.836 1.808 1 95.81 304 ALA B C 1
ATOM 5756 O O . ALA B 1 304 ? 9.859 -13.336 0.754 1 95.81 304 ALA B O 1
ATOM 5757 N N . LEU B 1 305 ? 11.305 -13.289 2.457 1 97.56 305 LEU B N 1
ATOM 5758 C CA . LEU B 1 305 ? 12.055 -14.445 1.989 1 97.56 305 LEU B CA 1
ATOM 5759 C C . LEU B 1 305 ? 11.172 -15.688 1.97 1 97.56 305 LEU B C 1
ATOM 5761 O O . LEU B 1 305 ? 11.164 -16.438 0.986 1 97.56 305 LEU B O 1
ATOM 5765 N N . LEU B 1 306 ? 10.5 -15.875 3.033 1 96.62 306 LEU B N 1
ATOM 5766 C CA . LEU B 1 306 ? 9.664 -17.062 3.146 1 96.62 306 LEU B CA 1
ATOM 5767 C C . LEU B 1 306 ? 8.586 -17.078 2.066 1 96.62 306 LEU B C 1
ATOM 5769 O O . LEU B 1 306 ? 8.273 -18.141 1.511 1 96.62 306 LEU B O 1
ATOM 5773 N N . SER B 1 307 ? 8.031 -15.938 1.799 1 94.06 307 SER B N 1
ATOM 5774 C CA . SER B 1 307 ? 7.059 -15.852 0.716 1 94.06 307 SER B CA 1
ATOM 5775 C C . SER B 1 307 ? 7.656 -16.312 -0.606 1 94.06 307 SER B C 1
ATOM 5777 O O . SER B 1 307 ? 7.023 -17.078 -1.348 1 94.06 307 SER B O 1
ATOM 5779 N N . ASP B 1 308 ? 8.844 -15.891 -0.891 1 95.75 308 ASP B N 1
ATOM 5780 C CA . ASP B 1 308 ? 9.539 -16.312 -2.1 1 95.75 308 ASP B CA 1
ATOM 5781 C C . ASP B 1 308 ? 9.867 -17.797 -2.057 1 95.75 308 ASP B C 1
ATOM 5783 O O . ASP B 1 308 ? 9.773 -18.484 -3.074 1 95.75 308 ASP B O 1
ATOM 5787 N N . ILE B 1 309 ? 10.25 -18.234 -0.896 1 97.12 309 ILE B N 1
ATOM 5788 C CA . ILE B 1 309 ? 10.594 -19.641 -0.728 1 97.12 309 ILE B CA 1
ATOM 5789 C C . ILE B 1 309 ? 9.375 -20.516 -1.021 1 97.12 309 ILE B C 1
ATOM 5791 O O . ILE B 1 309 ? 9.477 -21.531 -1.723 1 97.12 309 ILE B O 1
ATOM 5795 N N . LEU B 1 310 ? 8.273 -20.156 -0.52 1 93.56 310 LEU B N 1
ATOM 5796 C CA . LEU B 1 310 ? 7.047 -20.922 -0.725 1 93.56 310 LEU B CA 1
ATOM 5797 C C . LEU B 1 310 ? 6.676 -20.969 -2.203 1 93.56 310 LEU B C 1
ATOM 5799 O O . LEU B 1 310 ? 6.348 -22.031 -2.732 1 93.56 310 LEU B O 1
ATOM 5803 N N . GLU B 1 311 ? 6.738 -19.875 -2.836 1 90.94 311 GLU B N 1
ATOM 5804 C CA . GLU B 1 311 ? 6.426 -19.828 -4.262 1 90.94 311 GLU B CA 1
ATOM 5805 C C . GLU B 1 311 ? 7.398 -20.672 -5.066 1 90.94 311 GLU B C 1
ATOM 5807 O O . GLU B 1 311 ? 6.984 -21.438 -5.945 1 90.94 311 GLU B O 1
ATOM 5812 N N . ALA B 1 312 ? 8.664 -20.516 -4.773 1 93.75 312 ALA B N 1
ATOM 5813 C CA . ALA B 1 312 ? 9.68 -21.297 -5.461 1 93.75 312 ALA B CA 1
ATOM 5814 C C . ALA B 1 312 ? 9.492 -22.797 -5.203 1 93.75 312 ALA B C 1
ATOM 5816 O O . ALA B 1 312 ? 9.609 -23.609 -6.117 1 93.75 312 ALA B O 1
ATOM 5817 N N . SER B 1 313 ? 9.227 -23.125 -3.975 1 94.31 313 SER B N 1
ATOM 5818 C CA . SER B 1 313 ? 9.008 -24.531 -3.611 1 94.31 313 SER B CA 1
ATOM 5819 C C . SER B 1 313 ? 7.812 -25.109 -4.355 1 94.31 313 SER B C 1
ATOM 5821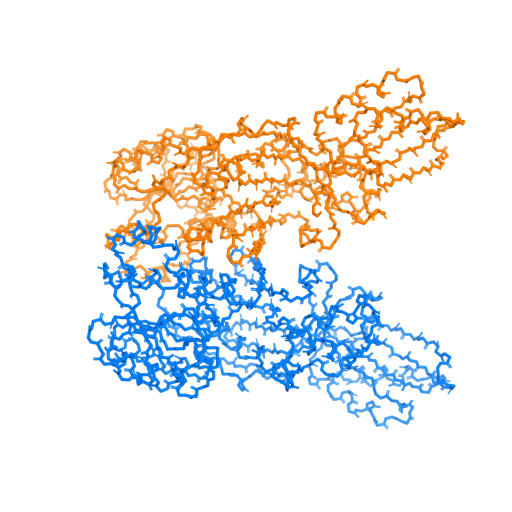 O O . SER B 1 313 ? 7.863 -26.25 -4.832 1 94.31 313 SER B O 1
ATOM 5823 N N . HIS B 1 314 ? 6.82 -24.344 -4.406 1 90.31 314 HIS B N 1
ATOM 5824 C CA . HIS B 1 314 ? 5.645 -24.781 -5.152 1 90.31 314 HIS B CA 1
ATOM 5825 C C . HIS B 1 314 ? 5.984 -25.047 -6.617 1 90.31 314 HIS B C 1
ATOM 5827 O O . HIS B 1 314 ? 5.547 -26.047 -7.188 1 90.31 314 HIS B O 1
ATOM 5833 N N . THR B 1 315 ? 6.746 -24.172 -7.195 1 89.81 315 THR B N 1
ATOM 5834 C CA . THR B 1 315 ? 7.18 -24.312 -8.578 1 89.81 315 THR B CA 1
ATOM 5835 C C . THR B 1 315 ? 8.016 -25.578 -8.758 1 89.81 315 THR B C 1
ATOM 5837 O O . THR B 1 315 ? 7.828 -26.328 -9.719 1 89.81 315 THR B O 1
ATOM 5840 N N . ILE B 1 316 ? 8.867 -25.844 -7.828 1 92.62 316 ILE B N 1
ATOM 5841 C CA . ILE B 1 316 ? 9.773 -26.969 -7.895 1 92.62 316 ILE B CA 1
ATOM 5842 C C . ILE B 1 316 ? 8.992 -28.281 -7.723 1 92.62 316 ILE B C 1
ATOM 5844 O O . ILE B 1 316 ? 9.133 -29.203 -8.516 1 92.62 316 ILE B O 1
ATOM 5848 N N . LEU B 1 317 ? 8.164 -28.312 -6.777 1 90.62 317 LEU B N 1
ATOM 5849 C CA . LEU B 1 317 ? 7.453 -29.531 -6.402 1 90.62 317 LEU B CA 1
ATOM 5850 C C . LEU B 1 317 ? 6.445 -29.922 -7.48 1 90.62 317 LEU B C 1
ATOM 5852 O O . LEU B 1 317 ? 6.254 -31.109 -7.75 1 90.62 317 LEU B O 1
ATOM 5856 N N . TYR B 1 318 ? 5.855 -28.906 -8.18 1 87.88 318 TYR B N 1
ATOM 5857 C CA . TYR B 1 318 ? 4.746 -29.219 -9.078 1 87.88 318 TYR B CA 1
ATOM 5858 C C . TYR B 1 318 ? 5.09 -28.859 -10.516 1 87.88 318 TYR B C 1
ATOM 5860 O O . TYR B 1 318 ? 4.23 -28.906 -11.398 1 87.88 318 TYR B O 1
ATOM 5868 N N . SER B 1 319 ? 6.285 -28.5 -10.82 1 85.69 319 SER B N 1
ATOM 5869 C CA . SER B 1 319 ? 6.781 -28.156 -12.148 1 85.69 319 SER B CA 1
ATOM 5870 C C . SER B 1 319 ? 5.887 -27.125 -12.82 1 85.69 319 SER B C 1
ATOM 5872 O O . SER B 1 319 ? 5.465 -27.312 -13.961 1 85.69 319 SER B O 1
ATOM 5874 N N . VAL B 1 320 ? 5.578 -26.172 -12.086 1 81.06 320 VAL B N 1
ATOM 5875 C CA . VAL B 1 320 ? 4.691 -25.109 -12.578 1 81.06 320 VAL B CA 1
ATOM 5876 C C . VAL B 1 320 ? 5.457 -24.203 -13.539 1 81.06 320 VAL B C 1
ATOM 5878 O O . VAL B 1 320 ? 6.531 -23.703 -13.211 1 81.06 320 VAL B O 1
ATOM 5881 N N . PRO B 1 321 ? 4.895 -24.078 -14.742 1 75.06 321 PRO B N 1
ATOM 5882 C CA . PRO B 1 321 ? 5.555 -23.109 -15.617 1 75.06 321 PRO B CA 1
ATOM 5883 C C . PRO B 1 321 ? 5.504 -21.688 -15.055 1 75.06 321 PRO B C 1
ATOM 5885 O O . PRO B 1 321 ? 4.547 -21.328 -14.367 1 75.06 321 PRO B O 1
ATOM 5888 N N . ARG B 1 322 ? 6.484 -21.016 -15.352 1 67.31 322 ARG B N 1
ATOM 5889 C CA . ARG B 1 322 ? 6.566 -19.688 -14.773 1 67.31 322 ARG B CA 1
ATOM 5890 C C . ARG B 1 322 ? 5.559 -18.734 -15.422 1 67.31 322 ARG B C 1
ATOM 5892 O O . ARG B 1 322 ? 5.352 -18.781 -16.641 1 67.31 322 ARG B O 1
ATOM 5899 N N . TYR B 1 323 ? 4.84 -18.078 -14.531 1 61.44 323 TYR B N 1
ATOM 5900 C CA . TYR B 1 323 ? 3.803 -17.094 -14.852 1 61.44 323 TYR B CA 1
ATOM 5901 C C . TYR B 1 323 ? 4.406 -15.859 -15.5 1 61.44 323 TYR B C 1
ATOM 5903 O O . TYR B 1 323 ? 3.836 -15.305 -16.438 1 61.44 323 TYR B O 1
ATOM 5911 N N . TYR B 1 324 ? 5.449 -15.219 -14.875 1 58.19 324 TYR B N 1
ATOM 5912 C CA . TYR B 1 324 ? 5.98 -13.898 -15.211 1 58.19 324 TYR B CA 1
ATOM 5913 C C . TYR B 1 324 ? 7.418 -14 -15.703 1 58.19 324 TYR B C 1
ATOM 5915 O O . TYR B 1 324 ? 8.242 -14.695 -15.094 1 58.19 324 TYR B O 1
ATOM 5923 N N . SER B 1 325 ? 7.566 -14.062 -17.125 1 52.47 325 SER B N 1
ATOM 5924 C CA . SER B 1 325 ? 8.953 -14.133 -17.594 1 52.47 325 SER B CA 1
ATOM 5925 C C . SER B 1 325 ? 9.531 -12.742 -17.797 1 52.47 325 SER B C 1
ATOM 5927 O O . SER B 1 325 ? 8.914 -11.898 -18.469 1 52.47 325 SER B O 1
ATOM 5929 N N . PHE B 1 326 ? 10.289 -12.211 -16.844 1 54.12 326 PHE B N 1
ATOM 5930 C CA . PHE B 1 326 ? 11.156 -11.086 -17.172 1 54.12 326 PHE B CA 1
ATOM 5931 C C . PHE B 1 326 ? 11.773 -11.266 -18.547 1 54.12 326 PHE B C 1
ATOM 5933 O O . PHE B 1 326 ? 12.859 -10.758 -18.828 1 54.12 326 PHE B O 1
ATOM 5940 N N . ALA B 1 327 ? 11.117 -11.992 -19.312 1 51.78 327 ALA B N 1
ATOM 5941 C CA . ALA B 1 327 ? 11.797 -12.508 -20.5 1 51.78 327 ALA B CA 1
ATOM 5942 C C . ALA B 1 327 ? 12.07 -11.383 -21.5 1 51.78 327 ALA B C 1
ATOM 5944 O O . ALA B 1 327 ? 13 -11.477 -22.312 1 51.78 327 ALA B O 1
ATOM 5945 N N . TYR B 1 328 ? 11.227 -10.312 -21.297 1 58.41 328 TYR B N 1
ATOM 5946 C CA . TYR B 1 328 ? 11.5 -9.375 -22.375 1 58.41 328 TYR B CA 1
ATOM 5947 C C . TYR B 1 328 ? 12.023 -8.047 -21.828 1 58.41 328 TYR B C 1
ATOM 5949 O O . TYR B 1 328 ? 11.383 -7.422 -20.984 1 58.41 328 TYR B O 1
ATOM 5957 N N . LEU B 1 329 ? 13.227 -7.926 -22.141 1 65.56 329 LEU B N 1
ATOM 5958 C CA . LEU B 1 329 ? 13.82 -6.629 -21.812 1 65.56 329 LEU B CA 1
ATOM 5959 C C . LEU B 1 329 ? 13.641 -5.652 -22.969 1 65.56 329 LEU B C 1
ATOM 5961 O O . LEU B 1 329 ? 13.836 -6.016 -24.141 1 65.56 329 LEU B O 1
ATOM 5965 N N . TYR B 1 330 ? 13.055 -4.516 -22.609 1 71.19 330 TYR B N 1
ATOM 5966 C CA . TYR B 1 330 ? 12.922 -3.432 -23.578 1 71.19 330 TYR B CA 1
ATOM 5967 C C . TYR B 1 330 ? 14.172 -2.557 -23.594 1 71.19 330 TYR B C 1
ATOM 5969 O O . TYR B 1 330 ? 14.719 -2.227 -22.547 1 71.19 330 TYR B O 1
ATOM 5977 N N . PRO B 1 331 ? 14.617 -2.381 -24.812 1 73.56 331 PRO B N 1
ATOM 5978 C CA . PRO B 1 331 ? 15.672 -1.366 -24.891 1 73.56 331 PRO B CA 1
ATOM 5979 C C . PRO B 1 331 ? 15.203 0.005 -24.406 1 73.56 331 PRO B C 1
ATOM 5981 O O . PRO B 1 331 ? 14.055 0.39 -24.656 1 73.56 331 PRO B O 1
ATOM 5984 N N . SER B 1 332 ? 15.938 0.607 -23.562 1 81.38 332 SER B N 1
ATOM 5985 C CA . SER B 1 332 ? 15.562 1.941 -23.109 1 81.38 332 SER B CA 1
ATOM 5986 C C . SER B 1 332 ? 16.75 2.889 -23.109 1 81.38 332 SER B C 1
ATOM 5988 O O . SER B 1 332 ? 17.906 2.453 -22.953 1 81.38 332 SER B O 1
ATOM 5990 N N . LYS B 1 333 ? 16.406 4.141 -23.469 1 90.44 333 LYS B N 1
ATOM 5991 C CA . LYS B 1 333 ? 17.391 5.219 -23.359 1 90.44 333 LYS B CA 1
ATOM 5992 C C . LYS B 1 333 ? 17.266 5.934 -22.016 1 90.44 333 LYS B C 1
ATOM 5994 O O . LYS B 1 333 ? 16.188 6.359 -21.625 1 90.44 333 LYS B O 1
ATOM 5999 N N . ILE B 1 334 ? 18.359 5.988 -21.375 1 92.81 334 ILE B N 1
ATOM 6000 C CA . ILE B 1 334 ? 18.359 6.668 -20.078 1 92.81 334 ILE B CA 1
ATOM 6001 C C . ILE B 1 334 ? 18.5 8.172 -20.281 1 92.81 334 ILE B C 1
ATOM 6003 O O . ILE B 1 334 ? 19.422 8.625 -20.969 1 92.81 334 ILE B O 1
ATOM 6007 N N . LYS B 1 335 ? 17.656 8.898 -19.703 1 93.25 335 LYS B N 1
ATOM 6008 C CA . LYS B 1 335 ? 17.688 10.359 -19.781 1 93.25 335 LYS B CA 1
ATOM 6009 C C . LYS B 1 335 ? 18.875 10.922 -19 1 93.25 335 LYS B C 1
ATOM 6011 O O . LYS B 1 335 ? 19.172 10.453 -17.891 1 93.25 335 LYS B O 1
ATOM 6016 N N . LYS B 1 336 ? 19.5 11.945 -19.672 1 91.12 336 LYS B N 1
ATOM 6017 C CA . LYS B 1 336 ? 20.578 12.625 -18.969 1 91.12 336 LYS B CA 1
ATOM 6018 C C . LYS B 1 336 ? 20.031 13.508 -17.859 1 91.12 336 LYS B C 1
ATOM 6020 O O . LYS B 1 336 ? 18.938 14.047 -17.953 1 91.12 336 LYS B O 1
ATOM 6025 N N . SER B 1 337 ? 20.828 13.602 -16.812 1 88.69 337 SER B N 1
ATOM 6026 C CA . SER B 1 337 ? 20.406 14.375 -15.641 1 88.69 337 SER B CA 1
ATOM 6027 C C . SER B 1 337 ? 20.078 15.812 -16.016 1 88.69 337 SER B C 1
ATOM 6029 O O . SER B 1 337 ? 19.188 16.422 -15.43 1 88.69 337 SER B O 1
ATOM 6031 N N . ASP B 1 338 ? 20.766 16.344 -16.953 1 92.62 338 ASP B N 1
ATOM 6032 C CA . ASP B 1 338 ? 20.562 17.734 -17.359 1 92.62 338 ASP B CA 1
ATOM 6033 C C . ASP B 1 338 ? 19.234 17.922 -18.078 1 92.62 338 ASP B C 1
ATOM 6035 O O . ASP B 1 338 ? 18.766 19.047 -18.266 1 92.62 338 ASP B O 1
ATOM 6039 N N . GLU B 1 339 ? 18.562 16.859 -18.359 1 93 339 GLU B N 1
ATOM 6040 C CA . GLU B 1 339 ? 17.312 16.922 -19.094 1 93 339 GLU B CA 1
ATOM 6041 C C . GLU B 1 339 ? 16.109 16.781 -18.141 1 93 339 GLU B C 1
ATOM 6043 O O . GLU B 1 339 ? 14.961 16.844 -18.578 1 93 339 GLU B O 1
ATOM 6048 N N . ILE B 1 340 ? 16.453 16.688 -16.953 1 91.25 340 ILE B N 1
ATOM 6049 C CA . ILE B 1 340 ? 15.383 16.594 -15.961 1 91.25 340 ILE B CA 1
ATOM 6050 C C . ILE B 1 340 ? 14.57 17.891 -15.969 1 91.25 340 ILE B C 1
ATOM 6052 O O . ILE B 1 340 ? 15.141 18.984 -15.992 1 91.25 340 ILE B O 1
ATOM 6056 N N . TYR B 1 341 ? 13.219 17.75 -16.016 1 95.12 341 TYR B N 1
ATOM 6057 C CA . TYR B 1 341 ? 12.289 18.875 -16.062 1 95.12 341 TYR B CA 1
ATOM 6058 C C . TYR B 1 341 ? 11.406 18.906 -14.82 1 95.12 341 TYR B C 1
ATOM 6060 O O . TYR B 1 341 ? 10.492 18.094 -14.68 1 95.12 341 TYR B O 1
ATOM 6068 N N . THR B 1 342 ? 11.727 19.781 -13.922 1 96.06 342 THR B N 1
ATOM 6069 C CA . THR B 1 342 ? 11 19.859 -12.656 1 96.06 342 THR B CA 1
ATOM 6070 C C . THR B 1 342 ? 11.062 21.266 -12.07 1 96.06 342 THR B C 1
ATOM 6072 O O . THR B 1 342 ? 11.508 22.203 -12.742 1 96.06 342 THR B O 1
ATOM 6075 N N . ARG B 1 343 ? 10.469 21.484 -10.852 1 97.75 343 ARG B N 1
ATOM 6076 C CA . ARG B 1 343 ? 10.523 22.734 -10.109 1 97.75 343 ARG B CA 1
ATOM 6077 C C . ARG B 1 343 ? 11.664 22.719 -9.102 1 97.75 343 ARG B C 1
ATOM 6079 O O . ARG B 1 343 ? 12.164 21.656 -8.734 1 97.75 343 ARG B O 1
ATOM 6086 N N . TYR B 1 344 ? 12.016 23.969 -8.664 1 97.88 344 TYR B N 1
ATOM 6087 C CA . TYR B 1 344 ? 13.156 24.031 -7.754 1 97.88 344 TYR B CA 1
ATOM 6088 C C . TYR B 1 344 ? 12.883 25 -6.613 1 97.88 344 TYR B C 1
ATOM 6090 O O . TYR B 1 344 ? 12.18 26 -6.789 1 97.88 344 TYR B O 1
ATOM 6098 N N . TYR B 1 345 ? 13.406 24.641 -5.492 1 97.88 345 TYR B N 1
ATOM 6099 C CA . TYR B 1 345 ? 13.625 25.484 -4.324 1 97.88 345 TYR B CA 1
ATOM 6100 C C . TYR B 1 345 ? 15.078 25.938 -4.242 1 97.88 345 TYR B C 1
ATOM 6102 O O . TYR B 1 345 ? 15.992 25.125 -4.316 1 97.88 345 TYR B O 1
ATOM 6110 N N . MET B 1 346 ? 15.25 27.234 -4.09 1 97.19 346 MET B N 1
ATOM 6111 C CA . MET B 1 346 ? 16.594 27.812 -3.963 1 97.19 346 MET B CA 1
ATOM 6112 C C . MET B 1 346 ? 16.656 28.766 -2.777 1 97.19 346 MET B C 1
ATOM 6114 O O . MET B 1 346 ? 15.805 29.641 -2.621 1 97.19 346 MET B O 1
ATOM 6118 N N . ARG B 1 347 ? 17.672 28.578 -1.996 1 96.81 347 ARG B N 1
ATOM 6119 C CA . ARG B 1 347 ? 17.891 29.438 -0.845 1 96.81 347 ARG B CA 1
ATOM 6120 C C . ARG B 1 347 ? 19.281 30.062 -0.895 1 96.81 347 ARG B C 1
ATOM 6122 O O . ARG B 1 347 ? 20.266 29.375 -1.142 1 96.81 347 ARG B O 1
ATOM 6129 N N . LEU B 1 348 ? 19.359 31.375 -0.692 1 94.81 348 LEU B N 1
ATOM 6130 C CA . LEU B 1 348 ? 20.641 32.062 -0.71 1 94.81 348 LEU B CA 1
ATOM 6131 C C . LEU B 1 348 ? 20.641 33.25 0.252 1 94.81 348 LEU B C 1
ATOM 6133 O O . LEU B 1 348 ? 19.578 33.781 0.568 1 94.81 348 LEU B O 1
ATOM 6137 N N . TRP B 1 349 ? 21.797 33.531 0.69 1 93.5 349 TRP B N 1
ATOM 6138 C CA . TRP B 1 349 ? 22.016 34.75 1.46 1 93.5 349 TRP B CA 1
ATOM 6139 C C . TRP B 1 349 ? 22.609 35.844 0.578 1 93.5 349 TRP B C 1
ATOM 6141 O O . TRP B 1 349 ? 23.609 35.656 -0.098 1 93.5 349 TRP B O 1
ATOM 6151 N N . VAL B 1 350 ? 21.969 37.031 0.674 1 93.56 350 VAL B N 1
ATOM 6152 C CA . VAL B 1 350 ? 22.391 38.125 -0.178 1 93.56 350 VAL B CA 1
ATOM 6153 C C . VAL B 1 350 ? 22.531 39.406 0.657 1 93.56 350 VAL B C 1
ATOM 6155 O O . VAL B 1 350 ? 22.062 39.469 1.792 1 93.56 350 VAL B O 1
ATOM 6158 N N . LYS B 1 351 ? 23.25 40.344 0.038 1 92.06 351 LYS B N 1
ATOM 6159 C CA . LYS B 1 351 ? 23.312 41.656 0.677 1 92.06 351 LYS B CA 1
ATOM 6160 C C . LYS B 1 351 ? 21.938 42.281 0.769 1 92.06 351 LYS B C 1
ATOM 6162 O O . LYS B 1 351 ? 21.141 42.188 -0.165 1 92.06 351 LYS B O 1
ATOM 6167 N N . ASP B 1 352 ? 21.688 42.875 1.903 1 89.31 352 ASP B N 1
ATOM 6168 C CA . ASP B 1 352 ? 20.406 43.531 2.1 1 89.31 352 ASP B CA 1
ATOM 6169 C C . ASP B 1 352 ? 20.438 44.938 1.501 1 89.31 352 ASP B C 1
ATOM 6171 O O . ASP B 1 352 ? 20.531 45.938 2.229 1 89.31 352 ASP B O 1
ATOM 6175 N N . GLN B 1 353 ? 20.312 45.062 0.175 1 88.19 353 GLN B N 1
ATOM 6176 C CA . GLN B 1 353 ? 20.328 46.312 -0.551 1 88.19 353 GLN B CA 1
ATOM 6177 C C . GLN B 1 353 ? 19.344 46.281 -1.726 1 88.19 353 GLN B C 1
ATOM 6179 O O . GLN B 1 353 ? 19.047 45.219 -2.252 1 88.19 353 GLN B O 1
ATOM 6184 N N . PRO B 1 354 ? 18.875 47.438 -2.066 1 89 354 PRO B N 1
ATOM 6185 C CA . PRO B 1 354 ? 17.938 47.5 -3.193 1 89 354 PRO B CA 1
ATOM 6186 C C . PRO B 1 354 ? 18.531 46.938 -4.484 1 89 354 PRO B C 1
ATOM 6188 O O . PRO B 1 354 ? 19.719 47.125 -4.758 1 89 354 PRO B O 1
ATOM 6191 N N . GLY B 1 355 ? 17.703 46.219 -5.223 1 90.69 355 GLY B N 1
ATOM 6192 C CA . GLY B 1 355 ? 18.094 45.781 -6.547 1 90.69 355 GLY B CA 1
ATOM 6193 C C . GLY B 1 355 ? 18.594 44.344 -6.562 1 90.69 355 GLY B C 1
ATOM 6194 O O . GLY B 1 355 ? 18.766 43.75 -7.633 1 90.69 355 GLY B O 1
ATOM 6195 N N . VAL B 1 356 ? 18.812 43.781 -5.461 1 89.94 356 VAL B N 1
ATOM 6196 C CA . VAL B 1 356 ? 19.391 42.438 -5.34 1 89.94 356 VAL B CA 1
ATOM 6197 C C . VAL B 1 356 ? 18.453 41.438 -6 1 89.94 356 VAL B C 1
ATOM 6199 O O . VAL B 1 356 ? 18.891 40.625 -6.832 1 89.94 356 VAL B O 1
ATOM 6202 N N . LEU B 1 357 ? 17.203 41.469 -5.641 1 91.31 357 LEU B N 1
ATOM 6203 C CA . LEU B 1 357 ? 16.234 40.562 -6.211 1 91.31 357 LEU B CA 1
ATOM 6204 C C . LEU B 1 357 ? 16.172 40.688 -7.73 1 91.31 357 LEU B C 1
ATOM 6206 O O . LEU B 1 357 ? 16.031 39.719 -8.445 1 91.31 357 LEU B O 1
ATOM 6210 N N . ALA B 1 358 ? 16.25 41.906 -8.164 1 93.38 358 ALA B N 1
ATOM 6211 C CA . ALA B 1 358 ? 16.188 42.156 -9.602 1 93.38 358 ALA B CA 1
ATOM 6212 C C . ALA B 1 358 ? 17.359 41.5 -10.336 1 93.38 358 ALA B C 1
ATOM 6214 O O . ALA B 1 358 ? 17.188 41 -11.445 1 93.38 358 ALA B O 1
ATOM 6215 N N . GLN B 1 359 ? 18.516 41.5 -9.781 1 95.12 359 GLN B N 1
ATOM 6216 C CA . GLN B 1 359 ? 19.703 40.906 -10.383 1 95.12 359 GLN B CA 1
ATOM 6217 C C . GLN B 1 359 ? 19.547 39.375 -10.484 1 95.12 359 GLN B C 1
ATOM 6219 O O . GLN B 1 359 ? 19.859 38.781 -11.523 1 95.12 359 GLN B O 1
ATOM 6224 N N . ILE B 1 360 ? 19.062 38.844 -9.469 1 95.75 360 ILE B N 1
ATOM 6225 C CA . ILE B 1 360 ? 18.859 37.406 -9.445 1 95.75 360 ILE B CA 1
ATOM 6226 C C . ILE B 1 360 ? 17.766 37.031 -10.438 1 95.75 360 ILE B C 1
ATOM 6228 O O . ILE B 1 360 ? 17.938 36.094 -11.219 1 95.75 360 ILE B O 1
ATOM 6232 N N . ALA B 1 361 ? 16.672 37.75 -10.438 1 95.56 361 ALA B N 1
ATOM 6233 C CA . ALA B 1 361 ? 15.547 37.5 -11.344 1 95.56 361 ALA B CA 1
ATOM 6234 C C . ALA B 1 361 ? 15.984 37.625 -12.797 1 95.56 361 ALA B C 1
ATOM 6236 O O . ALA B 1 361 ? 15.516 36.875 -13.656 1 95.56 361 ALA B O 1
ATOM 6237 N N . LYS B 1 362 ? 16.797 38.562 -13.008 1 96.56 362 LYS B N 1
ATOM 6238 C CA . LYS B 1 362 ? 17.312 38.75 -14.359 1 96.56 362 LYS B CA 1
ATOM 6239 C C . LYS B 1 362 ? 18.062 37.5 -14.852 1 96.56 362 LYS B C 1
ATOM 6241 O O . LYS B 1 362 ? 17.828 37.031 -15.961 1 96.56 362 LYS B O 1
ATOM 6246 N N . ILE B 1 363 ? 18.938 37 -14.047 1 97.5 363 ILE B N 1
ATOM 6247 C CA . ILE B 1 363 ? 19.719 35.812 -14.391 1 97.5 363 ILE B CA 1
ATOM 6248 C C . ILE B 1 363 ? 18.781 34.656 -14.648 1 97.5 363 ILE B C 1
ATOM 6250 O O . ILE B 1 363 ? 18.953 33.906 -15.625 1 97.5 363 ILE B O 1
ATOM 6254 N N . LEU B 1 364 ? 17.797 34.438 -13.797 1 97.94 364 LEU B N 1
ATOM 6255 C CA . LEU B 1 364 ? 16.844 33.344 -13.961 1 97.94 364 LEU B CA 1
ATOM 6256 C C . LEU B 1 364 ? 16.062 33.5 -15.266 1 97.94 364 LEU B C 1
ATOM 6258 O O . LEU B 1 364 ? 15.914 32.531 -16.016 1 97.94 364 LEU B O 1
ATOM 6262 N N . GLY B 1 365 ? 15.633 34.656 -15.523 1 97.56 365 GLY B N 1
ATOM 6263 C CA . GLY B 1 365 ? 14.922 34.938 -16.75 1 97.56 365 GLY B CA 1
ATOM 6264 C C . GLY B 1 365 ? 15.742 34.656 -18 1 97.56 365 GLY B C 1
ATOM 6265 O O . GLY B 1 365 ? 15.234 34.094 -18.969 1 97.56 365 GLY B O 1
ATOM 6266 N N . GLU B 1 366 ? 16.953 35.094 -17.906 1 97.69 366 GLU B N 1
ATOM 6267 C CA . GLU B 1 366 ? 17.859 34.906 -19.047 1 97.69 366 GLU B CA 1
ATOM 6268 C C . GLU B 1 366 ? 18.141 33.438 -19.281 1 97.69 366 GLU B C 1
ATOM 6270 O O . GLU B 1 366 ? 18.547 33.031 -20.375 1 97.69 366 GLU B O 1
ATOM 6275 N N . ASN B 1 367 ? 17.938 32.656 -18.297 1 98 367 ASN B N 1
ATOM 6276 C CA . ASN B 1 367 ? 18.141 31.219 -18.422 1 98 367 ASN B CA 1
ATOM 6277 C C . ASN B 1 367 ? 16.812 30.484 -18.531 1 98 367 ASN B C 1
ATOM 6279 O O . ASN B 1 367 ? 16.75 29.281 -18.234 1 98 367 ASN B O 1
ATOM 6283 N N . ASN B 1 368 ? 15.742 31.141 -18.781 1 97.38 368 ASN B N 1
ATOM 6284 C CA . ASN B 1 368 ? 14.422 30.578 -19.031 1 97.38 368 ASN B CA 1
ATOM 6285 C C . ASN B 1 368 ? 13.844 29.922 -17.797 1 97.38 368 ASN B C 1
ATOM 6287 O O . ASN B 1 368 ? 13.32 28.812 -17.859 1 97.38 368 ASN B O 1
ATOM 6291 N N . ILE B 1 369 ? 14.109 30.516 -16.719 1 98 369 ILE B N 1
ATOM 6292 C CA . ILE B 1 369 ? 13.555 30.047 -15.453 1 98 369 ILE B CA 1
ATOM 6293 C C . ILE B 1 369 ? 12.523 31.047 -14.938 1 98 369 ILE B C 1
ATOM 6295 O O . ILE B 1 369 ? 12.852 32.219 -14.703 1 98 369 ILE B O 1
ATOM 6299 N N . SER B 1 370 ? 11.297 30.594 -14.773 1 97.38 370 SER B N 1
ATOM 6300 C CA . SER B 1 370 ? 10.227 31.438 -14.234 1 97.38 370 SER B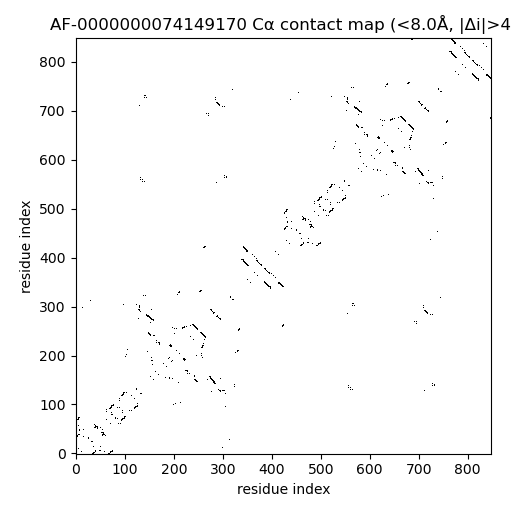 CA 1
ATOM 6301 C C . SER B 1 370 ? 10.086 31.25 -12.727 1 97.38 370 SER B C 1
ATOM 6303 O O . SER B 1 370 ? 10.109 30.125 -12.234 1 97.38 370 SER B O 1
ATOM 6305 N N . ILE B 1 371 ? 9.938 32.375 -12.055 1 95.94 371 ILE B N 1
ATOM 6306 C CA . ILE B 1 371 ? 9.781 32.344 -10.609 1 95.94 371 ILE B CA 1
ATOM 6307 C C . ILE B 1 371 ? 8.312 32.156 -10.25 1 95.94 371 ILE B C 1
ATOM 6309 O O . ILE B 1 371 ? 7.434 32.812 -10.789 1 95.94 371 ILE B O 1
ATOM 6313 N N . SER B 1 372 ? 8.062 31.203 -9.422 1 95.62 372 SER B N 1
ATOM 6314 C CA . SER B 1 372 ? 6.707 30.953 -8.961 1 95.62 372 SER B CA 1
ATOM 6315 C C . SER B 1 372 ? 6.41 31.703 -7.664 1 95.62 372 SER B C 1
ATOM 6317 O O . SER B 1 372 ? 5.285 32.156 -7.445 1 95.62 372 SER B O 1
ATOM 6319 N N . SER B 1 373 ? 7.41 31.781 -6.762 1 93.94 373 SER B N 1
ATOM 6320 C CA . SER B 1 373 ? 7.254 32.469 -5.48 1 93.94 373 SER B CA 1
ATOM 6321 C C . SER B 1 373 ? 8.594 32.938 -4.941 1 93.94 373 SER B C 1
ATOM 6323 O O . SER B 1 373 ? 9.641 32.375 -5.258 1 93.94 373 SER B O 1
ATOM 6325 N N . VAL B 1 374 ? 8.586 34.062 -4.176 1 93.62 374 VAL B N 1
ATOM 6326 C CA . VAL B 1 374 ? 9.773 34.594 -3.525 1 93.62 374 VAL B CA 1
ATOM 6327 C C . VAL B 1 374 ? 9.445 35 -2.082 1 93.62 374 VAL B C 1
ATOM 6329 O O . VAL B 1 374 ? 8.391 35.562 -1.809 1 93.62 374 VAL B O 1
ATOM 6332 N N . VAL B 1 375 ? 10.25 34.5 -1.237 1 90.56 375 VAL B N 1
ATOM 6333 C CA . VAL B 1 375 ? 10.164 34.906 0.164 1 90.56 375 VAL B CA 1
ATOM 6334 C C . VAL B 1 375 ? 11.492 35.5 0.609 1 90.56 375 VAL B C 1
ATOM 6336 O O . VAL B 1 375 ? 12.555 34.906 0.421 1 90.56 375 VAL B O 1
ATOM 6339 N N . GLN B 1 376 ? 11.406 36.656 1.118 1 87.94 376 GLN B N 1
ATOM 6340 C CA . GLN B 1 376 ? 12.578 37.312 1.692 1 87.94 376 GLN B CA 1
ATOM 6341 C C . GLN B 1 376 ? 12.383 37.594 3.182 1 87.94 376 GLN B C 1
ATOM 6343 O O . GLN B 1 376 ? 11.359 38.156 3.588 1 87.94 376 GLN B O 1
ATOM 6348 N N . LYS B 1 377 ? 13.211 37.062 3.936 1 82.06 377 LYS B N 1
ATOM 6349 C CA . LYS B 1 377 ? 13.125 37.281 5.375 1 82.06 377 LYS B CA 1
ATOM 6350 C C . LYS B 1 377 ? 14.344 38.031 5.887 1 82.06 377 LYS B C 1
ATOM 6352 O O . LYS B 1 377 ? 15.477 37.719 5.5 1 82.06 377 LYS B O 1
ATOM 6357 N N . GLU B 1 378 ? 13.977 39.156 6.664 1 72.19 378 GLU B N 1
ATOM 6358 C CA . GLU B 1 378 ? 15.047 39.844 7.375 1 72.19 378 GLU B CA 1
ATOM 6359 C C . GLU B 1 378 ? 15.477 39.062 8.617 1 72.19 378 GLU B C 1
ATOM 6361 O O . GLU B 1 378 ? 14.633 38.531 9.344 1 72.19 378 GLU B O 1
ATOM 6366 N N . THR B 1 379 ? 16.672 38.531 8.523 1 64.81 379 THR B N 1
ATOM 6367 C CA . THR B 1 379 ? 17.062 37.812 9.734 1 64.81 379 THR B CA 1
ATOM 6368 C C . THR B 1 379 ? 18.047 38.656 10.57 1 64.81 379 THR B C 1
ATOM 6370 O O . THR B 1 379 ? 18.844 39.406 10.016 1 64.81 379 THR B O 1
ATOM 6373 N N . SER B 1 380 ? 17.797 38.719 11.828 1 58.91 380 SER B N 1
ATOM 6374 C CA . SER B 1 380 ? 18.703 39.375 12.773 1 58.91 380 SER B CA 1
ATOM 6375 C C . SER B 1 380 ? 20.062 38.688 12.812 1 58.91 380 SER B C 1
ATOM 6377 O O . SER B 1 380 ? 21.016 39.219 13.391 1 58.91 380 SER B O 1
ATOM 6379 N N . GLU B 1 381 ? 20.109 37.5 12.266 1 59.31 381 GLU B N 1
ATOM 6380 C CA . GLU B 1 381 ? 21.281 36.656 12.453 1 59.31 381 GLU B CA 1
ATOM 6381 C C . GLU B 1 381 ? 22.516 37.25 11.766 1 59.31 381 GLU B C 1
ATOM 6383 O O . GLU B 1 381 ? 23.641 37.125 12.266 1 59.31 381 GLU B O 1
ATOM 6388 N N . LYS B 1 382 ? 22.359 37.906 10.641 1 65.75 382 LYS B N 1
ATOM 6389 C CA . LYS B 1 382 ? 23.5 38.469 9.914 1 65.75 382 LYS B CA 1
ATOM 6390 C C . LYS B 1 382 ? 23.266 39.938 9.562 1 65.75 382 LYS B C 1
ATOM 6392 O O . LYS B 1 382 ? 22.422 40.25 8.711 1 65.75 382 LYS B O 1
ATOM 6397 N N . GLU B 1 383 ? 23.859 40.688 10.258 1 72.81 383 GLU B N 1
ATOM 6398 C CA . GLU B 1 383 ? 23.719 42.125 10.016 1 72.81 383 GLU B CA 1
ATOM 6399 C C . GLU B 1 383 ? 23.984 42.469 8.555 1 72.81 383 GLU B C 1
ATOM 6401 O O . GLU B 1 383 ? 24.969 42 7.969 1 72.81 383 GLU B O 1
ATOM 6406 N N . GLY B 1 384 ? 23.078 43.062 7.871 1 81 384 GLY B N 1
ATOM 6407 C CA . GLY B 1 384 ? 23.234 43.531 6.508 1 81 384 GLY B CA 1
ATOM 6408 C C . GLY B 1 384 ? 22.984 42.469 5.461 1 81 384 GLY B C 1
ATOM 6409 O O . GLY B 1 384 ? 23.281 42.688 4.281 1 81 384 GLY B O 1
ATOM 6410 N N . LYS B 1 385 ? 22.516 41.281 5.973 1 88.44 385 LYS B N 1
ATOM 6411 C CA . LYS B 1 385 ? 22.25 40.219 5.039 1 88.44 385 LYS B CA 1
ATOM 6412 C C . LYS B 1 385 ? 20.766 39.812 5.066 1 88.44 385 LYS B C 1
ATOM 6414 O O . LYS B 1 385 ? 20.094 40 6.078 1 88.44 385 LYS B O 1
ATOM 6419 N N . ALA B 1 386 ? 20.297 39.438 3.93 1 91.25 386 ALA B N 1
ATOM 6420 C CA . ALA B 1 386 ? 18.922 38.938 3.801 1 91.25 386 ALA B CA 1
ATOM 6421 C C . ALA B 1 386 ? 18.906 37.531 3.223 1 91.25 386 ALA B C 1
ATOM 6423 O O . ALA B 1 386 ? 19.719 37.188 2.361 1 91.25 386 ALA B O 1
ATOM 6424 N N . GLU B 1 387 ? 18.031 36.781 3.781 1 92.75 387 GLU B N 1
ATOM 6425 C CA . GLU B 1 387 ? 17.828 35.438 3.236 1 92.75 387 GLU B CA 1
ATOM 6426 C C . GLU B 1 387 ? 16.734 35.438 2.16 1 92.75 387 GLU B C 1
ATOM 6428 O O . GLU B 1 387 ? 15.648 35.969 2.373 1 92.75 387 GLU B O 1
ATOM 6433 N N . LEU B 1 388 ? 17.094 34.938 1.038 1 93.94 388 LEU B N 1
ATOM 6434 C CA . LEU B 1 388 ? 16.188 34.875 -0.1 1 93.94 388 LEU B CA 1
ATOM 6435 C C . LEU B 1 388 ? 15.828 33.438 -0.443 1 93.94 388 LEU B C 1
ATOM 6437 O O . LEU B 1 388 ? 16.719 32.594 -0.598 1 93.94 388 LEU B O 1
ATOM 6441 N N . VAL B 1 389 ? 14.516 33.156 -0.499 1 96.44 389 VAL B N 1
ATOM 6442 C CA . VAL B 1 389 ? 14.008 31.859 -0.906 1 96.44 389 VAL B CA 1
ATOM 6443 C C . VAL B 1 389 ? 13.172 32 -2.176 1 96.44 389 VAL B C 1
ATOM 6445 O O . VAL B 1 389 ? 12.219 32.781 -2.215 1 96.44 389 VAL B O 1
ATOM 6448 N N . ILE B 1 390 ? 13.539 31.234 -3.199 1 96.88 390 ILE B N 1
ATOM 6449 C CA . ILE B 1 390 ? 12.859 31.328 -4.488 1 96.88 390 ILE B CA 1
ATOM 6450 C C . ILE B 1 390 ? 12.359 29.953 -4.91 1 96.88 390 ILE B C 1
ATOM 6452 O O . ILE B 1 390 ? 13.094 28.969 -4.836 1 96.88 390 ILE B O 1
ATOM 6456 N N . LEU B 1 391 ? 11.125 29.844 -5.309 1 97.62 391 LEU B N 1
ATOM 6457 C CA . LEU B 1 391 ? 10.578 28.672 -5.992 1 97.62 391 LEU B CA 1
ATOM 6458 C C . LEU B 1 391 ? 10.391 28.953 -7.48 1 97.62 391 LEU B C 1
ATOM 6460 O O . LEU B 1 391 ? 9.977 30.047 -7.863 1 97.62 391 LEU B O 1
ATOM 6464 N N . THR B 1 392 ? 10.688 28 -8.25 1 97.81 392 THR B N 1
ATOM 6465 C CA . THR B 1 392 ? 10.562 28.188 -9.695 1 97.81 392 THR B CA 1
ATOM 6466 C C . THR B 1 392 ? 9.375 27.406 -10.242 1 97.81 392 THR B C 1
ATOM 6468 O O . THR B 1 392 ? 8.883 26.484 -9.594 1 97.81 392 THR B O 1
ATOM 6471 N N . HIS B 1 393 ? 8.891 27.781 -11.438 1 96.94 393 HIS B N 1
ATOM 6472 C CA . HIS B 1 393 ? 8.125 26.859 -12.266 1 96.94 393 HIS B CA 1
ATOM 6473 C C . HIS B 1 393 ? 9.023 25.766 -12.836 1 96.94 393 HIS B C 1
ATOM 6475 O O . HIS B 1 393 ? 10.219 25.719 -12.547 1 96.94 393 HIS B O 1
ATOM 6481 N N . LYS B 1 394 ? 8.406 24.844 -13.57 1 97.62 394 LYS B N 1
ATOM 6482 C CA . LYS B 1 394 ? 9.203 23.766 -14.148 1 97.62 394 LYS B CA 1
ATOM 6483 C C . LYS B 1 394 ? 10.234 24.312 -15.133 1 97.62 394 LYS B C 1
ATOM 6485 O O . LYS B 1 394 ? 9.945 25.234 -15.906 1 97.62 394 LYS B O 1
ATOM 6490 N N . THR B 1 395 ? 11.391 23.844 -15.039 1 97.44 395 THR B N 1
ATOM 6491 C CA . THR B 1 395 ? 12.484 24.156 -15.938 1 97.44 395 THR B CA 1
ATOM 6492 C C . THR B 1 395 ? 13.453 22.984 -16.047 1 97.44 395 THR B C 1
ATOM 6494 O O . THR B 1 395 ? 13.383 22.031 -15.273 1 97.44 395 THR B O 1
ATOM 6497 N N . TYR B 1 396 ? 14.258 23.047 -17.047 1 96.88 396 TYR B N 1
ATOM 6498 C CA . TYR B 1 396 ? 15.258 22.016 -17.219 1 96.88 396 TYR B CA 1
ATOM 6499 C C . TYR B 1 396 ? 16.406 22.203 -16.219 1 96.88 396 TYR B C 1
ATOM 6501 O O . TYR B 1 396 ? 16.812 23.328 -15.945 1 96.88 396 TYR B O 1
ATOM 6509 N N . GLU B 1 397 ? 16.969 21.078 -15.773 1 96.19 397 GLU B N 1
ATOM 6510 C CA . GLU B 1 397 ? 18.062 21.125 -14.805 1 96.19 397 GLU B CA 1
ATOM 6511 C C . GLU B 1 397 ? 19.266 21.859 -15.375 1 96.19 397 GLU B C 1
ATOM 6513 O O . GLU B 1 397 ? 19.969 22.562 -14.648 1 96.19 397 GLU B O 1
ATOM 6518 N N . LYS B 1 398 ? 19.531 21.688 -16.656 1 96.69 398 LYS B N 1
ATOM 6519 C CA . LYS B 1 398 ? 20.656 22.359 -17.297 1 96.69 398 LYS B CA 1
ATOM 6520 C C . LYS B 1 398 ? 20.531 23.875 -17.156 1 96.69 398 LYS B C 1
ATOM 6522 O O . LYS B 1 398 ? 21.531 24.578 -16.953 1 96.69 398 LYS B O 1
ATOM 6527 N N . ASN B 1 399 ? 19.328 24.375 -17.266 1 97.88 399 ASN B N 1
ATOM 6528 C CA . ASN B 1 399 ? 19.094 25.797 -17.109 1 97.88 399 ASN B CA 1
ATOM 6529 C C . ASN B 1 399 ? 19.375 26.25 -15.672 1 97.88 399 ASN B C 1
ATOM 6531 O O . ASN B 1 399 ? 20 27.297 -15.461 1 97.88 399 ASN B O 1
ATOM 6535 N N . MET B 1 400 ? 18.953 25.531 -14.758 1 97.19 400 MET B N 1
ATOM 6536 C CA . MET B 1 400 ? 19.156 25.844 -13.352 1 97.19 400 MET B CA 1
ATOM 6537 C C . MET B 1 400 ? 20.641 25.844 -12.992 1 97.19 400 MET B C 1
ATOM 6539 O O . MET B 1 400 ? 21.109 26.734 -12.281 1 97.19 400 MET B O 1
ATOM 6543 N N . ILE B 1 401 ? 21.312 24.859 -13.453 1 95.94 401 ILE B N 1
ATOM 6544 C CA . ILE B 1 401 ? 22.734 24.734 -13.148 1 95.94 401 ILE B CA 1
ATOM 6545 C C . ILE B 1 401 ? 23.484 25.922 -13.719 1 95.94 401 ILE B C 1
ATOM 6547 O O . ILE B 1 401 ? 24.344 26.5 -13.055 1 95.94 401 ILE B O 1
ATOM 6551 N N . LYS B 1 402 ? 23.156 26.25 -14.906 1 97.56 402 LYS B N 1
ATOM 6552 C CA . LYS B 1 402 ? 23.766 27.422 -15.531 1 97.56 402 LYS B CA 1
ATOM 6553 C C . LYS B 1 402 ? 23.469 28.688 -14.742 1 97.56 402 LYS B C 1
ATOM 6555 O O . LYS B 1 402 ? 24.375 29.484 -14.477 1 97.56 402 LYS B O 1
ATOM 6560 N N . ALA B 1 403 ? 22.281 28.844 -14.391 1 98 403 ALA B N 1
ATOM 6561 C CA . ALA B 1 403 ? 21.875 30.016 -13.633 1 98 403 ALA B CA 1
ATOM 6562 C C . ALA B 1 403 ? 22.609 30.094 -12.297 1 98 403 ALA B C 1
ATOM 6564 O O . ALA B 1 403 ? 23.047 31.172 -11.883 1 98 403 ALA B O 1
ATOM 6565 N N . ILE B 1 404 ? 22.734 29.016 -11.648 1 97.12 404 ILE B N 1
ATOM 6566 C CA . ILE B 1 404 ? 23.375 28.969 -10.344 1 97.12 404 ILE B CA 1
ATOM 6567 C C . ILE B 1 404 ? 24.844 29.375 -10.469 1 97.12 404 ILE B C 1
ATOM 6569 O O . ILE B 1 404 ? 25.359 30.109 -9.633 1 97.12 404 ILE B O 1
ATOM 6573 N N . LYS B 1 405 ? 25.453 28.875 -11.531 1 97.19 405 LYS B N 1
ATOM 6574 C CA . LYS B 1 405 ? 26.844 29.266 -11.773 1 97.19 405 LYS B CA 1
ATOM 6575 C C . LYS B 1 405 ? 26.969 30.766 -11.93 1 97.19 405 LYS B C 1
ATOM 6577 O O . LYS B 1 405 ? 27.922 31.375 -11.406 1 97.19 405 LYS B O 1
ATOM 6582 N N . GLU B 1 406 ? 26.078 31.359 -12.578 1 97.62 406 GLU B N 1
ATOM 6583 C CA . GLU B 1 406 ? 26.094 32.812 -12.781 1 97.62 406 GLU B CA 1
ATOM 6584 C C . GLU B 1 406 ? 25.797 33.531 -11.484 1 97.62 406 GLU B C 1
ATOM 6586 O O . GLU B 1 406 ? 26.422 34.562 -11.18 1 97.62 406 GLU B O 1
ATOM 6591 N N . ILE B 1 407 ? 24.891 33.062 -10.75 1 97.12 407 ILE B N 1
ATOM 6592 C CA . ILE B 1 407 ? 24.5 33.688 -9.492 1 97.12 407 ILE B CA 1
ATOM 6593 C C . ILE B 1 407 ? 25.656 33.656 -8.508 1 97.12 407 ILE B C 1
ATOM 6595 O O . ILE B 1 407 ? 25.891 34.656 -7.781 1 97.12 407 ILE B O 1
ATOM 6599 N N . LYS B 1 408 ? 26.359 32.562 -8.508 1 96.19 408 LYS B N 1
ATOM 6600 C CA . LYS B 1 408 ? 27.469 32.406 -7.57 1 96.19 408 LYS B CA 1
ATOM 6601 C C . LYS B 1 408 ? 28.594 33.375 -7.863 1 96.19 408 LYS B C 1
ATOM 6603 O O . LYS B 1 408 ? 29.422 33.656 -7 1 96.19 408 LYS B O 1
ATOM 6608 N N . LEU B 1 409 ? 28.547 34.031 -9.031 1 95.5 409 LEU B N 1
ATOM 6609 C CA . LEU B 1 409 ? 29.578 35 -9.422 1 95.5 409 LEU B CA 1
ATOM 6610 C C . LEU B 1 409 ? 29.141 36.406 -9.055 1 95.5 409 LEU B C 1
ATOM 6612 O O . LEU B 1 409 ? 29.953 37.344 -9.125 1 95.5 409 LEU B O 1
ATOM 6616 N N . LEU B 1 410 ? 28 36.594 -8.633 1 94.81 410 LEU B N 1
ATOM 6617 C CA . LEU B 1 410 ? 27.5 37.906 -8.297 1 94.81 410 LEU B CA 1
ATOM 6618 C C . LEU B 1 410 ? 28.125 38.406 -6.992 1 94.81 410 LEU B C 1
ATOM 6620 O O . LEU B 1 410 ? 28.125 37.688 -5.988 1 94.81 410 LEU B O 1
ATOM 6624 N N . PRO B 1 411 ? 28.5 39.625 -6.945 1 94.31 411 PRO B N 1
ATOM 6625 C CA . PRO B 1 411 ? 29.062 40.188 -5.719 1 94.31 411 PRO B CA 1
ATOM 6626 C C . PRO B 1 411 ? 28.047 40.312 -4.594 1 94.31 411 PRO B C 1
ATOM 6628 O O . PRO B 1 411 ? 28.406 40.375 -3.418 1 94.31 411 PRO B O 1
ATOM 6631 N N . ILE B 1 412 ? 26.859 40.344 -4.953 1 92.81 412 ILE B N 1
ATOM 6632 C CA . ILE B 1 412 ? 25.797 40.531 -3.971 1 92.81 412 ILE B CA 1
ATOM 6633 C C . ILE B 1 412 ? 25.547 39.219 -3.211 1 92.81 412 ILE B C 1
ATOM 6635 O O . ILE B 1 412 ? 24.875 39.219 -2.18 1 92.81 412 ILE B O 1
ATOM 6639 N N . LEU B 1 413 ? 26 38.125 -3.746 1 94.62 413 LEU B N 1
ATOM 6640 C CA . LEU B 1 413 ? 25.812 36.844 -3.072 1 94.62 413 LEU B CA 1
ATOM 6641 C C . LEU B 1 413 ? 26.75 36.719 -1.88 1 94.62 413 LEU B C 1
ATOM 6643 O O . LEU B 1 413 ? 27.969 36.812 -2.035 1 94.62 413 LEU B O 1
ATOM 6647 N N . GLU B 1 414 ? 26.266 36.5 -0.762 1 93.56 414 GLU B N 1
ATOM 6648 C CA . GLU B 1 414 ? 27.078 36.344 0.441 1 93.56 414 GLU B CA 1
ATOM 6649 C C . GLU B 1 414 ? 27.375 34.875 0.7 1 93.56 414 GLU B C 1
ATOM 6651 O O . GLU B 1 414 ? 28.5 34.5 1.044 1 93.56 414 GLU B O 1
ATOM 6656 N N . GLU B 1 415 ? 26.312 34.094 0.568 1 93.56 415 GLU B N 1
ATOM 6657 C CA . GLU B 1 415 ? 26.453 32.656 0.82 1 93.56 415 GLU B CA 1
ATOM 6658 C C . GLU B 1 415 ? 25.391 31.859 0.063 1 93.56 415 GLU B C 1
ATOM 6660 O O . GLU B 1 415 ? 24.219 32.219 0.052 1 93.56 415 GLU B O 1
ATOM 6665 N N . TRP B 1 416 ? 25.891 30.797 -0.561 1 94.19 416 TRP B N 1
ATOM 6666 C CA . TRP B 1 416 ? 24.969 29.875 -1.205 1 94.19 416 TRP B CA 1
ATOM 6667 C C . TRP B 1 416 ? 24.297 28.953 -0.176 1 94.19 416 TRP B C 1
ATOM 6669 O O . TRP B 1 416 ? 24.969 28.422 0.708 1 94.19 416 TRP B O 1
ATOM 6679 N N . GLY B 1 417 ? 23.047 28.797 -0.234 1 93.88 417 GLY B N 1
ATOM 6680 C CA . GLY B 1 417 ? 22.312 27.953 0.692 1 93.88 417 GLY B CA 1
ATOM 6681 C C . GLY B 1 417 ? 22.078 26.547 0.166 1 93.88 417 GLY B C 1
ATOM 6682 O O . GLY B 1 417 ? 22.891 25.641 0.418 1 93.88 417 GLY B O 1
ATOM 6683 N N . SER B 1 418 ? 20.938 26.438 -0.613 1 96.25 418 SER B N 1
ATOM 6684 C CA . SER B 1 418 ? 20.594 25.094 -1.063 1 96.25 418 SER B CA 1
ATOM 6685 C C . SER B 1 418 ? 19.766 25.125 -2.342 1 96.25 418 SER B C 1
ATOM 6687 O O . SER B 1 418 ? 19.203 26.172 -2.691 1 96.25 418 SER B O 1
ATOM 6689 N N . LEU B 1 419 ? 19.875 24.078 -3.023 1 96.94 419 LEU B N 1
ATOM 6690 C CA . LEU B 1 419 ? 19 23.781 -4.156 1 96.94 419 LEU B CA 1
ATOM 6691 C C . LEU B 1 419 ? 18.297 22.438 -3.955 1 96.94 419 LEU B C 1
ATOM 6693 O O . LEU B 1 419 ? 18.953 21.406 -3.773 1 96.94 419 LEU B O 1
ATOM 6697 N N . ILE B 1 420 ? 16.953 22.438 -3.936 1 98.06 420 ILE B N 1
ATOM 6698 C CA . ILE B 1 420 ? 16.188 21.203 -3.752 1 98.06 420 ILE B CA 1
ATOM 6699 C C . ILE B 1 420 ? 15.086 21.125 -4.809 1 98.06 420 ILE B C 1
ATOM 6701 O O . ILE B 1 420 ? 14.391 22.109 -5.062 1 98.06 420 ILE B O 1
ATOM 6705 N N . ARG B 1 421 ? 14.969 20.016 -5.43 1 97.94 421 ARG B N 1
ATOM 6706 C CA . ARG B 1 421 ? 13.914 19.797 -6.418 1 97.94 421 ARG B CA 1
ATOM 6707 C C . ARG B 1 421 ? 12.555 19.688 -5.746 1 97.94 421 ARG B C 1
ATOM 6709 O O . ARG B 1 421 ? 12.445 19.188 -4.625 1 97.94 421 ARG B O 1
ATOM 6716 N N . ILE B 1 422 ? 11.492 20.125 -6.41 1 97.56 422 ILE B N 1
ATOM 6717 C CA . ILE B 1 422 ? 10.109 20.016 -5.957 1 97.56 422 ILE B CA 1
ATOM 6718 C C . ILE B 1 422 ? 9.328 19.109 -6.898 1 97.56 422 ILE B C 1
ATOM 6720 O O . ILE B 1 422 ? 9.367 19.281 -8.117 1 97.56 422 ILE B O 1
ATOM 6724 N N . GLU B 1 423 ? 8.742 18.109 -6.258 1 93.44 423 GLU B N 1
ATOM 6725 C CA . GLU B 1 423 ? 7.945 17.188 -7.059 1 93.44 423 GLU B CA 1
ATOM 6726 C C . GLU B 1 423 ? 6.512 17.094 -6.543 1 93.44 423 GLU B C 1
ATOM 6728 O O . GLU B 1 423 ? 6.25 17.375 -5.371 1 93.44 423 GLU B O 1
ATOM 6733 N N . GLY B 1 424 ? 5.582 16.547 -7.297 1 74.62 424 GLY B N 1
ATOM 6734 C CA . GLY B 1 424 ? 4.195 16.297 -6.93 1 74.62 424 GLY B CA 1
ATOM 6735 C C . GLY B 1 424 ? 3.234 17.297 -7.543 1 74.62 424 GLY B C 1
ATOM 6736 O O . GLY B 1 424 ? 3.654 18.344 -8.047 1 74.62 424 GLY B O 1
#

Nearest PDB structures (foldseek):
  3mtj-assembly1_A  TM=9.547E-01  e=1.208E-54  Thiobacillus denitrificans ATCC 25259
  6dzs-assembly1_B  TM=9.505E-01  e=2.486E-54  Mycolicibacterium hassiacum DSM 44199
  4pg8-assembly1_A  TM=8.422E-01  e=2.220E-41  Staphylococcus aureus M1064
  4pg7-assembly1_A  TM=8.416E-01  e=4.851E-41  Staphylococcus aureus M1064
  4pg5-assembly1_B  TM=8.467E-01  e=3.185E-41  Staphylococcus aureus M1064